Protein AF-D3B4I4-F1 (afdb_monomer_lite)

Structure (mmCIF, N/CA/C/O backbone):
data_AF-D3B4I4-F1
#
_entry.id   AF-D3B4I4-F1
#
loop_
_atom_site.group_PDB
_atom_site.id
_atom_site.type_symbol
_atom_site.label_atom_id
_atom_site.label_alt_id
_atom_site.label_comp_id
_atom_site.label_asym_id
_atom_site.label_entity_id
_atom_site.label_seq_id
_atom_site.pdbx_PDB_ins_code
_atom_site.Cartn_x
_atom_site.Cartn_y
_atom_site.Cartn_z
_atom_site.occupancy
_atom_site.B_iso_or_equiv
_atom_site.auth_seq_id
_atom_site.auth_comp_id
_atom_site.auth_asym_id
_atom_site.auth_atom_id
_atom_site.pdbx_PDB_model_num
ATOM 1 N N . MET A 1 1 ? 65.055 -13.532 -35.672 1.00 35.69 1 MET A N 1
ATOM 2 C CA . MET A 1 1 ? 64.774 -12.113 -35.956 1.00 35.69 1 MET A CA 1
ATOM 3 C C . MET A 1 1 ? 63.269 -11.993 -36.050 1.00 35.69 1 MET A C 1
ATOM 5 O O . MET A 1 1 ? 62.719 -12.365 -37.074 1.00 35.69 1 MET A O 1
ATOM 9 N N . GLU A 1 2 ? 62.606 -11.620 -34.957 1.00 35.75 2 GLU A N 1
ATOM 10 C CA . GLU A 1 2 ? 61.202 -11.200 -35.022 1.00 35.75 2 GLU A CA 1
ATOM 11 C C . GLU A 1 2 ? 61.188 -9.865 -35.770 1.00 35.75 2 GLU A C 1
ATOM 13 O O . GLU A 1 2 ? 61.828 -8.912 -35.326 1.00 35.75 2 GLU A O 1
ATOM 18 N N . GLU A 1 3 ? 60.562 -9.813 -36.946 1.00 45.69 3 GLU A N 1
ATOM 19 C CA . GLU A 1 3 ? 60.309 -8.541 -37.620 1.00 45.69 3 GLU A CA 1
ATOM 20 C C . GLU A 1 3 ? 59.501 -7.654 -36.672 1.00 45.69 3 GLU A C 1
ATOM 22 O O . GLU A 1 3 ? 58.396 -8.002 -36.253 1.00 45.69 3 GLU A O 1
ATOM 27 N N . THR A 1 4 ? 60.068 -6.512 -36.288 1.00 59.25 4 THR A N 1
ATOM 28 C CA . THR A 1 4 ? 59.395 -5.516 -35.460 1.00 59.25 4 THR A CA 1
ATOM 29 C C . THR A 1 4 ? 58.170 -5.014 -36.225 1.00 59.25 4 THR A C 1
ATOM 31 O O . THR A 1 4 ? 58.303 -4.253 -37.181 1.00 59.25 4 THR A O 1
ATOM 34 N N . ILE A 1 5 ? 56.974 -5.472 -35.845 1.00 73.19 5 ILE A N 1
ATOM 35 C CA . ILE A 1 5 ? 55.716 -5.102 -36.507 1.00 73.19 5 ILE A CA 1
ATOM 36 C C . ILE A 1 5 ? 55.508 -3.586 -36.374 1.00 73.19 5 ILE A C 1
ATOM 38 O O . ILE A 1 5 ? 55.192 -3.088 -35.291 1.00 73.19 5 ILE A O 1
ATOM 42 N N . ASP A 1 6 ? 55.660 -2.848 -37.477 1.00 80.81 6 ASP A N 1
ATOM 43 C CA . ASP A 1 6 ? 55.411 -1.406 -37.515 1.00 80.81 6 ASP A CA 1
ATOM 44 C C . ASP A 1 6 ? 53.908 -1.114 -37.667 1.00 80.81 6 ASP A C 1
ATOM 46 O O . ASP A 1 6 ? 53.336 -1.097 -38.763 1.00 80.81 6 ASP A O 1
ATOM 50 N N . TYR A 1 7 ? 53.252 -0.864 -36.533 1.00 82.81 7 TYR A N 1
ATOM 51 C CA . TYR A 1 7 ? 51.833 -0.512 -36.491 1.00 82.81 7 TYR A CA 1
ATOM 52 C C . TYR A 1 7 ? 51.519 0.836 -37.155 1.00 82.81 7 TYR A C 1
ATOM 54 O O . TYR A 1 7 ? 50.374 1.033 -37.553 1.00 82.81 7 TYR A O 1
ATOM 62 N N . LYS A 1 8 ? 52.488 1.745 -37.351 1.00 80.50 8 LYS A N 1
ATOM 63 C CA . LYS A 1 8 ? 52.237 3.000 -38.085 1.00 80.50 8 LYS A CA 1
ATOM 64 C C . LYS A 1 8 ? 51.989 2.732 -39.562 1.00 80.50 8 LYS A C 1
ATOM 66 O O . LYS A 1 8 ? 51.075 3.315 -40.134 1.00 80.50 8 LYS A O 1
ATOM 71 N N . VAL A 1 9 ? 52.740 1.808 -40.161 1.00 81.12 9 VAL A N 1
ATOM 72 C CA . VAL A 1 9 ? 52.529 1.394 -41.557 1.00 81.12 9 VAL A CA 1
ATOM 73 C C . VAL A 1 9 ? 51.202 0.649 -41.695 1.00 81.12 9 VAL A C 1
ATOM 75 O O . VAL A 1 9 ? 50.409 0.959 -42.582 1.00 81.12 9 VAL A O 1
ATOM 78 N N . ARG A 1 10 ? 50.893 -0.275 -40.778 1.00 83.00 10 ARG A N 1
ATOM 79 C CA . ARG A 1 10 ? 49.635 -1.050 -40.809 1.00 83.00 10 ARG A CA 1
ATOM 80 C C . ARG A 1 10 ? 48.379 -0.213 -40.531 1.00 83.00 10 ARG A C 1
ATOM 82 O O . ARG A 1 10 ? 47.283 -0.631 -40.905 1.00 83.00 10 ARG A O 1
ATOM 89 N N . ASN A 1 11 ? 48.547 0.953 -39.904 1.00 82.81 11 ASN A N 1
ATOM 90 C CA . ASN A 1 11 ? 47.493 1.919 -39.588 1.00 82.81 11 ASN A CA 1
ATOM 91 C C . ASN A 1 11 ? 47.498 3.159 -40.511 1.00 82.81 11 ASN A C 1
ATOM 93 O O . ASN A 1 11 ? 46.739 4.095 -40.275 1.00 82.81 11 ASN A O 1
ATOM 97 N N . SER A 1 12 ? 48.347 3.176 -41.547 1.00 80.12 12 SER A N 1
ATOM 98 C CA . SER A 1 12 ? 48.595 4.345 -42.415 1.00 80.12 12 SER A CA 1
ATOM 99 C C . SER A 1 12 ? 47.439 4.720 -43.349 1.00 80.12 12 SER A C 1
ATOM 101 O O . SER A 1 12 ? 47.485 5.754 -44.010 1.00 80.12 12 SER A O 1
ATOM 103 N N . THR A 1 13 ? 46.395 3.897 -43.404 1.00 81.44 13 THR A N 1
ATOM 104 C CA . THR A 1 13 ? 45.212 4.111 -44.240 1.00 81.44 13 THR A CA 1
ATOM 105 C C . THR A 1 13 ? 43.937 3.965 -43.403 1.00 81.44 13 THR A C 1
ATOM 107 O O . THR A 1 13 ? 43.979 3.604 -42.218 1.00 81.44 13 THR A O 1
ATOM 110 N N . LEU A 1 14 ? 42.779 4.241 -44.009 1.00 83.69 14 LEU A N 1
ATOM 111 C CA . LEU A 1 14 ? 41.495 4.124 -43.319 1.00 83.69 14 LEU A CA 1
ATOM 112 C C . LEU A 1 14 ? 41.248 2.702 -42.785 1.00 83.69 14 LEU A C 1
ATOM 114 O O . LEU A 1 14 ? 40.746 2.539 -41.673 1.00 83.69 14 LEU A O 1
ATOM 118 N N . PHE A 1 15 ? 41.628 1.675 -43.547 1.00 90.75 15 PHE A N 1
ATOM 119 C CA . PHE A 1 15 ? 41.395 0.280 -43.186 1.00 90.75 15 PHE A CA 1
ATOM 120 C C . PHE A 1 15 ? 42.687 -0.407 -42.736 1.00 90.75 15 PHE A C 1
ATOM 122 O O . PHE A 1 15 ? 43.754 -0.186 -43.306 1.00 90.75 15 PHE A O 1
ATOM 129 N N . PRO A 1 16 ? 42.625 -1.287 -41.727 1.00 89.56 16 PRO A N 1
ATOM 130 C CA . PRO A 1 16 ? 43.823 -1.947 -41.229 1.00 89.56 16 PRO A CA 1
ATOM 131 C C . PRO A 1 16 ? 44.395 -2.904 -42.287 1.00 89.56 16 PRO A C 1
ATOM 133 O O . PRO A 1 16 ? 43.650 -3.667 -42.908 1.00 89.56 16 PRO A O 1
ATOM 136 N N . HIS A 1 17 ? 45.711 -2.853 -42.496 1.00 88.25 17 HIS A N 1
ATOM 137 C CA . HIS A 1 17 ? 46.417 -3.669 -43.491 1.00 88.25 17 HIS A CA 1
ATOM 138 C C . HIS A 1 17 ? 47.012 -4.944 -42.883 1.00 88.25 17 HIS A C 1
ATOM 140 O O . HIS A 1 17 ? 47.457 -4.946 -41.728 1.00 88.25 17 HIS A O 1
ATOM 146 N N . ASN A 1 18 ? 47.092 -6.007 -43.692 1.00 86.75 18 ASN A N 1
ATOM 147 C CA . ASN A 1 18 ? 47.726 -7.282 -43.329 1.00 86.75 18 ASN A CA 1
ATOM 148 C C . ASN A 1 18 ? 47.166 -7.864 -42.022 1.00 86.75 18 ASN A C 1
ATOM 150 O O . ASN A 1 18 ? 47.920 -8.145 -41.093 1.00 86.75 18 ASN A O 1
ATOM 154 N N . ILE A 1 19 ? 45.841 -7.960 -41.905 1.00 91.69 19 ILE A N 1
ATOM 155 C CA . ILE A 1 19 ? 45.181 -8.460 -40.692 1.00 91.69 19 ILE A CA 1
ATOM 156 C C . ILE A 1 19 ? 45.555 -9.925 -40.449 1.00 91.69 19 ILE A C 1
ATOM 158 O O . ILE A 1 19 ? 45.426 -10.753 -41.348 1.00 91.69 19 ILE A O 1
ATOM 162 N N . THR A 1 20 ? 45.930 -10.257 -39.216 1.00 92.94 20 THR A N 1
ATOM 163 C CA . THR A 1 20 ? 46.145 -11.637 -38.772 1.00 92.94 20 THR A CA 1
ATOM 164 C C . THR A 1 20 ? 45.067 -12.089 -37.786 1.00 92.94 20 THR A C 1
ATOM 166 O O . THR A 1 20 ? 44.350 -11.281 -37.185 1.00 92.94 20 THR A O 1
ATOM 169 N N . VAL A 1 21 ? 44.987 -13.406 -37.577 1.00 94.50 21 VAL A N 1
ATOM 170 C CA . VAL A 1 21 ? 44.146 -14.016 -36.534 1.00 94.50 21 VAL A CA 1
ATOM 171 C C . VAL A 1 21 ? 44.485 -13.443 -35.152 1.00 94.50 21 VAL A C 1
ATOM 173 O O . VAL A 1 21 ? 43.587 -13.197 -34.348 1.00 94.50 21 VAL A O 1
ATOM 176 N N . GLU A 1 22 ? 45.767 -13.192 -34.878 1.00 93.94 22 GLU A N 1
ATOM 177 C CA . GLU A 1 22 ? 46.210 -12.691 -33.576 1.00 93.94 22 GLU A CA 1
ATOM 178 C C . GLU A 1 22 ? 45.814 -11.229 -33.353 1.00 93.94 22 GLU A C 1
ATOM 180 O O . GLU A 1 22 ? 45.391 -10.872 -32.255 1.00 93.94 22 GLU A O 1
ATOM 185 N N . ASP A 1 23 ? 45.835 -10.393 -34.396 1.00 94.19 23 ASP A N 1
ATOM 186 C CA . ASP A 1 23 ? 45.319 -9.025 -34.281 1.00 94.19 23 ASP A CA 1
ATOM 187 C C . ASP A 1 23 ? 43.829 -9.027 -33.916 1.00 94.19 23 ASP A C 1
ATOM 189 O O . ASP A 1 23 ? 43.398 -8.225 -33.090 1.00 94.19 23 ASP A O 1
ATOM 193 N N . CYS A 1 24 ? 43.046 -9.947 -34.492 1.00 95.88 24 CYS A N 1
ATOM 194 C CA . CYS A 1 24 ? 41.622 -10.079 -34.180 1.00 95.88 24 CYS A CA 1
ATOM 195 C C . CYS A 1 24 ? 41.407 -10.518 -32.729 1.00 95.88 24 CYS A C 1
ATOM 197 O O . CYS A 1 24 ? 40.603 -9.906 -32.027 1.00 95.88 24 CYS A O 1
ATOM 199 N N . ARG A 1 25 ? 42.168 -11.511 -32.246 1.00 96.44 25 ARG A N 1
ATOM 200 C CA . ARG A 1 25 ? 42.137 -11.946 -30.838 1.00 96.44 25 ARG A CA 1
ATOM 201 C C . ARG A 1 25 ? 42.460 -10.809 -29.885 1.00 96.44 25 ARG A C 1
ATOM 203 O O . ARG A 1 25 ? 41.734 -10.609 -28.917 1.00 96.44 25 ARG A O 1
ATOM 210 N N . LEU A 1 26 ? 43.512 -10.046 -30.175 1.00 94.19 26 LEU A N 1
ATOM 211 C CA . LEU A 1 26 ? 43.905 -8.888 -29.374 1.00 94.19 26 LEU A CA 1
ATOM 212 C C . LEU A 1 26 ? 42.844 -7.783 -29.404 1.00 94.19 26 LEU A C 1
ATOM 214 O O . LEU A 1 26 ? 42.591 -7.160 -28.376 1.00 94.19 26 LEU A O 1
ATOM 218 N N . ALA A 1 27 ? 42.198 -7.554 -30.547 1.00 93.31 27 ALA A N 1
ATOM 219 C CA . ALA A 1 27 ? 41.186 -6.512 -30.704 1.00 93.31 27 ALA A CA 1
ATOM 220 C C . ALA A 1 27 ? 39.891 -6.786 -29.926 1.00 93.31 27 ALA A C 1
ATOM 222 O O . ALA A 1 27 ? 39.236 -5.832 -29.490 1.00 93.31 27 ALA A O 1
ATOM 223 N N . ILE A 1 28 ? 39.525 -8.062 -29.753 1.00 93.00 28 ILE A N 1
ATOM 224 C CA . ILE A 1 28 ? 38.316 -8.485 -29.025 1.00 93.00 28 ILE A CA 1
ATOM 225 C C . ILE A 1 28 ? 38.585 -8.930 -27.583 1.00 93.00 28 ILE A C 1
ATOM 227 O O . ILE A 1 28 ? 37.649 -9.270 -26.860 1.00 93.00 28 ILE A O 1
ATOM 231 N N . LYS A 1 29 ? 39.853 -8.962 -27.159 1.00 91.38 29 LYS A N 1
ATOM 232 C CA . LYS A 1 29 ? 40.242 -9.421 -25.827 1.00 91.38 29 LYS A CA 1
ATOM 233 C C . LYS A 1 29 ? 39.578 -8.561 -24.751 1.00 91.38 29 LYS A C 1
ATOM 235 O O . LYS A 1 29 ? 39.677 -7.340 -24.793 1.00 91.38 29 LYS A O 1
ATOM 240 N N . ASP A 1 30 ? 38.927 -9.223 -23.797 1.00 84.88 30 ASP A N 1
ATOM 241 C CA . ASP A 1 30 ? 38.218 -8.599 -22.673 1.00 84.88 30 ASP A CA 1
ATOM 242 C C . ASP A 1 30 ? 37.071 -7.651 -23.095 1.00 84.88 30 ASP A C 1
ATOM 244 O O . ASP A 1 30 ? 36.578 -6.868 -22.287 1.00 84.88 30 ASP A O 1
ATOM 248 N N . VAL A 1 31 ? 36.592 -7.754 -24.344 1.00 80.00 31 VAL A N 1
ATOM 249 C CA . VAL A 1 31 ? 35.448 -6.985 -24.856 1.00 80.00 31 VAL A CA 1
ATOM 250 C C . VAL A 1 31 ? 34.191 -7.851 -24.831 1.00 80.00 31 VAL A C 1
ATOM 252 O O . VAL A 1 31 ? 34.108 -8.882 -25.502 1.00 80.00 31 VAL A O 1
ATOM 255 N N . VAL A 1 32 ? 33.187 -7.425 -24.066 1.00 77.38 32 VAL A N 1
ATOM 256 C CA . VAL A 1 32 ? 31.921 -8.157 -23.917 1.00 77.38 32 VAL A CA 1
ATOM 257 C C . VAL A 1 32 ? 31.188 -8.240 -25.263 1.00 77.38 32 VAL A C 1
ATOM 259 O O . VAL A 1 32 ? 31.119 -7.271 -26.013 1.00 77.38 32 VAL A O 1
ATOM 262 N N . GLY A 1 33 ? 30.632 -9.413 -25.575 1.00 78.25 33 GLY A N 1
ATOM 263 C CA . GLY A 1 33 ? 29.787 -9.639 -26.753 1.00 78.25 33 GLY A CA 1
ATOM 264 C C . GLY A 1 33 ? 30.521 -10.125 -28.005 1.00 78.25 33 GLY A C 1
ATOM 265 O O . GLY A 1 33 ? 29.884 -10.747 -28.858 1.00 78.25 33 GLY A O 1
ATOM 266 N N . PHE A 1 34 ? 31.838 -9.927 -28.109 1.00 85.69 34 PHE A N 1
ATOM 267 C CA . PHE A 1 34 ? 32.649 -10.483 -29.195 1.00 85.69 34 PHE A CA 1
ATOM 268 C C . PHE A 1 34 ? 33.113 -11.905 -28.886 1.00 85.69 34 PHE A C 1
ATOM 270 O O . PHE A 1 34 ? 33.356 -12.270 -27.736 1.00 85.69 34 PHE A O 1
ATOM 277 N N . ARG A 1 35 ? 33.275 -12.717 -29.932 1.00 88.44 35 ARG A N 1
ATOM 278 C CA . ARG A 1 35 ? 33.777 -14.086 -29.818 1.00 88.44 35 ARG A CA 1
ATOM 279 C C . ARG A 1 35 ? 34.530 -14.552 -31.057 1.00 88.44 35 ARG A C 1
ATOM 281 O O . ARG A 1 35 ? 34.231 -14.158 -32.185 1.00 88.44 35 ARG A O 1
ATOM 288 N N . GLU A 1 36 ? 35.465 -15.463 -30.813 1.00 92.81 36 GLU A N 1
ATOM 289 C CA . GLU A 1 36 ? 36.069 -16.334 -31.819 1.00 92.81 36 GLU A CA 1
ATOM 290 C C . GLU A 1 36 ? 35.239 -17.621 -31.910 1.00 92.81 36 GLU A C 1
ATOM 292 O O . GLU A 1 36 ? 34.965 -18.274 -30.901 1.00 92.81 36 GLU A O 1
ATOM 297 N N . VAL A 1 37 ? 34.835 -17.998 -33.119 1.00 88.19 37 VAL A N 1
ATOM 298 C CA . VAL A 1 37 ? 34.089 -19.227 -33.397 1.00 88.19 37 VAL A CA 1
ATOM 299 C C . VAL A 1 37 ? 34.897 -20.064 -34.376 1.00 88.19 37 VAL A C 1
ATOM 301 O O . VAL A 1 37 ? 35.283 -19.581 -35.436 1.00 88.19 37 VAL A O 1
ATOM 304 N N . LYS A 1 38 ? 35.134 -21.332 -34.038 1.00 87.62 38 LYS A N 1
ATOM 305 C CA . LYS A 1 38 ? 35.795 -22.291 -34.930 1.00 87.62 38 LYS A CA 1
ATOM 306 C C . LYS A 1 38 ? 34.747 -23.188 -35.575 1.00 87.62 38 LYS A C 1
ATOM 308 O O . LYS A 1 38 ? 33.966 -23.811 -34.856 1.00 87.62 38 LYS A O 1
ATOM 313 N N . ARG A 1 39 ? 34.713 -23.234 -36.906 1.00 77.31 39 ARG A N 1
ATOM 314 C CA . ARG A 1 39 ? 33.774 -24.047 -37.702 1.00 77.31 39 ARG A CA 1
ATOM 315 C C . ARG A 1 39 ? 34.474 -24.550 -38.953 1.00 77.31 39 ARG A C 1
ATOM 317 O O . ARG A 1 39 ? 35.040 -23.738 -39.672 1.00 77.31 39 ARG A O 1
ATOM 324 N N . GLU A 1 40 ? 34.428 -25.858 -39.198 1.00 70.44 40 GLU A N 1
ATOM 325 C CA . GLU A 1 40 ? 34.844 -26.480 -40.469 1.00 70.44 40 GLU A CA 1
ATOM 326 C C . GLU A 1 40 ? 36.168 -25.941 -41.044 1.00 70.44 40 GLU A C 1
ATOM 328 O O . GLU A 1 40 ? 36.233 -25.457 -42.168 1.00 70.44 40 GLU A O 1
ATOM 333 N N . ASN A 1 41 ? 37.241 -25.997 -40.248 1.00 81.25 41 ASN A N 1
ATOM 334 C CA . ASN A 1 41 ? 38.573 -25.486 -40.604 1.00 81.25 41 ASN A CA 1
ATOM 335 C C . ASN A 1 41 ? 38.650 -23.970 -40.852 1.00 81.25 41 ASN A C 1
ATOM 337 O O . ASN A 1 41 ? 39.602 -23.496 -41.469 1.00 81.25 41 ASN A O 1
ATOM 341 N N . THR A 1 42 ? 37.706 -23.192 -40.328 1.00 87.69 42 THR A N 1
ATOM 342 C CA . THR A 1 42 ? 37.750 -21.727 -40.331 1.00 87.69 42 THR A CA 1
ATOM 343 C C . THR A 1 42 ? 37.678 -21.148 -38.921 1.00 87.69 42 THR A C 1
ATOM 345 O O . THR A 1 42 ? 37.113 -21.744 -37.997 1.00 87.69 42 THR A O 1
ATOM 348 N N . ILE A 1 43 ? 38.260 -19.961 -38.757 1.00 91.88 43 ILE A N 1
ATOM 349 C CA . ILE A 1 43 ? 38.192 -19.131 -37.555 1.00 91.88 43 ILE A CA 1
ATOM 350 C C . ILE A 1 43 ? 37.399 -17.875 -37.907 1.00 91.88 43 ILE A C 1
ATOM 352 O O . ILE A 1 43 ? 37.822 -17.082 -38.746 1.00 91.88 43 ILE A O 1
ATOM 356 N N . VAL A 1 44 ? 36.258 -17.682 -37.257 1.00 91.94 44 VAL A N 1
ATOM 357 C CA . VAL A 1 44 ? 35.357 -16.548 -37.478 1.00 91.94 44 VAL A CA 1
ATOM 358 C C . VAL A 1 44 ? 35.385 -15.634 -36.260 1.00 91.94 44 VAL A C 1
ATOM 360 O O . VAL A 1 44 ? 35.107 -16.086 -35.150 1.00 91.94 44 VAL A O 1
ATOM 363 N N . PHE A 1 45 ? 35.650 -14.343 -36.454 1.00 93.81 45 PHE A N 1
ATOM 364 C CA . PHE A 1 45 ? 35.486 -13.335 -35.400 1.00 93.81 45 PHE A CA 1
ATOM 365 C C . PHE A 1 45 ? 34.191 -12.565 -35.622 1.00 93.81 45 PHE A C 1
ATOM 367 O O . PHE A 1 45 ? 33.989 -11.936 -36.665 1.00 93.81 45 PHE A O 1
ATOM 374 N N . THR A 1 46 ? 33.293 -12.642 -34.646 1.00 88.75 46 THR A N 1
ATOM 375 C CA . THR A 1 46 ? 31.941 -12.076 -34.720 1.00 88.75 46 THR A CA 1
ATOM 376 C C . THR A 1 46 ? 31.487 -11.590 -33.346 1.00 88.75 46 THR A C 1
ATOM 378 O O . THR A 1 46 ? 32.215 -11.725 -32.364 1.00 88.75 46 THR A O 1
ATOM 381 N N . TYR A 1 47 ? 30.284 -11.027 -33.265 1.00 81.50 47 TYR A N 1
ATOM 382 C CA . TYR A 1 47 ? 29.683 -10.602 -32.004 1.00 81.50 47 TYR A CA 1
ATOM 383 C C . TYR A 1 47 ? 28.194 -10.963 -31.941 1.00 81.50 47 TYR A C 1
ATOM 385 O O . TYR A 1 47 ? 27.483 -10.933 -32.959 1.00 81.50 47 TYR A O 1
ATOM 393 N N . ASP A 1 48 ? 27.736 -11.296 -30.736 1.00 64.31 48 ASP A N 1
ATOM 394 C CA . ASP A 1 48 ? 26.343 -11.657 -30.451 1.00 64.31 48 ASP A CA 1
ATOM 395 C C . ASP A 1 48 ? 25.539 -10.443 -29.967 1.00 64.31 48 ASP A C 1
ATOM 397 O O . ASP A 1 48 ? 24.423 -10.233 -30.438 1.00 64.31 48 ASP A O 1
ATOM 401 N N . SER A 1 49 ? 26.160 -9.590 -29.145 1.00 58.38 49 SER A N 1
ATOM 402 C CA . SER A 1 49 ? 25.565 -8.369 -28.588 1.00 58.38 49 SER A CA 1
ATOM 403 C C . SER A 1 49 ? 26.563 -7.214 -28.625 1.00 58.38 49 SER A C 1
ATOM 405 O O . SER A 1 49 ? 27.773 -7.438 -28.621 1.00 58.38 49 SER A O 1
ATOM 407 N N . LEU A 1 50 ? 26.055 -5.984 -28.687 1.00 56.03 50 LEU A N 1
ATOM 408 C CA . LEU A 1 50 ? 26.850 -4.759 -28.648 1.00 56.03 50 LEU A CA 1
ATOM 409 C C . LEU A 1 50 ? 26.472 -3.943 -27.412 1.00 56.03 50 LEU A C 1
ATOM 411 O O . LEU A 1 50 ? 25.312 -3.911 -27.023 1.00 56.03 50 LEU A O 1
ATOM 415 N N . TYR A 1 51 ? 27.468 -3.275 -26.853 1.00 66.38 51 TYR A N 1
ATOM 416 C CA . TYR A 1 51 ? 27.403 -2.362 -25.711 1.00 66.38 51 TYR A CA 1
ATOM 417 C C . TYR A 1 51 ? 28.017 -1.017 -26.111 1.00 66.38 51 TYR A C 1
ATOM 419 O O . TYR A 1 51 ? 28.774 -0.972 -27.087 1.00 66.38 51 TYR A O 1
ATOM 427 N N . ASP A 1 52 ? 27.766 0.042 -25.344 1.00 58.09 52 ASP A N 1
ATOM 428 C CA . ASP A 1 52 ? 28.205 1.411 -25.667 1.00 58.09 52 ASP A CA 1
ATOM 429 C C . ASP A 1 52 ? 29.711 1.517 -25.979 1.00 58.09 52 ASP A C 1
ATOM 431 O O . ASP A 1 52 ? 30.120 2.240 -26.885 1.00 58.09 52 ASP A O 1
ATOM 435 N N . GLU A 1 53 ? 30.547 0.705 -25.327 1.00 70.81 53 GLU A N 1
ATOM 436 C CA . GLU A 1 53 ? 32.005 0.699 -25.521 1.00 70.81 53 GLU A CA 1
ATOM 437 C C . GLU A 1 53 ? 32.507 -0.282 -26.604 1.00 70.81 53 GLU A C 1
ATOM 439 O O . GLU A 1 53 ? 33.710 -0.516 -26.754 1.00 70.81 53 GLU A O 1
ATOM 444 N N . SER A 1 54 ? 31.610 -0.890 -27.388 1.00 77.44 54 SER A N 1
ATOM 445 C CA . SER A 1 54 ? 31.974 -1.967 -28.326 1.00 77.44 54 SER A CA 1
ATOM 446 C C . SER A 1 54 ? 32.787 -1.498 -29.528 1.00 77.44 54 SER A C 1
ATOM 448 O O . SER A 1 54 ? 33.613 -2.259 -30.026 1.00 77.44 54 SER A O 1
ATOM 450 N N . PHE A 1 55 ? 32.599 -0.264 -30.002 1.00 86.31 55 PHE A N 1
ATOM 451 C CA . PHE A 1 55 ? 33.366 0.284 -31.129 1.00 86.31 55 PHE A CA 1
ATOM 452 C C . PHE A 1 55 ? 33.836 1.725 -30.877 1.00 86.31 55 PHE A C 1
ATOM 454 O O . PHE A 1 55 ? 33.343 2.644 -31.532 1.00 86.31 55 PHE A O 1
ATOM 461 N N . PRO A 1 56 ? 34.822 1.929 -29.988 1.00 88.69 56 PRO A N 1
ATOM 462 C CA . PRO A 1 56 ? 35.416 3.242 -29.763 1.00 88.69 56 PRO A CA 1
ATOM 463 C C . PRO A 1 56 ? 35.963 3.852 -31.060 1.00 88.69 56 PRO A C 1
ATOM 465 O O . PRO A 1 56 ? 36.292 3.126 -32.009 1.00 88.69 56 PRO A O 1
ATOM 468 N N . ASN A 1 57 ? 36.059 5.180 -31.100 1.00 89.44 57 ASN A N 1
ATOM 469 C CA . ASN A 1 57 ? 36.594 5.902 -32.248 1.00 89.44 57 ASN A CA 1
ATOM 470 C C . ASN A 1 57 ? 38.119 5.668 -32.363 1.00 89.44 57 ASN A C 1
ATOM 472 O O . ASN A 1 57 ? 38.861 6.111 -31.486 1.00 89.44 57 ASN A O 1
ATOM 476 N N . PRO A 1 58 ? 38.617 4.979 -33.412 1.00 89.06 58 PRO A N 1
ATOM 477 C CA . PRO A 1 58 ? 40.045 4.700 -33.560 1.00 89.06 58 PRO A CA 1
ATOM 478 C C . PRO A 1 58 ? 40.888 5.954 -33.816 1.00 89.06 58 PRO A C 1
ATOM 480 O O . PRO A 1 58 ? 42.093 5.912 -33.573 1.00 89.06 58 PRO A O 1
ATOM 483 N N . ASP A 1 59 ? 40.281 7.042 -34.299 1.00 85.81 59 ASP A N 1
ATOM 484 C CA . ASP A 1 59 ? 40.987 8.282 -34.643 1.00 85.81 59 ASP A CA 1
ATOM 485 C C . ASP A 1 59 ? 41.215 9.187 -33.417 1.00 85.81 59 ASP A C 1
ATOM 487 O O . ASP A 1 59 ? 42.057 10.081 -33.451 1.00 85.81 59 ASP A O 1
ATOM 491 N N . GLU A 1 60 ? 40.509 8.930 -32.310 1.00 88.81 60 GLU A N 1
ATOM 492 C CA . GLU A 1 60 ? 40.737 9.584 -31.010 1.00 88.81 60 GLU A CA 1
ATOM 493 C C . GLU A 1 60 ? 41.866 8.917 -30.201 1.00 88.81 60 GLU A C 1
ATOM 495 O O . GLU A 1 60 ? 42.316 9.461 -29.192 1.00 88.81 60 GLU A O 1
ATOM 500 N N . GLU A 1 61 ? 42.357 7.751 -30.637 1.00 91.69 61 GLU A N 1
ATOM 501 C CA . GLU A 1 61 ? 43.420 7.011 -29.956 1.00 91.69 61 GLU A CA 1
ATOM 502 C C . GLU A 1 61 ? 44.806 7.372 -30.512 1.00 91.69 61 GLU A C 1
ATOM 504 O O . GLU A 1 61 ? 45.131 7.125 -31.674 1.00 91.69 61 GLU A O 1
ATOM 509 N N . SER A 1 62 ? 45.647 7.933 -29.642 1.00 88.88 62 SER A N 1
ATOM 510 C CA . SER A 1 62 ? 46.993 8.411 -29.980 1.00 88.88 62 SER A CA 1
ATOM 511 C C . SER A 1 62 ? 48.037 7.295 -30.114 1.00 88.88 62 SER A C 1
ATOM 513 O O . SER A 1 62 ? 49.030 7.469 -30.825 1.00 88.88 62 SER A O 1
ATOM 515 N N . ASP A 1 63 ? 47.836 6.147 -29.455 1.00 91.56 63 ASP A N 1
ATOM 516 C CA . ASP A 1 63 ? 48.720 4.986 -29.569 1.00 91.56 63 ASP A CA 1
ATOM 517 C C . ASP A 1 63 ? 48.460 4.251 -30.904 1.00 91.56 63 ASP A C 1
ATOM 519 O O . ASP A 1 63 ? 47.369 3.705 -31.109 1.00 91.56 63 ASP A O 1
ATOM 523 N N . PRO A 1 64 ? 49.452 4.161 -31.819 1.00 88.19 64 PRO A N 1
ATOM 524 C CA . PRO A 1 64 ? 49.246 3.566 -33.140 1.00 88.19 64 PRO A CA 1
ATOM 525 C C . PRO A 1 64 ? 48.803 2.101 -33.108 1.00 88.19 64 PRO A C 1
ATOM 527 O O . PRO A 1 64 ? 48.080 1.663 -34.002 1.00 88.19 64 PRO A O 1
ATOM 530 N N . LYS A 1 65 ? 49.223 1.335 -32.094 1.00 90.06 65 LYS A N 1
ATOM 531 C CA . LYS A 1 65 ? 48.851 -0.072 -31.930 1.00 90.06 65 LYS A CA 1
ATOM 532 C C . LYS A 1 65 ? 47.428 -0.189 -31.395 1.00 90.06 65 LYS A C 1
ATOM 534 O O . LYS A 1 65 ? 46.666 -1.003 -31.909 1.00 90.06 65 LYS A O 1
ATOM 539 N N . LYS A 1 66 ? 47.039 0.618 -30.404 1.00 90.94 66 LYS A N 1
ATOM 540 C CA . LYS A 1 66 ? 45.656 0.619 -29.897 1.00 90.94 66 LYS A CA 1
ATOM 541 C C . LYS A 1 66 ? 44.669 1.107 -30.955 1.00 90.94 66 LYS A C 1
ATOM 543 O O . LYS A 1 66 ? 43.672 0.430 -31.186 1.00 90.94 66 LYS A O 1
ATOM 548 N N . SER A 1 67 ? 44.981 2.198 -31.657 1.00 92.81 67 SER A N 1
ATOM 549 C CA . SER A 1 67 ? 44.176 2.708 -32.777 1.00 92.81 67 SER A CA 1
ATOM 550 C C . SER A 1 67 ? 43.993 1.637 -33.861 1.00 92.81 67 SER A C 1
ATOM 552 O O . SER A 1 67 ? 42.870 1.358 -34.288 1.00 92.81 67 SER A O 1
ATOM 554 N N . PHE A 1 68 ? 45.073 0.935 -34.224 1.00 93.44 68 PHE A N 1
ATOM 555 C CA . PHE A 1 68 ? 45.009 -0.206 -35.136 1.00 93.44 68 PHE A CA 1
ATOM 556 C C . PHE A 1 68 ? 44.071 -1.313 -34.625 1.00 93.44 68 PHE A C 1
ATOM 558 O O . PHE A 1 68 ? 43.202 -1.763 -35.369 1.00 93.44 68 PHE A O 1
ATOM 565 N N . LEU A 1 69 ? 44.176 -1.723 -33.356 1.00 93.75 69 LEU A N 1
ATOM 566 C CA . LEU A 1 69 ? 43.294 -2.745 -32.772 1.00 93.75 69 LEU A CA 1
ATOM 567 C C . LEU A 1 69 ? 41.820 -2.307 -32.736 1.00 93.75 69 LEU A C 1
ATOM 569 O O . LEU A 1 69 ? 40.938 -3.132 -32.966 1.00 93.75 69 LEU A O 1
ATOM 573 N N . LEU A 1 70 ? 41.529 -1.021 -32.522 1.00 93.44 70 LEU A N 1
ATOM 574 C CA . LEU A 1 70 ? 40.166 -0.482 -32.615 1.00 93.44 70 LEU A CA 1
ATOM 575 C C . LEU A 1 70 ? 39.619 -0.566 -34.050 1.00 93.44 70 LEU A C 1
ATOM 577 O O . LEU A 1 70 ? 38.464 -0.959 -34.248 1.00 93.44 70 LEU A O 1
ATOM 581 N N . LYS A 1 71 ? 40.453 -0.305 -35.068 1.00 93.06 71 LYS A N 1
ATOM 582 C CA . LYS A 1 71 ? 40.086 -0.544 -36.475 1.00 93.06 71 LYS A CA 1
ATOM 583 C C . LYS A 1 71 ? 39.860 -2.030 -36.765 1.00 93.06 71 LYS A C 1
ATOM 585 O O . LYS A 1 71 ? 38.898 -2.367 -37.450 1.00 93.06 71 LYS A O 1
ATOM 590 N N . ILE A 1 72 ? 40.686 -2.925 -36.221 1.00 94.25 72 ILE A N 1
ATOM 591 C CA . ILE A 1 72 ? 40.491 -4.382 -36.343 1.00 94.25 72 ILE A CA 1
ATOM 592 C C . ILE A 1 72 ? 39.190 -4.822 -35.675 1.00 94.25 72 ILE A C 1
ATOM 594 O O . ILE A 1 72 ? 38.466 -5.654 -36.219 1.00 94.25 72 ILE A O 1
ATOM 598 N N . ARG A 1 73 ? 38.826 -4.238 -34.532 1.00 94.25 73 ARG A N 1
ATOM 599 C CA . ARG A 1 73 ? 37.560 -4.554 -33.864 1.00 94.25 73 ARG A CA 1
ATOM 600 C C . ARG A 1 73 ? 36.367 -4.259 -34.768 1.00 94.25 73 ARG A C 1
ATOM 602 O O . ARG A 1 73 ? 35.464 -5.085 -34.866 1.00 94.25 73 ARG A O 1
ATOM 609 N N . ARG A 1 74 ? 36.395 -3.144 -35.509 1.00 92.44 74 ARG A N 1
ATOM 610 C CA . ARG A 1 74 ? 35.387 -2.808 -36.534 1.00 92.44 74 ARG A CA 1
ATOM 611 C C . ARG A 1 74 ? 35.355 -3.803 -37.707 1.00 92.44 74 ARG A C 1
ATOM 613 O O . ARG A 1 74 ? 34.328 -3.903 -38.374 1.00 92.44 74 ARG A O 1
ATOM 620 N N . GLU A 1 75 ? 36.420 -4.571 -37.937 1.00 92.94 75 GLU A N 1
ATOM 621 C CA . GLU A 1 75 ? 36.466 -5.682 -38.904 1.00 92.94 75 GLU A CA 1
ATOM 622 C C . GLU A 1 75 ? 35.931 -7.006 -38.314 1.00 92.94 75 GLU A C 1
ATOM 624 O O . GLU A 1 75 ? 35.477 -7.866 -39.066 1.00 92.94 75 GLU A O 1
ATOM 629 N N . CYS A 1 76 ? 35.893 -7.167 -36.981 1.00 92.56 76 CYS A N 1
ATOM 630 C CA . CYS A 1 76 ? 35.434 -8.373 -36.266 1.00 92.56 76 CYS A CA 1
ATOM 631 C C . CYS A 1 76 ? 33.899 -8.563 -36.284 1.00 92.56 76 CYS A C 1
ATOM 633 O O . CYS A 1 76 ? 33.268 -8.900 -35.281 1.00 92.56 76 CYS A O 1
ATOM 635 N N . ARG A 1 77 ? 33.279 -8.342 -37.448 1.00 87.31 77 ARG A N 1
ATOM 636 C CA . ARG A 1 77 ? 31.852 -8.526 -37.753 1.00 87.31 77 ARG A CA 1
ATOM 637 C C . ARG A 1 77 ? 31.672 -9.632 -38.800 1.00 87.31 77 ARG A C 1
ATOM 639 O O . ARG A 1 77 ? 31.085 -9.425 -39.863 1.00 87.31 77 ARG A O 1
ATOM 646 N N . GLY A 1 78 ? 32.190 -10.818 -38.500 1.00 87.69 78 GLY A N 1
ATOM 647 C CA . GLY A 1 78 ? 32.176 -11.967 -39.406 1.00 87.69 78 GLY A CA 1
ATOM 648 C C . GLY A 1 78 ? 33.354 -11.988 -40.378 1.00 87.69 78 GLY A C 1
ATOM 649 O O . GLY A 1 78 ? 33.177 -12.395 -41.525 1.00 87.69 78 GLY A O 1
ATOM 650 N N . ILE A 1 79 ? 34.527 -11.525 -39.937 1.00 93.00 79 ILE A N 1
ATOM 651 C CA . ILE A 1 79 ? 35.801 -11.769 -40.628 1.00 93.00 79 ILE A CA 1
ATOM 652 C C . ILE A 1 79 ? 36.200 -13.238 -40.431 1.00 93.00 79 ILE A C 1
ATOM 654 O O . ILE A 1 79 ? 36.015 -13.782 -39.339 1.00 93.00 79 ILE A O 1
ATOM 658 N N . ILE A 1 80 ? 36.679 -13.890 -41.493 1.00 93.00 80 ILE A N 1
ATOM 659 C CA . ILE A 1 80 ? 36.874 -15.347 -41.539 1.00 93.00 80 ILE A CA 1
ATOM 660 C C . ILE A 1 80 ? 38.290 -15.670 -41.997 1.00 93.00 80 ILE A C 1
ATOM 662 O O . ILE A 1 80 ? 38.709 -15.216 -43.059 1.00 93.00 80 ILE A O 1
ATOM 666 N N . PHE A 1 81 ? 38.984 -16.508 -41.238 1.00 93.31 81 PHE A N 1
ATOM 667 C CA . PHE A 1 81 ? 40.317 -17.014 -41.544 1.00 93.31 81 PHE A CA 1
ATOM 668 C C . PHE A 1 81 ? 40.300 -18.525 -41.742 1.00 93.31 81 PHE A C 1
ATOM 670 O O . PHE A 1 81 ? 39.475 -19.224 -41.159 1.00 93.31 81 PHE A O 1
ATOM 677 N N . ASP A 1 82 ? 41.247 -19.033 -42.515 1.00 89.62 82 ASP A N 1
ATOM 678 C CA . ASP A 1 82 ? 41.575 -20.450 -42.598 1.00 89.62 82 ASP A CA 1
ATOM 679 C C . ASP A 1 82 ? 42.281 -20.873 -41.302 1.00 89.62 82 ASP A C 1
ATOM 681 O O . ASP A 1 82 ? 43.254 -20.256 -40.863 1.00 89.62 82 ASP A O 1
ATOM 685 N N . GLN A 1 83 ? 41.781 -21.922 -40.660 1.00 88.38 83 GLN A N 1
ATOM 686 C CA . GLN A 1 83 ? 42.307 -22.412 -39.389 1.00 88.38 83 GLN A CA 1
ATOM 687 C C . GLN A 1 83 ? 43.683 -23.079 -39.529 1.00 88.38 83 GLN A C 1
ATOM 689 O O . GLN A 1 83 ? 44.444 -23.096 -38.563 1.00 88.38 83 GLN A O 1
ATOM 694 N N . SER A 1 84 ? 43.999 -23.644 -40.695 1.00 87.44 84 SER A N 1
ATOM 695 C CA . SER A 1 84 ? 45.225 -24.414 -40.934 1.00 87.44 84 SER A CA 1
ATOM 696 C C . SER A 1 84 ? 46.448 -23.531 -41.174 1.00 87.44 84 SER A C 1
ATOM 698 O O . SER A 1 84 ? 47.544 -23.866 -40.730 1.00 87.44 84 SER A O 1
ATOM 700 N N . ASN A 1 85 ? 46.263 -22.398 -41.855 1.00 88.38 85 ASN A N 1
ATOM 701 C CA . ASN A 1 85 ? 47.354 -21.524 -42.295 1.00 88.38 85 ASN A CA 1
ATOM 702 C C . ASN A 1 85 ? 47.175 -20.052 -41.873 1.00 88.38 85 ASN A C 1
ATOM 704 O O . ASN A 1 85 ? 48.078 -19.247 -42.086 1.00 88.38 85 ASN A O 1
ATOM 708 N N . GLY A 1 86 ? 46.039 -19.689 -41.265 1.00 89.19 86 GLY A N 1
ATOM 709 C CA . GLY A 1 86 ? 45.755 -18.330 -40.802 1.00 89.19 86 GLY A CA 1
ATOM 710 C C . GLY A 1 86 ? 45.462 -17.319 -41.915 1.00 89.19 86 GLY A C 1
ATOM 711 O O . GLY A 1 86 ? 45.382 -16.126 -41.621 1.00 89.19 86 GLY A O 1
ATOM 712 N N . LYS A 1 87 ? 45.307 -17.755 -43.175 1.00 91.12 87 LYS A N 1
ATOM 713 C CA . LYS A 1 87 ? 44.991 -16.885 -44.317 1.00 91.12 87 LYS A CA 1
ATOM 714 C C . LYS A 1 87 ? 43.601 -16.278 -44.146 1.00 91.12 87 LYS A C 1
ATOM 716 O O . LYS A 1 87 ? 42.649 -16.972 -43.803 1.00 91.12 87 LYS A O 1
ATOM 721 N N . LEU A 1 88 ? 43.466 -14.984 -44.425 1.00 93.00 88 LEU A N 1
ATOM 722 C CA . LEU A 1 88 ? 42.173 -14.306 -44.456 1.00 93.00 88 LEU A CA 1
ATOM 723 C C . LEU A 1 88 ? 41.356 -14.783 -45.668 1.00 93.00 88 LEU A C 1
ATOM 725 O O . LEU A 1 88 ? 41.757 -14.569 -46.810 1.00 93.00 88 LEU A O 1
ATOM 729 N N . LEU A 1 89 ? 40.223 -15.436 -45.407 1.00 90.94 89 LEU A N 1
ATOM 730 C CA . LEU A 1 89 ? 39.340 -16.012 -46.425 1.00 90.94 89 LEU A CA 1
ATOM 731 C C . LEU A 1 89 ? 38.194 -15.076 -46.807 1.00 90.94 89 LEU A C 1
ATOM 733 O O . LEU A 1 89 ? 37.798 -15.042 -47.966 1.00 90.94 89 LEU A O 1
ATOM 737 N N . SER A 1 90 ? 37.648 -14.331 -45.841 1.00 92.25 90 SER A N 1
ATOM 738 C CA . SER A 1 90 ? 36.581 -13.358 -46.097 1.00 92.25 90 SER A CA 1
ATOM 739 C C . SER A 1 90 ? 36.711 -12.139 -45.193 1.00 92.25 90 SER A C 1
ATOM 741 O O . SER A 1 90 ? 36.668 -12.252 -43.963 1.00 92.25 90 SER A O 1
ATOM 743 N N . ARG A 1 91 ? 36.767 -10.962 -45.817 1.00 92.88 91 ARG A N 1
ATOM 744 C CA . ARG A 1 91 ? 36.800 -9.646 -45.183 1.00 92.88 91 ARG A CA 1
ATOM 745 C C . ARG A 1 91 ? 35.543 -8.853 -45.530 1.00 92.88 91 ARG A C 1
ATOM 747 O O . ARG A 1 91 ? 35.443 -8.221 -46.578 1.00 92.88 91 ARG A O 1
ATOM 754 N N . LYS A 1 92 ? 34.565 -8.890 -44.627 1.00 92.25 92 LYS A N 1
ATOM 755 C CA . LYS A 1 92 ? 33.268 -8.217 -44.802 1.00 92.25 92 LYS A CA 1
ATOM 756 C C . LYS A 1 92 ? 33.393 -6.697 -44.644 1.00 92.25 92 LYS A C 1
ATOM 758 O O . LYS A 1 92 ? 34.485 -6.165 -44.451 1.00 92.25 92 LYS A O 1
ATOM 763 N N . PHE A 1 93 ? 32.274 -5.977 -44.734 1.00 91.75 93 PHE A N 1
ATOM 764 C CA . PHE A 1 93 ? 32.260 -4.531 -44.519 1.00 91.75 93 PHE A CA 1
ATOM 765 C C . PHE A 1 93 ? 32.857 -4.165 -43.162 1.00 91.75 93 PHE A C 1
ATOM 767 O O . PHE A 1 93 ? 32.412 -4.671 -42.127 1.00 91.75 93 PHE A O 1
ATOM 774 N N . HIS A 1 94 ? 33.787 -3.212 -43.184 1.00 91.25 94 HIS A N 1
ATOM 775 C CA . HIS A 1 94 ? 34.224 -2.512 -41.986 1.00 91.25 94 HIS A CA 1
ATOM 776 C C . HIS A 1 94 ? 32.995 -1.922 -41.296 1.00 91.25 94 HIS A C 1
ATOM 778 O O . HIS A 1 94 ? 32.162 -1.324 -41.974 1.00 91.25 94 HIS A O 1
ATOM 784 N N . LYS A 1 95 ? 32.827 -2.104 -39.983 1.00 90.00 95 LYS A N 1
ATOM 785 C CA . LYS A 1 95 ? 31.639 -1.622 -39.267 1.00 90.00 95 LYS A CA 1
ATOM 786 C C . LYS A 1 95 ? 31.439 -0.128 -39.530 1.00 90.00 95 LYS A C 1
ATOM 788 O O . LYS A 1 95 ? 32.269 0.700 -39.174 1.00 90.00 95 LYS A O 1
ATOM 793 N N . PHE A 1 96 ? 30.292 0.180 -40.126 1.00 89.75 96 PHE A N 1
ATOM 794 C CA . PHE A 1 96 ? 29.810 1.535 -40.325 1.00 89.75 96 PHE A CA 1
ATOM 795 C C . PHE A 1 96 ? 28.446 1.745 -39.661 1.00 89.75 96 PHE A C 1
ATOM 797 O O . PHE A 1 96 ? 27.638 0.806 -39.511 1.00 89.75 96 PHE A O 1
ATOM 804 N N . PHE A 1 97 ? 28.224 2.987 -39.247 1.00 89.25 97 PHE A N 1
ATOM 805 C CA . PHE A 1 97 ? 27.163 3.408 -38.338 1.00 89.25 97 PHE A CA 1
ATOM 806 C C . PHE A 1 97 ? 26.102 4.228 -39.071 1.00 89.25 97 PHE A C 1
ATOM 808 O O . PHE A 1 97 ? 26.276 4.613 -40.235 1.00 89.25 97 PHE A O 1
ATOM 815 N N . ASN A 1 98 ? 24.968 4.430 -38.414 1.00 86.12 98 ASN A N 1
ATOM 816 C CA . ASN A 1 98 ? 23.965 5.368 -38.881 1.00 86.12 98 ASN A CA 1
ATOM 817 C C . ASN A 1 98 ? 24.468 6.798 -38.675 1.00 86.12 98 ASN A C 1
ATOM 819 O O . ASN A 1 98 ? 25.212 7.081 -37.737 1.00 86.12 98 ASN A O 1
ATOM 823 N N . ILE A 1 99 ? 24.063 7.703 -39.560 1.00 84.31 99 ILE A N 1
ATOM 824 C CA . ILE A 1 99 ? 24.326 9.127 -39.359 1.00 84.31 99 ILE A CA 1
ATOM 825 C C . ILE A 1 99 ? 23.646 9.565 -38.058 1.00 84.31 99 ILE A C 1
ATOM 827 O O . ILE A 1 99 ? 22.492 9.210 -37.814 1.00 84.31 99 ILE A O 1
ATOM 831 N N . ASN A 1 100 ? 24.371 10.332 -37.244 1.00 82.00 100 ASN A N 1
ATOM 832 C CA . ASN A 1 100 ? 24.004 10.761 -35.890 1.00 82.00 100 ASN A CA 1
ATOM 833 C C . ASN A 1 100 ? 23.977 9.649 -34.816 1.00 82.00 100 ASN A C 1
ATOM 835 O O . ASN A 1 100 ? 23.469 9.902 -33.728 1.00 82.00 100 ASN A O 1
ATOM 839 N N . GLU A 1 101 ? 24.524 8.450 -35.075 1.00 76.38 101 GLU A N 1
ATOM 840 C CA . GLU A 1 101 ? 24.631 7.369 -34.067 1.00 76.38 101 GLU A CA 1
ATOM 841 C C . GLU A 1 101 ? 25.760 7.631 -33.060 1.00 76.38 101 GLU A C 1
ATOM 843 O O . GLU A 1 101 ? 25.567 7.518 -31.855 1.00 76.38 101 GLU A O 1
ATOM 848 N N . LEU A 1 102 ? 26.937 8.005 -33.560 1.00 80.31 102 LEU A N 1
ATOM 849 C CA . LEU A 1 102 ? 28.136 8.292 -32.771 1.00 80.31 102 LEU A CA 1
ATOM 850 C C . LEU A 1 102 ? 28.648 9.711 -33.029 1.00 80.31 102 LEU A C 1
ATOM 852 O O . LEU A 1 102 ? 28.308 10.330 -34.046 1.00 80.31 102 LEU A O 1
ATOM 856 N N . ARG A 1 103 ? 29.517 10.212 -32.139 1.00 82.62 103 ARG A N 1
ATOM 857 C CA . ARG A 1 103 ? 30.109 11.557 -32.245 1.00 82.62 103 ARG A CA 1
ATOM 858 C C . ARG A 1 103 ? 30.809 11.776 -33.589 1.00 82.62 103 ARG A C 1
ATOM 860 O O . ARG A 1 103 ? 30.625 12.837 -34.174 1.00 82.62 103 ARG A O 1
ATOM 867 N N . GLU A 1 104 ? 31.521 10.778 -34.108 1.00 84.19 104 GLU A N 1
ATOM 868 C CA . GLU A 1 104 ? 32.231 10.833 -35.396 1.00 84.19 104 GLU A CA 1
ATOM 869 C C . GLU A 1 104 ? 31.322 10.701 -36.630 1.00 84.19 104 GLU A C 1
ATOM 871 O O . GLU A 1 104 ? 31.777 10.829 -37.763 1.00 84.19 104 GLU A O 1
ATOM 876 N N . THR A 1 105 ? 30.033 10.421 -36.431 1.00 87.56 105 THR A N 1
ATOM 877 C CA . THR A 1 105 ? 29.059 10.206 -37.518 1.00 87.56 105 THR A CA 1
ATOM 878 C C . THR A 1 105 ? 27.964 11.262 -37.563 1.00 87.56 105 THR A C 1
ATOM 880 O O . THR A 1 105 ? 26.951 11.080 -38.239 1.00 87.56 105 THR A O 1
ATOM 883 N N . LYS A 1 106 ? 28.142 12.364 -36.832 1.00 88.94 106 LYS A N 1
ATOM 884 C CA . LYS A 1 106 ? 27.224 13.498 -36.871 1.00 88.94 106 LYS A CA 1
ATOM 885 C C . LYS A 1 106 ? 27.148 14.089 -38.277 1.00 88.94 106 LYS A C 1
ATOM 887 O O . LYS A 1 106 ? 28.174 14.256 -38.935 1.00 88.94 106 LYS A O 1
ATOM 892 N N . ALA A 1 107 ? 25.937 14.398 -38.732 1.00 88.62 107 ALA A N 1
ATOM 893 C CA . ALA A 1 107 ? 25.679 14.852 -40.097 1.00 88.62 107 ALA A CA 1
ATOM 894 C C . ALA A 1 107 ? 26.524 16.077 -40.481 1.00 88.62 107 ALA A C 1
ATOM 896 O O . ALA A 1 107 ? 27.036 16.142 -41.595 1.00 88.62 107 ALA A O 1
ATOM 897 N N . GLU A 1 108 ? 26.732 17.010 -39.553 1.00 89.50 108 GLU A N 1
ATOM 898 C CA . GLU A 1 108 ? 27.541 18.212 -39.764 1.00 89.50 108 GLU A CA 1
ATOM 899 C C . GLU A 1 108 ? 29.037 17.940 -40.002 1.00 89.50 108 GLU A C 1
ATOM 901 O O . GLU A 1 108 ? 29.731 18.813 -40.517 1.00 89.50 108 GLU A O 1
ATOM 906 N N . LEU A 1 109 ? 29.536 16.749 -39.651 1.00 88.19 109 LEU A N 1
ATOM 907 C CA . LEU A 1 109 ? 30.933 16.347 -39.849 1.00 88.19 109 LEU A CA 1
ATOM 908 C C . LEU A 1 109 ? 31.162 15.615 -41.181 1.00 88.19 109 LEU A C 1
ATOM 910 O O . LEU A 1 109 ? 32.306 15.344 -41.542 1.00 88.19 109 LEU A O 1
ATOM 914 N N . ILE A 1 110 ? 30.095 15.276 -41.909 1.00 91.50 110 ILE A N 1
ATOM 915 C CA . ILE A 1 110 ? 30.162 14.506 -43.155 1.00 91.50 110 ILE A CA 1
ATOM 916 C C . ILE A 1 110 ? 30.001 15.468 -44.335 1.00 91.50 110 ILE A C 1
ATOM 918 O O . ILE A 1 110 ? 28.917 16.008 -44.569 1.00 91.50 110 ILE A O 1
ATOM 922 N N . ASP A 1 111 ? 31.079 15.663 -45.092 1.00 88.50 111 ASP A N 1
ATOM 923 C CA . ASP A 1 111 ? 31.115 16.582 -46.231 1.00 88.50 111 ASP A CA 1
ATOM 924 C C . ASP A 1 111 ? 30.633 15.912 -47.531 1.00 88.50 111 ASP A C 1
ATOM 926 O O . ASP A 1 111 ? 31.264 14.968 -48.010 1.00 88.50 111 ASP A O 1
ATOM 930 N N . LEU A 1 112 ? 29.540 16.422 -48.115 1.00 89.25 112 LEU A N 1
ATOM 931 C CA . LEU A 1 112 ? 29.008 15.986 -49.417 1.00 89.25 112 LEU A CA 1
ATOM 932 C C . LEU A 1 112 ? 29.590 16.754 -50.615 1.00 89.25 112 LEU A C 1
ATOM 934 O O . LEU A 1 112 ? 29.211 16.468 -51.749 1.00 89.25 112 LEU A O 1
ATOM 938 N N . ASN A 1 113 ? 30.501 17.712 -50.408 1.00 85.94 113 ASN A N 1
ATOM 939 C CA . ASN A 1 113 ? 31.169 18.405 -51.519 1.00 85.94 113 ASN A CA 1
ATOM 940 C C . ASN A 1 113 ? 32.213 17.525 -52.225 1.00 85.94 113 ASN A C 1
ATOM 942 O O . ASN A 1 113 ? 32.663 17.854 -53.323 1.00 85.94 113 ASN A O 1
ATOM 946 N N . GLN A 1 114 ? 32.607 16.410 -51.609 1.00 88.25 114 GLN A N 1
ATOM 947 C CA . GLN A 1 114 ? 33.441 15.392 -52.242 1.00 88.25 114 GLN A CA 1
ATOM 948 C C . GLN A 1 114 ? 32.594 14.402 -53.064 1.00 88.25 114 GLN A C 1
ATOM 950 O O . GLN A 1 114 ? 31.410 14.232 -52.771 1.00 88.25 114 GLN A O 1
ATOM 955 N N . PRO A 1 115 ? 33.179 13.692 -54.047 1.00 89.25 115 PRO A N 1
ATOM 956 C CA . PRO A 1 115 ? 32.479 12.648 -54.787 1.00 89.25 115 PRO A CA 1
ATOM 957 C C . PRO A 1 115 ? 31.898 11.572 -53.860 1.00 89.25 115 PRO A C 1
ATOM 959 O O . PRO A 1 115 ? 32.587 11.021 -52.993 1.00 89.25 115 PRO A O 1
ATOM 962 N N . PHE A 1 116 ? 30.610 11.285 -54.037 1.00 92.25 116 PHE A N 1
ATOM 963 C CA . PHE A 1 116 ? 29.891 10.286 -53.262 1.00 92.25 116 PHE A CA 1
ATOM 964 C C . PHE A 1 116 ? 28.883 9.536 -54.125 1.00 92.25 116 PHE A C 1
ATOM 966 O O . PHE A 1 116 ? 28.379 10.032 -55.137 1.00 92.25 116 PHE A O 1
ATOM 973 N N . ILE A 1 117 ? 28.537 8.339 -53.668 1.00 92.88 117 ILE A N 1
ATOM 974 C CA . ILE A 1 117 ? 27.448 7.547 -54.222 1.00 92.88 117 ILE A CA 1
ATOM 975 C C . ILE A 1 117 ? 26.419 7.256 -53.141 1.00 92.88 117 ILE A C 1
ATOM 977 O O . ILE A 1 117 ? 26.743 7.015 -51.976 1.00 92.88 117 ILE A O 1
ATOM 981 N N . LEU A 1 118 ? 25.158 7.255 -53.553 1.00 93.81 118 LEU A N 1
ATOM 982 C CA . LEU A 1 118 ? 24.041 6.850 -52.722 1.00 93.81 118 LEU A CA 1
ATOM 983 C C . LEU A 1 118 ? 23.457 5.572 -53.315 1.00 93.81 118 LEU A C 1
ATOM 985 O O . LEU A 1 118 ? 23.107 5.521 -54.494 1.00 93.81 118 LEU A O 1
ATOM 989 N N . THR A 1 119 ? 23.391 4.525 -52.505 1.00 93.56 119 THR A N 1
ATOM 990 C CA . THR A 1 119 ? 22.810 3.232 -52.893 1.00 93.56 119 THR A CA 1
ATOM 991 C C . THR A 1 119 ? 21.614 2.920 -52.014 1.00 93.56 119 THR A C 1
ATOM 993 O O . THR A 1 119 ? 21.551 3.388 -50.874 1.00 93.56 119 THR A O 1
ATOM 996 N N . GLU A 1 120 ? 20.665 2.145 -52.533 1.00 89.25 120 GLU A N 1
ATOM 997 C CA . GLU A 1 120 ? 19.565 1.625 -51.718 1.00 89.25 120 GLU A CA 1
ATOM 998 C C . GLU A 1 120 ? 20.128 0.814 -50.548 1.00 89.25 120 GLU A C 1
ATOM 1000 O O . GLU A 1 120 ? 21.059 0.018 -50.708 1.00 89.25 120 GLU A O 1
ATOM 1005 N N . LYS A 1 121 ? 19.562 1.008 -49.357 1.00 87.12 121 LYS A N 1
ATOM 1006 C CA . LYS A 1 121 ? 19.772 0.071 -48.264 1.00 87.12 121 LYS A CA 1
ATOM 1007 C C . LYS A 1 121 ? 18.734 -1.040 -48.404 1.00 87.12 121 LYS A C 1
ATOM 1009 O O . LYS A 1 121 ? 17.541 -0.789 -48.273 1.00 87.12 121 LYS A O 1
ATOM 1014 N N . VAL A 1 122 ? 19.203 -2.245 -48.715 1.00 82.31 122 VAL A N 1
ATOM 1015 C CA . VAL A 1 122 ? 18.351 -3.436 -48.780 1.00 82.31 122 VAL A CA 1
ATOM 1016 C C . VAL A 1 122 ? 18.232 -4.041 -47.393 1.00 82.31 122 VAL A C 1
ATOM 1018 O O . VAL A 1 122 ? 19.222 -4.173 -46.663 1.00 82.31 122 VAL A O 1
ATOM 1021 N N . ASP A 1 123 ? 17.004 -4.412 -47.067 1.00 70.94 123 ASP A N 1
ATOM 1022 C CA . ASP A 1 123 ? 16.640 -5.013 -45.805 1.00 70.94 123 ASP A CA 1
ATOM 1023 C C . ASP A 1 123 ? 16.779 -6.541 -45.887 1.00 70.94 123 ASP A C 1
ATOM 1025 O O . ASP A 1 123 ? 15.827 -7.275 -46.152 1.00 70.94 123 ASP A O 1
ATOM 1029 N N . GLY A 1 124 ? 18.022 -7.013 -45.770 1.00 78.69 124 GLY A N 1
ATOM 1030 C CA . GLY A 1 124 ? 18.380 -8.412 -45.972 1.00 78.69 124 GLY A CA 1
ATOM 1031 C C . GLY A 1 124 ? 19.468 -8.911 -45.027 1.00 78.69 124 GLY A C 1
ATOM 1032 O O . GLY A 1 124 ? 19.738 -8.345 -43.964 1.00 78.69 124 GLY A O 1
ATOM 1033 N N . SER A 1 125 ? 20.064 -10.046 -45.389 1.00 86.00 125 SER A N 1
ATOM 1034 C CA . SER A 1 125 ? 21.210 -10.614 -44.681 1.00 86.00 125 SER A CA 1
ATOM 1035 C C . SER A 1 125 ? 22.494 -10.501 -45.495 1.00 86.00 125 SER A C 1
ATOM 1037 O O . SER A 1 125 ? 22.555 -10.943 -46.639 1.00 86.00 125 SER A O 1
ATOM 1039 N N . LEU A 1 126 ? 23.551 -9.996 -44.854 1.00 89.81 126 LEU A N 1
ATOM 1040 C CA . LEU A 1 126 ? 24.892 -9.918 -45.427 1.00 89.81 126 LEU A CA 1
ATOM 1041 C C . LEU A 1 126 ? 25.511 -11.314 -45.585 1.00 89.81 126 LEU A C 1
ATOM 1043 O O . LEU A 1 126 ? 25.868 -11.965 -44.592 1.00 89.81 126 LEU A O 1
ATOM 1047 N N . ILE A 1 127 ? 25.724 -11.717 -46.831 1.00 92.75 127 ILE A N 1
ATOM 1048 C CA . ILE A 1 127 ? 26.357 -12.973 -47.230 1.00 92.75 127 ILE A CA 1
ATOM 1049 C C . ILE A 1 127 ? 27.694 -12.675 -47.913 1.00 92.75 127 ILE A C 1
ATOM 1051 O O . ILE A 1 127 ? 27.828 -11.706 -48.659 1.00 92.75 127 ILE A O 1
ATOM 1055 N N . ALA A 1 128 ? 28.697 -13.506 -47.653 1.00 93.44 128 ALA A N 1
ATOM 1056 C CA . ALA A 1 128 ? 29.940 -13.507 -48.416 1.00 93.44 128 ALA A CA 1
ATOM 1057 C C . ALA A 1 128 ? 30.369 -14.953 -48.706 1.00 93.44 128 ALA A C 1
ATOM 1059 O O . ALA A 1 128 ? 30.168 -15.815 -47.842 1.00 93.44 128 ALA A O 1
ATOM 1060 N N . PRO A 1 129 ? 30.946 -15.223 -49.883 1.00 93.62 129 PRO A N 1
ATOM 1061 C CA . PRO A 1 129 ? 31.529 -16.510 -50.200 1.00 93.62 129 PRO A CA 1
ATOM 1062 C C . PRO A 1 129 ? 32.931 -16.641 -49.586 1.00 93.62 129 PRO A C 1
ATOM 1064 O O . PRO A 1 129 ? 33.626 -15.649 -49.358 1.00 93.62 129 PRO A O 1
ATOM 1067 N N . ILE A 1 130 ? 33.357 -17.874 -49.350 1.00 91.25 130 ILE A N 1
ATOM 1068 C CA . ILE A 1 130 ? 34.716 -18.254 -48.966 1.00 91.25 130 ILE A CA 1
ATOM 1069 C C . ILE A 1 130 ? 35.184 -19.413 -49.841 1.00 91.25 130 ILE A C 1
ATOM 1071 O O . ILE A 1 130 ? 34.380 -20.221 -50.299 1.00 91.25 130 ILE A O 1
ATOM 1075 N N . LEU A 1 131 ? 36.493 -19.504 -50.064 1.00 87.88 131 LEU A N 1
ATOM 1076 C CA . LEU A 1 131 ? 37.102 -20.611 -50.794 1.00 87.88 131 LEU A CA 1
ATOM 1077 C C . LEU A 1 131 ? 37.693 -21.608 -49.794 1.00 87.88 131 LEU A C 1
ATOM 1079 O O . LEU A 1 131 ? 38.659 -21.283 -49.105 1.00 87.88 131 LEU A O 1
ATOM 1083 N N . VAL A 1 132 ? 37.133 -22.816 -49.721 1.00 79.06 132 VAL A N 1
ATOM 1084 C CA . VAL A 1 132 ? 37.620 -23.894 -48.844 1.00 79.06 132 VAL A CA 1
ATOM 1085 C C . VAL A 1 132 ? 37.777 -25.166 -49.672 1.00 79.06 132 VAL A C 1
ATOM 1087 O O . VAL A 1 132 ? 36.852 -25.594 -50.355 1.00 79.06 132 VAL A O 1
ATOM 1090 N N . GLY A 1 133 ? 38.972 -25.766 -49.666 1.00 73.88 133 GLY A N 1
ATOM 1091 C CA . GLY A 1 133 ? 39.228 -27.019 -50.393 1.00 73.88 133 GLY A CA 1
ATOM 1092 C C . GLY A 1 133 ? 38.984 -26.949 -51.911 1.00 73.88 133 GLY A C 1
ATOM 1093 O O . GLY A 1 133 ? 38.655 -27.962 -52.518 1.00 73.88 133 GLY A O 1
ATOM 1094 N N . GLY A 1 134 ? 39.106 -25.762 -52.521 1.00 75.19 134 GLY A N 1
ATOM 1095 C CA . GLY A 1 134 ? 38.860 -25.538 -53.954 1.00 75.19 134 GLY A CA 1
ATOM 1096 C C . GLY A 1 134 ? 37.389 -25.348 -54.341 1.00 75.19 134 GLY A C 1
ATOM 1097 O O . GLY A 1 134 ? 37.105 -25.135 -55.517 1.00 75.19 134 GLY A O 1
ATOM 1098 N N . SER A 1 135 ? 36.468 -25.383 -53.374 1.00 80.19 135 SER A N 1
ATOM 1099 C CA . SER A 1 135 ? 35.038 -25.138 -53.584 1.00 80.19 135 SER A CA 1
ATOM 1100 C C . SER A 1 135 ? 34.610 -23.821 -52.936 1.00 80.19 135 SER A C 1
ATOM 1102 O O . SER A 1 135 ? 35.128 -23.435 -51.885 1.00 80.19 135 SER A O 1
ATOM 1104 N N . VAL A 1 136 ? 33.679 -23.118 -53.583 1.00 88.62 136 VAL A N 1
ATOM 1105 C CA . VAL A 1 136 ? 33.067 -21.903 -53.034 1.00 88.62 136 VAL A CA 1
ATOM 1106 C C . VAL A 1 136 ? 31.987 -22.322 -52.044 1.00 88.62 136 VAL A C 1
ATOM 1108 O O . VAL A 1 136 ? 31.113 -23.100 -52.406 1.00 88.62 136 VAL A O 1
ATOM 1111 N N . LEU A 1 137 ? 32.061 -21.805 -50.820 1.00 88.06 137 LEU A N 1
ATOM 1112 C CA . LEU A 1 137 ? 31.040 -21.964 -49.786 1.00 88.06 137 LEU A CA 1
ATOM 1113 C C . LEU A 1 137 ? 30.474 -20.598 -49.418 1.00 88.06 137 LEU A C 1
ATOM 1115 O O . LEU A 1 137 ? 31.227 -19.631 -49.288 1.00 88.06 137 LEU A O 1
ATOM 1119 N N . TRP A 1 138 ? 29.171 -20.504 -49.193 1.00 89.75 138 TRP A N 1
ATOM 1120 C CA . TRP A 1 138 ? 28.506 -19.238 -48.883 1.00 89.75 138 TRP A CA 1
ATOM 1121 C C . TRP A 1 138 ? 28.189 -19.101 -47.391 1.00 89.75 138 TRP A C 1
ATOM 1123 O O . TRP A 1 138 ? 27.792 -20.054 -46.732 1.00 89.75 138 TRP A O 1
ATOM 1133 N N . GLY A 1 139 ? 28.381 -17.908 -46.810 1.00 82.69 139 GLY A N 1
ATOM 1134 C CA . GLY A 1 139 ? 28.267 -17.740 -45.358 1.00 82.69 139 GLY A CA 1
ATOM 1135 C C . GLY A 1 139 ? 27.850 -16.354 -44.866 1.00 82.69 139 GLY A C 1
ATOM 1136 O O . GLY A 1 139 ? 28.220 -15.305 -45.407 1.00 82.69 139 GLY A O 1
ATOM 1137 N N . SER A 1 140 ? 27.109 -16.336 -43.756 1.00 84.25 140 SER A N 1
ATOM 1138 C CA . SER A 1 140 ? 26.658 -15.114 -43.072 1.00 84.25 140 SER A CA 1
ATOM 1139 C C . SER A 1 140 ? 27.710 -14.596 -42.079 1.00 84.25 140 SER A C 1
ATOM 1141 O O . SER A 1 140 ? 28.857 -15.048 -42.068 1.00 84.25 140 SER A O 1
ATOM 1143 N N . LYS A 1 141 ? 27.378 -13.620 -41.220 1.00 72.69 141 LYS A N 1
ATOM 1144 C CA . LYS A 1 141 ? 28.289 -13.154 -40.148 1.00 72.69 141 LYS A CA 1
ATOM 1145 C C . LYS A 1 141 ? 28.705 -14.252 -39.148 1.00 72.69 141 LYS A C 1
ATOM 1147 O O . LYS A 1 141 ? 29.593 -14.009 -38.335 1.00 72.69 141 LYS A O 1
ATOM 1152 N N . GLN A 1 142 ? 28.042 -15.411 -39.172 1.00 72.81 142 GLN A N 1
ATOM 1153 C CA . GLN A 1 142 ? 28.344 -16.572 -38.328 1.00 72.81 142 GLN A CA 1
ATOM 1154 C C . GLN A 1 142 ? 29.275 -17.600 -39.000 1.00 72.81 142 GLN A C 1
ATOM 1156 O O . GLN A 1 142 ? 29.640 -18.582 -38.359 1.00 72.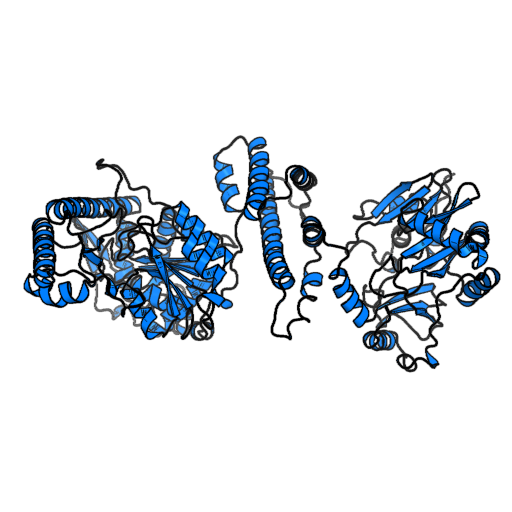81 142 GLN A O 1
ATOM 1161 N N . GLY A 1 143 ? 29.678 -17.365 -40.254 1.00 75.62 143 GLY A N 1
ATOM 1162 C CA . GLY A 1 143 ? 30.475 -18.297 -41.054 1.00 75.62 143 GLY A CA 1
ATOM 1163 C C . GLY A 1 143 ? 29.645 -19.072 -42.081 1.00 75.62 143 GLY A C 1
ATOM 1164 O O . GLY A 1 143 ? 28.474 -18.752 -42.311 1.00 75.62 143 GLY A O 1
ATOM 1165 N N . ALA A 1 144 ? 30.286 -20.059 -42.711 1.00 73.75 144 ALA A N 1
ATOM 1166 C CA . ALA A 1 144 ? 29.644 -21.056 -43.568 1.00 73.75 144 ALA A CA 1
ATOM 1167 C C . ALA A 1 144 ? 28.960 -22.156 -42.726 1.00 73.75 144 ALA A C 1
ATOM 1169 O O . ALA A 1 144 ? 29.142 -22.203 -41.502 1.00 73.75 144 ALA A O 1
ATOM 1170 N N . SER A 1 145 ? 28.155 -23.001 -43.377 1.00 71.56 145 SER A N 1
ATOM 1171 C CA . SER A 1 145 ? 27.528 -24.194 -42.771 1.00 71.56 145 SER A CA 1
ATOM 1172 C C . SER A 1 145 ? 26.595 -23.837 -41.609 1.00 71.56 145 SER A C 1
ATOM 1174 O O . SER A 1 145 ? 26.773 -24.178 -40.437 1.00 71.56 145 SER A O 1
ATOM 1176 N N . THR A 1 146 ? 25.612 -23.014 -41.961 1.00 76.50 146 THR A N 1
ATOM 1177 C CA . THR A 1 146 ? 24.482 -22.573 -41.136 1.00 76.50 146 THR A CA 1
ATOM 1178 C C . THR A 1 146 ? 23.217 -22.765 -41.964 1.00 76.50 146 THR A C 1
ATOM 1180 O O . THR A 1 146 ? 23.302 -22.692 -43.183 1.00 76.50 146 THR A O 1
ATOM 1183 N N . ASP A 1 147 ? 22.041 -22.856 -41.346 1.00 80.44 147 ASP A N 1
ATOM 1184 C CA . ASP A 1 147 ? 20.771 -22.977 -42.086 1.00 80.44 147 ASP A CA 1
ATOM 1185 C C . ASP A 1 147 ? 20.575 -21.873 -43.142 1.00 80.44 147 ASP A C 1
ATOM 1187 O O . ASP A 1 147 ? 19.902 -22.058 -44.152 1.00 80.44 147 ASP A O 1
ATOM 1191 N N . LEU A 1 148 ? 21.143 -20.686 -42.898 1.00 81.88 148 LEU A N 1
ATOM 1192 C CA . LEU A 1 148 ? 21.157 -19.608 -43.879 1.00 81.88 148 LEU A CA 1
ATOM 1193 C C . LEU A 1 148 ? 22.132 -19.890 -45.027 1.00 81.88 148 LEU A C 1
ATOM 1195 O O . LEU A 1 148 ? 21.781 -19.636 -46.168 1.00 81.88 148 LEU A O 1
ATOM 1199 N N . ALA A 1 149 ? 23.327 -20.408 -44.746 1.00 83.44 149 ALA A N 1
ATOM 1200 C CA . ALA A 1 149 ? 24.265 -20.828 -45.787 1.00 83.44 149 ALA A CA 1
ATOM 1201 C C . ALA A 1 149 ? 23.621 -21.858 -46.723 1.00 83.44 149 ALA A C 1
ATOM 1203 O O . ALA A 1 149 ? 23.607 -21.633 -47.927 1.00 83.44 149 ALA A O 1
ATOM 1204 N N . ASP A 1 150 ? 22.983 -22.893 -46.172 1.00 85.19 150 ASP A N 1
ATOM 1205 C CA . ASP A 1 150 ? 22.335 -23.951 -46.958 1.00 85.19 150 ASP A CA 1
ATOM 1206 C C . ASP A 1 150 ? 21.233 -23.383 -47.865 1.00 85.19 150 ASP A C 1
ATOM 1208 O O . ASP A 1 150 ? 21.164 -23.693 -49.051 1.00 85.19 150 ASP A O 1
ATOM 1212 N N . LYS A 1 151 ? 20.430 -22.439 -47.352 1.00 86.62 151 LYS A N 1
ATOM 1213 C CA . LYS A 1 151 ? 19.421 -21.727 -48.156 1.00 86.62 151 LYS A CA 1
ATOM 1214 C C . LYS A 1 151 ? 20.023 -20.920 -49.303 1.00 86.62 151 LYS A C 1
ATOM 1216 O O . LYS A 1 151 ? 19.396 -20.815 -50.358 1.00 86.62 151 LYS A O 1
ATOM 1221 N N . ILE A 1 152 ? 21.190 -20.309 -49.096 1.00 89.62 152 ILE A N 1
ATOM 1222 C CA . ILE A 1 152 ? 21.890 -19.578 -50.157 1.00 89.62 152 ILE A CA 1
ATOM 1223 C C . ILE A 1 152 ? 22.427 -20.549 -51.202 1.00 89.62 152 ILE A C 1
ATOM 1225 O O . ILE A 1 152 ? 22.245 -20.291 -52.388 1.00 89.62 152 ILE A O 1
ATOM 1229 N N . GLU A 1 153 ? 23.033 -21.660 -50.788 1.00 89.50 153 GLU A N 1
ATOM 1230 C CA . GLU A 1 153 ? 23.515 -22.692 -51.712 1.00 89.50 153 GLU A CA 1
ATOM 1231 C C . GLU A 1 153 ? 22.359 -23.250 -52.556 1.00 89.50 153 GLU A C 1
ATOM 1233 O O . GLU A 1 153 ? 22.455 -23.300 -53.782 1.00 89.50 153 GLU A O 1
ATOM 1238 N N . ASP A 1 154 ? 21.213 -23.540 -51.936 1.00 89.25 154 ASP A N 1
ATOM 1239 C CA . ASP A 1 154 ? 19.996 -23.967 -52.634 1.00 89.25 154 ASP A CA 1
ATOM 1240 C C . ASP A 1 154 ? 19.458 -22.891 -53.587 1.00 89.25 154 ASP A C 1
ATOM 1242 O O . ASP A 1 154 ? 18.983 -23.195 -54.685 1.00 89.25 154 ASP A O 1
ATOM 1246 N N . PHE A 1 155 ? 19.485 -21.615 -53.187 1.00 91.31 155 PHE A N 1
ATOM 1247 C CA . PHE A 1 155 ? 19.103 -20.504 -54.061 1.00 91.31 155 PHE A CA 1
ATOM 1248 C C . PHE A 1 155 ? 20.035 -20.410 -55.274 1.00 91.31 155 PHE A C 1
ATOM 1250 O O . PHE A 1 155 ? 19.555 -20.274 -56.400 1.00 91.31 155 PHE A O 1
ATOM 1257 N N . ILE A 1 156 ? 21.346 -20.522 -55.070 1.00 91.19 156 ILE A N 1
ATOM 1258 C CA . ILE A 1 156 ? 22.337 -20.477 -56.147 1.00 91.19 156 ILE A CA 1
ATOM 1259 C C . ILE A 1 156 ? 22.156 -21.672 -57.084 1.00 91.19 156 ILE A C 1
ATOM 1261 O O . ILE A 1 156 ? 22.086 -21.477 -58.295 1.00 91.19 156 ILE A O 1
ATOM 1265 N N . ALA A 1 157 ? 21.994 -22.883 -56.549 1.00 90.56 157 ALA A N 1
ATOM 1266 C CA . ALA A 1 157 ? 21.787 -24.094 -57.339 1.00 90.56 157 ALA A CA 1
ATOM 1267 C C . ALA A 1 157 ? 20.510 -24.022 -58.192 1.00 90.56 157 ALA A C 1
ATOM 1269 O O . ALA A 1 157 ? 20.538 -24.352 -59.377 1.00 90.56 157 ALA A O 1
ATOM 1270 N N . ARG A 1 158 ? 19.398 -23.525 -57.630 1.00 90.88 158 ARG A N 1
ATOM 1271 C CA . ARG A 1 158 ? 18.128 -23.347 -58.364 1.00 90.88 158 ARG A CA 1
ATOM 1272 C C . ARG A 1 158 ? 18.202 -22.288 -59.463 1.00 90.88 158 ARG A C 1
ATOM 1274 O O . ARG A 1 158 ? 17.437 -22.368 -60.417 1.00 90.88 158 ARG A O 1
ATOM 1281 N N . ASN A 1 159 ? 19.089 -21.303 -59.328 1.00 88.19 159 ASN A N 1
ATOM 1282 C CA . ASN A 1 159 ? 19.203 -20.181 -60.262 1.00 88.19 159 ASN A CA 1
ATOM 1283 C C . ASN A 1 159 ? 20.479 -20.221 -61.117 1.00 88.19 159 ASN A C 1
ATOM 1285 O O . ASN A 1 159 ? 20.788 -19.239 -61.789 1.00 88.19 159 ASN A O 1
ATOM 1289 N N . GLN A 1 160 ? 21.201 -21.344 -61.135 1.00 86.31 160 GLN A N 1
ATOM 1290 C CA . GLN A 1 160 ? 22.462 -21.489 -61.872 1.00 86.31 160 GLN A CA 1
ATOM 1291 C C . GLN A 1 160 ? 22.319 -21.298 -63.393 1.00 86.31 160 GLN A C 1
ATOM 1293 O O . GLN A 1 160 ? 23.291 -20.966 -64.063 1.00 86.31 160 GLN A O 1
ATOM 1298 N N . GLU A 1 161 ? 21.113 -21.485 -63.941 1.00 85.00 161 GLU A N 1
ATOM 1299 C CA . GLU A 1 161 ? 20.808 -21.226 -65.357 1.00 85.00 161 GLU A CA 1
ATOM 1300 C C . GLU A 1 161 ? 20.696 -19.726 -65.678 1.00 85.00 161 GLU A C 1
ATOM 1302 O O . GLU A 1 161 ? 20.855 -19.325 -66.830 1.00 85.00 161 GLU A O 1
ATOM 1307 N N . PHE A 1 162 ? 20.442 -18.892 -64.664 1.00 87.50 162 PHE A N 1
ATOM 1308 C CA . PHE A 1 162 ? 20.259 -17.447 -64.809 1.00 87.50 162 PHE A CA 1
ATOM 1309 C C . PHE A 1 162 ? 21.457 -16.651 -64.299 1.00 87.50 162 PHE A C 1
ATOM 1311 O O . PHE A 1 162 ? 21.769 -15.604 -64.863 1.00 87.50 162 PHE A O 1
ATOM 1318 N N . TYR A 1 163 ? 22.121 -17.123 -63.243 1.00 91.88 163 TYR A N 1
ATOM 1319 C CA . TYR A 1 163 ? 23.162 -16.384 -62.535 1.00 91.88 163 TYR A CA 1
ATOM 1320 C C . TYR A 1 163 ? 24.383 -17.257 -62.258 1.00 91.88 163 TYR A C 1
ATOM 1322 O O . TYR A 1 163 ? 24.284 -18.322 -61.649 1.00 91.88 163 TYR A O 1
ATOM 1330 N N . SER A 1 164 ? 25.566 -16.748 -62.594 1.00 92.25 164 SER A N 1
ATOM 1331 C CA . SER A 1 164 ? 26.834 -17.451 -62.378 1.00 92.25 164 SER A CA 1
ATOM 1332 C C . SER A 1 164 ? 27.515 -17.034 -61.069 1.00 92.25 164 SER A C 1
ATOM 1334 O O . SER A 1 164 ? 28.690 -16.662 -61.066 1.00 92.25 164 SER A O 1
ATOM 1336 N N . TYR A 1 165 ? 26.800 -17.102 -59.937 1.00 95.56 165 TYR A N 1
ATOM 1337 C CA . TYR A 1 165 ? 27.310 -16.647 -58.632 1.00 95.56 165 TYR A CA 1
ATOM 1338 C C . TYR A 1 165 ? 28.624 -17.326 -58.222 1.00 95.56 165 TYR A C 1
ATOM 1340 O O . TYR A 1 165 ? 29.548 -16.646 -57.786 1.00 95.56 165 TYR A O 1
ATOM 1348 N N . ASN A 1 166 ? 28.744 -18.648 -58.387 1.00 93.38 166 ASN A N 1
ATOM 1349 C CA . ASN A 1 166 ? 29.951 -19.382 -57.990 1.00 93.38 166 ASN A CA 1
ATOM 1350 C C . ASN A 1 166 ? 31.165 -19.033 -58.858 1.00 93.38 166 ASN A C 1
ATOM 1352 O O . ASN A 1 166 ? 32.259 -18.856 -58.329 1.00 93.38 166 ASN A O 1
ATOM 1356 N N . GLN A 1 167 ? 30.976 -18.882 -60.171 1.00 92.38 167 GLN A N 1
ATOM 1357 C CA . GLN A 1 167 ? 32.057 -18.499 -61.084 1.00 92.38 167 GLN A CA 1
ATOM 1358 C C . GLN A 1 167 ? 32.516 -17.062 -60.816 1.00 92.38 167 GLN A C 1
ATOM 1360 O O . GLN A 1 167 ? 33.712 -16.824 -60.671 1.00 92.38 167 GLN A O 1
ATOM 1365 N N . PHE A 1 168 ? 31.568 -16.135 -60.656 1.00 95.38 168 PHE A N 1
ATOM 1366 C CA . PHE A 1 168 ? 31.852 -14.749 -60.293 1.00 95.38 168 PHE A CA 1
ATOM 1367 C C . PHE A 1 168 ? 32.625 -14.651 -58.972 1.00 95.38 168 PHE A C 1
ATOM 1369 O O . PHE A 1 168 ? 33.657 -13.985 -58.887 1.00 95.38 168 PHE A O 1
ATOM 1376 N N . SER A 1 169 ? 32.148 -15.342 -57.934 1.00 95.19 169 SER A N 1
ATOM 1377 C CA . SER A 1 169 ? 32.798 -15.352 -56.623 1.00 95.19 169 SER A CA 1
ATOM 1378 C C . SER A 1 169 ? 34.197 -15.946 -56.691 1.00 95.19 169 SER A C 1
ATOM 1380 O O . SER A 1 169 ? 35.116 -15.397 -56.089 1.00 95.19 169 SER A O 1
ATOM 1382 N N . LEU A 1 170 ? 34.390 -17.017 -57.463 1.00 93.56 170 LEU A N 1
ATOM 1383 C CA . LEU A 1 170 ? 35.695 -17.640 -57.653 1.00 93.56 170 LEU A CA 1
ATOM 1384 C C . LEU A 1 170 ? 36.698 -16.691 -58.333 1.00 93.56 170 LEU A C 1
ATOM 1386 O O . LEU A 1 170 ? 37.857 -16.659 -57.921 1.00 93.56 170 LEU A O 1
ATOM 1390 N N . GLU A 1 171 ? 36.280 -15.880 -59.315 1.00 93.38 171 GLU A N 1
ATOM 1391 C CA . GLU A 1 171 ? 37.174 -14.901 -59.959 1.00 93.38 171 GLU A CA 1
ATOM 1392 C C . GLU A 1 171 ? 37.733 -13.866 -58.981 1.00 93.38 171 GLU A C 1
ATOM 1394 O O . GLU A 1 171 ? 38.902 -13.489 -59.083 1.00 93.38 171 GLU A O 1
ATOM 1399 N N . TRP A 1 172 ? 36.908 -13.400 -58.043 1.00 95.44 172 TRP A N 1
ATOM 1400 C CA . TRP A 1 172 ? 37.312 -12.405 -57.051 1.00 95.44 172 TRP A CA 1
ATOM 1401 C C . TRP A 1 172 ? 38.061 -13.027 -55.873 1.00 95.44 172 TRP A C 1
ATOM 1403 O O . TRP A 1 172 ? 39.091 -12.489 -55.465 1.00 95.44 172 TRP A O 1
ATOM 1413 N N . LEU A 1 173 ? 37.629 -14.193 -55.386 1.00 93.81 173 LEU A N 1
ATOM 1414 C CA . LEU A 1 173 ? 38.326 -14.920 -54.320 1.00 93.81 173 LEU A CA 1
ATOM 1415 C C . LEU A 1 173 ? 39.749 -15.319 -54.744 1.00 93.81 173 LEU A C 1
ATOM 1417 O O . LEU A 1 173 ? 40.674 -15.201 -53.945 1.00 93.81 173 LEU A O 1
ATOM 1421 N N . ASN A 1 174 ? 39.956 -15.701 -56.011 1.00 92.00 174 ASN A N 1
ATOM 1422 C CA . ASN A 1 174 ? 41.290 -15.998 -56.557 1.00 92.00 174 ASN A CA 1
ATOM 1423 C C . ASN A 1 174 ? 42.202 -14.765 -56.667 1.00 92.00 174 ASN A C 1
ATOM 1425 O O . ASN A 1 174 ? 43.417 -14.918 -56.772 1.00 92.00 174 ASN A O 1
ATOM 1429 N N . LYS A 1 175 ? 41.632 -13.555 -56.648 1.00 93.19 175 LYS A N 1
ATOM 1430 C CA . LYS A 1 175 ? 42.367 -12.281 -56.609 1.00 93.19 175 LYS A CA 1
ATOM 1431 C C . LYS A 1 175 ? 42.553 -11.759 -55.177 1.00 93.19 175 LYS A C 1
ATOM 1433 O O . LYS A 1 175 ? 42.998 -10.631 -55.014 1.00 93.19 175 LYS A O 1
ATOM 1438 N N . ASP A 1 176 ? 42.190 -12.547 -54.161 1.00 93.00 176 ASP A N 1
ATOM 1439 C CA . ASP A 1 176 ? 42.154 -12.157 -52.745 1.00 93.00 176 ASP A CA 1
ATOM 1440 C C . ASP A 1 176 ? 41.187 -10.989 -52.446 1.00 93.00 176 ASP A C 1
ATOM 1442 O O . ASP A 1 176 ? 41.432 -10.151 -51.576 1.00 93.00 176 ASP A O 1
ATOM 1446 N N . TYR A 1 177 ? 40.041 -10.964 -53.131 1.00 96.00 177 TYR A N 1
ATOM 1447 C CA . TYR A 1 177 ? 38.933 -10.054 -52.839 1.00 96.00 177 TYR A CA 1
ATOM 1448 C C . TYR A 1 177 ? 37.731 -10.804 -52.267 1.00 96.00 177 TYR A C 1
ATOM 1450 O O . TYR A 1 177 ? 37.396 -11.907 -52.694 1.00 96.00 177 TYR A O 1
ATOM 1458 N N . THR A 1 178 ? 37.027 -10.162 -51.340 1.00 95.88 178 THR A N 1
ATOM 1459 C CA . THR A 1 178 ? 35.751 -10.631 -50.799 1.00 95.88 178 THR A CA 1
ATOM 1460 C C . THR A 1 178 ? 34.597 -9.881 -51.459 1.00 95.88 178 THR A C 1
ATOM 1462 O O . THR A 1 178 ? 34.347 -8.720 -51.107 1.00 95.88 178 THR A O 1
ATOM 1465 N N . PRO A 1 179 ? 33.858 -10.507 -52.390 1.00 96.75 179 PRO A N 1
ATOM 1466 C CA . PRO A 1 179 ? 32.577 -9.978 -52.826 1.00 96.75 179 PRO A CA 1
ATOM 1467 C C . PRO A 1 179 ? 31.533 -10.158 -51.716 1.00 96.75 179 PRO A C 1
ATOM 1469 O O . PRO A 1 179 ? 31.501 -11.163 -51.010 1.00 96.75 179 PRO A O 1
ATOM 1472 N N . MET A 1 180 ? 30.678 -9.159 -51.531 1.00 95.44 180 MET A N 1
ATOM 1473 C CA . MET A 1 180 ? 29.669 -9.120 -50.477 1.00 95.44 180 MET A CA 1
ATOM 1474 C C . MET A 1 180 ? 28.301 -8.914 -51.095 1.00 95.44 180 MET A C 1
ATOM 1476 O O . MET A 1 180 ? 28.106 -8.028 -51.930 1.00 95.44 180 MET A O 1
ATOM 1480 N N . PHE A 1 181 ? 27.350 -9.703 -50.625 1.00 95.31 181 PHE A N 1
ATOM 1481 C CA . PHE A 1 181 ? 26.001 -9.749 -51.149 1.00 95.31 181 PHE A CA 1
ATOM 1482 C C . PHE A 1 181 ? 24.993 -9.479 -50.041 1.00 95.31 181 PHE A C 1
ATOM 1484 O O . PHE A 1 181 ? 25.207 -9.857 -48.889 1.00 95.31 181 PHE A O 1
ATOM 1491 N N . GLU A 1 182 ? 23.877 -8.859 -50.399 1.00 91.81 182 GLU A N 1
ATOM 1492 C CA . GLU A 1 182 ? 22.690 -8.810 -49.554 1.00 91.81 182 GLU A CA 1
ATOM 1493 C C . GLU A 1 182 ? 21.688 -9.829 -50.088 1.00 91.81 182 GLU A C 1
ATOM 1495 O O . GLU A 1 182 ? 21.281 -9.756 -51.252 1.00 91.81 182 GLU A O 1
ATOM 1500 N N . TYR A 1 183 ? 21.309 -10.788 -49.247 1.00 90.69 183 TYR A N 1
ATOM 1501 C CA . TYR A 1 183 ? 20.235 -11.719 -49.557 1.00 90.69 183 TYR A CA 1
ATOM 1502 C C . TYR A 1 183 ? 18.916 -11.209 -48.988 1.00 90.69 183 TYR A C 1
ATOM 1504 O O . TYR A 1 183 ? 18.784 -11.026 -47.777 1.00 90.69 183 TYR A O 1
ATOM 1512 N N . SER A 1 184 ? 17.942 -11.014 -49.868 1.00 85.00 184 SER A N 1
ATOM 1513 C CA . SER A 1 184 ? 16.565 -10.646 -49.536 1.00 85.00 184 SER A CA 1
ATOM 1514 C C . SER A 1 184 ? 15.634 -11.764 -49.999 1.00 85.00 184 SER A C 1
ATOM 1516 O O . SER A 1 184 ? 15.779 -12.270 -51.111 1.00 85.00 184 SER A O 1
ATOM 1518 N N . SER A 1 185 ? 14.701 -12.198 -49.154 1.00 77.19 185 SER A N 1
ATOM 1519 C CA . SER A 1 185 ? 13.746 -13.258 -49.501 1.00 77.19 185 SER A CA 1
ATOM 1520 C C . SER A 1 185 ? 12.427 -13.086 -48.758 1.00 77.19 185 SER A C 1
ATOM 1522 O O . SER A 1 185 ? 12.378 -12.471 -47.695 1.00 77.19 185 SER A O 1
ATOM 1524 N N . LYS A 1 186 ? 11.354 -13.708 -49.268 1.00 63.62 186 LYS A N 1
ATOM 1525 C CA . LYS A 1 186 ? 10.057 -13.760 -48.566 1.00 63.62 186 LYS A CA 1
ATOM 1526 C C . LYS A 1 186 ? 10.148 -14.422 -47.186 1.00 63.62 186 LYS A C 1
ATOM 1528 O O . LYS A 1 186 ? 9.302 -14.153 -46.337 1.00 63.62 186 LYS A O 1
ATOM 1533 N N . SER A 1 187 ? 11.132 -15.305 -46.986 1.00 50.25 187 SER A N 1
ATOM 1534 C CA . SER A 1 187 ? 11.321 -16.090 -45.759 1.00 50.25 187 SER A CA 1
ATOM 1535 C C . SER A 1 187 ? 12.317 -15.464 -44.767 1.00 50.25 187 SER A C 1
ATOM 1537 O O . SER A 1 187 ? 12.302 -15.816 -43.587 1.00 50.25 187 SER A O 1
ATOM 1539 N N . GLN A 1 188 ? 13.140 -14.500 -45.198 1.00 52.91 188 GLN A N 1
ATOM 1540 C CA . GLN A 1 188 ? 13.957 -13.638 -44.337 1.00 52.91 188 GLN A CA 1
ATOM 1541 C C . GLN A 1 188 ? 13.394 -12.225 -44.324 1.00 52.91 188 GLN A C 1
ATOM 1543 O O . GLN A 1 188 ? 13.906 -11.311 -44.960 1.00 52.91 188 GLN A O 1
ATOM 1548 N N . GLN A 1 189 ? 12.322 -12.085 -43.558 1.00 55.12 189 GLN A N 1
ATOM 1549 C CA . GLN A 1 189 ? 11.697 -10.810 -43.249 1.00 55.12 189 GLN A CA 1
ATOM 1550 C C . GLN A 1 189 ? 12.492 -10.147 -42.124 1.00 55.12 189 GLN A C 1
ATOM 1552 O O . GLN A 1 189 ? 12.734 -10.781 -41.086 1.00 55.12 189 GLN A O 1
ATOM 1557 N N . ILE A 1 190 ? 12.929 -8.909 -42.349 1.00 52.22 190 ILE A N 1
ATOM 1558 C CA . ILE A 1 190 ? 13.332 -8.028 -41.258 1.00 52.22 190 ILE A CA 1
ATOM 1559 C C . ILE A 1 190 ? 12.268 -6.948 -41.092 1.00 52.22 190 ILE A C 1
ATOM 1561 O O . ILE A 1 190 ? 11.851 -6.852 -39.954 1.00 52.22 190 ILE A O 1
ATOM 1565 N N . ILE A 1 191 ? 11.807 -6.243 -42.152 1.00 51.38 191 ILE A N 1
ATOM 1566 C CA . ILE A 1 191 ? 10.662 -5.288 -42.205 1.00 51.38 191 ILE A CA 1
ATOM 1567 C C . ILE A 1 191 ? 10.000 -5.165 -43.577 1.00 51.38 191 ILE A C 1
ATOM 1569 O O . ILE A 1 191 ? 8.771 -5.133 -43.673 1.00 51.38 191 ILE A O 1
ATOM 1573 N N . LEU A 1 192 ? 10.790 -5.027 -44.643 1.00 52.31 192 LEU A N 1
ATOM 1574 C CA . LEU A 1 192 ? 10.272 -4.728 -45.978 1.00 52.31 192 LEU A CA 1
ATOM 1575 C C . LEU A 1 192 ? 9.926 -5.997 -46.756 1.00 52.31 192 LEU A C 1
ATOM 1577 O O . LEU A 1 192 ? 10.675 -6.972 -46.766 1.00 52.31 192 LEU A O 1
ATOM 1581 N N . PHE A 1 193 ? 8.787 -5.976 -47.453 1.00 54.38 193 PHE A N 1
ATOM 1582 C CA . PHE A 1 193 ? 8.364 -7.097 -48.286 1.00 54.38 193 PHE A CA 1
ATOM 1583 C C . PHE A 1 193 ? 9.060 -7.067 -49.650 1.00 54.38 193 PHE A C 1
ATOM 1585 O O . PHE A 1 193 ? 8.799 -6.193 -50.478 1.00 54.38 193 PHE A O 1
ATOM 1592 N N . TYR A 1 194 ? 9.886 -8.080 -49.913 1.00 65.25 194 TYR A N 1
ATOM 1593 C CA . TYR A 1 194 ? 10.443 -8.348 -51.236 1.00 65.25 194 TYR A CA 1
ATOM 1594 C C . TYR A 1 194 ? 9.666 -9.489 -51.903 1.00 65.25 194 TYR A C 1
ATOM 1596 O O . TYR A 1 194 ? 9.617 -10.615 -51.407 1.00 65.25 194 TYR A O 1
ATOM 1604 N N . GLY A 1 195 ? 9.035 -9.197 -53.044 1.00 55.19 195 GLY A N 1
ATOM 1605 C CA . GLY A 1 195 ? 8.185 -10.146 -53.775 1.00 55.19 195 GLY A CA 1
ATOM 1606 C C . GLY A 1 195 ? 8.923 -11.325 -54.427 1.00 55.19 195 GLY A C 1
ATOM 1607 O O . GLY A 1 195 ? 8.266 -12.277 -54.846 1.00 55.19 195 GLY A O 1
ATOM 1608 N N . GLU A 1 196 ? 10.257 -11.293 -54.475 1.00 75.75 196 GLU A N 1
ATOM 1609 C CA . GLU A 1 196 ? 11.134 -12.295 -55.094 1.00 75.75 196 GLU A CA 1
ATOM 1610 C C . GLU A 1 196 ? 12.423 -12.448 -54.274 1.00 75.75 196 GLU A C 1
ATOM 1612 O O . GLU A 1 196 ? 12.904 -11.466 -53.706 1.00 75.75 196 GLU A O 1
ATOM 1617 N N . GLU A 1 197 ? 12.983 -13.662 -54.215 1.00 85.19 197 GLU A N 1
ATOM 1618 C CA . GLU A 1 197 ? 14.301 -13.893 -53.609 1.00 85.19 197 GLU A CA 1
ATOM 1619 C C . GLU A 1 197 ? 15.392 -13.282 -54.497 1.00 85.19 197 GLU A C 1
ATOM 1621 O O . GLU A 1 197 ? 15.425 -13.534 -55.702 1.00 85.19 197 GLU A O 1
ATOM 1626 N N . LYS A 1 198 ? 16.279 -12.472 -53.915 1.00 88.75 198 LYS A N 1
ATOM 1627 C CA . LYS A 1 198 ? 17.376 -11.814 -54.633 1.00 88.75 198 LYS A CA 1
ATOM 1628 C C . LYS A 1 198 ? 18.648 -11.829 -53.805 1.00 88.75 198 LYS A C 1
ATOM 1630 O O . LYS A 1 198 ? 18.632 -11.461 -52.630 1.00 88.75 198 LYS A O 1
ATOM 1635 N N . LEU A 1 199 ? 19.749 -12.191 -54.456 1.00 93.12 199 LEU A N 1
ATOM 1636 C CA . LEU A 1 199 ? 21.105 -12.080 -53.932 1.00 93.12 199 LEU A CA 1
ATOM 1637 C C . LEU A 1 199 ? 21.844 -11.005 -54.739 1.00 93.12 199 LEU A C 1
ATOM 1639 O O . LEU A 1 199 ? 22.261 -11.246 -55.874 1.00 93.12 199 LEU A O 1
ATOM 1643 N N . SER A 1 200 ? 21.954 -9.807 -54.165 1.00 94.06 200 SER A N 1
ATOM 1644 C CA . SER A 1 200 ? 22.468 -8.619 -54.855 1.00 94.06 200 SER A CA 1
ATOM 1645 C C . SER A 1 200 ? 23.863 -8.261 -54.367 1.00 94.06 200 SER A C 1
ATOM 1647 O O . SER A 1 200 ? 24.087 -8.123 -53.166 1.00 94.06 200 SER A O 1
ATOM 1649 N N . LEU A 1 201 ? 24.795 -8.059 -55.293 1.00 96.25 201 LEU A N 1
ATOM 1650 C CA . LEU A 1 201 ? 26.149 -7.607 -55.002 1.00 96.25 201 LEU A CA 1
ATOM 1651 C C . LEU A 1 201 ? 26.128 -6.156 -54.494 1.00 96.25 201 LEU A C 1
ATOM 1653 O O . LEU A 1 201 ? 25.645 -5.253 -55.180 1.00 96.25 201 LEU A O 1
ATOM 1657 N N . ILE A 1 202 ? 26.657 -5.931 -53.290 1.00 94.88 202 ILE A N 1
ATOM 1658 C CA . ILE A 1 202 ? 26.619 -4.632 -52.586 1.00 94.88 202 ILE A CA 1
ATOM 1659 C C . ILE A 1 202 ? 28.001 -4.001 -52.372 1.00 94.88 202 ILE A C 1
ATOM 1661 O O . ILE A 1 202 ? 28.100 -2.806 -52.058 1.00 94.88 202 ILE A O 1
ATOM 1665 N N . GLY A 1 203 ? 29.068 -4.782 -52.531 1.00 94.38 203 GLY A N 1
ATOM 1666 C CA . GLY A 1 203 ? 30.450 -4.320 -52.442 1.00 94.38 203 GLY A CA 1
ATOM 1667 C C . GLY A 1 203 ? 31.441 -5.443 -52.718 1.00 94.38 203 GLY A C 1
ATOM 1668 O O . GLY A 1 203 ? 31.106 -6.615 -52.576 1.00 94.38 203 GLY A O 1
ATOM 1669 N N . ILE A 1 204 ? 32.677 -5.081 -53.047 1.00 95.50 204 ILE A N 1
ATOM 1670 C CA . ILE A 1 204 ? 33.818 -6.000 -53.081 1.00 95.50 204 ILE A CA 1
ATOM 1671 C C . ILE A 1 204 ? 34.965 -5.324 -52.337 1.00 95.50 204 ILE A C 1
ATOM 1673 O O . ILE A 1 204 ? 35.198 -4.126 -52.525 1.00 95.50 204 ILE A O 1
ATOM 1677 N N . ARG A 1 205 ? 35.638 -6.070 -51.458 1.00 93.44 205 ARG A N 1
ATOM 1678 C CA . ARG A 1 205 ? 36.779 -5.579 -50.678 1.00 93.44 205 ARG A CA 1
ATOM 1679 C C . ARG A 1 205 ? 38.033 -6.374 -50.938 1.00 93.44 205 ARG A C 1
ATOM 1681 O O . ARG A 1 205 ? 37.985 -7.594 -50.999 1.00 93.44 205 ARG A O 1
ATOM 1688 N N . ASP A 1 206 ? 39.145 -5.668 -50.992 1.00 93.88 206 ASP A N 1
ATOM 1689 C CA . ASP A 1 206 ? 40.482 -6.244 -50.963 1.00 93.88 206 ASP A CA 1
ATOM 1690 C C . ASP A 1 206 ? 40.762 -6.854 -49.577 1.00 93.88 206 ASP A C 1
ATOM 1692 O O . ASP A 1 206 ? 40.591 -6.182 -48.552 1.00 93.88 206 ASP A O 1
ATOM 1696 N N . ASN A 1 207 ? 41.181 -8.119 -49.507 1.00 92.44 207 ASN A N 1
ATOM 1697 C CA . ASN A 1 207 ? 41.450 -8.768 -48.222 1.00 92.44 207 ASN A CA 1
ATOM 1698 C C . ASN A 1 207 ? 42.688 -8.181 -47.527 1.00 92.44 207 ASN A C 1
ATOM 1700 O O . ASN A 1 207 ? 42.709 -8.067 -46.298 1.00 92.44 207 ASN A O 1
ATOM 1704 N N . VAL A 1 208 ? 43.686 -7.735 -48.286 1.00 89.19 208 VAL A N 1
ATOM 1705 C CA . VAL A 1 208 ? 44.957 -7.213 -47.773 1.00 89.19 208 VAL A CA 1
ATOM 1706 C C . VAL A 1 208 ? 44.798 -5.774 -47.291 1.00 89.19 208 VAL A C 1
ATOM 1708 O O . VAL A 1 208 ? 45.086 -5.475 -46.127 1.00 89.19 208 VAL A O 1
ATOM 1711 N N . THR A 1 209 ? 44.310 -4.888 -48.159 1.00 89.75 209 THR A N 1
ATOM 1712 C CA . THR A 1 209 ? 44.223 -3.443 -47.882 1.00 89.75 209 THR A CA 1
ATOM 1713 C C . THR A 1 209 ? 42.914 -3.052 -47.204 1.00 89.75 209 THR A C 1
ATOM 1715 O O . THR A 1 209 ? 42.870 -2.092 -46.439 1.00 89.75 209 THR A O 1
ATOM 1718 N N . GLY A 1 210 ? 41.833 -3.802 -47.440 1.00 89.75 210 GLY A N 1
ATOM 1719 C CA . GLY A 1 210 ? 40.486 -3.455 -46.985 1.00 89.75 210 GLY A CA 1
ATOM 1720 C C . GLY A 1 210 ? 39.809 -2.379 -47.827 1.00 89.75 210 GLY A C 1
ATOM 1721 O O . GLY A 1 210 ? 38.699 -1.965 -47.484 1.00 89.75 210 GLY A O 1
ATOM 1722 N N . ALA A 1 211 ? 40.445 -1.908 -48.900 1.00 90.81 211 ALA A N 1
ATOM 1723 C CA . ALA A 1 211 ? 39.848 -0.941 -49.807 1.00 90.81 211 ALA A CA 1
ATOM 1724 C C . ALA A 1 211 ? 38.623 -1.539 -50.515 1.00 90.81 211 ALA A C 1
ATOM 1726 O O . ALA A 1 211 ? 38.562 -2.740 -50.790 1.00 90.81 211 ALA A O 1
ATOM 1727 N N . TYR A 1 212 ? 37.640 -0.686 -50.793 1.00 92.69 212 TYR A N 1
ATOM 1728 C CA . TYR A 1 212 ? 36.501 -1.024 -51.639 1.00 92.69 212 TYR A CA 1
ATOM 1729 C C . TYR A 1 212 ? 36.852 -0.715 -53.094 1.00 92.69 212 TYR A C 1
ATOM 1731 O O . TYR A 1 212 ? 37.453 0.324 -53.362 1.00 92.69 212 TYR A O 1
ATOM 1739 N N . ILE A 1 213 ? 36.445 -1.572 -54.028 1.00 92.69 213 ILE A N 1
ATOM 1740 C CA . ILE A 1 213 ? 36.461 -1.196 -55.449 1.00 92.69 213 ILE A CA 1
ATOM 1741 C C . ILE A 1 213 ? 35.335 -0.191 -55.741 1.00 92.69 213 ILE A C 1
ATOM 1743 O O . ILE A 1 213 ? 34.358 -0.108 -54.986 1.00 92.69 213 ILE A O 1
ATOM 1747 N N . SER A 1 214 ? 35.442 0.550 -56.847 1.00 91.06 214 SER A N 1
ATOM 1748 C CA . SER A 1 214 ? 34.399 1.503 -57.238 1.00 91.06 214 SER A CA 1
ATOM 1749 C C . SER A 1 214 ? 33.093 0.797 -57.611 1.00 91.06 214 SER A C 1
ATOM 1751 O O . SER A 1 214 ? 33.065 -0.379 -57.991 1.00 91.06 214 SER A O 1
ATOM 1753 N N . TYR A 1 215 ? 31.978 1.523 -57.519 1.00 91.25 215 TYR A N 1
ATOM 1754 C CA . TYR A 1 215 ? 30.674 0.981 -57.899 1.00 91.25 215 TYR A CA 1
ATOM 1755 C C . TYR A 1 215 ? 30.626 0.607 -59.386 1.00 91.25 215 TYR A C 1
ATOM 1757 O O . TYR A 1 215 ? 30.046 -0.416 -59.748 1.00 91.25 215 TYR A O 1
ATOM 1765 N N . GLU A 1 216 ? 31.264 1.401 -60.243 1.00 91.12 216 GLU A N 1
ATOM 1766 C CA . GLU A 1 216 ? 31.362 1.178 -61.683 1.00 91.12 216 GLU A CA 1
ATOM 1767 C C . GLU A 1 216 ? 32.152 -0.095 -62.001 1.00 91.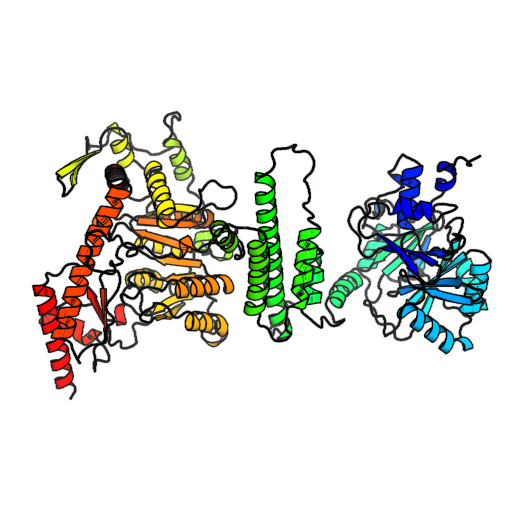12 216 GLU A C 1
ATOM 1769 O O . GLU A 1 216 ? 31.712 -0.898 -62.825 1.00 91.12 216 GLU A O 1
ATOM 1774 N N . GLU A 1 217 ? 33.287 -0.313 -61.330 1.00 91.94 217 GLU A N 1
ATOM 1775 C CA . GLU A 1 217 ? 34.102 -1.519 -61.498 1.00 91.94 217 GLU A CA 1
ATOM 1776 C C . GLU A 1 217 ? 33.350 -2.764 -61.019 1.00 91.94 217 GLU A C 1
ATOM 1778 O O . GLU A 1 217 ? 33.255 -3.758 -61.746 1.00 91.94 217 GLU A O 1
ATOM 1783 N N . MET A 1 218 ? 32.731 -2.678 -59.839 1.00 94.00 218 MET A N 1
ATOM 1784 C CA . MET A 1 218 ? 31.879 -3.731 -59.291 1.00 94.00 218 MET A CA 1
ATOM 1785 C C . MET A 1 218 ? 30.746 -4.092 -60.257 1.00 94.00 218 MET A C 1
ATOM 1787 O O . MET A 1 218 ? 30.584 -5.261 -60.609 1.00 94.00 218 MET A O 1
ATOM 1791 N N . SER A 1 219 ? 29.996 -3.095 -60.728 1.00 93.38 219 SER A N 1
ATOM 1792 C CA . SER A 1 219 ? 28.843 -3.288 -61.611 1.00 93.38 219 SER A CA 1
ATOM 1793 C C . SER A 1 219 ? 29.240 -3.888 -62.962 1.00 93.38 219 SER A C 1
ATOM 1795 O O . SER A 1 219 ? 28.640 -4.859 -63.439 1.00 93.38 219 SER A O 1
ATOM 1797 N N . LYS A 1 220 ? 30.333 -3.385 -63.546 1.00 93.62 220 LYS A N 1
ATOM 1798 C CA . LYS A 1 220 ? 30.893 -3.915 -64.792 1.00 93.62 220 LYS A CA 1
ATOM 1799 C C . LYS A 1 220 ? 31.332 -5.371 -64.640 1.00 93.62 220 LYS A C 1
ATOM 1801 O O . LYS A 1 220 ? 31.055 -6.174 -65.527 1.00 93.62 220 LYS A O 1
ATOM 1806 N N . SER A 1 221 ? 31.977 -5.719 -63.525 1.00 93.69 221 SER A N 1
ATOM 1807 C CA . SER A 1 221 ? 32.434 -7.091 -63.271 1.00 93.69 221 SER A CA 1
ATOM 1808 C C . SER A 1 221 ? 31.282 -8.085 -63.103 1.00 93.69 221 SER A C 1
ATOM 1810 O O . SER A 1 221 ? 31.392 -9.226 -63.532 1.00 93.69 221 SER A O 1
ATOM 1812 N N . ALA A 1 222 ? 30.155 -7.649 -62.537 1.00 93.81 222 ALA A N 1
ATOM 1813 C CA . ALA A 1 222 ? 28.983 -8.491 -62.316 1.00 93.81 222 ALA A CA 1
ATOM 1814 C C . ALA A 1 222 ? 28.196 -8.776 -63.610 1.00 93.81 222 ALA A C 1
ATOM 1816 O O . ALA A 1 222 ? 27.608 -9.849 -63.758 1.00 93.81 222 ALA A O 1
ATOM 1817 N N . THR A 1 223 ? 28.235 -7.843 -64.571 1.00 90.75 223 THR A N 1
ATOM 1818 C CA . THR A 1 223 ? 27.468 -7.910 -65.829 1.00 90.75 223 THR A CA 1
ATOM 1819 C C . THR A 1 223 ? 27.773 -9.179 -66.635 1.00 90.75 223 THR A C 1
ATOM 1821 O O . THR A 1 223 ? 26.855 -9.820 -67.138 1.00 90.75 223 THR A O 1
ATOM 1824 N N . GLY A 1 224 ? 29.046 -9.588 -66.720 1.00 85.88 224 GLY A N 1
ATOM 1825 C CA . GLY A 1 224 ? 29.463 -10.780 -67.476 1.00 85.88 224 GLY A CA 1
ATOM 1826 C C . GLY A 1 224 ? 28.972 -12.112 -66.895 1.00 85.88 224 GLY A C 1
ATOM 1827 O O . GLY A 1 224 ? 28.918 -13.106 -67.610 1.00 85.88 224 GLY A O 1
ATOM 1828 N N . PHE A 1 225 ? 28.572 -12.118 -65.623 1.00 92.06 225 PHE A N 1
ATOM 1829 C CA . PHE A 1 225 ? 28.072 -13.290 -64.895 1.00 92.06 225 PHE A CA 1
ATOM 1830 C C . PHE A 1 225 ? 26.566 -13.208 -64.620 1.00 92.06 225 PHE A C 1
ATOM 1832 O O . PHE A 1 225 ? 26.021 -14.028 -63.877 1.00 92.06 225 PHE A O 1
ATOM 1839 N N . ASN A 1 226 ? 25.915 -12.187 -65.189 1.00 92.50 226 ASN A N 1
ATOM 1840 C CA . ASN A 1 226 ? 24.529 -11.806 -64.946 1.00 92.50 226 ASN A CA 1
ATOM 1841 C C . ASN A 1 226 ? 24.195 -11.571 -63.458 1.00 92.50 226 ASN A C 1
ATOM 1843 O O . ASN A 1 226 ? 23.037 -11.623 -63.062 1.00 92.50 226 ASN A O 1
ATOM 1847 N N . VAL A 1 227 ? 25.195 -11.313 -62.610 1.00 94.69 227 VAL A N 1
ATOM 1848 C CA . VAL A 1 227 ? 25.000 -11.162 -61.163 1.00 94.69 227 VAL A CA 1
ATOM 1849 C C . VAL A 1 227 ? 24.274 -9.838 -60.874 1.00 94.69 227 VAL A C 1
ATOM 1851 O O . VAL A 1 227 ? 24.765 -8.782 -61.280 1.00 94.69 227 VAL A O 1
ATOM 1854 N N . PRO A 1 228 ? 23.134 -9.843 -60.155 1.00 93.81 228 PRO A N 1
ATOM 1855 C CA . PRO A 1 228 ? 22.430 -8.619 -59.783 1.00 93.81 228 PRO A CA 1
ATOM 1856 C C . PRO A 1 228 ? 23.278 -7.711 -58.885 1.00 93.81 228 PRO A C 1
ATOM 1858 O O . PRO A 1 228 ? 23.952 -8.179 -57.967 1.00 93.81 228 PRO A O 1
ATOM 1861 N N . VAL A 1 229 ? 23.200 -6.399 -59.108 1.00 93.94 229 VAL A N 1
ATOM 1862 C CA . VAL A 1 229 ? 23.964 -5.375 -58.377 1.00 93.94 229 VAL A CA 1
ATOM 1863 C C . VAL A 1 229 ? 23.007 -4.427 -57.667 1.00 93.94 229 VAL A C 1
ATOM 1865 O O . VAL A 1 229 ? 21.944 -4.097 -58.194 1.00 93.94 229 VAL A O 1
ATOM 1868 N N . ILE A 1 230 ? 23.382 -3.968 -56.471 1.00 93.50 230 ILE A N 1
ATOM 1869 C CA . ILE A 1 230 ? 22.601 -2.979 -55.727 1.00 93.50 230 ILE A CA 1
ATOM 1870 C C . ILE A 1 230 ? 22.379 -1.709 -56.543 1.00 93.50 230 ILE A C 1
ATOM 1872 O O . ILE A 1 230 ? 23.290 -1.206 -57.202 1.00 93.50 230 ILE A O 1
ATOM 1876 N N . LYS A 1 231 ? 21.168 -1.161 -56.488 1.00 89.75 231 LYS A N 1
ATOM 1877 C CA . LYS A 1 231 ? 20.802 0.003 -57.287 1.00 89.75 231 LYS A CA 1
ATOM 1878 C C . LYS A 1 231 ? 21.417 1.289 -56.724 1.00 89.75 231 LYS A C 1
ATOM 1880 O O . LYS A 1 231 ? 21.321 1.577 -55.527 1.00 89.75 231 LYS A O 1
ATOM 1885 N N . ARG A 1 232 ? 22.032 2.077 -57.610 1.00 92.62 232 ARG A N 1
ATOM 1886 C CA . ARG A 1 232 ? 22.455 3.460 -57.344 1.00 92.62 232 ARG A CA 1
ATOM 1887 C C . ARG A 1 232 ? 21.258 4.402 -57.471 1.00 92.62 232 ARG A C 1
ATOM 1889 O O . ARG A 1 232 ? 20.465 4.278 -58.403 1.00 92.62 232 ARG A O 1
ATOM 1896 N N . ILE A 1 233 ? 21.146 5.347 -56.545 1.00 92.12 233 ILE A N 1
ATOM 1897 C CA . ILE A 1 233 ? 20.114 6.383 -56.559 1.00 92.12 233 ILE A CA 1
ATOM 1898 C C . ILE A 1 233 ? 20.561 7.533 -57.457 1.00 92.12 233 ILE A C 1
ATOM 1900 O O . ILE A 1 233 ? 21.635 8.103 -57.261 1.00 92.12 233 ILE A O 1
ATOM 1904 N N . ASP A 1 234 ? 19.717 7.887 -58.423 1.00 89.44 234 ASP A N 1
ATOM 1905 C CA . ASP A 1 234 ? 19.891 9.087 -59.239 1.00 89.44 234 ASP A CA 1
ATOM 1906 C C . ASP A 1 234 ? 19.369 10.306 -58.473 1.00 89.44 234 ASP A C 1
ATOM 1908 O O . ASP A 1 234 ? 18.188 10.640 -58.531 1.00 89.44 234 ASP A O 1
ATOM 1912 N N . ILE A 1 235 ? 20.259 10.939 -57.711 1.00 88.00 235 ILE A N 1
ATOM 1913 C CA . ILE A 1 235 ? 19.931 12.063 -56.826 1.00 88.00 235 ILE A CA 1
ATOM 1914 C C . ILE A 1 235 ? 19.343 13.234 -57.617 1.00 88.00 235 ILE A C 1
ATOM 1916 O O . ILE A 1 235 ? 18.360 13.820 -57.173 1.00 88.00 235 ILE A O 1
ATOM 1920 N N . ALA A 1 236 ? 19.897 13.542 -58.794 1.00 84.88 236 ALA A N 1
ATOM 1921 C CA . ALA A 1 236 ? 19.512 14.708 -59.589 1.00 84.88 236 ALA A CA 1
ATOM 1922 C C . ALA A 1 236 ? 18.043 14.653 -60.034 1.00 84.88 236 ALA A C 1
ATOM 1924 O O . ALA A 1 236 ? 17.364 15.677 -60.058 1.00 84.88 236 ALA A O 1
ATOM 1925 N N . ASN A 1 237 ? 17.548 13.450 -60.331 1.00 85.69 237 ASN A N 1
ATOM 1926 C CA . ASN A 1 237 ? 16.178 13.221 -60.789 1.00 85.69 237 ASN A CA 1
ATOM 1927 C C . ASN A 1 237 ? 15.249 12.674 -59.692 1.00 85.69 237 ASN A C 1
ATOM 1929 O O . ASN A 1 237 ? 14.078 12.397 -59.956 1.00 85.69 237 ASN A O 1
ATOM 1933 N N . HIS A 1 238 ? 15.737 12.506 -58.460 1.00 86.50 238 HIS A N 1
ATOM 1934 C CA . HIS A 1 238 ? 14.934 11.960 -57.372 1.00 86.50 238 HIS A CA 1
ATOM 1935 C C . HIS A 1 238 ? 14.019 13.043 -56.760 1.00 86.50 238 HIS A C 1
ATOM 1937 O O . HIS A 1 238 ? 14.528 14.082 -56.327 1.00 86.50 238 HIS A O 1
ATOM 1943 N N . PRO A 1 239 ? 12.696 12.802 -56.624 1.00 81.81 239 PRO A N 1
ATOM 1944 C CA . PRO A 1 239 ? 11.721 13.816 -56.195 1.00 81.81 239 PRO A CA 1
ATOM 1945 C C . PRO A 1 239 ? 12.054 14.511 -54.869 1.00 81.81 239 PRO A C 1
ATOM 1947 O O . PRO A 1 239 ? 11.834 15.706 -54.718 1.00 81.81 239 PRO A O 1
ATOM 1950 N N . GLU A 1 240 ? 12.613 13.757 -53.924 1.00 82.00 240 GLU A N 1
ATOM 1951 C CA . GLU A 1 240 ? 12.919 14.224 -52.565 1.00 82.00 240 GLU A CA 1
ATOM 1952 C C . GLU A 1 240 ? 14.412 14.523 -52.332 1.00 82.00 240 GLU A C 1
ATOM 1954 O O . GLU A 1 240 ? 14.757 15.097 -51.303 1.00 82.00 240 GLU A O 1
ATOM 1959 N N . LEU A 1 241 ? 15.309 14.122 -53.249 1.00 88.25 241 LEU A N 1
ATOM 1960 C CA . LEU A 1 241 ? 16.767 14.254 -53.053 1.00 88.25 241 LEU A CA 1
ATOM 1961 C C . LEU A 1 241 ? 17.436 15.249 -54.009 1.00 88.25 241 LEU A C 1
ATOM 1963 O O . LEU A 1 241 ? 18.583 15.612 -53.780 1.00 88.25 241 LEU A O 1
ATOM 1967 N N . SER A 1 242 ? 16.739 15.741 -55.033 1.00 86.50 242 SER A N 1
ATOM 1968 C CA . SER A 1 242 ? 17.305 16.638 -56.055 1.00 86.50 242 SER A CA 1
ATOM 1969 C C . SER A 1 242 ? 17.838 17.973 -55.520 1.00 86.50 242 SER A C 1
ATOM 1971 O O . SER A 1 242 ? 18.641 18.625 -56.185 1.00 86.50 242 SER A O 1
ATOM 1973 N N . LEU A 1 243 ? 17.418 18.378 -54.316 1.00 84.25 243 LEU A N 1
ATOM 1974 C CA . LEU A 1 243 ? 17.787 19.651 -53.691 1.00 84.25 243 LEU A CA 1
ATOM 1975 C C . LEU A 1 243 ? 18.779 19.515 -52.526 1.00 84.25 243 LEU A C 1
ATOM 1977 O O . LEU A 1 243 ? 19.071 20.521 -51.875 1.00 84.25 243 LEU A O 1
ATOM 1981 N N . ILE A 1 244 ? 19.289 18.313 -52.237 1.00 89.19 244 ILE A N 1
ATOM 1982 C CA . ILE A 1 244 ? 20.218 18.124 -51.113 1.00 89.19 244 ILE A CA 1
ATOM 1983 C C . ILE A 1 244 ? 21.553 18.820 -51.396 1.00 89.19 244 ILE A C 1
ATOM 1985 O O . ILE A 1 244 ? 22.125 18.681 -52.477 1.00 89.19 244 ILE A O 1
ATOM 1989 N N . LYS A 1 245 ? 22.061 19.565 -50.412 1.00 86.12 245 LYS A N 1
ATOM 1990 C CA . LYS A 1 245 ? 23.394 20.191 -50.466 1.00 86.12 245 LYS A CA 1
ATOM 1991 C C . LYS A 1 245 ? 24.291 19.732 -49.326 1.00 86.12 245 LYS A C 1
ATOM 1993 O O . LYS A 1 245 ? 25.508 19.752 -49.454 1.00 86.12 245 LYS A O 1
ATOM 1998 N N . THR A 1 246 ? 23.694 19.316 -48.216 1.00 92.19 246 THR A N 1
ATOM 1999 C CA . THR A 1 246 ? 24.390 18.868 -47.011 1.00 92.19 246 THR A CA 1
ATOM 2000 C C . THR A 1 246 ? 23.920 17.482 -46.583 1.00 92.19 246 THR A C 1
ATOM 2002 O O . THR A 1 246 ? 22.830 17.028 -46.941 1.00 92.19 246 THR A O 1
ATOM 2005 N N . THR A 1 247 ? 24.723 16.807 -45.761 1.00 90.94 247 THR A N 1
ATOM 2006 C CA . THR A 1 247 ? 24.323 15.539 -45.135 1.00 90.94 247 THR A CA 1
ATOM 2007 C C . THR A 1 247 ? 23.077 15.707 -44.262 1.00 90.94 247 THR A C 1
ATOM 2009 O O . THR A 1 247 ? 22.237 14.810 -44.201 1.00 90.94 247 THR A O 1
ATOM 2012 N N . THR A 1 248 ? 22.895 16.870 -43.635 1.00 89.69 248 THR A N 1
ATOM 2013 C CA . THR A 1 248 ? 21.677 17.196 -42.880 1.00 89.69 248 THR A CA 1
ATOM 2014 C C . THR A 1 248 ? 20.446 17.241 -43.785 1.00 89.69 248 THR A C 1
ATOM 2016 O O . THR A 1 248 ? 19.405 16.697 -43.416 1.00 89.69 248 THR A O 1
ATOM 2019 N N . ASP A 1 249 ? 20.564 17.799 -44.996 1.00 90.69 249 ASP A N 1
ATOM 2020 C CA . ASP A 1 249 ? 19.477 17.780 -45.985 1.00 90.69 249 ASP A CA 1
ATOM 2021 C C . ASP A 1 249 ? 19.133 16.349 -46.402 1.00 90.69 249 ASP A C 1
ATOM 2023 O O . ASP A 1 249 ? 17.957 16.004 -46.494 1.00 90.69 249 ASP A O 1
ATOM 2027 N N . LEU A 1 250 ? 20.148 15.497 -46.595 1.00 90.00 250 LEU A N 1
ATOM 2028 C CA . LEU A 1 250 ? 19.966 14.077 -46.909 1.00 90.00 250 LEU A CA 1
ATOM 2029 C C . LEU A 1 250 ? 19.215 13.339 -45.790 1.00 90.00 250 LEU A C 1
ATOM 2031 O O . LEU A 1 250 ? 18.289 12.579 -46.073 1.00 90.00 250 LEU A O 1
ATOM 2035 N N . VAL A 1 251 ? 19.567 13.581 -44.522 1.00 86.69 251 VAL A N 1
ATOM 2036 C CA . VAL A 1 251 ? 18.866 12.995 -43.366 1.00 86.69 251 VAL A CA 1
ATOM 2037 C C . VAL A 1 251 ? 17.422 13.496 -43.294 1.00 86.69 251 VAL A C 1
ATOM 2039 O O . VAL A 1 251 ? 16.505 12.692 -43.132 1.00 86.69 251 VAL A O 1
ATOM 2042 N N . HIS A 1 252 ? 17.186 14.801 -43.448 1.00 85.06 252 HIS A N 1
ATOM 2043 C CA . HIS A 1 252 ? 15.835 15.369 -43.425 1.00 85.06 252 HIS A CA 1
ATOM 2044 C C . HIS A 1 252 ? 14.963 14.879 -44.582 1.00 85.06 252 HIS A C 1
ATOM 2046 O O . HIS A 1 252 ? 13.788 14.582 -44.373 1.00 85.06 252 HIS A O 1
ATOM 2052 N N . ALA A 1 253 ? 15.525 14.754 -45.784 1.00 86.25 253 ALA A N 1
ATOM 2053 C CA . ALA A 1 253 ? 14.825 14.181 -46.923 1.00 86.25 253 ALA A CA 1
ATOM 2054 C C . ALA A 1 253 ? 14.462 12.713 -46.663 1.00 86.25 253 ALA A C 1
ATOM 2056 O O . ALA A 1 253 ? 13.316 12.321 -46.870 1.00 86.25 253 ALA A O 1
ATOM 2057 N N . ALA A 1 254 ? 15.396 11.913 -46.135 1.00 84.12 254 ALA A N 1
ATOM 2058 C CA . ALA A 1 254 ? 15.155 10.507 -45.815 1.00 84.12 254 ALA A CA 1
ATOM 2059 C C . ALA A 1 254 ? 14.060 10.305 -44.751 1.00 84.12 254 ALA A C 1
ATOM 2061 O O . ALA A 1 254 ? 13.294 9.350 -44.858 1.00 84.12 254 ALA A O 1
ATOM 2062 N N . LYS A 1 255 ? 13.920 11.208 -43.767 1.00 77.19 255 LYS A N 1
ATOM 2063 C CA . LYS A 1 255 ? 12.837 11.143 -42.763 1.00 77.19 255 LYS A CA 1
ATOM 2064 C C . LYS A 1 255 ? 11.437 11.168 -43.380 1.00 77.19 255 LYS A C 1
ATOM 2066 O O . LYS A 1 255 ? 10.541 10.488 -42.896 1.00 77.19 255 LYS A O 1
ATOM 2071 N N . ARG A 1 256 ? 11.251 11.905 -44.479 1.00 77.25 256 ARG A N 1
ATOM 2072 C CA . ARG A 1 256 ? 9.945 12.045 -45.149 1.00 77.25 256 ARG A CA 1
ATOM 2073 C C . ARG A 1 256 ? 9.597 10.875 -46.071 1.00 77.25 256 ARG A C 1
ATOM 2075 O O . ARG A 1 256 ? 8.456 10.769 -46.516 1.00 77.25 256 ARG A O 1
ATOM 2082 N N . MET A 1 257 ? 10.560 10.009 -46.377 1.00 79.38 257 MET A N 1
ATOM 2083 C CA . MET A 1 257 ? 10.360 8.899 -47.304 1.00 79.38 257 MET A CA 1
ATOM 2084 C C . MET A 1 257 ? 9.707 7.696 -46.621 1.00 79.38 257 MET A C 1
ATOM 2086 O O . MET A 1 257 ? 9.966 7.399 -45.457 1.00 79.38 257 MET A O 1
ATOM 2090 N N . ARG A 1 258 ? 8.876 6.976 -47.378 1.00 74.94 258 ARG A N 1
ATOM 2091 C CA . ARG A 1 258 ? 8.173 5.757 -46.950 1.00 74.94 258 ARG A CA 1
ATOM 2092 C C . ARG A 1 258 ? 8.450 4.619 -47.936 1.00 74.94 258 ARG A C 1
ATOM 2094 O O . ARG A 1 258 ? 8.831 4.885 -49.073 1.00 74.94 258 ARG A O 1
ATOM 2101 N N . ASN A 1 259 ? 8.224 3.368 -47.531 1.00 70.94 259 ASN A N 1
ATOM 2102 C CA . ASN A 1 259 ? 8.431 2.157 -48.349 1.00 70.94 259 ASN A CA 1
ATOM 2103 C C . ASN A 1 259 ? 9.883 1.869 -48.764 1.00 70.94 259 ASN A C 1
ATOM 2105 O O . ASN A 1 259 ? 10.122 1.070 -49.665 1.00 70.94 259 ASN A O 1
ATOM 2109 N N . VAL A 1 260 ? 10.854 2.477 -48.087 1.00 75.06 260 VAL A N 1
ATOM 2110 C CA . VAL A 1 260 ? 12.287 2.231 -48.281 1.00 75.06 260 VAL A CA 1
ATOM 2111 C C . VAL A 1 260 ? 12.974 2.196 -46.922 1.00 75.06 260 VAL A C 1
ATOM 2113 O O . VAL A 1 260 ? 12.652 3.003 -46.049 1.00 75.06 260 VAL A O 1
ATOM 2116 N N . GLU A 1 261 ? 13.922 1.274 -46.729 1.00 79.31 261 GLU A N 1
ATOM 2117 C CA . GLU A 1 261 ? 14.660 1.187 -45.465 1.00 79.31 261 GLU A CA 1
ATOM 2118 C C . GLU A 1 261 ? 15.502 2.443 -45.253 1.00 79.31 261 GLU A C 1
ATOM 2120 O O . GLU A 1 261 ? 15.614 2.986 -44.151 1.00 79.31 261 GLU A O 1
ATOM 2125 N N . GLY A 1 262 ? 16.083 2.910 -46.349 1.00 88.75 262 GLY A N 1
ATOM 2126 C CA . GLY A 1 262 ? 16.950 4.059 -46.384 1.00 88.75 262 GLY A CA 1
ATOM 2127 C C . GLY A 1 262 ? 18.051 3.857 -47.406 1.00 88.75 262 GLY A C 1
ATOM 2128 O O . GLY A 1 262 ? 17.893 3.138 -48.393 1.00 88.75 262 GLY A O 1
ATOM 2129 N N . PHE A 1 263 ? 19.187 4.484 -47.149 1.00 93.12 263 PHE A N 1
ATOM 2130 C CA . PHE A 1 263 ? 20.297 4.558 -48.075 1.00 93.12 263 PHE A CA 1
ATOM 2131 C C . PHE A 1 263 ? 21.616 4.225 -47.393 1.00 93.12 263 PHE A C 1
ATOM 2133 O O . PHE A 1 263 ? 21.794 4.410 -46.185 1.00 93.12 263 PHE A O 1
ATOM 2140 N N . VAL A 1 264 ? 22.569 3.770 -48.198 1.00 93.75 264 VAL A N 1
ATOM 2141 C CA . VAL A 1 264 ? 23.980 3.745 -47.824 1.00 93.75 264 VAL A CA 1
ATOM 2142 C C . VAL A 1 264 ? 24.685 4.832 -48.621 1.00 93.75 264 VAL A C 1
ATOM 2144 O O . VAL A 1 264 ? 24.793 4.737 -49.847 1.00 93.75 264 VAL A O 1
ATOM 2147 N N . LEU A 1 265 ? 25.137 5.860 -47.906 1.00 94.88 265 LEU A N 1
ATOM 2148 C CA . LEU A 1 265 ? 26.013 6.907 -48.416 1.00 94.88 265 LEU A CA 1
ATOM 2149 C C . LEU A 1 265 ? 27.444 6.372 -48.405 1.00 94.88 265 LEU A C 1
ATOM 2151 O O . LEU A 1 265 ? 27.910 5.906 -47.364 1.00 94.88 265 LEU A O 1
ATOM 2155 N N . LYS A 1 266 ? 28.134 6.435 -49.542 1.00 93.25 266 LYS A N 1
ATOM 2156 C CA . LYS A 1 266 ? 29.532 6.018 -49.669 1.00 93.25 266 LYS A CA 1
ATOM 2157 C C . LYS A 1 266 ? 30.344 7.176 -50.236 1.00 93.25 266 LYS A C 1
ATOM 2159 O O . LYS A 1 266 ? 30.038 7.665 -51.321 1.00 93.25 266 LYS A O 1
ATOM 2164 N N . LEU A 1 267 ? 31.354 7.617 -49.497 1.00 91.31 267 LEU A N 1
ATOM 2165 C CA . LEU A 1 267 ? 32.264 8.677 -49.922 1.00 91.31 267 LEU A CA 1
ATOM 2166 C C . LEU A 1 267 ? 33.403 8.048 -50.730 1.00 91.31 267 LEU A C 1
ATOM 2168 O O . LEU A 1 267 ? 34.136 7.216 -50.197 1.00 91.31 267 LEU A O 1
ATOM 2172 N N . GLU A 1 268 ? 33.559 8.419 -52.000 1.00 82.88 268 GLU A N 1
ATOM 2173 C CA . GLU A 1 268 ? 34.499 7.737 -52.906 1.00 82.88 268 GLU A CA 1
ATOM 2174 C C . GLU A 1 268 ? 35.958 8.019 -52.541 1.00 82.88 268 GLU A C 1
ATOM 2176 O O . GLU A 1 268 ? 36.790 7.117 -52.572 1.00 82.88 268 GLU A O 1
ATOM 2181 N N . ASN A 1 269 ? 36.262 9.250 -52.123 1.00 80.94 269 ASN A N 1
ATOM 2182 C CA . ASN A 1 269 ? 37.630 9.654 -51.793 1.00 80.94 269 ASN A CA 1
ATOM 2183 C C . ASN A 1 269 ? 38.156 9.012 -50.505 1.00 80.94 269 ASN A C 1
ATOM 2185 O O . ASN A 1 269 ? 39.352 8.759 -50.385 1.00 80.94 269 ASN A O 1
ATOM 2189 N N . THR A 1 270 ? 37.280 8.796 -49.522 1.00 80.12 270 THR A N 1
ATOM 2190 C CA . THR A 1 270 ? 37.687 8.307 -48.199 1.00 80.12 270 THR A CA 1
ATOM 2191 C C . THR A 1 270 ? 37.383 6.830 -47.999 1.00 80.12 270 THR A C 1
ATOM 2193 O O . THR A 1 270 ? 38.053 6.184 -47.205 1.00 80.12 270 THR A O 1
ATOM 2196 N N . GLY A 1 271 ? 36.397 6.268 -48.703 1.00 82.50 271 GLY A N 1
ATOM 2197 C CA . GLY A 1 271 ? 35.911 4.905 -48.484 1.00 82.50 271 GLY A CA 1
ATOM 2198 C C . GLY A 1 271 ? 34.991 4.764 -47.266 1.00 82.50 271 GLY A C 1
ATOM 2199 O O . GLY A 1 271 ? 34.601 3.645 -46.922 1.00 82.50 271 GLY A O 1
ATOM 2200 N N . HIS A 1 272 ? 34.624 5.867 -46.601 1.00 88.88 272 HIS A N 1
ATOM 2201 C CA . HIS A 1 272 ? 33.658 5.835 -45.506 1.00 88.88 272 HIS A CA 1
ATOM 2202 C C . HIS A 1 272 ? 32.249 5.547 -46.018 1.00 88.88 272 HIS A C 1
ATOM 2204 O O . HIS A 1 272 ? 31.780 6.122 -47.003 1.00 88.88 272 HIS A O 1
ATOM 2210 N N . HIS A 1 273 ? 31.556 4.676 -45.292 1.00 93.12 273 HIS A N 1
ATOM 2211 C CA . HIS A 1 273 ? 30.154 4.363 -45.512 1.00 93.12 273 HIS A CA 1
ATOM 2212 C C . HIS A 1 273 ? 29.326 4.863 -44.332 1.00 93.12 273 HIS A C 1
ATOM 2214 O O . HIS A 1 273 ? 29.769 4.782 -43.189 1.00 93.12 273 HIS A O 1
ATOM 2220 N N . TYR A 1 274 ? 28.103 5.310 -44.595 1.00 93.88 274 TYR A N 1
ATOM 2221 C CA . TYR A 1 274 ? 27.148 5.721 -43.571 1.00 93.88 274 TYR A CA 1
ATOM 2222 C C . TYR A 1 274 ? 25.756 5.216 -43.920 1.00 93.88 274 TYR A C 1
ATOM 2224 O O . TYR A 1 274 ? 25.371 5.171 -45.090 1.00 93.88 274 TYR A O 1
ATOM 2232 N N . LYS A 1 275 ? 24.990 4.831 -42.901 1.00 90.75 275 LYS A N 1
ATOM 2233 C CA . LYS A 1 275 ? 23.588 4.433 -43.073 1.00 90.75 275 LYS A CA 1
ATOM 2234 C C . LYS A 1 275 ? 22.690 5.628 -42.809 1.00 90.75 275 LYS A C 1
ATOM 2236 O O . LYS A 1 275 ? 22.793 6.269 -41.767 1.00 90.75 275 LYS A O 1
ATOM 2241 N N . VAL A 1 276 ? 21.773 5.882 -43.726 1.00 89.81 276 VAL A N 1
ATOM 2242 C CA . VAL A 1 276 ? 20.698 6.856 -43.550 1.00 89.81 276 VAL A CA 1
ATOM 2243 C C . VAL A 1 276 ? 19.405 6.071 -43.564 1.00 89.81 276 VAL A C 1
ATOM 2245 O O . VAL A 1 276 ? 19.012 5.598 -44.621 1.00 89.81 276 VAL A O 1
ATOM 2248 N N . LYS A 1 277 ? 18.774 5.867 -42.409 1.00 78.62 277 LYS A N 1
ATOM 2249 C CA . LYS A 1 277 ? 17.488 5.163 -42.330 1.00 78.62 277 LYS A CA 1
ATOM 2250 C C . LYS A 1 277 ? 16.331 6.148 -42.417 1.00 78.62 277 LYS A C 1
ATOM 2252 O O . LYS A 1 277 ? 16.452 7.275 -41.939 1.00 78.62 277 LYS A O 1
ATOM 2257 N N . THR A 1 278 ? 15.225 5.721 -43.014 1.00 79.38 278 THR A N 1
ATOM 2258 C CA . THR A 1 278 ? 13.992 6.514 -42.999 1.00 79.38 278 THR A CA 1
ATOM 2259 C C . THR A 1 278 ? 13.311 6.413 -41.641 1.00 79.38 278 THR A C 1
ATOM 2261 O O . THR A 1 278 ? 13.418 5.393 -40.959 1.00 79.38 278 THR A O 1
ATOM 2264 N N . GLU A 1 279 ? 12.608 7.471 -41.241 1.00 72.06 279 GLU A N 1
ATOM 2265 C CA . GLU A 1 279 ? 11.830 7.485 -39.996 1.00 72.06 279 GLU A CA 1
ATOM 2266 C C . GLU A 1 279 ? 10.721 6.433 -40.063 1.00 72.06 279 GLU A C 1
ATOM 2268 O O . GLU A 1 279 ? 10.641 5.570 -39.201 1.00 72.06 279 GLU A O 1
ATOM 2273 N N . TRP A 1 280 ? 10.019 6.368 -41.197 1.00 68.12 280 TRP A N 1
ATOM 2274 C CA . TRP A 1 280 ? 9.026 5.336 -41.494 1.00 68.12 280 TRP A CA 1
ATOM 2275 C C . TRP A 1 280 ? 9.550 3.901 -41.333 1.00 68.12 280 TRP A C 1
ATOM 2277 O O . TRP A 1 280 ? 8.853 3.053 -40.781 1.00 68.12 280 TRP A O 1
ATOM 2287 N N . TYR A 1 281 ? 10.769 3.603 -41.796 1.00 60.84 281 TYR A N 1
ATOM 2288 C CA . TYR A 1 281 ? 11.351 2.277 -41.607 1.00 60.84 281 TYR A CA 1
ATOM 2289 C C . TYR A 1 281 ? 11.810 2.055 -40.174 1.00 60.84 281 TYR A C 1
ATOM 2291 O O . TYR A 1 281 ? 11.730 0.933 -39.705 1.00 60.84 281 TYR A O 1
ATOM 2299 N N . ILE A 1 282 ? 12.306 3.074 -39.469 1.00 60.66 282 ILE A N 1
ATOM 2300 C CA . ILE A 1 282 ? 12.642 2.953 -38.044 1.00 60.66 282 ILE A CA 1
ATOM 2301 C C . ILE A 1 282 ? 11.376 2.662 -37.235 1.00 60.66 282 ILE A C 1
ATOM 2303 O O . ILE A 1 282 ? 11.406 1.778 -36.385 1.00 60.66 282 ILE A O 1
ATOM 2307 N N . ASP A 1 283 ? 10.272 3.334 -37.546 1.00 51.34 283 ASP A N 1
ATOM 2308 C CA . ASP A 1 283 ? 8.969 3.140 -36.914 1.00 51.34 283 ASP A CA 1
ATOM 2309 C C . ASP A 1 283 ? 8.359 1.788 -37.283 1.00 51.34 283 ASP A C 1
ATOM 2311 O O . ASP A 1 283 ? 7.802 1.112 -36.425 1.00 51.34 283 ASP A O 1
ATOM 2315 N N . LEU A 1 284 ? 8.552 1.304 -38.513 1.00 45.69 284 LEU A N 1
ATOM 2316 C CA . LEU A 1 284 ? 8.187 -0.066 -38.866 1.00 45.69 284 LEU A CA 1
ATOM 2317 C C . LEU A 1 284 ? 9.142 -1.121 -38.303 1.00 45.69 284 LEU A C 1
ATOM 2319 O O . LEU A 1 284 ? 8.672 -2.194 -37.963 1.00 45.69 284 LEU A O 1
ATOM 2323 N N . ALA A 1 285 ? 10.442 -0.837 -38.173 1.00 48.59 285 ALA A N 1
ATOM 2324 C CA . ALA A 1 285 ? 11.468 -1.662 -37.517 1.00 48.59 285 ALA A CA 1
ATOM 2325 C C . ALA A 1 285 ? 11.116 -1.941 -36.081 1.00 48.59 285 ALA A C 1
ATOM 2327 O O . ALA A 1 285 ? 11.057 -3.090 -35.651 1.00 48.59 285 ALA A O 1
ATOM 2328 N N . ARG A 1 286 ? 10.780 -0.858 -35.403 1.00 45.72 286 ARG A N 1
ATOM 2329 C CA . ARG A 1 286 ? 10.008 -0.848 -34.186 1.00 45.72 286 ARG A CA 1
ATOM 2330 C C . ARG A 1 286 ? 8.786 -1.788 -34.358 1.00 45.72 286 ARG A C 1
ATOM 2332 O O . ARG A 1 286 ? 8.746 -2.829 -33.705 1.00 45.72 286 ARG A O 1
ATOM 2339 N N . LEU A 1 287 ? 7.818 -1.501 -35.244 1.00 34.94 287 LEU A N 1
ATOM 2340 C CA . LEU A 1 287 ? 6.511 -2.214 -35.330 1.00 34.94 287 LEU A CA 1
ATOM 2341 C C . LEU A 1 287 ? 6.587 -3.700 -35.710 1.00 34.94 287 LEU A C 1
ATOM 2343 O O . LEU A 1 287 ? 5.723 -4.475 -35.317 1.00 34.94 287 LEU A O 1
ATOM 2347 N N . HIS A 1 288 ? 7.609 -4.136 -36.434 1.00 36.97 288 HIS A N 1
ATOM 2348 C CA . HIS A 1 288 ? 7.812 -5.522 -36.858 1.00 36.97 288 HIS A CA 1
ATOM 2349 C C . HIS A 1 288 ? 8.707 -6.295 -35.885 1.00 36.97 288 HIS A C 1
ATOM 2351 O O . HIS A 1 288 ? 8.557 -7.501 -35.766 1.00 36.97 288 HIS A O 1
ATOM 2357 N N . LEU A 1 289 ? 9.574 -5.634 -35.105 1.00 39.34 289 LEU A N 1
ATOM 2358 C CA . LEU A 1 289 ? 10.067 -6.231 -33.855 1.00 39.34 289 LEU A CA 1
ATOM 2359 C C . LEU A 1 289 ? 8.909 -6.446 -32.855 1.00 39.34 289 LEU A C 1
ATOM 2361 O O . LEU A 1 289 ? 9.058 -7.198 -31.896 1.00 39.34 289 LEU A O 1
ATOM 2365 N N . GLN A 1 290 ? 7.742 -5.848 -33.132 1.00 35.03 290 GLN A N 1
ATOM 2366 C CA . GLN A 1 290 ? 6.460 -6.049 -32.456 1.00 35.03 290 GLN A CA 1
ATOM 2367 C C . GLN A 1 290 ? 5.403 -6.832 -33.272 1.00 35.03 290 GLN A C 1
ATOM 2369 O O . GLN A 1 290 ? 4.261 -6.936 -32.827 1.00 35.03 290 GLN A O 1
ATOM 2374 N N . SER A 1 291 ? 5.747 -7.436 -34.423 1.00 29.84 291 SER A N 1
ATOM 2375 C CA . SER A 1 291 ? 4.815 -8.235 -35.248 1.00 29.84 291 SER A CA 1
ATOM 2376 C C . SER A 1 291 ? 5.495 -9.515 -35.774 1.00 29.84 291 SER A C 1
ATOM 2378 O O . SER A 1 291 ? 6.684 -9.529 -36.065 1.00 29.84 291 SER A O 1
ATOM 2380 N N . PRO A 1 292 ? 4.811 -10.666 -35.799 1.00 35.59 292 PRO A N 1
ATOM 2381 C CA . PRO A 1 292 ? 5.320 -11.906 -35.227 1.00 35.59 292 PRO A CA 1
ATOM 2382 C C . PRO A 1 292 ? 6.344 -12.638 -36.113 1.00 35.59 292 PRO A C 1
ATOM 2384 O O . PRO A 1 292 ? 5.980 -13.472 -36.939 1.00 35.59 292 PRO A O 1
ATOM 2387 N N . LYS A 1 293 ? 7.634 -12.548 -35.764 1.00 31.22 293 LYS A N 1
ATOM 2388 C CA . LYS A 1 293 ? 8.351 -13.799 -35.458 1.00 31.22 293 LYS A CA 1
ATOM 2389 C C . LYS A 1 293 ? 7.905 -14.219 -34.075 1.00 31.22 293 LYS A C 1
ATOM 2391 O O . LYS A 1 293 ? 8.563 -13.917 -33.092 1.00 31.22 293 LYS A O 1
ATOM 2396 N N . GLU A 1 294 ? 6.707 -14.795 -34.062 1.00 34.47 294 GLU A N 1
ATOM 2397 C CA . GLU A 1 294 ? 6.174 -15.681 -33.041 1.00 34.47 294 GLU A CA 1
ATOM 2398 C C . GLU A 1 294 ? 6.944 -15.594 -31.711 1.00 34.47 294 GLU A C 1
ATOM 2400 O O . GLU A 1 294 ? 7.887 -16.344 -31.469 1.00 34.47 294 GLU A O 1
ATOM 2405 N N . VAL A 1 295 ? 6.525 -14.663 -30.846 1.00 38.28 295 VAL A N 1
ATOM 2406 C CA . VAL A 1 295 ? 6.684 -14.833 -29.399 1.00 38.28 295 VAL A CA 1
ATOM 2407 C C . VAL A 1 295 ? 5.876 -16.084 -29.073 1.00 38.28 295 VAL A C 1
ATOM 2409 O O . VAL A 1 295 ? 4.668 -16.015 -28.844 1.00 38.28 295 VAL A O 1
ATOM 2412 N N . LYS A 1 296 ? 6.505 -17.255 -29.201 1.00 32.03 296 LYS A N 1
ATOM 2413 C CA . LYS A 1 296 ? 5.814 -18.538 -29.019 1.00 32.03 296 LYS A CA 1
ATOM 2414 C C . LYS A 1 296 ? 5.595 -18.817 -27.540 1.00 32.03 296 LYS A C 1
ATOM 2416 O O . LYS A 1 296 ? 4.700 -19.580 -27.193 1.00 32.03 296 LYS A O 1
ATOM 2421 N N . ASN A 1 297 ? 6.412 -18.215 -26.673 1.00 33.47 297 ASN A N 1
ATOM 2422 C CA . ASN A 1 297 ? 6.426 -18.486 -25.245 1.00 33.47 297 ASN A CA 1
ATOM 2423 C C . ASN A 1 297 ? 6.961 -17.287 -24.442 1.00 33.47 297 ASN A C 1
ATOM 2425 O O . ASN A 1 297 ? 7.685 -16.424 -24.933 1.00 33.47 297 ASN A O 1
ATOM 2429 N N . GLU A 1 298 ? 6.634 -17.284 -23.153 1.00 34.16 298 GLU A N 1
ATOM 2430 C CA . GLU A 1 298 ? 6.935 -16.232 -22.172 1.00 34.16 298 GLU A CA 1
ATOM 2431 C C . GLU A 1 298 ? 8.441 -15.898 -22.039 1.00 34.16 298 GLU A C 1
ATOM 2433 O O . GLU A 1 298 ? 8.823 -14.772 -21.728 1.00 34.16 298 GLU A O 1
ATOM 2438 N N . LYS A 1 299 ? 9.310 -16.863 -22.359 1.00 36.09 299 LYS A N 1
ATOM 2439 C CA . LYS A 1 299 ? 10.780 -16.771 -22.350 1.00 36.09 299 LYS A CA 1
ATOM 2440 C C . LYS A 1 299 ? 11.352 -15.673 -23.259 1.00 36.09 299 LYS A C 1
ATOM 2442 O O . LYS A 1 299 ? 12.347 -15.044 -22.896 1.00 36.09 299 LYS A O 1
ATOM 2447 N N . ASP A 1 300 ? 10.754 -15.446 -24.424 1.00 38.66 300 ASP A N 1
ATOM 2448 C CA . ASP A 1 300 ? 11.315 -14.531 -25.428 1.00 38.66 300 ASP A CA 1
ATOM 2449 C C . ASP A 1 300 ? 11.094 -13.064 -25.032 1.00 38.66 300 ASP A C 1
ATOM 2451 O O . ASP A 1 300 ? 11.930 -12.200 -25.288 1.00 38.66 300 ASP A O 1
ATOM 2455 N N . VAL A 1 301 ? 10.011 -12.812 -24.293 1.00 38.78 301 VAL A N 1
ATOM 2456 C CA . VAL A 1 301 ? 9.697 -11.520 -23.673 1.00 38.78 301 VAL A CA 1
ATOM 2457 C C . VAL A 1 301 ? 10.673 -11.230 -22.528 1.00 38.78 301 VAL A C 1
ATOM 2459 O O . VAL A 1 301 ? 11.229 -10.135 -22.451 1.00 38.78 301 VAL A O 1
ATOM 2462 N N . TRP A 1 302 ? 10.974 -12.228 -21.691 1.00 40.88 302 TRP A N 1
ATOM 2463 C CA . TRP A 1 302 ? 11.938 -12.105 -20.591 1.00 40.88 302 TRP A CA 1
ATOM 2464 C C . TRP A 1 302 ? 13.374 -11.819 -21.043 1.00 40.88 302 TRP A C 1
ATOM 2466 O O . TRP A 1 302 ? 14.088 -11.063 -20.381 1.00 40.88 302 TRP A O 1
ATOM 2476 N N . SER A 1 303 ? 13.794 -12.368 -22.185 1.00 38.06 303 SER A N 1
ATOM 2477 C CA . SER A 1 303 ? 15.132 -12.128 -22.737 1.00 38.06 303 SER A CA 1
ATOM 2478 C C . SER A 1 303 ? 15.357 -10.673 -23.153 1.00 38.06 303 SER A C 1
ATOM 2480 O O . SER A 1 303 ? 16.482 -10.196 -23.046 1.00 38.06 303 SER A O 1
ATOM 2482 N N . LEU A 1 304 ? 14.315 -9.982 -23.624 1.00 38.72 304 LEU A N 1
ATOM 2483 C CA . LEU A 1 304 ? 14.380 -8.588 -24.087 1.00 38.72 304 LEU A CA 1
ATOM 2484 C C . LEU A 1 304 ? 14.416 -7.603 -22.908 1.00 38.72 304 LEU A C 1
ATOM 2486 O O . LEU A 1 304 ? 15.145 -6.608 -22.922 1.00 38.72 304 LEU A O 1
ATOM 2490 N N . ILE A 1 305 ? 13.682 -7.946 -21.852 1.00 39.78 305 ILE A N 1
ATOM 2491 C CA . ILE A 1 305 ? 13.563 -7.205 -20.595 1.00 39.78 305 ILE A CA 1
ATOM 2492 C C . ILE A 1 305 ? 14.884 -7.232 -19.804 1.00 39.78 305 ILE A C 1
ATOM 2494 O O . ILE A 1 305 ? 15.368 -6.191 -19.367 1.00 39.78 305 ILE A O 1
ATOM 2498 N N . LEU A 1 306 ? 15.519 -8.402 -19.674 1.00 38.44 306 LEU A N 1
ATOM 2499 C CA . LEU A 1 306 ? 16.771 -8.574 -18.918 1.00 38.44 306 LEU A CA 1
ATOM 2500 C C . LEU A 1 306 ? 18.028 -8.096 -19.671 1.00 38.44 306 LEU A C 1
ATOM 2502 O O . LEU A 1 306 ? 19.107 -8.037 -19.083 1.00 38.44 306 LEU A O 1
ATOM 2506 N N . SER A 1 307 ? 17.898 -7.742 -20.955 1.00 36.59 307 SER A N 1
ATOM 2507 C CA . SER A 1 307 ? 18.977 -7.170 -21.776 1.00 36.59 307 SER A CA 1
ATOM 2508 C C . SER A 1 307 ? 19.040 -5.635 -21.786 1.00 36.59 307 SER A C 1
ATOM 2510 O O . SER A 1 307 ? 19.948 -5.088 -22.403 1.00 36.59 307 SER A O 1
ATOM 2512 N N . GLY A 1 308 ? 18.125 -4.938 -21.096 1.00 33.88 308 GLY A N 1
ATOM 2513 C CA . GLY A 1 308 ? 18.197 -3.480 -20.901 1.00 33.88 308 GLY A CA 1
ATOM 2514 C C . GLY A 1 308 ? 17.592 -2.609 -22.014 1.00 33.88 308 GLY A C 1
ATOM 2515 O O . GLY A 1 308 ? 17.922 -1.434 -22.099 1.00 33.88 308 GLY A O 1
ATOM 2516 N N . HIS A 1 309 ? 16.696 -3.144 -22.852 1.00 37.47 309 HIS A N 1
ATOM 2517 C CA . HIS A 1 309 ? 16.100 -2.434 -24.003 1.00 37.47 309 HIS A CA 1
ATOM 2518 C C . HIS A 1 309 ? 14.636 -1.981 -23.770 1.00 37.47 309 HIS A C 1
ATOM 2520 O O . HIS A 1 309 ? 13.790 -2.065 -24.664 1.00 37.47 309 HIS A O 1
ATOM 2526 N N . ILE A 1 310 ? 14.297 -1.545 -22.549 1.00 40.41 310 ILE A N 1
ATOM 2527 C CA . ILE A 1 310 ? 12.899 -1.320 -22.128 1.00 40.41 310 ILE A CA 1
ATOM 2528 C C . ILE A 1 310 ? 12.260 -0.060 -22.741 1.00 40.41 310 ILE A C 1
ATOM 2530 O O . ILE A 1 310 ? 11.080 -0.085 -23.094 1.00 40.41 310 ILE A O 1
ATOM 2534 N N . ASP A 1 311 ? 13.035 1.005 -22.952 1.00 34.53 311 ASP A N 1
ATOM 2535 C CA . ASP A 1 311 ? 12.527 2.299 -23.433 1.00 34.53 311 ASP A CA 1
ATOM 2536 C C . ASP A 1 311 ? 12.105 2.256 -24.912 1.00 34.53 311 ASP A C 1
ATOM 2538 O O . ASP A 1 311 ? 11.078 2.824 -25.297 1.00 34.53 311 ASP A O 1
ATOM 2542 N N . ASP A 1 312 ? 12.815 1.467 -25.722 1.00 36.22 312 ASP A N 1
ATOM 2543 C CA . ASP A 1 312 ? 12.498 1.231 -27.136 1.00 36.22 312 ASP A CA 1
ATOM 2544 C C . ASP A 1 312 ? 11.207 0.411 -27.324 1.00 36.22 312 ASP A C 1
ATOM 2546 O O . ASP A 1 312 ? 10.555 0.498 -28.364 1.00 36.22 312 ASP A O 1
ATOM 2550 N N . THR A 1 313 ? 10.792 -0.345 -26.299 1.00 37.84 313 THR A N 1
ATOM 2551 C CA . THR A 1 313 ? 9.537 -1.120 -26.287 1.00 37.84 313 THR A CA 1
ATOM 2552 C C . THR A 1 313 ? 8.328 -0.240 -25.922 1.00 37.84 313 THR A C 1
ATOM 2554 O O . THR A 1 313 ? 7.199 -0.530 -26.322 1.00 37.84 313 THR A O 1
ATOM 2557 N N . ILE A 1 314 ? 8.548 0.860 -25.189 1.00 35.00 314 ILE A N 1
ATOM 2558 C CA . ILE A 1 314 ? 7.509 1.771 -24.679 1.00 35.00 314 ILE A CA 1
ATOM 2559 C C . ILE A 1 314 ? 7.072 2.800 -25.730 1.00 35.00 314 ILE A C 1
ATOM 2561 O O . ILE A 1 314 ? 5.870 3.018 -25.880 1.00 35.00 314 ILE A O 1
ATOM 2565 N N . ALA A 1 315 ? 8.011 3.378 -26.490 1.00 34.53 315 ALA A N 1
ATOM 2566 C CA . ALA A 1 315 ? 7.745 4.405 -27.520 1.00 34.53 315 ALA A CA 1
ATOM 2567 C C . ALA A 1 315 ? 6.867 3.919 -28.691 1.00 34.53 315 ALA A C 1
ATOM 2569 O O . ALA A 1 315 ? 6.398 4.677 -29.530 1.00 34.53 315 ALA A O 1
ATOM 2570 N N . MET A 1 316 ? 6.672 2.617 -28.736 1.00 33.97 316 MET A N 1
ATOM 2571 C CA . MET A 1 316 ? 6.032 1.867 -29.788 1.00 33.97 316 MET A CA 1
ATOM 2572 C C . MET A 1 316 ? 4.562 1.523 -29.532 1.00 33.97 316 MET A C 1
ATOM 2574 O O . MET A 1 316 ? 3.819 1.200 -30.453 1.00 33.97 316 MET A O 1
ATOM 2578 N N . LEU A 1 317 ? 4.147 1.582 -28.267 1.00 35.78 317 LEU A N 1
ATOM 2579 C CA . LEU A 1 317 ? 2.804 1.218 -27.813 1.00 35.78 317 LEU A CA 1
ATOM 2580 C C . LEU A 1 317 ? 1.866 2.437 -27.724 1.00 35.78 317 LEU A C 1
ATOM 2582 O O . LEU A 1 317 ? 0.717 2.291 -27.316 1.00 35.78 317 LEU A O 1
ATOM 2586 N N . SER A 1 318 ? 2.351 3.634 -28.066 1.00 33.75 318 SER A N 1
ATOM 2587 C CA . SER A 1 318 ? 1.630 4.908 -27.940 1.00 33.75 318 SER A CA 1
ATOM 2588 C C . SER A 1 318 ? 0.855 5.338 -29.192 1.00 33.75 318 SER A C 1
ATOM 2590 O O . SER A 1 318 ? -0.126 6.058 -29.051 1.00 33.75 318 SER A O 1
ATOM 2592 N N . ASP A 1 319 ? 1.209 4.856 -30.388 1.00 34.00 319 ASP A N 1
ATOM 2593 C CA . ASP A 1 319 ? 0.597 5.318 -31.653 1.00 34.00 319 ASP A CA 1
ATOM 2594 C C . ASP A 1 319 ? -0.668 4.547 -32.082 1.00 34.00 319 ASP A C 1
ATOM 2596 O O . ASP A 1 319 ? -1.213 4.783 -33.156 1.00 34.00 319 ASP A O 1
ATOM 2600 N N . THR A 1 320 ? -1.179 3.630 -31.253 1.00 36.88 320 THR A N 1
ATOM 2601 C CA . THR A 1 320 ? -2.413 2.860 -31.536 1.00 36.88 320 THR A CA 1
ATOM 2602 C C . THR A 1 320 ? -3.591 3.213 -30.619 1.00 36.88 320 THR A C 1
ATOM 2604 O O . THR A 1 320 ? -4.564 2.468 -30.540 1.00 36.88 320 THR A O 1
ATOM 2607 N N . LEU A 1 321 ? -3.543 4.371 -29.952 1.00 37.28 321 LEU A N 1
ATOM 2608 C CA . LEU A 1 321 ? -4.558 4.828 -28.990 1.00 37.28 321 LEU A CA 1
ATOM 2609 C C . LEU A 1 321 ? -5.617 5.772 -29.581 1.00 37.28 321 LEU A C 1
ATOM 2611 O O . LEU A 1 321 ? -6.110 6.659 -28.892 1.00 37.28 321 LEU A O 1
ATOM 2615 N N . GLU A 1 322 ? -6.019 5.558 -30.831 1.00 37.56 322 GLU A N 1
ATOM 2616 C CA . GLU A 1 322 ? -7.215 6.202 -31.382 1.00 37.56 322 GLU A CA 1
ATOM 2617 C C . GLU A 1 322 ? -8.073 5.164 -32.110 1.00 37.56 322 GLU A C 1
ATOM 2619 O O . GLU A 1 322 ? -7.979 5.010 -33.324 1.00 37.56 322 GLU A O 1
ATOM 2624 N N . THR A 1 323 ? -8.852 4.375 -31.359 1.00 36.00 323 THR A N 1
ATOM 2625 C CA . THR A 1 323 ? -10.225 3.921 -31.690 1.00 36.00 323 THR A CA 1
ATOM 2626 C C . THR A 1 323 ? -10.767 2.948 -30.626 1.00 36.00 323 THR A C 1
ATOM 2628 O O . THR A 1 323 ? -10.039 2.137 -30.059 1.00 36.00 323 THR A O 1
ATOM 2631 N N . ASP A 1 324 ? -12.067 3.067 -30.356 1.00 38.09 324 ASP A N 1
ATOM 2632 C CA . ASP A 1 324 ? -12.801 2.672 -29.140 1.00 38.09 324 ASP A CA 1
ATOM 2633 C C . ASP A 1 324 ? -13.029 1.165 -28.849 1.00 38.09 324 ASP A C 1
ATOM 2635 O O . ASP A 1 324 ? -13.893 0.838 -28.041 1.00 38.09 324 ASP A O 1
ATOM 2639 N N . GLU A 1 325 ? -12.264 0.211 -29.393 1.00 40.44 325 GLU A N 1
ATOM 2640 C CA . GLU A 1 325 ? -12.395 -1.210 -28.987 1.00 40.44 325 GLU A CA 1
ATOM 2641 C C . GLU A 1 325 ? -11.037 -1.940 -28.919 1.00 40.44 325 GLU A C 1
ATOM 2643 O O . GLU A 1 325 ? -10.411 -2.268 -29.927 1.00 40.44 325 GLU A O 1
ATOM 2648 N N . LEU A 1 326 ? -10.558 -2.225 -27.699 1.00 39.94 326 LEU A N 1
ATOM 2649 C CA . LEU A 1 326 ? -9.287 -2.924 -27.450 1.00 39.94 326 LEU A CA 1
ATOM 2650 C C . LEU A 1 326 ? -9.433 -4.451 -27.616 1.00 39.94 326 LEU A C 1
ATOM 2652 O O . LEU A 1 326 ? -10.207 -5.091 -26.907 1.00 39.94 326 LEU A O 1
ATOM 2656 N N . SER A 1 327 ? -8.623 -5.062 -28.490 1.00 41.34 327 SER A N 1
ATOM 2657 C CA . SER A 1 327 ? -8.604 -6.523 -28.699 1.00 41.34 327 SER A CA 1
ATOM 2658 C C . SER A 1 327 ? -8.051 -7.314 -27.483 1.00 41.34 327 SER A C 1
ATOM 2660 O O . SER A 1 327 ? -7.266 -6.770 -26.699 1.00 41.34 327 SER A O 1
ATOM 2662 N N . PRO A 1 328 ? -8.352 -8.624 -27.328 1.00 38.16 328 PRO A N 1
ATOM 2663 C CA . PRO A 1 328 ? -7.828 -9.479 -26.245 1.00 38.16 328 PRO A CA 1
ATOM 2664 C C . PRO A 1 328 ? -6.291 -9.540 -26.149 1.00 38.16 328 PRO A C 1
ATOM 2666 O O . PRO A 1 328 ? -5.731 -9.769 -25.076 1.00 38.16 328 PRO A O 1
ATOM 2669 N N . ILE A 1 329 ? -5.595 -9.302 -27.265 1.00 34.81 329 ILE A N 1
ATOM 2670 C CA . ILE A 1 329 ? -4.131 -9.195 -27.329 1.00 34.81 329 ILE A CA 1
ATOM 2671 C C . ILE A 1 329 ? -3.643 -7.920 -26.627 1.00 34.81 329 ILE A C 1
ATOM 2673 O O . ILE A 1 329 ? -2.662 -7.973 -25.883 1.00 34.81 329 ILE A O 1
ATOM 2677 N N . ASN A 1 330 ? -4.373 -6.809 -26.758 1.00 39.91 330 ASN A N 1
ATOM 2678 C CA . ASN A 1 330 ? -4.040 -5.536 -26.114 1.00 39.91 330 ASN A CA 1
ATOM 2679 C C . ASN A 1 330 ? -4.176 -5.637 -24.584 1.00 39.91 330 ASN A C 1
ATOM 2681 O O . ASN A 1 330 ? -3.316 -5.154 -23.850 1.00 39.91 330 ASN A O 1
ATOM 2685 N N . GLN A 1 331 ? -5.187 -6.357 -24.085 1.00 40.16 331 GLN A N 1
ATOM 2686 C CA . GLN A 1 331 ? -5.352 -6.626 -22.648 1.00 40.16 331 GLN A CA 1
ATOM 2687 C C . GLN A 1 331 ? -4.233 -7.524 -22.081 1.00 40.16 331 GLN A C 1
ATOM 2689 O O . GLN A 1 331 ? -3.786 -7.333 -20.945 1.00 40.16 331 GLN A O 1
ATOM 2694 N N . LYS A 1 332 ? -3.730 -8.477 -22.878 1.00 37.72 332 LYS A N 1
ATOM 2695 C CA . LYS A 1 332 ? -2.632 -9.383 -22.496 1.00 37.72 332 LYS A CA 1
ATOM 2696 C C . LYS A 1 332 ? -1.268 -8.672 -22.497 1.00 37.72 332 LYS A C 1
ATOM 2698 O O . LYS A 1 332 ? -0.475 -8.885 -21.584 1.00 37.72 332 LYS A O 1
ATOM 2703 N N . LEU A 1 333 ? -1.032 -7.760 -23.444 1.00 35.91 333 LEU A N 1
ATOM 2704 C CA . LEU A 1 333 ? 0.164 -6.904 -23.515 1.00 35.91 333 LEU A CA 1
ATOM 2705 C C . LEU A 1 333 ? 0.222 -5.867 -22.384 1.00 35.91 333 LEU A C 1
ATOM 2707 O O . LEU A 1 333 ? 1.288 -5.646 -21.812 1.00 35.91 333 LEU A O 1
ATOM 2711 N N . ILE A 1 334 ? -0.919 -5.296 -21.983 1.00 40.75 334 ILE A N 1
ATOM 2712 C CA . ILE A 1 334 ? -1.011 -4.414 -20.806 1.00 40.75 334 ILE A CA 1
ATOM 2713 C C . ILE A 1 334 ? -0.676 -5.178 -19.512 1.00 40.75 334 ILE A C 1
ATOM 2715 O O . ILE A 1 334 ? -0.001 -4.631 -18.638 1.00 40.75 334 ILE A O 1
ATOM 2719 N N . ARG A 1 335 ? -1.078 -6.453 -19.388 1.00 40.91 335 ARG A N 1
ATOM 2720 C CA . ARG A 1 335 ? -0.675 -7.322 -18.263 1.00 40.91 335 ARG A CA 1
ATOM 2721 C C . ARG A 1 335 ? 0.825 -7.630 -18.269 1.00 40.91 335 ARG A C 1
ATOM 2723 O O . ARG A 1 335 ? 1.447 -7.554 -17.217 1.00 40.91 335 ARG A O 1
ATOM 2730 N N . ILE A 1 336 ? 1.416 -7.904 -19.432 1.00 37.91 336 ILE A N 1
ATOM 2731 C CA . ILE A 1 336 ? 2.858 -8.178 -19.575 1.00 37.91 336 ILE A CA 1
ATOM 2732 C C . ILE A 1 336 ? 3.708 -6.924 -19.295 1.00 37.91 336 ILE A C 1
ATOM 2734 O O . ILE A 1 336 ? 4.718 -7.031 -18.608 1.00 37.91 336 ILE A O 1
ATOM 2738 N N . LYS A 1 337 ? 3.267 -5.729 -19.721 1.00 37.97 337 LYS A N 1
ATOM 2739 C CA . LYS A 1 337 ? 3.879 -4.426 -19.377 1.00 37.97 337 LYS A CA 1
ATOM 2740 C C . LYS A 1 337 ? 3.878 -4.157 -17.867 1.00 37.97 337 LYS A C 1
ATOM 2742 O O . LYS A 1 337 ? 4.837 -3.608 -17.336 1.00 37.97 337 LYS A O 1
ATOM 2747 N N . LYS A 1 338 ? 2.804 -4.549 -17.172 1.00 40.59 338 LYS A N 1
ATOM 2748 C CA . LYS A 1 338 ? 2.719 -4.473 -15.705 1.00 40.59 338 LYS A CA 1
ATOM 2749 C C . LYS A 1 338 ? 3.593 -5.536 -15.020 1.00 40.59 338 LYS A C 1
ATOM 2751 O O . LYS A 1 338 ? 4.136 -5.270 -13.963 1.00 40.59 338 LYS A O 1
ATOM 2756 N N . PHE A 1 339 ? 3.771 -6.710 -15.624 1.00 38.25 339 PHE A N 1
ATOM 2757 C CA . PHE A 1 339 ? 4.570 -7.826 -15.098 1.00 38.25 339 PHE A CA 1
ATOM 2758 C C . PHE A 1 339 ? 6.091 -7.623 -15.231 1.00 38.25 339 PHE A C 1
ATOM 2760 O O . PHE A 1 339 ? 6.841 -7.937 -14.307 1.00 38.25 339 PHE A O 1
ATOM 2767 N N . SER A 1 340 ? 6.552 -7.062 -16.350 1.00 36.44 340 SER A N 1
ATOM 2768 C CA . SER A 1 340 ? 7.972 -6.845 -16.651 1.00 36.44 340 SER A CA 1
ATOM 2769 C C . SER A 1 340 ? 8.621 -5.762 -15.790 1.00 36.44 340 SER A C 1
ATOM 2771 O O . SER A 1 340 ? 9.734 -5.957 -15.302 1.00 36.44 340 SER A O 1
ATOM 2773 N N . ALA A 1 341 ? 7.902 -4.664 -15.546 1.00 40.00 341 ALA A N 1
ATOM 2774 C CA . ALA A 1 341 ? 8.325 -3.612 -14.625 1.00 40.00 341 ALA A CA 1
ATOM 2775 C C . ALA A 1 341 ? 8.487 -4.153 -13.192 1.00 40.00 341 ALA A C 1
ATOM 2777 O O . ALA A 1 341 ? 9.493 -3.891 -12.541 1.00 40.00 341 ALA A O 1
ATOM 2778 N N . VAL A 1 342 ? 7.551 -5.001 -12.750 1.00 39.72 342 VAL A N 1
ATOM 2779 C CA . VAL A 1 342 ? 7.517 -5.558 -11.389 1.00 39.72 342 VAL A CA 1
ATOM 2780 C C . VAL A 1 342 ? 8.580 -6.638 -11.161 1.00 39.72 342 VAL A C 1
ATOM 2782 O O . VAL A 1 342 ? 9.133 -6.722 -10.065 1.00 39.72 342 VAL A O 1
ATOM 2785 N N . LEU A 1 343 ? 8.902 -7.477 -12.155 1.00 39.34 343 LEU A N 1
ATOM 2786 C CA . LEU A 1 343 ? 9.937 -8.506 -11.975 1.00 39.34 343 LEU A CA 1
ATOM 2787 C C . LEU A 1 343 ? 11.362 -7.944 -12.065 1.00 39.34 343 LEU A C 1
ATOM 2789 O O . LEU A 1 343 ? 12.211 -8.409 -11.307 1.00 39.34 343 LEU A O 1
ATOM 2793 N N . ILE A 1 344 ? 11.644 -6.966 -12.941 1.00 40.03 344 ILE A N 1
ATOM 2794 C CA . ILE A 1 344 ? 12.969 -6.312 -12.970 1.00 40.03 344 ILE A CA 1
ATOM 2795 C C . ILE A 1 344 ? 13.237 -5.646 -11.626 1.00 40.03 344 ILE A C 1
ATOM 2797 O O . ILE A 1 344 ? 14.272 -5.909 -11.018 1.00 40.03 344 ILE A O 1
ATOM 2801 N N . GLU A 1 345 ? 12.278 -4.855 -11.145 1.00 41.06 345 GLU A N 1
ATOM 2802 C CA . GLU A 1 345 ? 12.362 -4.170 -9.857 1.00 41.06 345 GLU A CA 1
ATOM 2803 C C . GLU A 1 345 ? 12.649 -5.173 -8.726 1.00 41.06 345 GLU A C 1
ATOM 2805 O O . GLU A 1 345 ? 13.551 -4.971 -7.916 1.00 41.06 345 GLU A O 1
ATOM 2810 N N . ARG A 1 346 ? 11.988 -6.337 -8.727 1.00 42.78 346 ARG A N 1
ATOM 2811 C CA . ARG A 1 346 ? 12.176 -7.370 -7.694 1.00 42.78 346 ARG A CA 1
ATOM 2812 C C . ARG A 1 346 ? 13.469 -8.169 -7.815 1.00 42.78 346 ARG A C 1
ATOM 2814 O O . ARG A 1 346 ? 14.070 -8.490 -6.792 1.00 42.78 346 ARG A O 1
ATOM 2821 N N . ILE A 1 347 ? 13.934 -8.478 -9.024 1.00 40.94 347 ILE A N 1
ATOM 2822 C CA . ILE A 1 347 ? 15.246 -9.115 -9.236 1.00 40.94 347 ILE A CA 1
ATOM 2823 C C . ILE A 1 347 ? 16.366 -8.160 -8.811 1.00 40.94 347 ILE A C 1
ATOM 2825 O O . ILE A 1 347 ? 17.344 -8.591 -8.198 1.00 40.94 347 ILE A O 1
ATOM 2829 N N . GLU A 1 348 ? 16.212 -6.865 -9.083 1.00 40.12 348 GLU A N 1
ATOM 2830 C CA . GLU A 1 348 ? 17.176 -5.835 -8.712 1.00 40.12 348 GLU A CA 1
ATOM 2831 C C . GLU A 1 348 ? 17.212 -5.600 -7.195 1.00 40.12 348 GLU A C 1
ATOM 2833 O O . GLU A 1 348 ? 18.295 -5.515 -6.613 1.00 40.12 348 GLU A O 1
ATOM 2838 N N . ILE A 1 349 ? 16.053 -5.596 -6.530 1.00 41.25 349 ILE A N 1
ATOM 2839 C CA . ILE A 1 349 ? 15.938 -5.530 -5.064 1.00 41.25 349 ILE A CA 1
ATOM 2840 C C . ILE A 1 349 ? 16.608 -6.747 -4.406 1.00 41.25 349 ILE A C 1
ATOM 2842 O O . ILE A 1 349 ? 17.451 -6.577 -3.524 1.00 41.25 349 ILE A O 1
ATOM 2846 N N . VAL A 1 350 ? 16.342 -7.965 -4.893 1.00 39.72 350 VAL A N 1
ATOM 2847 C CA . VAL A 1 350 ? 16.970 -9.202 -4.385 1.00 39.72 350 VAL A CA 1
ATOM 2848 C C . VAL A 1 350 ? 18.484 -9.211 -4.617 1.00 39.72 350 VAL A C 1
ATOM 2850 O O . VAL A 1 350 ? 19.251 -9.602 -3.733 1.00 39.72 350 VAL A O 1
ATOM 2853 N N . ALA A 1 351 ? 18.948 -8.757 -5.784 1.00 39.47 351 ALA A N 1
ATOM 2854 C CA . ALA A 1 351 ? 20.373 -8.654 -6.085 1.00 39.47 351 ALA A CA 1
ATOM 2855 C C . ALA A 1 351 ? 21.070 -7.621 -5.183 1.00 39.47 351 ALA A C 1
ATOM 2857 O O . ALA A 1 351 ? 22.134 -7.912 -4.636 1.00 39.47 351 ALA A O 1
ATOM 2858 N N . ARG A 1 352 ? 20.459 -6.449 -4.959 1.00 40.22 352 ARG A N 1
ATOM 2859 C CA . ARG A 1 352 ? 20.970 -5.400 -4.058 1.00 40.22 352 ARG A CA 1
ATOM 2860 C C . ARG A 1 352 ? 21.017 -5.870 -2.600 1.00 40.22 352 ARG A C 1
ATOM 2862 O O . ARG A 1 352 ? 22.019 -5.612 -1.929 1.00 40.22 352 ARG A O 1
ATOM 2869 N N . GLY A 1 353 ? 20.010 -6.614 -2.137 1.00 37.66 353 GLY A N 1
ATOM 2870 C CA . GLY A 1 353 ? 19.992 -7.249 -0.813 1.00 37.66 353 GLY A CA 1
ATOM 2871 C C . GLY A 1 353 ? 21.141 -8.246 -0.627 1.00 37.66 353 GLY A C 1
ATOM 2872 O O . GLY A 1 353 ? 21.896 -8.160 0.344 1.00 37.66 353 GLY A O 1
ATOM 2873 N N . LEU A 1 354 ? 21.371 -9.120 -1.614 1.00 37.34 354 LEU A N 1
ATOM 2874 C CA . LEU A 1 354 ? 22.480 -10.088 -1.618 1.00 37.34 354 LEU A CA 1
ATOM 2875 C C . LEU A 1 354 ? 23.865 -9.419 -1.649 1.00 37.34 354 LEU A C 1
ATOM 2877 O O . LEU A 1 354 ? 24.784 -9.868 -0.963 1.00 37.34 354 LEU A O 1
ATOM 2881 N N . ILE A 1 355 ? 24.015 -8.334 -2.413 1.00 38.72 355 ILE A N 1
ATOM 2882 C CA . ILE A 1 355 ? 25.257 -7.552 -2.509 1.00 38.72 355 ILE A CA 1
ATOM 2883 C C . ILE A 1 355 ? 25.568 -6.867 -1.177 1.00 38.72 355 ILE A C 1
ATOM 2885 O O . ILE A 1 355 ? 26.691 -6.955 -0.685 1.00 38.72 355 ILE A O 1
ATOM 2889 N N . LYS A 1 356 ? 24.573 -6.239 -0.545 1.00 37.25 356 LYS A N 1
ATOM 2890 C CA . LYS A 1 356 ? 24.733 -5.552 0.745 1.00 37.25 356 LYS A CA 1
ATOM 2891 C C . LYS A 1 356 ? 25.117 -6.527 1.864 1.00 37.25 356 LYS A C 1
ATOM 2893 O O . LYS A 1 356 ? 26.005 -6.231 2.663 1.00 37.25 356 LYS A O 1
ATOM 2898 N N . LEU A 1 357 ? 24.532 -7.726 1.867 1.00 37.72 357 LEU A N 1
ATOM 2899 C CA . LEU A 1 357 ? 24.856 -8.796 2.8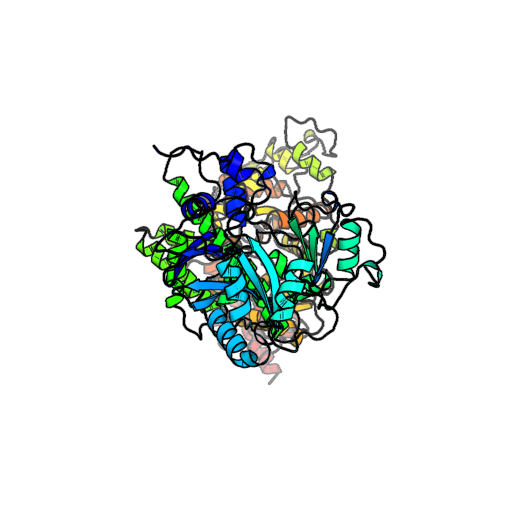16 1.00 37.72 357 LEU A CA 1
ATOM 2900 C C . LEU A 1 357 ? 26.304 -9.295 2.651 1.00 37.72 357 LEU A C 1
ATOM 2902 O O . LEU A 1 357 ? 27.006 -9.484 3.641 1.00 37.72 357 LEU A O 1
ATOM 2906 N N . TYR A 1 358 ? 26.780 -9.419 1.407 1.00 34.75 358 TYR A N 1
ATOM 2907 C CA . TYR A 1 358 ? 28.155 -9.828 1.086 1.00 34.75 358 TYR A CA 1
ATOM 2908 C C . TYR A 1 358 ? 29.204 -8.756 1.445 1.00 34.75 358 TYR A C 1
ATOM 2910 O O . TYR A 1 358 ? 30.325 -9.082 1.834 1.00 34.75 358 TYR A O 1
ATOM 2918 N N . LEU A 1 359 ? 28.836 -7.473 1.353 1.00 34.25 359 LEU A N 1
ATOM 2919 C CA . LEU A 1 359 ? 29.695 -6.327 1.687 1.00 34.25 359 LEU A CA 1
ATOM 2920 C C . LEU A 1 359 ? 29.864 -6.104 3.195 1.00 34.25 359 LEU A C 1
ATOM 2922 O O . LEU A 1 359 ? 30.875 -5.552 3.622 1.00 34.25 359 LEU A O 1
ATOM 2926 N N . THR A 1 360 ? 28.911 -6.554 4.013 1.00 38.88 360 THR A N 1
ATOM 2927 C CA . THR A 1 360 ? 28.958 -6.347 5.472 1.00 38.88 360 THR A CA 1
ATOM 2928 C C . THR A 1 360 ? 29.935 -7.315 6.171 1.00 38.88 360 THR A C 1
ATOM 2930 O O . THR A 1 360 ? 30.344 -7.064 7.302 1.00 38.88 360 THR A O 1
ATOM 2933 N N . GLU A 1 361 ? 30.374 -8.391 5.501 1.00 40.75 361 GLU A N 1
ATOM 2934 C CA . GLU A 1 361 ? 31.252 -9.429 6.077 1.00 40.75 361 GLU A CA 1
ATOM 2935 C C . GLU A 1 361 ? 32.761 -9.302 5.748 1.00 40.75 361 GLU A C 1
ATOM 2937 O O . GLU A 1 361 ? 33.560 -10.018 6.353 1.00 40.75 361 GLU A O 1
ATOM 2942 N N . LYS A 1 362 ? 33.219 -8.408 4.850 1.00 34.88 362 LYS A N 1
ATOM 2943 C CA . LYS A 1 362 ? 34.661 -8.279 4.517 1.00 34.88 362 LYS A CA 1
ATOM 2944 C C . LYS A 1 362 ? 35.180 -6.840 4.600 1.00 34.88 362 LYS A C 1
ATOM 2946 O O . LYS A 1 362 ? 35.065 -6.067 3.656 1.00 34.88 362 LYS A O 1
ATOM 2951 N N . GLN A 1 363 ? 35.831 -6.498 5.715 1.00 45.28 363 GLN A N 1
ATOM 2952 C CA . GLN A 1 363 ? 36.642 -5.278 5.835 1.00 45.28 363 GLN A CA 1
ATOM 2953 C C . GLN A 1 363 ? 37.873 -5.343 4.909 1.00 45.28 363 GLN A C 1
ATOM 2955 O O . GLN A 1 363 ? 38.920 -5.837 5.320 1.00 45.28 363 GLN A O 1
ATOM 2960 N N . SER A 1 364 ? 37.785 -4.830 3.677 1.00 30.52 364 SER A N 1
ATOM 2961 C CA . SER A 1 364 ? 38.966 -4.435 2.888 1.00 30.52 364 SER A CA 1
ATOM 2962 C C . SER A 1 364 ? 38.611 -3.581 1.661 1.00 30.52 364 SER A C 1
ATOM 2964 O O . SER A 1 364 ? 37.823 -4.020 0.834 1.00 30.52 364 SER A O 1
ATOM 2966 N N . ALA A 1 365 ? 39.272 -2.418 1.566 1.00 32.62 365 ALA A N 1
ATOM 2967 C CA . ALA A 1 365 ? 39.587 -1.579 0.396 1.00 32.62 365 ALA A CA 1
ATOM 2968 C C . ALA A 1 365 ? 38.490 -1.280 -0.655 1.00 32.62 365 ALA A C 1
ATOM 2970 O O . ALA A 1 365 ? 38.041 -2.124 -1.417 1.00 32.62 365 ALA A O 1
ATOM 2971 N N . TYR A 1 366 ? 38.166 0.010 -0.740 1.00 38.12 366 TYR A N 1
ATOM 2972 C CA . TYR A 1 366 ? 37.023 0.630 -1.410 1.00 38.12 366 TYR A CA 1
ATOM 2973 C C . TYR A 1 366 ? 37.220 0.971 -2.908 1.00 38.12 366 TYR A C 1
ATOM 2975 O O . TYR A 1 366 ? 36.601 1.915 -3.388 1.00 38.12 366 TYR A O 1
ATOM 2983 N N . SER A 1 367 ? 38.088 0.287 -3.663 1.00 32.91 367 SER A N 1
ATOM 2984 C CA . SER A 1 367 ? 38.491 0.772 -5.006 1.00 32.91 367 SER A CA 1
ATOM 2985 C C . SER A 1 367 ? 37.996 -0.024 -6.219 1.00 32.91 367 SER A C 1
ATOM 2987 O O . SER A 1 367 ? 38.282 0.376 -7.340 1.00 32.91 367 SER A O 1
ATOM 2989 N N . GLU A 1 368 ? 37.227 -1.096 -6.045 1.00 37.84 368 GLU A N 1
ATOM 2990 C CA . GLU A 1 368 ? 36.635 -1.850 -7.160 1.00 37.84 368 GLU A CA 1
ATOM 2991 C C . GLU A 1 368 ? 35.251 -2.351 -6.743 1.00 37.84 368 GLU A C 1
ATOM 2993 O O . GLU A 1 368 ? 35.184 -3.355 -6.046 1.00 37.84 368 GLU A O 1
ATOM 2998 N N . LEU A 1 369 ? 34.169 -1.640 -7.096 1.00 32.56 369 LEU A N 1
ATOM 2999 C CA . LEU A 1 369 ? 32.780 -2.146 -7.111 1.00 32.56 369 LEU A CA 1
ATOM 3000 C C . LEU A 1 369 ? 31.808 -1.074 -7.645 1.00 32.56 369 LEU A C 1
ATOM 3002 O O . LEU A 1 369 ? 30.925 -0.590 -6.940 1.00 32.56 369 LEU A O 1
ATOM 3006 N N . ASP A 1 370 ? 31.966 -0.740 -8.924 1.00 29.64 370 ASP A N 1
ATOM 3007 C CA . ASP A 1 370 ? 30.879 -0.225 -9.759 1.00 29.64 370 ASP A CA 1
ATOM 3008 C C . ASP A 1 370 ? 30.455 -1.394 -10.671 1.00 29.64 370 ASP A C 1
ATOM 3010 O O . ASP A 1 370 ? 31.300 -1.999 -11.331 1.00 29.64 370 ASP A O 1
ATOM 3014 N N . GLY A 1 371 ? 29.184 -1.807 -10.620 1.00 41.06 371 GLY A N 1
ATOM 3015 C CA . GLY A 1 371 ? 28.667 -2.976 -11.352 1.00 41.06 371 GLY A CA 1
ATOM 3016 C C . GLY A 1 371 ? 28.946 -4.341 -10.698 1.00 41.06 371 GLY A C 1
ATOM 3017 O O . GLY A 1 371 ? 29.914 -5.032 -11.009 1.00 41.06 371 GLY A O 1
ATOM 3018 N N . CYS A 1 372 ? 28.049 -4.820 -9.833 1.00 30.34 372 CYS A N 1
ATOM 3019 C CA . CYS A 1 372 ? 28.106 -6.217 -9.400 1.00 30.34 372 CYS A CA 1
ATOM 3020 C C . CYS A 1 372 ? 27.577 -7.156 -10.506 1.00 30.34 372 CYS A C 1
ATOM 3022 O O . CYS A 1 372 ? 26.374 -7.237 -10.736 1.00 30.34 372 CYS A O 1
ATOM 3024 N N . GLN A 1 373 ? 28.470 -7.912 -11.155 1.00 41.78 373 GLN A N 1
ATOM 3025 C CA . GLN A 1 373 ? 28.150 -9.075 -11.997 1.00 41.78 373 GLN A CA 1
ATOM 3026 C C . GLN A 1 373 ? 28.612 -10.372 -11.313 1.00 41.78 373 GLN A C 1
ATOM 3028 O O . GLN A 1 373 ? 29.715 -10.872 -11.552 1.00 41.78 373 GLN A O 1
ATOM 3033 N N . SER A 1 374 ? 27.775 -10.977 -10.466 1.00 37.09 374 SER A N 1
ATOM 3034 C CA . SER A 1 374 ? 28.073 -12.319 -9.946 1.00 37.09 374 SER A CA 1
ATOM 3035 C C . SER A 1 374 ? 27.720 -13.394 -10.981 1.00 37.09 374 SER A C 1
ATOM 3037 O O . SER A 1 374 ? 26.573 -13.834 -11.092 1.00 37.09 374 SER A O 1
ATOM 3039 N N . LYS A 1 375 ? 28.736 -13.882 -11.709 1.00 36.94 375 LYS A N 1
ATOM 3040 C CA . LYS A 1 375 ? 28.627 -14.992 -12.683 1.00 36.94 375 LYS A CA 1
ATOM 3041 C C . LYS A 1 375 ? 27.990 -16.268 -12.096 1.00 36.94 375 LYS A C 1
ATOM 3043 O O . LYS A 1 375 ? 27.353 -17.018 -12.827 1.00 36.94 375 LYS A O 1
ATOM 3048 N N . LYS A 1 376 ? 28.123 -16.513 -10.782 1.00 34.25 376 LYS A N 1
ATOM 3049 C CA . LYS A 1 376 ? 27.518 -17.669 -10.082 1.00 34.25 376 LYS A CA 1
ATOM 3050 C C . LYS A 1 376 ? 26.028 -17.491 -9.783 1.00 34.25 376 LYS A C 1
ATOM 3052 O O . LYS A 1 376 ? 25.295 -18.475 -9.817 1.00 34.25 376 LYS A O 1
ATOM 3057 N N . LEU A 1 377 ? 25.585 -16.265 -9.499 1.00 36.00 377 LEU A N 1
ATOM 3058 C CA . LEU A 1 377 ? 24.176 -15.964 -9.233 1.00 36.00 377 LEU A CA 1
ATOM 3059 C C . LEU A 1 377 ? 23.350 -16.087 -10.522 1.00 36.00 377 LEU A C 1
ATOM 3061 O O . LEU A 1 377 ? 22.313 -16.744 -10.540 1.00 36.00 377 LEU A O 1
ATOM 3065 N N . ILE A 1 378 ? 23.895 -15.555 -11.619 1.00 38.66 378 ILE A N 1
ATOM 3066 C CA . ILE A 1 378 ? 23.315 -15.621 -12.966 1.00 38.66 378 ILE A CA 1
ATOM 3067 C C . ILE A 1 378 ? 23.253 -17.077 -13.461 1.00 38.66 378 ILE A C 1
ATOM 3069 O O . ILE A 1 378 ? 22.197 -17.544 -13.876 1.00 38.66 378 ILE A O 1
ATOM 3073 N N . ALA A 1 379 ? 24.338 -17.849 -13.317 1.00 38.16 379 ALA A N 1
ATOM 3074 C CA . ALA A 1 379 ? 24.334 -19.285 -13.622 1.00 38.16 379 ALA A CA 1
ATOM 3075 C C . ALA A 1 379 ? 23.339 -20.087 -12.753 1.00 38.16 379 ALA A C 1
ATOM 3077 O O . ALA A 1 379 ? 22.778 -21.086 -13.200 1.00 38.16 379 ALA A O 1
ATOM 3078 N N . GLY A 1 380 ? 23.099 -19.644 -11.514 1.00 34.88 380 GLY A N 1
ATOM 3079 C CA . GLY A 1 380 ? 22.139 -20.251 -10.598 1.00 34.88 380 GLY A CA 1
ATOM 3080 C C . GLY A 1 380 ? 20.673 -20.000 -10.958 1.00 34.88 380 GLY A C 1
ATOM 3081 O O . GLY A 1 380 ? 19.855 -20.866 -10.652 1.00 34.88 380 GLY A O 1
ATOM 3082 N N . ALA A 1 381 ? 20.370 -18.875 -11.614 1.00 37.66 381 ALA A N 1
ATOM 3083 C CA . ALA A 1 381 ? 19.048 -18.533 -12.139 1.00 37.66 381 ALA A CA 1
ATOM 3084 C C . ALA A 1 381 ? 18.701 -19.337 -13.407 1.00 37.66 381 ALA A C 1
ATOM 3086 O O . ALA A 1 381 ? 17.566 -19.776 -13.561 1.00 37.66 381 ALA A O 1
ATOM 3087 N N . PHE A 1 382 ? 19.689 -19.629 -14.262 1.00 37.12 382 PHE A N 1
ATOM 3088 C CA . PHE A 1 382 ? 19.497 -20.467 -15.454 1.00 37.12 382 PHE A CA 1
ATOM 3089 C C . PHE A 1 382 ? 19.129 -21.926 -15.132 1.00 37.12 382 PHE A C 1
ATOM 3091 O O . PHE A 1 382 ? 18.330 -22.521 -15.844 1.00 37.12 382 PHE A O 1
ATOM 3098 N N . GLN A 1 383 ? 19.643 -22.491 -14.031 1.00 37.94 383 GLN A N 1
ATOM 3099 C CA . GLN A 1 383 ? 19.300 -23.853 -13.584 1.00 37.94 383 GLN A CA 1
ATOM 3100 C C . GLN A 1 383 ? 17.853 -24.012 -13.081 1.00 37.94 383 GLN A C 1
ATOM 3102 O O . GLN A 1 383 ? 17.408 -25.141 -12.893 1.00 37.94 383 GLN A O 1
ATOM 3107 N N . PHE A 1 384 ? 17.121 -22.919 -12.834 1.00 41.81 384 PHE A N 1
ATOM 3108 C CA . PHE A 1 384 ? 15.724 -22.989 -12.385 1.00 41.81 384 PHE A CA 1
ATOM 3109 C C . PHE A 1 384 ? 14.717 -23.204 -13.511 1.00 41.81 384 PHE A C 1
ATOM 3111 O O . PHE A 1 384 ? 13.591 -23.616 -13.245 1.00 41.81 384 PHE A O 1
ATOM 3118 N N . TYR A 1 385 ? 15.131 -22.979 -14.756 1.00 37.56 385 TYR A N 1
ATOM 3119 C CA . TYR A 1 385 ? 14.267 -23.077 -15.926 1.00 37.56 385 TYR A CA 1
ATOM 3120 C C . TYR A 1 385 ? 13.827 -24.519 -16.235 1.00 37.56 385 TYR A C 1
ATOM 3122 O O . TYR A 1 385 ? 12.696 -24.735 -16.657 1.00 37.56 385 TYR A O 1
ATOM 3130 N N . ASP A 1 386 ? 14.657 -25.518 -15.924 1.00 37.97 386 ASP A N 1
ATOM 3131 C CA . ASP A 1 386 ? 14.363 -26.932 -16.215 1.00 37.97 386 ASP A CA 1
ATOM 3132 C C . ASP A 1 386 ? 13.297 -27.559 -15.287 1.00 37.97 386 ASP A C 1
ATOM 3134 O O . ASP A 1 386 ? 12.912 -28.714 -15.466 1.00 37.97 386 ASP A O 1
ATOM 3138 N N . LEU A 1 387 ? 12.822 -26.824 -14.273 1.00 36.75 387 LEU A N 1
ATOM 3139 C CA . LEU A 1 387 ? 11.854 -27.303 -13.272 1.00 36.75 387 LEU A CA 1
ATOM 3140 C C . LEU A 1 387 ? 10.425 -26.773 -13.493 1.00 36.75 387 LEU A C 1
ATOM 3142 O O . LEU A 1 387 ? 9.525 -27.115 -12.724 1.00 36.75 387 LEU A O 1
ATOM 3146 N N . ILE A 1 388 ? 10.217 -25.952 -14.524 1.00 38.16 388 ILE A N 1
ATOM 3147 C CA . ILE A 1 388 ? 8.959 -25.258 -14.820 1.00 38.16 388 ILE A CA 1
ATOM 3148 C C . ILE A 1 388 ? 8.108 -26.098 -15.794 1.00 38.16 388 ILE A C 1
ATOM 3150 O O . ILE A 1 388 ? 8.615 -26.552 -16.817 1.00 38.16 388 ILE A O 1
ATOM 3154 N N . LYS A 1 389 ? 6.819 -26.326 -15.489 1.00 40.88 389 LYS A N 1
ATOM 3155 C CA . LYS A 1 389 ? 5.877 -27.082 -16.347 1.00 40.88 389 LYS A CA 1
ATOM 3156 C C . LYS A 1 389 ? 4.946 -26.149 -17.134 1.00 40.88 389 LYS A C 1
ATOM 3158 O O . LYS A 1 389 ? 4.567 -25.102 -16.618 1.00 40.88 389 LYS A O 1
ATOM 3163 N N . GLU A 1 390 ? 4.545 -26.579 -18.336 1.00 37.25 390 GLU A N 1
ATOM 3164 C CA . GLU A 1 390 ? 3.789 -25.800 -19.344 1.00 37.25 390 GLU A CA 1
ATOM 3165 C C . GLU A 1 390 ? 2.456 -25.193 -18.866 1.00 37.25 390 GLU A C 1
ATOM 3167 O O . GLU A 1 390 ? 2.062 -24.149 -19.379 1.00 37.25 390 GLU A O 1
ATOM 3172 N N . ASP A 1 391 ? 1.800 -25.782 -17.862 1.00 36.62 391 ASP A N 1
ATOM 3173 C CA . ASP A 1 391 ? 0.419 -25.430 -17.493 1.00 36.62 391 ASP A CA 1
ATOM 3174 C C . ASP A 1 391 ? 0.303 -24.586 -16.209 1.00 36.62 391 ASP A C 1
ATOM 3176 O O . ASP A 1 391 ? -0.794 -24.399 -15.682 1.00 36.62 391 ASP A O 1
ATOM 3180 N N . SER A 1 392 ? 1.425 -24.104 -15.666 1.00 38.12 392 SER A N 1
ATOM 3181 C CA . SER A 1 392 ? 1.438 -23.439 -14.356 1.00 38.12 392 SER A CA 1
ATOM 3182 C C . SER A 1 392 ? 0.956 -21.981 -14.448 1.00 38.12 392 SER A C 1
ATOM 3184 O O . SER A 1 392 ? 1.316 -21.232 -15.357 1.00 38.12 392 SER A O 1
ATOM 3186 N N . THR A 1 393 ? 0.142 -21.557 -13.486 1.00 38.97 393 THR A N 1
ATOM 3187 C CA . THR A 1 393 ? -0.400 -20.196 -13.366 1.00 38.97 393 THR A CA 1
ATOM 3188 C C . THR A 1 393 ? 0.668 -19.175 -12.940 1.00 38.97 393 THR A C 1
ATOM 3190 O O . THR A 1 393 ? 1.736 -19.518 -12.432 1.00 38.97 393 THR A O 1
ATOM 3193 N N . LEU A 1 394 ? 0.384 -17.881 -13.126 1.00 35.72 394 LEU A N 1
ATOM 3194 C CA . LEU A 1 394 ? 1.281 -16.768 -12.776 1.00 35.72 394 LEU A CA 1
ATOM 3195 C C . LEU A 1 394 ? 1.718 -16.791 -11.296 1.00 35.72 394 LEU A C 1
ATOM 3197 O O . LEU A 1 394 ? 2.889 -16.574 -10.984 1.00 35.72 394 LEU A O 1
ATOM 3201 N N . GLU A 1 395 ? 0.784 -17.086 -10.391 1.00 39.69 395 GLU A N 1
ATOM 3202 C CA . GLU A 1 395 ? 1.050 -17.225 -8.956 1.00 39.69 395 GLU A CA 1
ATOM 3203 C C . GLU A 1 395 ? 1.875 -18.485 -8.647 1.00 39.69 395 GLU A C 1
ATOM 3205 O O . GLU A 1 395 ? 2.746 -18.448 -7.776 1.00 39.69 395 GLU A O 1
ATOM 3210 N N . GLU A 1 396 ? 1.693 -19.571 -9.406 1.00 42.03 396 GLU A N 1
ATOM 3211 C CA . GLU A 1 396 ? 2.504 -20.787 -9.288 1.00 42.03 396 GLU A CA 1
ATOM 3212 C C . GLU A 1 396 ? 3.945 -20.561 -9.763 1.00 42.03 396 GLU A C 1
ATOM 3214 O O . GLU A 1 396 ? 4.870 -20.996 -9.083 1.00 42.03 396 GLU A O 1
ATOM 3219 N N . HIS A 1 397 ? 4.179 -19.826 -10.856 1.00 43.72 397 HIS A N 1
ATOM 3220 C CA . HIS A 1 397 ? 5.534 -19.511 -11.336 1.00 43.72 397 HIS A CA 1
ATOM 3221 C C . HIS A 1 397 ? 6.307 -18.585 -10.394 1.00 43.72 397 HIS A C 1
ATOM 3223 O O . HIS A 1 397 ? 7.480 -18.843 -10.106 1.00 43.72 397 HIS A O 1
ATOM 3229 N N . ILE A 1 398 ? 5.649 -17.545 -9.872 1.00 42.34 398 ILE A N 1
ATOM 3230 C CA . ILE A 1 398 ? 6.225 -16.668 -8.845 1.00 42.34 398 ILE A CA 1
ATOM 3231 C C . ILE A 1 398 ? 6.547 -17.498 -7.599 1.00 42.34 398 ILE A C 1
ATOM 3233 O O . ILE A 1 398 ? 7.675 -17.464 -7.112 1.00 42.34 398 ILE A O 1
ATOM 3237 N N . SER A 1 399 ? 5.610 -18.335 -7.150 1.00 42.78 399 SER A N 1
ATOM 3238 C CA . SER A 1 399 ? 5.811 -19.246 -6.022 1.00 42.78 399 SER A CA 1
ATOM 3239 C C . SER A 1 399 ? 6.961 -20.234 -6.253 1.00 42.78 399 SER A C 1
ATOM 3241 O O . SER A 1 399 ? 7.774 -20.430 -5.351 1.00 42.78 399 SER A O 1
ATOM 3243 N N . PHE A 1 400 ? 7.118 -20.805 -7.453 1.00 46.06 400 PHE A N 1
ATOM 3244 C CA . PHE A 1 400 ? 8.211 -21.726 -7.789 1.00 46.06 400 PHE A CA 1
ATOM 3245 C C . PHE A 1 400 ? 9.574 -21.034 -7.773 1.00 46.06 400 PHE A C 1
ATOM 3247 O O . PHE A 1 400 ? 10.478 -21.509 -7.089 1.00 46.06 400 PHE A O 1
ATOM 3254 N N . VAL A 1 401 ? 9.732 -19.900 -8.459 1.00 43.69 401 VAL A N 1
ATOM 3255 C CA . VAL A 1 401 ? 10.999 -19.146 -8.489 1.00 43.69 401 VAL A CA 1
ATOM 3256 C C . VAL A 1 401 ? 11.370 -18.657 -7.086 1.00 43.69 401 VAL A C 1
ATOM 3258 O O . VAL A 1 401 ? 12.509 -18.835 -6.647 1.00 43.69 401 VAL A O 1
ATOM 3261 N N . THR A 1 402 ? 10.398 -18.139 -6.332 1.00 43.22 402 THR A N 1
ATOM 3262 C CA . THR A 1 402 ? 10.569 -17.736 -4.932 1.00 43.22 402 THR A CA 1
ATOM 3263 C C . THR A 1 402 ? 10.951 -18.924 -4.039 1.00 43.22 402 THR A C 1
ATOM 3265 O O . THR A 1 402 ? 11.943 -18.836 -3.318 1.00 43.22 402 THR A O 1
ATOM 3268 N N . THR A 1 403 ? 10.257 -20.063 -4.129 1.00 45.34 403 THR A N 1
ATOM 3269 C CA . THR A 1 403 ? 10.531 -21.291 -3.346 1.00 45.34 403 THR A CA 1
ATOM 3270 C C . THR A 1 403 ? 11.913 -21.862 -3.638 1.00 45.34 403 THR A C 1
ATOM 3272 O O . THR A 1 403 ? 12.581 -22.420 -2.764 1.00 45.34 403 THR A O 1
ATOM 3275 N N . ALA A 1 404 ? 12.376 -21.732 -4.872 1.00 44.97 404 ALA A N 1
ATOM 3276 C CA . ALA A 1 404 ? 13.596 -22.367 -5.314 1.00 44.97 404 ALA A CA 1
ATOM 3277 C C . ALA A 1 404 ? 14.839 -21.492 -5.028 1.00 44.97 404 ALA A C 1
ATOM 3279 O O . ALA A 1 404 ? 15.855 -22.013 -4.551 1.00 44.97 404 ALA A O 1
ATOM 3280 N N . ILE A 1 405 ? 14.720 -20.161 -5.136 1.00 44.38 405 ILE A N 1
ATOM 3281 C CA . ILE A 1 405 ? 15.671 -19.198 -4.546 1.00 44.38 405 ILE A CA 1
ATOM 3282 C C . ILE A 1 405 ? 15.746 -19.398 -3.022 1.00 44.38 405 ILE A C 1
ATOM 3284 O O . ILE A 1 405 ? 16.841 -19.531 -2.474 1.00 44.38 405 ILE A O 1
ATOM 3288 N N . GLN A 1 406 ? 14.599 -19.537 -2.345 1.00 43.84 406 GLN A N 1
ATOM 3289 C CA . GLN A 1 406 ? 14.525 -19.852 -0.912 1.00 43.84 406 GLN A CA 1
ATOM 3290 C C . GLN A 1 406 ? 15.235 -21.171 -0.563 1.00 43.84 406 GLN A C 1
ATOM 3292 O O . GLN A 1 406 ? 15.972 -21.218 0.420 1.00 43.84 406 GLN A O 1
ATOM 3297 N N . LYS A 1 407 ? 15.069 -22.233 -1.365 1.00 45.12 407 LYS A N 1
ATOM 3298 C CA . LYS A 1 407 ? 15.720 -23.541 -1.161 1.00 45.12 407 LYS A CA 1
ATOM 3299 C C . LYS A 1 407 ? 17.243 -23.457 -1.303 1.00 45.12 407 LYS A C 1
ATOM 3301 O O . LYS A 1 407 ? 17.947 -23.941 -0.425 1.00 45.12 407 LYS A O 1
ATOM 3306 N N . LYS A 1 408 ? 17.760 -22.767 -2.327 1.00 43.16 408 LYS A N 1
ATOM 3307 C CA . LYS A 1 408 ? 19.211 -22.541 -2.488 1.00 43.16 408 LYS A CA 1
ATOM 3308 C C . LYS A 1 408 ? 19.800 -21.700 -1.352 1.00 43.16 408 LYS A C 1
ATOM 3310 O O . LYS A 1 408 ? 20.902 -22.007 -0.907 1.00 43.16 408 LYS A O 1
ATOM 3315 N N . CYS A 1 409 ? 19.075 -20.698 -0.845 1.00 40.16 409 CYS A N 1
ATOM 3316 C CA . CYS A 1 409 ? 19.471 -19.932 0.345 1.00 40.16 409 CYS A CA 1
ATOM 3317 C C . CYS A 1 409 ? 19.473 -20.794 1.621 1.00 40.16 409 CYS A C 1
ATOM 3319 O O . CYS A 1 409 ? 20.355 -20.646 2.464 1.00 40.16 409 CYS A O 1
ATOM 3321 N N . LYS A 1 410 ? 18.531 -21.737 1.743 1.00 39.44 410 LYS A N 1
ATOM 3322 C CA . LYS A 1 410 ? 18.446 -22.714 2.843 1.00 39.44 410 LYS A CA 1
ATOM 3323 C C . LYS A 1 410 ? 19.593 -23.731 2.813 1.00 39.44 410 LYS A C 1
ATOM 3325 O O . LYS A 1 410 ? 20.164 -24.031 3.852 1.00 39.44 410 LYS A O 1
ATOM 3330 N N . ASP A 1 411 ? 19.979 -24.188 1.624 1.00 41.06 411 ASP A N 1
ATOM 3331 C CA . ASP A 1 411 ? 21.097 -25.121 1.419 1.00 41.06 411 ASP A CA 1
ATOM 3332 C C . ASP A 1 411 ? 22.474 -24.455 1.623 1.00 41.06 411 ASP A C 1
ATOM 3334 O O . ASP A 1 411 ? 23.482 -25.141 1.786 1.00 41.06 411 ASP A O 1
ATOM 3338 N N . SER A 1 412 ? 22.532 -23.118 1.624 1.00 37.81 412 SER A N 1
ATOM 3339 C CA . SER A 1 412 ? 23.763 -22.337 1.808 1.00 37.81 412 SER A CA 1
ATOM 3340 C C . SER A 1 412 ? 23.828 -21.547 3.124 1.00 37.81 412 SER A C 1
ATOM 3342 O O . SER A 1 412 ? 24.848 -20.908 3.386 1.00 37.81 412 SER A O 1
ATOM 3344 N N . THR A 1 413 ? 22.809 -21.624 3.997 1.00 38.97 413 THR A N 1
ATOM 3345 C CA . THR A 1 413 ? 22.807 -20.955 5.313 1.00 38.97 413 THR A CA 1
ATOM 3346 C C . THR A 1 413 ? 22.198 -21.825 6.427 1.00 38.97 413 THR A C 1
ATOM 3348 O O . THR A 1 413 ? 21.076 -22.306 6.331 1.00 38.97 413 THR A O 1
ATOM 3351 N N . ASN A 1 414 ? 22.918 -21.985 7.544 1.00 41.62 414 ASN A N 1
ATOM 3352 C CA . ASN A 1 414 ? 22.499 -22.802 8.698 1.00 41.62 414 ASN A CA 1
ATOM 3353 C C . ASN A 1 414 ? 21.622 -22.047 9.730 1.00 41.62 414 ASN A C 1
ATOM 3355 O O . ASN A 1 414 ? 21.607 -22.423 10.901 1.00 41.62 414 ASN A O 1
ATOM 3359 N N . ASN A 1 415 ? 20.935 -20.953 9.369 1.00 42.94 415 ASN A N 1
ATOM 3360 C CA . ASN A 1 415 ? 20.288 -20.082 10.366 1.00 42.94 415 ASN A CA 1
ATOM 3361 C C . ASN A 1 415 ? 18.872 -19.624 9.963 1.00 42.94 415 ASN A C 1
ATOM 3363 O O . ASN A 1 415 ? 18.695 -18.848 9.026 1.00 42.94 415 ASN A O 1
ATOM 3367 N N . SER A 1 416 ? 17.867 -20.082 10.716 1.00 39.12 416 SER A N 1
ATOM 3368 C CA . SER A 1 416 ? 16.433 -19.897 10.454 1.00 39.12 416 SER A CA 1
ATOM 3369 C C . SER A 1 416 ? 15.929 -18.456 10.587 1.00 39.12 416 SER A C 1
ATOM 3371 O O . SER A 1 416 ? 14.917 -18.129 9.978 1.00 39.12 416 SER A O 1
ATOM 3373 N N . ALA A 1 417 ? 16.627 -17.579 11.317 1.00 42.06 417 ALA A N 1
ATOM 3374 C CA . ALA A 1 417 ? 16.218 -16.178 11.482 1.00 42.06 417 ALA A CA 1
ATOM 3375 C C . ALA A 1 417 ? 16.388 -15.343 10.195 1.00 42.06 417 ALA A C 1
ATOM 3377 O O . ALA A 1 417 ? 15.634 -14.403 9.964 1.00 42.06 417 ALA A O 1
ATOM 3378 N N . LYS A 1 418 ? 17.334 -15.721 9.324 1.00 41.22 418 LYS A N 1
ATOM 3379 C CA . LYS A 1 418 ? 17.640 -15.004 8.072 1.00 41.22 418 LYS A CA 1
ATOM 3380 C C . LYS A 1 418 ? 16.666 -15.327 6.924 1.00 41.22 418 LYS A C 1
ATOM 3382 O O . LYS A 1 418 ? 16.537 -14.546 5.988 1.00 41.22 418 LYS A O 1
ATOM 3387 N N . LEU A 1 419 ? 15.939 -16.447 7.010 1.00 38.84 419 LEU A N 1
ATOM 3388 C CA . LEU A 1 419 ? 14.895 -16.826 6.042 1.00 38.84 419 LEU A CA 1
ATOM 3389 C C . LEU A 1 419 ? 13.653 -15.928 6.124 1.00 38.84 419 LEU A C 1
ATOM 3391 O O . LEU A 1 419 ? 13.025 -15.664 5.100 1.00 38.84 419 LEU A O 1
ATOM 3395 N N . GLU A 1 420 ? 13.327 -15.438 7.321 1.00 38.22 420 GLU A N 1
ATOM 3396 C CA . GLU A 1 420 ? 12.174 -14.561 7.559 1.00 38.22 420 GLU A CA 1
ATOM 3397 C C . GLU A 1 420 ? 12.425 -13.128 7.054 1.00 38.22 420 GLU A C 1
ATOM 3399 O O . GLU A 1 420 ? 11.493 -12.405 6.711 1.00 38.22 420 GLU A O 1
ATOM 3404 N N . GLU A 1 421 ? 13.696 -12.732 6.950 1.00 40.34 421 GLU A N 1
ATOM 3405 C CA . GLU A 1 421 ? 14.133 -11.419 6.470 1.00 40.34 421 GLU A CA 1
ATOM 3406 C C . GLU A 1 421 ? 14.159 -11.361 4.931 1.00 40.34 421 GLU A C 1
ATOM 3408 O O . GLU A 1 421 ? 13.594 -10.441 4.345 1.00 40.34 421 GLU A O 1
ATOM 3413 N N . CYS A 1 422 ? 14.644 -12.414 4.253 1.00 34.94 422 CYS A N 1
ATOM 3414 C CA . CYS A 1 422 ? 14.542 -12.549 2.787 1.00 34.94 422 CYS A CA 1
ATOM 3415 C C . CYS A 1 422 ? 13.093 -12.642 2.273 1.00 34.94 422 CYS A C 1
ATOM 3417 O O . CYS A 1 422 ? 12.824 -12.328 1.115 1.00 34.94 422 CYS A O 1
ATOM 3419 N N . ARG A 1 423 ? 12.149 -13.076 3.118 1.00 39.44 423 ARG A N 1
ATOM 3420 C CA . ARG A 1 423 ? 10.715 -13.124 2.792 1.00 39.44 423 ARG A CA 1
ATOM 3421 C C . ARG A 1 423 ? 10.098 -11.732 2.616 1.00 39.44 423 ARG A C 1
ATOM 3423 O O . ARG A 1 423 ? 9.124 -11.610 1.882 1.00 39.44 423 ARG A O 1
ATOM 3430 N N . LYS A 1 424 ? 10.663 -10.703 3.259 1.00 40.81 424 LYS A N 1
ATOM 3431 C CA . LYS A 1 424 ? 10.133 -9.329 3.262 1.00 40.81 424 LYS A CA 1
ATOM 3432 C C . LYS A 1 424 ? 10.505 -8.509 2.019 1.00 40.81 424 LYS A C 1
ATOM 3434 O O . LYS A 1 424 ? 9.820 -7.536 1.739 1.00 40.81 424 LYS A O 1
ATOM 3439 N N . GLU A 1 425 ? 11.537 -8.899 1.264 1.00 35.94 425 GLU A N 1
ATOM 3440 C CA . GLU A 1 425 ? 12.077 -8.101 0.142 1.00 35.94 425 GLU A CA 1
ATOM 3441 C C . GLU A 1 425 ? 11.603 -8.543 -1.265 1.00 35.94 425 GLU A C 1
ATOM 3443 O O . GLU A 1 425 ? 11.875 -7.860 -2.246 1.00 35.94 425 GLU A O 1
ATOM 3448 N N . ILE A 1 426 ? 10.890 -9.671 -1.405 1.00 34.78 426 ILE A N 1
ATOM 3449 C CA . ILE A 1 426 ? 10.531 -10.268 -2.720 1.00 34.78 426 ILE A CA 1
ATOM 3450 C C . ILE A 1 426 ? 9.150 -9.815 -3.239 1.00 34.78 426 ILE A C 1
ATOM 3452 O O . ILE A 1 426 ? 8.747 -10.147 -4.358 1.00 34.78 426 ILE A O 1
ATOM 3456 N N . ILE A 1 427 ? 8.422 -8.997 -2.478 1.00 34.78 427 ILE A N 1
ATOM 3457 C CA . ILE A 1 427 ? 7.211 -8.324 -2.952 1.00 34.78 427 ILE A CA 1
ATOM 3458 C C . ILE A 1 427 ? 7.436 -6.820 -2.784 1.00 34.78 427 ILE A C 1
ATOM 3460 O O . ILE A 1 427 ? 7.963 -6.469 -1.738 1.00 34.78 427 ILE A O 1
ATOM 3464 N N . MET A 1 428 ? 7.248 -5.944 -3.797 1.00 43.00 428 MET A N 1
ATOM 3465 C CA . MET A 1 428 ? 6.246 -4.841 -3.769 1.00 43.00 428 MET A CA 1
ATOM 3466 C C . MET A 1 428 ? 6.551 -3.751 -4.824 1.00 43.00 428 MET A C 1
ATOM 3468 O O . MET A 1 428 ? 7.721 -3.503 -5.089 1.00 43.00 428 MET A O 1
ATOM 3472 N N . VAL A 1 429 ? 5.521 -3.155 -5.447 1.00 46.97 429 VAL A N 1
ATOM 3473 C CA . VAL A 1 429 ? 5.626 -1.918 -6.255 1.00 46.97 429 VAL A CA 1
ATOM 3474 C C . VAL A 1 429 ? 5.601 -0.781 -5.255 1.00 46.97 429 VAL A C 1
ATOM 3476 O O . VAL A 1 429 ? 4.550 -0.461 -4.696 1.00 46.97 429 VAL A O 1
ATOM 3479 N N . VAL A 1 430 ? 6.755 -0.189 -4.984 1.00 61.78 430 VAL A N 1
ATOM 3480 C CA . VAL A 1 430 ? 6.825 0.888 -4.002 1.00 61.78 430 VAL A CA 1
ATOM 3481 C C . VAL A 1 430 ? 6.188 2.144 -4.599 1.00 61.78 430 VAL A C 1
ATOM 3483 O O . VAL A 1 430 ? 6.673 2.696 -5.585 1.00 61.78 430 VAL A O 1
ATOM 3486 N N . ILE A 1 431 ? 5.101 2.633 -3.999 1.00 67.75 431 ILE A N 1
ATOM 3487 C CA . ILE A 1 431 ? 4.457 3.876 -4.432 1.00 67.75 431 ILE A CA 1
ATOM 3488 C C . ILE A 1 431 ? 5.348 5.055 -4.028 1.00 67.75 431 ILE A C 1
ATOM 3490 O O . ILE A 1 431 ? 5.423 5.448 -2.856 1.00 67.75 431 ILE A O 1
ATOM 3494 N N . GLU A 1 432 ? 6.021 5.643 -5.017 1.00 72.81 432 GLU A N 1
ATOM 3495 C CA . GLU A 1 432 ? 6.817 6.860 -4.834 1.00 72.81 432 GLU A CA 1
ATOM 3496 C C . GLU A 1 432 ? 6.059 8.143 -5.182 1.00 72.81 432 GLU A C 1
ATOM 3498 O O . GLU A 1 432 ? 6.366 9.197 -4.613 1.00 72.81 432 GLU A O 1
ATOM 3503 N N . ASP A 1 433 ? 5.071 8.066 -6.076 1.00 81.31 433 ASP A N 1
ATOM 3504 C CA . ASP A 1 433 ? 4.219 9.186 -6.473 1.00 81.31 433 ASP A CA 1
ATOM 3505 C C . ASP A 1 433 ? 2.756 8.924 -6.099 1.00 81.31 433 ASP A C 1
ATOM 3507 O O . ASP A 1 433 ? 2.114 8.003 -6.605 1.00 81.31 433 ASP A O 1
ATOM 3511 N N . TYR A 1 434 ? 2.226 9.774 -5.218 1.00 89.56 434 TYR A N 1
ATOM 3512 C CA . TYR A 1 434 ? 0.835 9.710 -4.772 1.00 89.56 434 TYR A CA 1
ATOM 3513 C C . TYR A 1 434 ? -0.091 10.618 -5.581 1.00 89.56 434 TYR A C 1
ATOM 3515 O O . TYR A 1 434 ? -1.296 10.593 -5.348 1.00 89.56 434 TYR A O 1
ATOM 3523 N N . THR A 1 435 ? 0.428 11.408 -6.528 1.00 88.38 435 THR A N 1
ATOM 3524 C CA . THR A 1 435 ? -0.359 12.354 -7.338 1.00 88.38 435 THR A CA 1
ATOM 3525 C C . THR A 1 435 ? -1.605 11.722 -7.972 1.00 88.38 435 THR A C 1
ATOM 3527 O O . THR A 1 435 ? -2.664 12.340 -7.868 1.00 88.38 435 THR A O 1
ATOM 3530 N N . PRO A 1 436 ? -1.560 10.490 -8.530 1.00 88.38 436 PRO A N 1
ATOM 3531 C CA . PRO A 1 436 ? -2.746 9.841 -9.102 1.00 88.38 436 PRO A CA 1
ATOM 3532 C C . PRO A 1 436 ? -3.862 9.521 -8.094 1.00 88.38 436 PRO A C 1
ATOM 3534 O O . PRO A 1 436 ? -4.994 9.254 -8.493 1.00 88.38 436 PRO A O 1
ATOM 3537 N N . PHE A 1 437 ? -3.553 9.514 -6.796 1.00 93.75 437 PHE A N 1
ATOM 3538 C CA . PHE A 1 437 ? -4.510 9.229 -5.727 1.00 93.75 437 PHE A CA 1
ATOM 3539 C C . PHE A 1 437 ? -5.116 10.486 -5.112 1.00 93.75 437 PHE A C 1
ATOM 3541 O O . PHE A 1 437 ? -6.080 10.377 -4.362 1.00 93.75 437 PHE A O 1
ATOM 3548 N N . LEU A 1 438 ? -4.544 11.663 -5.373 1.00 96.44 438 LEU A N 1
ATOM 3549 C CA . LEU A 1 438 ? -4.983 12.896 -4.735 1.00 96.44 438 LEU A CA 1
ATOM 3550 C C . LEU A 1 438 ? -6.259 13.420 -5.380 1.00 96.44 438 LEU A C 1
ATOM 3552 O O . LEU A 1 438 ? -6.359 13.503 -6.602 1.00 96.44 438 LEU A O 1
ATOM 3556 N N . SER A 1 439 ? -7.182 13.893 -4.546 1.00 96.69 439 SER A N 1
ATOM 3557 C CA . SER A 1 439 ? -8.295 14.698 -5.032 1.00 96.69 439 SER A CA 1
ATOM 3558 C C . SER A 1 439 ? -7.778 15.988 -5.670 1.00 96.69 439 SER A C 1
ATOM 3560 O O . SER A 1 439 ? -6.755 16.561 -5.270 1.00 96.69 439 SER A O 1
ATOM 3562 N N . SER A 1 440 ? -8.535 16.527 -6.617 1.00 94.56 440 SER A N 1
ATOM 3563 C CA . SER A 1 440 ? -8.248 17.800 -7.277 1.00 94.56 440 SER A CA 1
ATOM 3564 C C . SER A 1 440 ? -8.069 18.939 -6.270 1.00 94.56 440 SER A C 1
ATOM 3566 O O . SER A 1 440 ? -7.240 19.837 -6.451 1.00 94.56 440 SER A O 1
ATOM 3568 N N . ARG A 1 441 ? -8.842 18.917 -5.176 1.00 93.69 441 ARG A N 1
ATOM 3569 C CA . ARG A 1 441 ? -8.726 19.894 -4.088 1.00 93.69 441 ARG A CA 1
ATOM 3570 C C . ARG A 1 441 ? -7.426 19.711 -3.325 1.00 93.69 441 ARG A C 1
ATOM 3572 O O . ARG A 1 441 ? -6.733 20.704 -3.099 1.00 93.69 441 ARG A O 1
ATOM 3579 N N . ALA A 1 442 ? -7.094 18.473 -2.963 1.00 95.06 442 ALA A N 1
ATOM 3580 C CA . ALA A 1 442 ? -5.844 18.162 -2.301 1.00 95.06 442 ALA A CA 1
ATOM 3581 C C . ALA A 1 442 ? -4.681 18.624 -3.162 1.00 95.06 442 ALA A C 1
ATOM 3583 O O . ALA A 1 442 ? -3.925 19.456 -2.686 1.00 95.06 442 ALA A O 1
ATOM 3584 N N . ALA A 1 443 ? -4.584 18.210 -4.430 1.00 93.38 443 ALA A N 1
ATOM 3585 C CA . ALA A 1 443 ? -3.524 18.576 -5.379 1.00 93.38 443 ALA A CA 1
ATOM 3586 C C . ALA A 1 443 ? -3.228 20.091 -5.444 1.00 93.38 443 ALA A C 1
ATOM 3588 O O . ALA A 1 443 ? -2.069 20.492 -5.546 1.00 93.38 443 ALA A O 1
ATOM 3589 N N . ARG A 1 444 ? -4.249 20.949 -5.300 1.00 94.50 444 ARG A N 1
ATOM 3590 C CA . ARG A 1 444 ? -4.091 22.416 -5.285 1.00 94.50 444 ARG A CA 1
ATOM 3591 C C . ARG A 1 444 ? -3.591 22.999 -3.960 1.00 94.50 444 ARG A C 1
ATOM 3593 O O . ARG A 1 444 ? -3.116 24.135 -3.955 1.00 94.50 444 ARG A O 1
ATOM 3600 N N . ARG A 1 445 ? -3.683 22.271 -2.841 1.00 93.38 445 ARG A N 1
ATOM 3601 C CA . ARG A 1 445 ? -3.193 22.746 -1.537 1.00 93.38 445 ARG A CA 1
ATOM 3602 C C . ARG A 1 445 ? -1.672 22.894 -1.537 1.00 93.38 445 ARG A C 1
ATOM 3604 O O . ARG A 1 445 ? -0.938 21.996 -1.967 1.00 93.38 445 ARG A O 1
ATOM 3611 N N . ARG A 1 446 ? -1.222 24.029 -1.001 1.00 91.94 446 ARG A N 1
ATOM 3612 C CA . ARG A 1 446 ? 0.180 24.405 -0.779 1.00 91.94 446 ARG A CA 1
ATOM 3613 C C . ARG A 1 446 ? 0.435 24.555 0.726 1.00 91.94 446 ARG A C 1
ATOM 3615 O O . ARG A 1 446 ? -0.515 24.881 1.440 1.00 91.94 446 ARG A O 1
ATOM 3622 N N . PRO A 1 447 ? 1.675 24.345 1.199 1.00 88.88 447 PRO A N 1
ATOM 3623 C CA . PRO A 1 447 ? 2.008 24.551 2.604 1.00 88.88 447 PRO A CA 1
ATOM 3624 C C . PRO A 1 447 ? 1.774 26.013 3.002 1.00 88.88 447 PRO A C 1
ATOM 3626 O O . PRO A 1 447 ? 2.045 26.932 2.223 1.00 88.88 447 PRO A O 1
ATOM 3629 N N . SER A 1 448 ? 1.263 26.239 4.213 1.00 87.62 448 SER A N 1
ATOM 3630 C CA . SER A 1 448 ? 1.049 27.586 4.743 1.00 87.62 448 SER A CA 1
ATOM 3631 C C . SER A 1 448 ? 2.391 28.239 5.095 1.00 87.62 448 SER A C 1
ATOM 3633 O O . SER A 1 448 ? 3.069 27.751 6.003 1.00 87.62 448 SER A O 1
ATOM 3635 N N . PRO A 1 449 ? 2.766 29.380 4.479 1.00 86.31 449 PRO A N 1
ATOM 3636 C CA . PRO A 1 449 ? 4.059 30.018 4.737 1.00 86.31 449 PRO A CA 1
ATOM 3637 C C . PRO A 1 449 ? 4.294 30.345 6.216 1.00 86.31 449 PRO A C 1
ATOM 3639 O O . PRO A 1 449 ? 5.402 30.197 6.720 1.00 86.31 449 PRO A O 1
ATOM 3642 N N . LEU A 1 450 ? 3.243 30.746 6.942 1.00 84.69 450 LEU A N 1
ATOM 3643 C CA . LEU A 1 450 ? 3.343 31.048 8.372 1.00 84.69 450 LEU A CA 1
ATOM 3644 C C . LEU A 1 450 ? 3.567 29.786 9.210 1.00 84.69 450 LEU A C 1
ATOM 3646 O O . LEU A 1 450 ? 4.349 29.811 10.158 1.00 84.69 450 LEU A O 1
ATOM 3650 N N . ARG A 1 451 ? 2.906 28.674 8.872 1.00 84.69 451 ARG A N 1
ATOM 3651 C CA . ARG A 1 451 ? 3.044 27.406 9.610 1.00 84.69 451 ARG A CA 1
ATOM 3652 C C . ARG A 1 451 ? 4.400 26.758 9.355 1.00 84.69 451 ARG A C 1
ATOM 3654 O O . ARG A 1 451 ? 4.997 26.233 10.292 1.00 84.69 451 ARG A O 1
ATOM 3661 N N . GLU A 1 452 ? 4.930 26.913 8.145 1.00 81.19 452 GLU A N 1
ATOM 3662 C CA . GLU A 1 452 ? 6.306 26.535 7.822 1.00 81.19 452 GLU A CA 1
ATOM 3663 C C . GLU A 1 452 ? 7.336 27.313 8.648 1.00 81.19 452 GLU A C 1
ATOM 3665 O O . GLU A 1 452 ? 8.404 26.784 8.925 1.00 81.19 452 GLU A O 1
ATOM 3670 N N . LEU A 1 453 ? 7.033 28.536 9.099 1.00 81.06 453 LEU A N 1
ATOM 3671 C CA . LEU A 1 453 ? 7.918 29.290 9.993 1.00 81.06 453 LEU A CA 1
ATOM 3672 C C . LEU A 1 453 ? 7.790 28.866 11.465 1.00 81.06 453 LEU A C 1
ATOM 3674 O O . LEU A 1 453 ? 8.780 28.889 12.199 1.00 81.06 453 LEU A O 1
ATOM 3678 N N . VAL A 1 454 ? 6.601 28.434 11.906 1.00 79.50 454 VAL A N 1
ATOM 3679 C CA . VAL A 1 454 ? 6.351 28.000 13.298 1.00 79.50 454 VAL A CA 1
ATOM 3680 C C . VAL A 1 454 ? 7.259 26.836 13.707 1.00 79.50 454 VAL A C 1
ATOM 3682 O O . VAL A 1 454 ? 7.700 26.796 14.852 1.00 79.50 454 VAL A O 1
ATOM 3685 N N . LYS A 1 455 ? 7.622 25.939 12.780 1.00 75.25 455 LYS A N 1
ATOM 3686 C CA . LYS A 1 455 ? 8.546 24.820 13.061 1.00 75.25 455 LYS A CA 1
ATOM 3687 C C . LYS A 1 455 ? 9.963 25.266 13.456 1.00 75.25 455 LYS A C 1
ATOM 3689 O O . LYS A 1 455 ? 10.680 24.505 14.092 1.00 75.25 455 LYS A O 1
ATOM 3694 N N . TYR A 1 456 ? 10.363 26.487 13.092 1.00 76.31 456 TYR A N 1
ATOM 3695 C CA . TYR A 1 456 ? 11.642 27.079 13.496 1.00 76.31 456 TYR A CA 1
ATOM 3696 C C . TYR A 1 456 ? 11.515 27.900 14.780 1.00 76.31 456 TYR A C 1
ATOM 3698 O O . TYR A 1 456 ? 12.472 27.993 15.541 1.00 76.31 456 TYR A O 1
ATOM 3706 N N . ALA A 1 457 ? 10.333 28.460 15.053 1.00 71.62 457 ALA A N 1
ATOM 3707 C CA . ALA A 1 457 ? 10.079 29.259 16.253 1.00 71.62 457 ALA A CA 1
ATOM 3708 C C . ALA A 1 457 ? 10.190 28.451 17.562 1.00 71.62 457 ALA A C 1
ATOM 3710 O O . ALA A 1 457 ? 10.284 29.040 18.633 1.00 71.62 457 ALA A O 1
ATOM 3711 N N . THR A 1 458 ? 10.203 27.116 17.486 1.00 67.00 458 THR A N 1
ATOM 3712 C CA . THR A 1 458 ? 10.469 26.226 18.625 1.00 67.00 458 THR A CA 1
ATOM 3713 C C . THR A 1 458 ? 11.961 26.071 18.948 1.00 67.00 458 THR A C 1
ATOM 3715 O O . THR A 1 458 ? 12.291 25.429 19.942 1.00 67.00 458 THR A O 1
ATOM 3718 N N . ASN A 1 459 ? 12.873 26.621 18.135 1.00 73.94 459 ASN A N 1
ATOM 3719 C CA . ASN A 1 459 ? 14.306 26.648 18.434 1.00 73.94 459 ASN A CA 1
ATOM 3720 C C . ASN A 1 459 ? 14.639 27.878 19.309 1.00 73.94 459 ASN A C 1
ATOM 3722 O O . ASN A 1 459 ? 14.460 29.004 18.841 1.00 73.94 459 ASN A O 1
ATOM 3726 N N . PRO A 1 460 ? 15.163 27.697 20.539 1.00 72.44 460 PRO A N 1
ATOM 3727 C CA . PRO A 1 460 ? 15.471 28.806 21.444 1.00 72.44 460 PRO A CA 1
ATOM 3728 C C . PRO A 1 460 ? 16.593 29.735 20.948 1.00 72.44 460 PRO A C 1
ATOM 3730 O O . PRO A 1 460 ? 16.704 30.856 21.438 1.00 72.44 460 PRO A O 1
ATOM 3733 N N . GLU A 1 461 ? 17.415 29.306 19.986 1.00 83.50 461 GLU A N 1
ATOM 3734 C CA . GLU A 1 461 ? 18.474 30.134 19.387 1.00 83.50 461 GLU A CA 1
ATOM 3735 C C . GLU A 1 461 ? 17.932 31.150 18.367 1.00 83.50 461 GLU A C 1
ATOM 3737 O O . GLU A 1 461 ? 18.636 32.082 17.975 1.00 83.50 461 GLU A O 1
ATOM 3742 N N . ILE A 1 462 ? 16.678 30.989 17.929 1.00 81.56 462 ILE A N 1
ATOM 3743 C CA . ILE A 1 462 ? 16.058 31.833 16.908 1.00 81.56 462 ILE A CA 1
ATOM 3744 C C . ILE A 1 462 ? 15.207 32.916 17.573 1.00 81.56 462 ILE A C 1
ATOM 3746 O O . ILE A 1 462 ? 14.194 32.645 18.215 1.00 81.56 462 ILE A O 1
ATOM 3750 N N . ILE A 1 463 ? 15.566 34.180 17.337 1.00 84.44 463 ILE A N 1
ATOM 3751 C CA . ILE A 1 463 ? 14.707 35.319 17.678 1.00 84.44 463 ILE A CA 1
ATOM 3752 C C . ILE A 1 463 ? 13.599 35.414 16.622 1.00 84.44 463 ILE A C 1
ATOM 3754 O O . ILE A 1 463 ? 13.823 35.875 15.503 1.00 84.44 463 ILE A O 1
ATOM 3758 N N . SER A 1 464 ? 12.392 34.972 16.972 1.00 80.94 464 SER A N 1
ATOM 3759 C CA . SER A 1 464 ? 11.236 35.013 16.072 1.00 80.94 464 SER A CA 1
ATOM 3760 C C . SER A 1 464 ? 10.482 36.341 16.180 1.00 80.94 464 SER A C 1
ATOM 3762 O O . SER A 1 464 ? 9.913 36.658 17.221 1.00 80.94 464 SER A O 1
ATOM 3764 N N . LEU A 1 465 ? 10.444 37.100 15.079 1.00 84.69 465 LEU A N 1
ATOM 3765 C CA . LEU A 1 465 ? 9.597 38.293 14.905 1.00 84.69 465 LEU A CA 1
ATOM 3766 C C . LEU A 1 465 ? 8.515 38.101 13.824 1.00 84.69 465 LEU A C 1
ATOM 3768 O O . LEU A 1 465 ? 7.786 39.036 13.507 1.00 84.69 465 LEU A O 1
ATOM 3772 N N . GLY A 1 466 ? 8.436 36.911 13.218 1.00 77.94 466 GLY A N 1
ATOM 3773 C CA . GLY A 1 466 ? 7.566 36.648 12.065 1.00 77.94 466 GLY A CA 1
ATOM 3774 C C . GLY A 1 466 ? 6.199 36.045 12.405 1.00 77.94 466 GLY A C 1
ATOM 3775 O O . GLY A 1 466 ? 5.283 36.124 11.592 1.00 77.94 466 GLY A O 1
ATOM 3776 N N . GLY A 1 467 ? 6.051 35.422 13.579 1.00 77.31 467 GLY A N 1
ATOM 3777 C CA . GLY A 1 467 ? 4.828 34.719 13.977 1.00 77.31 467 GLY A CA 1
ATOM 3778 C C . GLY A 1 467 ? 3.917 35.544 14.889 1.00 77.31 467 GLY A C 1
ATOM 3779 O O . GLY A 1 467 ? 4.391 36.227 15.791 1.00 77.31 467 GLY A O 1
ATOM 3780 N N . GLY A 1 468 ? 2.598 35.414 14.718 1.00 82.56 468 GLY A N 1
ATOM 3781 C CA . GLY A 1 468 ? 1.579 35.994 15.609 1.00 82.56 468 GLY A CA 1
ATOM 3782 C C . GLY A 1 468 ? 1.359 35.198 16.904 1.00 82.56 468 GLY A C 1
ATOM 3783 O O . GLY A 1 468 ? 0.216 34.957 17.283 1.00 82.56 468 GLY A O 1
ATOM 3784 N N . LEU A 1 469 ? 2.436 34.728 17.541 1.00 86.94 469 LEU A N 1
ATOM 3785 C CA . LEU A 1 469 ? 2.382 33.893 18.745 1.00 86.94 469 LEU A CA 1
ATOM 3786 C C . LEU A 1 469 ? 2.175 34.770 19.996 1.00 86.94 469 LEU A C 1
ATOM 3788 O O . LEU A 1 469 ? 2.994 35.661 20.242 1.00 86.94 469 LEU A O 1
ATOM 3792 N N . PRO A 1 470 ? 1.132 34.544 20.818 1.00 89.81 470 PRO A N 1
ATOM 3793 C CA . PRO A 1 470 ? 0.966 35.271 22.075 1.00 89.81 470 PRO A CA 1
ATOM 3794 C C . PRO A 1 470 ? 2.128 35.009 23.040 1.00 89.81 470 PRO A C 1
ATOM 3796 O O . PRO A 1 470 ? 2.647 33.897 23.106 1.00 89.81 470 PRO A O 1
ATOM 3799 N N . ASN A 1 471 ? 2.528 36.015 23.822 1.00 91.25 471 ASN A N 1
ATOM 3800 C CA . ASN A 1 471 ? 3.622 35.865 24.783 1.00 91.25 471 ASN A CA 1
ATOM 3801 C C . ASN A 1 471 ? 3.210 34.915 25.932 1.00 91.25 471 ASN A C 1
ATOM 3803 O O . ASN A 1 471 ? 2.210 35.214 26.593 1.00 91.25 471 ASN A O 1
ATOM 3807 N N . PRO A 1 472 ? 3.973 33.844 26.242 1.00 91.06 472 PRO A N 1
ATOM 3808 C CA . PRO A 1 472 ? 3.601 32.881 27.283 1.00 91.06 472 PRO A CA 1
ATOM 3809 C C . PRO A 1 472 ? 3.359 33.484 28.672 1.00 91.06 472 PRO A C 1
ATOM 3811 O O . PRO A 1 472 ? 2.531 32.979 29.424 1.00 91.06 472 PRO A O 1
ATOM 3814 N N . LYS A 1 473 ? 3.977 34.632 28.991 1.00 93.38 473 LYS A N 1
ATOM 3815 C CA . LYS A 1 473 ? 3.732 35.368 30.248 1.00 93.38 473 LYS A CA 1
ATOM 3816 C C . LYS A 1 473 ? 2.292 35.866 30.408 1.00 93.38 473 LYS A C 1
ATOM 3818 O O . LYS A 1 473 ? 1.908 36.264 31.502 1.00 93.38 473 LYS A O 1
ATOM 3823 N N . THR A 1 474 ? 1.521 35.908 29.323 1.00 95.69 474 THR A N 1
ATOM 3824 C CA . THR A 1 474 ? 0.113 36.331 29.329 1.00 95.69 474 THR A CA 1
ATOM 3825 C C . THR A 1 474 ? -0.853 35.172 29.564 1.00 95.69 474 THR A C 1
ATOM 3827 O O . THR A 1 474 ? -2.040 35.407 29.787 1.00 95.69 474 THR A O 1
ATOM 3830 N N . PHE A 1 475 ? -0.373 33.925 29.535 1.00 96.25 475 PHE A N 1
ATOM 3831 C CA . PHE A 1 475 ? -1.213 32.760 29.779 1.00 96.25 475 PHE A CA 1
ATOM 3832 C C . PHE A 1 475 ? -1.628 32.706 31.260 1.00 96.25 475 PHE A C 1
ATOM 3834 O O . PHE A 1 475 ? -0.770 32.779 32.139 1.00 96.25 475 PHE A O 1
ATOM 3841 N N . PRO A 1 476 ? -2.929 32.561 31.582 1.00 96.25 476 PRO A N 1
ATOM 3842 C CA . PRO A 1 476 ? -3.429 32.692 32.953 1.00 96.25 476 PRO A CA 1
ATOM 3843 C C . PRO A 1 476 ? -3.259 31.418 33.803 1.00 96.25 476 PRO A C 1
ATOM 3845 O O . PRO A 1 476 ? -3.886 31.291 34.854 1.00 96.25 476 PRO A O 1
ATOM 3848 N N . PHE A 1 477 ? -2.445 30.455 33.362 1.00 96.62 477 PHE A N 1
ATOM 3849 C CA . PHE A 1 477 ? -2.284 29.152 34.006 1.00 96.62 477 PHE A CA 1
ATOM 3850 C C . PHE A 1 477 ? -0.859 28.987 34.527 1.00 96.62 477 PHE A C 1
ATOM 3852 O O . PHE A 1 477 ? 0.101 29.139 33.778 1.00 96.62 477 PHE A O 1
ATOM 3859 N N . LYS A 1 478 ? -0.726 28.651 35.815 1.00 95.44 478 LYS A N 1
ATOM 3860 C CA . LYS A 1 478 ? 0.577 28.423 36.458 1.00 95.44 478 LYS A CA 1
ATOM 3861 C C . LYS A 1 478 ? 1.059 26.976 36.323 1.00 95.44 478 LYS A C 1
ATOM 3863 O O . LYS A 1 478 ? 2.242 26.747 36.099 1.00 95.44 478 LYS A O 1
ATOM 3868 N N . SER A 1 479 ? 0.153 26.020 36.501 1.00 96.19 479 SER A N 1
ATOM 3869 C CA . SER A 1 479 ? 0.417 24.586 36.385 1.00 96.19 479 SER A CA 1
ATOM 3870 C C . SER A 1 479 ? -0.883 23.823 36.143 1.00 96.19 479 SER A C 1
ATOM 3872 O O . SER A 1 479 ? -1.967 24.301 36.491 1.00 96.19 479 SER A O 1
ATOM 3874 N N . PHE A 1 480 ? -0.771 22.630 35.560 1.00 96.31 480 PHE A N 1
ATOM 3875 C CA . PHE A 1 480 ? -1.835 21.628 35.533 1.00 96.31 480 PHE A CA 1
ATOM 3876 C C . PHE A 1 480 ? -1.405 20.406 36.330 1.00 96.31 480 PHE A C 1
ATOM 3878 O O . PHE A 1 480 ? -0.292 19.922 36.159 1.00 96.31 480 PHE A O 1
ATOM 3885 N N . LYS A 1 481 ? -2.304 19.904 37.174 1.00 95.44 481 LYS A N 1
ATOM 3886 C CA . LYS A 1 481 ? -2.080 18.733 38.018 1.00 95.44 481 LYS A CA 1
ATOM 3887 C C . LYS A 1 481 ? -3.204 17.733 37.817 1.00 95.44 481 LYS A C 1
ATOM 3889 O O . LYS A 1 481 ? -4.373 18.119 37.855 1.00 95.44 481 LYS A O 1
ATOM 3894 N N . PHE A 1 482 ? -2.862 16.467 37.620 1.00 93.56 482 PHE A N 1
ATOM 3895 C CA . PHE A 1 482 ? -3.833 15.379 37.555 1.00 93.56 482 PHE A CA 1
ATOM 3896 C C . PHE A 1 482 ? -3.326 14.145 38.299 1.00 93.56 482 PHE A C 1
ATOM 3898 O O . PHE A 1 482 ? -2.126 13.893 38.373 1.00 93.56 482 PHE A O 1
ATOM 3905 N N . GLU A 1 483 ? -4.266 13.393 38.866 1.00 95.12 483 GLU A N 1
ATOM 3906 C CA . GLU A 1 483 ? -4.006 12.197 39.663 1.00 95.12 483 GLU A CA 1
ATOM 3907 C C . GLU A 1 483 ? -4.565 10.970 38.939 1.00 95.12 483 GLU A C 1
ATOM 3909 O O . GLU A 1 483 ? -5.702 10.971 38.453 1.00 95.12 483 GLU A O 1
ATOM 3914 N N . LEU A 1 484 ? -3.739 9.936 38.823 1.00 93.62 484 LEU A N 1
ATOM 3915 C CA . LEU A 1 484 ? -4.114 8.654 38.248 1.00 93.62 484 LEU A CA 1
ATOM 3916 C C . LEU A 1 484 ? -4.827 7.794 39.293 1.00 93.62 484 LEU A C 1
ATOM 3918 O O . LEU A 1 484 ? -4.717 8.005 40.496 1.00 93.62 484 LEU A O 1
ATOM 3922 N N . LYS A 1 485 ? -5.552 6.771 38.834 1.00 91.25 485 LYS A N 1
ATOM 3923 C CA . LYS A 1 485 ? -6.310 5.873 39.725 1.00 91.25 485 LYS A CA 1
ATOM 3924 C C . LYS A 1 485 ? -5.436 5.064 40.690 1.00 91.25 485 LYS A C 1
ATOM 3926 O O . LYS A 1 485 ? -5.964 4.532 41.659 1.00 91.25 485 LYS A O 1
ATOM 3931 N N . ASP A 1 486 ? -4.141 4.951 40.416 1.00 90.56 486 ASP A N 1
ATOM 3932 C CA . ASP A 1 486 ? -3.161 4.311 41.298 1.00 90.56 486 ASP A CA 1
ATOM 3933 C C . ASP A 1 486 ? -2.565 5.279 42.343 1.00 90.56 486 ASP A C 1
ATOM 3935 O O . ASP A 1 486 ? -1.703 4.879 43.122 1.00 90.56 486 ASP A O 1
ATOM 3939 N N . GLY A 1 487 ? -3.028 6.537 42.380 1.00 92.88 487 GLY A N 1
ATOM 3940 C CA . GLY A 1 487 ? -2.539 7.592 43.271 1.00 92.88 487 GLY A CA 1
ATOM 3941 C C . GLY A 1 487 ? -1.323 8.353 42.733 1.00 92.88 487 GLY A C 1
ATOM 3942 O O . GLY A 1 487 ? -0.841 9.281 43.383 1.00 92.88 487 GLY A O 1
ATOM 3943 N N . THR A 1 488 ? -0.810 8.002 41.548 1.00 93.94 488 THR A N 1
ATOM 3944 C CA . THR A 1 488 ? 0.293 8.739 40.921 1.00 93.94 488 THR A CA 1
ATOM 3945 C C . THR A 1 488 ? -0.171 10.136 40.537 1.00 93.94 488 THR A C 1
ATOM 3947 O O . THR A 1 488 ? -1.117 10.307 39.769 1.00 93.94 488 THR A O 1
ATOM 3950 N N . SER A 1 489 ? 0.528 11.151 41.033 1.00 95.31 489 SER A N 1
ATOM 3951 C CA . SER A 1 489 ? 0.268 12.547 40.702 1.00 95.31 489 SER A CA 1
ATOM 3952 C C . SER A 1 489 ? 1.248 13.043 39.643 1.00 95.31 489 SER A C 1
ATOM 3954 O O . SER A 1 489 ? 2.456 12.870 39.792 1.00 95.31 489 SER A O 1
ATOM 3956 N N . ILE A 1 490 ? 0.736 13.716 38.614 1.00 94.25 490 ILE A N 1
ATOM 3957 C CA . ILE A 1 490 ? 1.524 14.283 37.517 1.00 94.25 490 ILE A CA 1
ATOM 3958 C C . ILE A 1 490 ? 1.278 15.791 37.443 1.00 94.25 490 ILE A C 1
ATOM 3960 O O . ILE A 1 490 ? 0.132 16.237 37.361 1.00 94.25 490 ILE A O 1
ATOM 3964 N N . ASP A 1 491 ? 2.370 16.556 37.433 1.00 94.94 491 ASP A N 1
ATOM 3965 C CA . ASP A 1 491 ? 2.377 18.015 37.334 1.00 94.94 491 ASP A CA 1
ATOM 3966 C C . ASP A 1 491 ? 2.967 18.463 35.981 1.00 94.94 491 ASP A C 1
ATOM 3968 O O . ASP A 1 491 ? 3.992 17.956 35.524 1.00 94.94 491 ASP A O 1
ATOM 3972 N N . ILE A 1 492 ? 2.315 19.429 35.330 1.00 94.56 492 ILE A N 1
ATOM 3973 C CA . ILE A 1 492 ? 2.770 20.102 34.107 1.00 94.56 492 ILE A CA 1
ATOM 3974 C C . ILE A 1 492 ? 2.949 21.587 34.432 1.00 94.56 492 ILE A C 1
ATOM 3976 O O . ILE A 1 492 ? 1.976 22.292 34.707 1.00 94.56 492 ILE A O 1
ATOM 3980 N N . GLU A 1 493 ? 4.186 22.072 34.370 1.00 94.75 493 GLU A N 1
ATOM 3981 C CA . GLU A 1 493 ? 4.559 23.455 34.685 1.00 94.75 493 GLU A CA 1
ATOM 3982 C C . GLU A 1 493 ? 5.723 23.950 33.809 1.00 94.75 493 GLU A C 1
ATOM 3984 O O . GLU A 1 493 ? 6.270 23.203 32.990 1.00 94.75 493 GLU A O 1
ATOM 3989 N N . GLY A 1 494 ? 6.087 25.229 33.955 1.00 93.25 494 GLY A N 1
ATOM 3990 C CA . GLY A 1 494 ? 7.229 25.832 33.262 1.00 93.25 494 GLY A CA 1
ATOM 3991 C C . GLY A 1 494 ? 7.137 25.728 31.736 1.00 93.25 494 GLY A C 1
ATOM 3992 O O . GLY A 1 494 ? 6.064 25.881 31.155 1.00 93.25 494 GLY A O 1
ATOM 3993 N N . SER A 1 495 ? 8.261 25.428 31.081 1.00 89.75 495 SER A N 1
ATOM 3994 C CA . SER A 1 495 ? 8.359 25.356 29.614 1.00 89.75 495 SER A CA 1
ATOM 3995 C C . SER A 1 495 ? 7.439 24.304 28.978 1.00 89.75 495 SER A C 1
ATOM 3997 O O . SER A 1 495 ? 6.962 24.500 27.858 1.00 89.75 495 SER A O 1
ATOM 3999 N N . ASN A 1 496 ? 7.138 23.211 29.688 1.00 90.06 496 ASN A N 1
ATOM 4000 C CA . ASN A 1 496 ? 6.199 22.190 29.216 1.00 90.06 496 ASN A CA 1
ATOM 4001 C C . ASN A 1 496 ? 4.768 22.736 29.164 1.00 90.06 496 ASN A C 1
ATOM 4003 O O . ASN A 1 496 ? 4.043 22.476 28.204 1.00 90.06 496 ASN A O 1
ATOM 4007 N N . LEU A 1 497 ? 4.372 23.521 30.171 1.00 94.69 497 LEU A N 1
ATOM 4008 C CA . LEU A 1 497 ? 3.074 24.191 30.189 1.00 94.69 497 LEU A CA 1
ATOM 4009 C C . LEU A 1 497 ? 2.999 25.287 29.122 1.00 94.69 497 LEU A C 1
ATOM 4011 O O . LEU A 1 497 ? 2.009 25.363 28.400 1.00 94.69 497 LEU A O 1
ATOM 4015 N N . GLU A 1 498 ? 4.051 26.097 28.980 1.00 93.81 498 GLU A N 1
ATOM 4016 C CA . GLU A 1 498 ? 4.122 27.130 27.939 1.00 93.81 498 GLU A CA 1
ATOM 4017 C C . GLU A 1 498 ? 3.977 26.521 26.538 1.00 93.81 498 GLU A C 1
ATOM 4019 O O . GLU A 1 498 ? 3.197 27.024 25.732 1.00 93.81 498 GLU A O 1
ATOM 4024 N N . THR A 1 499 ? 4.648 25.394 26.272 1.00 92.06 499 THR A N 1
ATOM 4025 C CA . THR A 1 499 ? 4.526 24.654 25.004 1.00 92.06 499 THR A CA 1
ATOM 4026 C C . THR A 1 499 ? 3.117 24.093 24.807 1.00 92.06 499 THR A C 1
ATOM 4028 O O . THR A 1 499 ? 2.565 24.189 23.715 1.00 92.06 499 THR A O 1
ATOM 4031 N N . ALA A 1 500 ? 2.508 23.536 25.859 1.00 94.31 500 ALA A N 1
ATOM 4032 C CA . ALA A 1 500 ? 1.163 22.961 25.801 1.00 94.31 500 ALA A CA 1
ATOM 4033 C C . ALA A 1 500 ? 0.071 23.999 25.480 1.00 94.31 500 ALA A C 1
ATOM 4035 O O . ALA A 1 500 ? -0.946 23.661 24.873 1.00 94.31 500 ALA A O 1
ATOM 4036 N N . LEU A 1 501 ? 0.267 25.245 25.916 1.00 95.88 501 LEU A N 1
ATOM 4037 C CA . LEU A 1 501 ? -0.684 26.349 25.754 1.00 95.88 501 LEU A CA 1
ATOM 4038 C C . LEU A 1 501 ? -0.443 27.186 24.488 1.00 95.88 501 LEU A C 1
ATOM 4040 O O . LEU A 1 501 ? -1.284 28.013 24.139 1.00 95.88 501 LEU A O 1
ATOM 4044 N N . GLN A 1 502 ? 0.689 26.991 23.812 1.00 92.94 502 GLN A N 1
ATOM 4045 C CA . GLN A 1 502 ? 1.073 27.737 22.617 1.00 92.94 502 GLN A CA 1
ATOM 4046 C C . GLN A 1 502 ? 0.656 27.013 21.328 1.00 92.94 502 GLN A C 1
ATOM 4048 O O . GLN A 1 502 ? 0.387 25.811 21.315 1.00 92.94 502 GLN A O 1
ATOM 4053 N N . TYR A 1 503 ? 0.645 27.740 20.207 1.00 90.19 503 TYR A N 1
ATOM 4054 C CA . TYR A 1 503 ? 0.640 27.113 18.889 1.00 90.19 503 TYR A CA 1
ATOM 4055 C C . TYR A 1 503 ? 1.847 26.183 18.716 1.00 90.19 503 TYR A C 1
ATOM 4057 O O . TYR A 1 503 ? 2.993 26.575 18.930 1.00 90.19 503 TYR A O 1
ATOM 4065 N N . THR A 1 504 ? 1.584 24.965 18.254 1.00 89.50 504 THR A N 1
ATOM 4066 C CA . THR A 1 504 ? 2.605 23.932 17.989 1.00 89.50 504 THR A CA 1
ATOM 4067 C C . THR A 1 504 ? 2.717 23.680 16.483 1.00 89.50 504 THR A C 1
ATOM 4069 O O . THR A 1 504 ? 1.865 24.185 15.742 1.00 89.50 504 THR A O 1
ATOM 4072 N N . PRO A 1 505 ? 3.737 22.957 15.976 1.00 91.62 505 PRO A N 1
ATOM 4073 C CA . PRO A 1 505 ? 3.734 22.473 14.593 1.00 91.62 505 PRO A CA 1
ATOM 4074 C C . PRO A 1 505 ? 2.454 21.689 14.277 1.00 91.62 505 PRO A C 1
ATOM 4076 O O . PRO A 1 505 ? 1.891 21.054 15.162 1.00 91.62 505 PRO A O 1
ATOM 4079 N N . THR A 1 506 ? 1.980 21.734 13.025 1.00 94.38 506 THR A N 1
ATOM 4080 C CA . THR A 1 506 ? 0.699 21.092 12.662 1.00 94.38 506 THR A CA 1
ATOM 4081 C C . THR A 1 506 ? 0.708 19.594 12.920 1.00 94.38 506 THR A C 1
ATOM 4083 O O . THR A 1 506 ? -0.230 19.104 13.541 1.00 94.38 506 THR A O 1
ATOM 4086 N N . TYR A 1 507 ? 1.831 18.939 12.609 1.00 93.75 507 TYR A N 1
ATOM 4087 C CA . TYR A 1 507 ? 1.991 17.511 12.858 1.00 93.75 507 TYR A CA 1
ATOM 4088 C C . TYR A 1 507 ? 1.868 17.132 14.333 1.00 93.75 507 TYR A C 1
ATOM 4090 O O . TYR A 1 507 ? 1.489 16.007 14.621 1.00 93.75 507 TYR A O 1
ATOM 4098 N N . GLY A 1 508 ? 2.146 18.050 15.267 1.00 95.12 508 GLY A N 1
ATOM 4099 C CA . GLY A 1 508 ? 2.095 17.823 16.709 1.00 95.12 508 GLY A CA 1
ATOM 4100 C C . GLY A 1 508 ? 3.351 18.292 17.446 1.00 95.12 508 GLY A C 1
ATOM 4101 O O . GLY A 1 508 ? 4.312 18.791 16.859 1.00 95.12 508 GLY A O 1
ATOM 4102 N N . ILE A 1 509 ? 3.355 18.127 18.770 1.00 94.75 509 ILE A N 1
ATOM 4103 C CA . ILE A 1 509 ? 4.511 18.443 19.619 1.00 94.75 509 ILE A CA 1
ATOM 4104 C C . ILE A 1 509 ? 5.653 17.454 19.303 1.00 94.75 509 ILE A C 1
ATOM 4106 O O . ILE A 1 509 ? 5.449 16.247 19.448 1.00 94.75 509 ILE A O 1
ATOM 4110 N N . PRO A 1 510 ? 6.872 17.911 18.945 1.00 92.44 510 PRO A N 1
ATOM 4111 C CA . PRO A 1 510 ? 7.956 17.026 18.496 1.00 92.44 510 PRO A CA 1
ATOM 4112 C C . PRO A 1 510 ? 8.310 15.883 19.460 1.00 92.44 510 PRO A C 1
ATOM 4114 O O . PRO A 1 510 ? 8.543 14.751 19.037 1.00 92.44 510 PRO A O 1
ATOM 4117 N N . SER A 1 511 ? 8.316 16.144 20.770 1.00 92.81 511 SER A N 1
ATOM 4118 C CA . SER A 1 511 ? 8.571 15.112 21.783 1.00 92.81 511 SER A CA 1
ATOM 4119 C C . SER A 1 511 ? 7.463 14.059 21.847 1.00 92.81 511 SER A C 1
ATOM 4121 O O . SER A 1 511 ? 7.742 12.890 22.111 1.00 92.81 511 SER A O 1
ATOM 4123 N N . PHE A 1 512 ? 6.218 14.444 21.557 1.00 96.00 512 PHE A N 1
ATOM 4124 C CA . PHE A 1 512 ? 5.098 13.514 21.503 1.00 96.00 512 PHE A CA 1
ATOM 4125 C C . PHE A 1 512 ? 5.121 12.679 20.221 1.00 96.00 512 PHE A C 1
ATOM 4127 O O . PHE A 1 512 ? 4.922 11.469 20.285 1.00 96.00 512 PHE A O 1
ATOM 4134 N N . ILE A 1 513 ? 5.477 13.283 19.083 1.00 95.88 513 ILE A N 1
ATOM 4135 C CA . ILE A 1 513 ? 5.727 12.551 17.830 1.00 95.88 513 ILE A CA 1
ATOM 4136 C C . ILE A 1 513 ? 6.780 11.476 18.034 1.00 95.88 513 ILE A C 1
ATOM 4138 O O . ILE A 1 513 ? 6.568 10.334 17.640 1.00 95.88 513 ILE A O 1
ATOM 4142 N N . LYS A 1 514 ? 7.891 11.807 18.700 1.00 94.06 514 LYS A N 1
ATOM 4143 C CA . LYS A 1 514 ? 8.928 10.824 19.026 1.00 94.06 514 LYS A CA 1
ATOM 4144 C C . LYS A 1 514 ? 8.371 9.670 19.866 1.00 94.06 514 LYS A C 1
ATOM 4146 O O . LYS A 1 514 ? 8.600 8.516 19.522 1.00 94.06 514 LYS A O 1
ATOM 4151 N N . CYS A 1 515 ? 7.604 9.980 20.914 1.00 95.81 515 CYS A N 1
ATOM 4152 C CA . CYS A 1 515 ? 6.947 8.978 21.760 1.00 95.81 515 CYS A CA 1
ATOM 4153 C C . CYS A 1 515 ? 6.046 8.034 20.939 1.00 95.81 515 CYS A C 1
ATOM 4155 O O . CYS A 1 515 ? 6.142 6.815 21.076 1.00 95.81 515 CYS A O 1
ATOM 4157 N N . LEU A 1 516 ? 5.226 8.575 20.031 1.00 96.44 516 LEU A N 1
ATOM 4158 C CA . LEU A 1 516 ? 4.362 7.763 19.172 1.00 96.44 516 LEU A CA 1
ATOM 4159 C C . LEU A 1 516 ? 5.134 6.996 18.099 1.00 96.44 516 LEU A C 1
ATOM 4161 O O . LEU A 1 516 ? 4.788 5.849 17.838 1.00 96.44 516 LEU A O 1
ATOM 4165 N N . LYS A 1 517 ? 6.193 7.563 17.507 1.00 95.25 517 LYS A N 1
ATOM 4166 C CA . LYS A 1 517 ? 7.055 6.826 16.572 1.00 95.25 517 LYS A CA 1
ATOM 4167 C C . LYS A 1 517 ? 7.696 5.628 17.273 1.00 95.25 517 LYS A C 1
ATOM 4169 O O . LYS A 1 517 ? 7.689 4.531 16.727 1.00 95.25 517 LYS A O 1
ATOM 4174 N N . ASP A 1 518 ? 8.188 5.801 18.499 1.00 94.31 518 ASP A N 1
ATOM 4175 C CA . ASP A 1 518 ? 8.743 4.699 19.293 1.00 94.31 518 ASP A CA 1
ATOM 4176 C C . ASP A 1 518 ? 7.682 3.639 19.634 1.00 94.31 518 ASP A C 1
ATOM 4178 O O . ASP A 1 518 ? 7.971 2.442 19.568 1.00 94.31 518 ASP A O 1
ATOM 4182 N N . LEU A 1 519 ? 6.445 4.054 19.928 1.00 94.88 519 LEU A N 1
ATOM 4183 C CA . LEU A 1 519 ? 5.318 3.137 20.115 1.00 94.88 519 LEU A CA 1
ATOM 4184 C C . LEU A 1 519 ? 5.006 2.354 18.830 1.00 94.88 519 LEU A C 1
ATOM 4186 O O . LEU A 1 519 ? 4.931 1.127 18.870 1.00 94.88 519 LEU A O 1
ATOM 4190 N N . GLN A 1 520 ? 4.874 3.037 17.690 1.00 94.69 520 GLN A N 1
ATOM 4191 C CA . GLN A 1 520 ? 4.560 2.423 16.396 1.00 94.69 520 GLN A CA 1
ATOM 4192 C C . GLN A 1 520 ? 5.649 1.433 15.958 1.00 94.69 520 GLN A C 1
ATOM 4194 O O . GLN A 1 520 ? 5.336 0.322 15.532 1.00 94.69 520 GLN A O 1
ATOM 4199 N N . LYS A 1 521 ? 6.931 1.771 16.164 1.00 92.50 521 LYS A N 1
ATOM 4200 C CA . LYS A 1 521 ? 8.060 0.855 15.928 1.00 92.50 521 LYS A CA 1
ATOM 4201 C C . LYS A 1 521 ? 7.957 -0.416 16.770 1.00 92.50 521 LYS A C 1
ATOM 4203 O O . LYS A 1 521 ? 8.134 -1.504 16.239 1.00 92.50 521 LYS A O 1
ATOM 4208 N N . ARG A 1 522 ? 7.649 -0.301 18.066 1.00 92.44 522 ARG A N 1
ATOM 4209 C CA . ARG A 1 522 ? 7.559 -1.465 18.969 1.00 92.44 522 ARG A CA 1
ATOM 4210 C C . ARG A 1 522 ? 6.338 -2.343 18.706 1.00 92.44 522 ARG A C 1
ATOM 4212 O O . ARG A 1 522 ? 6.437 -3.555 18.835 1.00 92.44 522 ARG A O 1
ATOM 4219 N N . ILE A 1 523 ? 5.195 -1.740 18.386 1.00 92.44 523 ILE A N 1
ATOM 4220 C CA . ILE A 1 523 ? 3.930 -2.466 18.220 1.00 92.44 523 ILE A CA 1
ATOM 4221 C C . ILE A 1 523 ? 3.793 -3.059 16.812 1.00 92.44 523 ILE A C 1
ATOM 4223 O O . ILE A 1 523 ? 3.315 -4.183 16.674 1.00 92.44 523 ILE A O 1
ATOM 4227 N N . HIS A 1 524 ? 4.213 -2.328 15.777 1.00 90.75 524 HIS A N 1
ATOM 4228 C CA . HIS A 1 524 ? 3.999 -2.702 14.374 1.00 90.75 524 HIS A CA 1
ATOM 4229 C C . HIS A 1 524 ? 5.295 -3.070 13.635 1.00 90.75 524 HIS A C 1
ATOM 4231 O O . HIS A 1 524 ? 5.238 -3.404 12.456 1.00 90.75 524 HIS A O 1
ATOM 4237 N N . ASN A 1 525 ? 6.451 -3.055 14.310 1.00 85.44 525 ASN A N 1
ATOM 4238 C CA . ASN A 1 525 ? 7.766 -3.374 13.736 1.00 85.44 525 ASN A CA 1
ATOM 4239 C C . ASN A 1 525 ? 8.156 -2.489 12.536 1.00 85.44 525 ASN A C 1
ATOM 4241 O O . ASN A 1 525 ? 8.763 -2.972 11.579 1.00 85.44 525 ASN A O 1
ATOM 4245 N N . LEU A 1 526 ? 7.807 -1.198 12.579 1.00 84.81 526 LEU A N 1
ATOM 4246 C CA . LEU A 1 526 ? 8.162 -0.241 11.524 1.00 84.81 526 LEU A CA 1
ATOM 4247 C C . LEU A 1 526 ? 9.672 0.089 11.524 1.00 84.81 526 LEU A C 1
ATOM 4249 O O . LEU A 1 526 ? 10.289 0.116 12.593 1.00 84.81 526 LEU A O 1
ATOM 4253 N N . PRO A 1 527 ? 10.275 0.365 10.349 1.00 74.25 527 PRO A N 1
ATOM 4254 C CA . PRO A 1 527 ? 11.697 0.694 10.227 1.00 74.25 527 PRO A CA 1
ATOM 4255 C C . PRO A 1 527 ? 12.035 2.076 10.812 1.00 74.25 527 PRO A C 1
ATOM 4257 O O . PRO A 1 527 ? 11.157 2.907 11.050 1.00 74.25 527 PRO A O 1
ATOM 4260 N N . GLU A 1 528 ? 13.325 2.358 11.021 1.00 72.19 528 GLU A N 1
ATOM 4261 C CA . GLU A 1 528 ? 13.771 3.696 11.429 1.00 72.19 528 GLU A CA 1
ATOM 4262 C C . GLU A 1 528 ? 13.533 4.720 10.306 1.00 72.19 528 GLU A C 1
ATOM 4264 O O . GLU A 1 528 ? 14.039 4.578 9.190 1.00 72.19 528 GLU A O 1
ATOM 4269 N N . SER A 1 529 ? 12.811 5.791 10.650 1.00 56.69 529 SER A N 1
ATOM 4270 C CA . SER A 1 529 ? 12.288 6.846 9.761 1.00 56.69 529 SER A CA 1
ATOM 4271 C C . SER A 1 529 ? 13.345 7.610 8.943 1.00 56.69 529 SER A C 1
ATOM 4273 O O . SER A 1 529 ? 12.970 8.366 8.057 1.00 56.69 529 SER A O 1
ATOM 4275 N N . ASN A 1 530 ? 14.643 7.429 9.220 1.00 50.00 530 ASN A N 1
ATOM 4276 C CA . ASN A 1 530 ? 15.751 8.163 8.587 1.00 50.00 530 ASN A CA 1
ATOM 4277 C C . ASN A 1 530 ? 16.653 7.263 7.724 1.00 50.00 530 ASN A C 1
ATOM 4279 O O . ASN A 1 530 ? 17.770 7.645 7.370 1.00 50.00 530 ASN A O 1
ATOM 4283 N N . THR A 1 531 ? 16.214 6.042 7.418 1.00 41.25 531 THR A N 1
ATOM 4284 C CA . THR A 1 531 ? 16.903 5.188 6.449 1.00 41.25 531 THR A CA 1
ATOM 4285 C C . THR A 1 531 ? 16.466 5.611 5.050 1.00 41.25 531 THR A C 1
ATOM 4287 O O . THR A 1 531 ? 15.303 5.469 4.684 1.00 41.25 531 THR A O 1
ATOM 4290 N N . SER A 1 532 ? 17.396 6.204 4.295 1.00 38.56 532 SER A N 1
ATOM 4291 C CA . SER A 1 532 ? 17.188 6.794 2.966 1.00 38.56 532 SER A CA 1
ATOM 4292 C C . SER A 1 532 ? 16.457 5.816 2.042 1.00 38.56 532 SER A C 1
ATOM 4294 O O . SER A 1 532 ? 17.068 4.889 1.503 1.00 38.56 532 SER A O 1
ATOM 4296 N N . GLY A 1 533 ? 15.142 5.979 1.929 1.00 48.06 533 GLY A N 1
ATOM 4297 C CA . GLY A 1 533 ? 14.283 5.078 1.178 1.00 48.06 533 GLY A CA 1
ATOM 4298 C C . GLY A 1 533 ? 12.920 4.854 1.822 1.00 48.06 533 GLY A C 1
ATOM 4299 O O . GLY A 1 533 ? 11.953 4.896 1.086 1.00 48.06 533 GLY A O 1
ATOM 4300 N N . GLN A 1 534 ? 12.798 4.656 3.141 1.00 53.91 534 GLN A N 1
ATOM 4301 C CA . GLN A 1 534 ? 11.549 4.226 3.810 1.00 53.91 534 GLN A CA 1
ATOM 4302 C C . GLN A 1 534 ? 11.001 5.277 4.793 1.00 53.91 534 GLN A C 1
ATOM 4304 O O . GLN A 1 534 ? 10.953 5.060 6.004 1.00 53.91 534 GLN A O 1
ATOM 4309 N N . GLU A 1 535 ? 10.579 6.431 4.280 1.00 76.62 535 GLU A N 1
ATOM 4310 C CA . GLU A 1 535 ? 10.055 7.509 5.126 1.00 76.62 535 GLU A CA 1
ATOM 4311 C C . GLU A 1 535 ? 8.555 7.317 5.409 1.00 76.62 535 GLU A C 1
ATOM 4313 O O . GLU A 1 535 ? 7.708 7.423 4.515 1.00 76.62 535 GLU A O 1
ATOM 4318 N N . TRP A 1 536 ? 8.227 7.043 6.672 1.00 91.38 536 TRP A N 1
ATOM 4319 C CA . TRP A 1 536 ? 6.870 7.088 7.211 1.00 91.38 536 TRP A CA 1
ATOM 4320 C C . TRP A 1 536 ? 6.785 8.158 8.299 1.00 91.38 536 TRP A C 1
ATOM 4322 O O . TRP A 1 536 ? 7.737 8.394 9.045 1.00 91.38 536 TRP A O 1
ATOM 4332 N N . GLU A 1 537 ? 5.632 8.808 8.391 1.00 94.25 537 GLU A N 1
ATOM 4333 C CA . GLU A 1 537 ? 5.406 9.918 9.310 1.00 94.25 537 GLU A CA 1
ATOM 4334 C C . GLU A 1 537 ? 4.142 9.734 10.143 1.00 94.25 537 GLU A C 1
ATOM 4336 O O . GLU A 1 537 ? 3.297 8.875 9.867 1.00 94.25 537 GLU A O 1
ATOM 4341 N N . ILE A 1 538 ? 4.052 10.547 11.197 1.00 96.88 538 ILE A N 1
ATOM 4342 C CA . ILE A 1 538 ? 2.887 10.632 12.073 1.00 96.88 538 ILE A CA 1
ATOM 4343 C C . ILE A 1 538 ? 2.297 12.038 12.004 1.00 96.88 538 ILE A C 1
ATOM 4345 O O . ILE A 1 538 ? 3.021 13.017 12.161 1.00 96.88 538 ILE A O 1
ATOM 4349 N N . GLU A 1 539 ? 0.974 12.115 11.868 1.00 97.69 539 GLU A N 1
ATOM 4350 C CA . GLU A 1 539 ? 0.201 13.356 12.007 1.00 97.69 539 GLU A CA 1
ATOM 4351 C C . GLU A 1 539 ? -0.769 13.220 13.187 1.00 97.69 539 GLU A C 1
ATOM 4353 O O . GLU A 1 539 ? -1.618 12.323 13.193 1.00 97.69 539 GLU A O 1
ATOM 4358 N N . ILE A 1 540 ? -0.656 14.087 14.199 1.00 98.31 540 ILE A N 1
ATOM 4359 C CA . ILE A 1 540 ? -1.579 14.110 15.342 1.00 98.31 540 ILE A CA 1
ATOM 4360 C C . ILE A 1 540 ? -2.902 14.765 14.945 1.00 98.31 540 ILE A C 1
ATOM 4362 O O . ILE A 1 540 ? -2.951 15.885 14.445 1.00 98.31 540 ILE A O 1
ATOM 4366 N N . THR A 1 541 ? -4.003 14.119 15.306 1.00 98.19 541 THR A N 1
ATOM 4367 C CA . THR A 1 541 ? -5.367 14.575 15.020 1.00 98.19 541 THR A CA 1
ATOM 4368 C C . THR A 1 541 ? -6.217 14.612 16.286 1.00 98.19 541 THR A C 1
ATOM 4370 O O . THR A 1 541 ? -5.850 14.098 17.348 1.00 98.19 541 THR A O 1
ATOM 4373 N N . THR A 1 542 ? -7.415 15.177 16.183 1.00 97.19 542 THR A N 1
ATOM 4374 C CA . THR A 1 542 ? -8.424 15.227 17.247 1.00 97.19 542 THR A CA 1
ATOM 4375 C C . THR A 1 542 ? -9.205 13.908 17.413 1.00 97.19 542 THR A C 1
ATOM 4377 O O . THR A 1 542 ? -10.335 13.872 17.919 1.00 97.19 542 THR A O 1
ATOM 4380 N N . GLY A 1 543 ? -8.589 12.791 17.009 1.00 96.38 543 GLY A N 1
ATOM 4381 C CA . GLY A 1 543 ? -9.136 11.432 16.990 1.00 96.38 543 GLY A CA 1
ATOM 4382 C C . GLY A 1 543 ? -9.330 10.893 15.567 1.00 96.38 543 GLY A C 1
ATOM 4383 O O . GLY A 1 543 ? -9.386 11.669 14.614 1.00 96.38 543 GLY A O 1
ATOM 4384 N N . SER A 1 544 ? -9.521 9.572 15.429 1.00 95.50 544 SER A N 1
ATOM 4385 C CA . SER A 1 544 ? -9.642 8.904 14.116 1.00 95.50 544 SER A CA 1
ATOM 4386 C C . SER A 1 544 ? -10.725 9.499 13.210 1.00 95.50 544 SER A C 1
ATOM 4388 O O . SER A 1 544 ? -10.556 9.518 12.003 1.00 95.50 544 SER A O 1
ATOM 4390 N N . GLN A 1 545 ? -11.814 10.045 13.767 1.00 96.75 545 GLN A N 1
ATOM 4391 C CA . GLN A 1 545 ? -12.883 10.661 12.971 1.00 96.75 545 GLN A CA 1
ATOM 4392 C C . GLN A 1 545 ? -12.391 11.862 12.145 1.00 96.75 545 GLN A C 1
ATOM 4394 O O . GLN A 1 545 ? -12.745 11.984 10.976 1.00 96.75 545 GLN A O 1
ATOM 4399 N N . GLU A 1 546 ? -11.597 12.755 12.743 1.00 97.56 546 GLU A N 1
ATOM 4400 C CA . GLU A 1 546 ? -11.009 13.871 11.994 1.00 97.56 546 GLU A CA 1
ATOM 4401 C C . GLU A 1 546 ? -9.956 13.346 11.024 1.00 97.56 546 GLU A C 1
ATOM 4403 O O . GLU A 1 546 ? -9.939 13.744 9.866 1.00 97.56 546 GLU A O 1
ATOM 4408 N N . ALA A 1 547 ? -9.118 12.418 11.482 1.00 97.94 547 ALA A N 1
ATOM 4409 C CA . ALA A 1 547 ? -8.073 11.822 10.668 1.00 97.94 547 ALA A CA 1
ATOM 4410 C C . ALA A 1 547 ? -8.627 11.216 9.364 1.00 97.94 547 ALA A C 1
ATOM 4412 O O . ALA A 1 547 ? -8.118 11.497 8.279 1.00 97.94 547 ALA A O 1
ATOM 4413 N N . LEU A 1 548 ? -9.728 10.465 9.466 1.00 98.12 548 LEU A N 1
ATOM 4414 C CA . LEU A 1 548 ? -10.462 9.926 8.326 1.00 98.12 548 LEU A CA 1
ATOM 4415 C C . LEU A 1 548 ? -11.049 11.028 7.452 1.00 98.12 548 LEU A C 1
ATOM 4417 O O . LEU A 1 548 ? -10.925 10.945 6.238 1.00 98.12 548 LEU A O 1
ATOM 4421 N N . ALA A 1 549 ? -11.656 12.068 8.030 1.00 97.88 549 ALA A N 1
ATOM 4422 C CA . ALA A 1 549 ? -12.200 13.178 7.247 1.00 97.88 549 ALA A CA 1
ATOM 4423 C C . ALA A 1 549 ? -11.108 13.892 6.431 1.00 97.88 549 ALA A C 1
ATOM 4425 O O . ALA A 1 549 ? -11.297 14.154 5.242 1.00 97.88 549 ALA A O 1
ATOM 4426 N N . LEU A 1 550 ? -9.946 14.141 7.044 1.00 98.12 550 LEU A N 1
ATOM 4427 C CA . LEU A 1 550 ? -8.799 14.755 6.380 1.00 98.12 550 LEU A CA 1
ATOM 4428 C C . LEU A 1 550 ? -8.247 13.856 5.265 1.00 98.12 550 LEU A C 1
ATOM 4430 O O . LEU A 1 550 ? -7.957 14.361 4.177 1.00 98.12 550 LEU A O 1
ATOM 4434 N N . ALA A 1 551 ? -8.121 12.547 5.508 1.00 98.25 551 ALA A N 1
ATOM 4435 C CA . ALA A 1 551 ? -7.628 11.578 4.528 1.00 98.25 551 ALA A CA 1
ATOM 4436 C C . ALA A 1 551 ? -8.611 11.356 3.367 1.00 98.25 551 ALA A C 1
ATOM 4438 O O . ALA A 1 551 ? -8.198 11.384 2.210 1.00 98.25 551 ALA A O 1
ATOM 4439 N N . ILE A 1 552 ? -9.907 11.214 3.656 1.00 97.81 552 ILE A N 1
ATOM 4440 C CA . ILE A 1 552 ? -10.971 11.074 2.652 1.00 97.81 552 ILE A CA 1
ATOM 4441 C C . ILE A 1 552 ? -10.988 12.295 1.737 1.00 97.81 552 ILE A C 1
ATOM 4443 O O . ILE A 1 552 ? -10.927 12.135 0.528 1.00 97.81 552 ILE A O 1
ATOM 4447 N N . GLU A 1 553 ? -10.973 13.516 2.276 1.00 96.62 553 GLU A N 1
ATOM 4448 C CA . GLU A 1 553 ? -10.910 14.720 1.438 1.00 96.62 553 GLU A CA 1
ATOM 4449 C C . GLU A 1 553 ? -9.597 14.817 0.639 1.00 96.62 553 GLU A C 1
ATOM 4451 O O . GLU A 1 553 ? -9.552 15.403 -0.446 1.00 96.62 553 GLU A O 1
ATOM 4456 N N . THR A 1 554 ? -8.511 14.255 1.173 1.00 97.75 554 THR A N 1
ATOM 4457 C CA . THR A 1 554 ? -7.217 14.223 0.484 1.00 97.75 554 THR A CA 1
ATOM 4458 C C . THR A 1 554 ? -7.241 13.295 -0.735 1.00 97.75 554 THR A C 1
ATOM 4460 O O . THR A 1 554 ? -6.583 13.597 -1.729 1.00 97.75 554 THR A O 1
ATOM 4463 N N . LEU A 1 555 ? -8.007 12.203 -0.680 1.00 98.12 555 LEU A N 1
ATOM 4464 C CA . LEU A 1 555 ? -7.958 11.103 -1.653 1.00 98.12 555 LEU A CA 1
ATOM 4465 C C . LEU A 1 555 ? -9.176 11.011 -2.585 1.00 98.12 555 LEU A C 1
ATOM 4467 O O . LEU A 1 555 ? -9.077 10.460 -3.681 1.00 98.12 555 LEU A O 1
ATOM 4471 N N . LEU A 1 556 ? -10.326 11.512 -2.140 1.00 97.38 556 LEU A N 1
ATOM 4472 C CA . LEU A 1 556 ? -11.617 11.334 -2.798 1.00 97.38 556 LEU A CA 1
ATOM 4473 C C . LEU A 1 556 ? -12.272 12.686 -3.084 1.00 97.38 556 LEU A C 1
ATOM 4475 O O . LEU A 1 556 ? -12.175 13.636 -2.299 1.00 97.38 556 LEU A O 1
ATOM 4479 N N . GLU A 1 557 ? -12.971 12.761 -4.208 1.00 95.12 557 GLU A N 1
ATOM 4480 C CA . GLU A 1 557 ? -13.839 13.877 -4.581 1.00 95.12 557 GLU A CA 1
ATOM 4481 C C . GLU A 1 557 ? -15.191 13.395 -5.111 1.00 95.12 557 GLU A C 1
ATOM 4483 O O . GLU A 1 557 ? -15.425 12.200 -5.263 1.00 95.12 557 GLU A O 1
ATOM 4488 N N . GLU A 1 558 ? -16.114 14.330 -5.335 1.00 95.19 558 GLU A N 1
ATOM 4489 C CA . GLU A 1 558 ? -17.474 14.009 -5.768 1.00 95.19 558 GLU A CA 1
ATOM 4490 C C . GLU A 1 558 ? -17.490 13.107 -7.012 1.00 95.19 558 GLU A C 1
ATOM 4492 O O . GLU A 1 558 ? -16.793 13.360 -7.993 1.00 95.19 558 GLU A O 1
ATOM 4497 N N . GLY A 1 559 ? -18.307 12.051 -6.963 1.00 92.62 559 GLY A N 1
ATOM 4498 C CA . GLY A 1 559 ? -18.430 11.067 -8.036 1.00 92.62 559 GLY A CA 1
ATOM 4499 C C . GLY A 1 559 ? -17.392 9.938 -8.024 1.00 92.62 559 GLY A C 1
ATOM 4500 O O . GLY A 1 559 ? -17.610 8.952 -8.731 1.00 92.62 559 GLY A O 1
ATOM 4501 N N . ASP A 1 560 ? -16.320 10.021 -7.224 1.00 97.12 560 ASP A N 1
ATOM 4502 C CA . ASP A 1 560 ? -15.376 8.907 -7.049 1.00 97.12 560 ASP A CA 1
ATOM 4503 C C . ASP A 1 560 ? -16.059 7.676 -6.421 1.00 97.12 560 ASP A C 1
ATOM 4505 O O . ASP A 1 560 ? -17.078 7.768 -5.726 1.00 97.12 560 ASP A O 1
ATOM 4509 N N . SER A 1 561 ? -15.447 6.507 -6.626 1.00 98.06 561 SER A N 1
ATOM 4510 C CA . SER A 1 561 ? -15.847 5.254 -5.979 1.00 98.06 561 SER A CA 1
ATOM 4511 C C . SER A 1 561 ? -14.920 4.896 -4.820 1.00 98.06 561 SER A C 1
ATOM 4513 O O . SER A 1 561 ? -13.702 5.077 -4.899 1.00 98.06 561 SER A O 1
ATOM 4515 N N . VAL A 1 562 ? -15.484 4.311 -3.764 1.00 98.25 562 VAL A N 1
ATOM 4516 C CA . VAL A 1 562 ? -14.732 3.809 -2.604 1.00 98.25 562 VAL A CA 1
ATOM 4517 C C . VAL A 1 562 ? -15.226 2.421 -2.216 1.00 98.25 562 VAL A C 1
ATOM 4519 O O . VAL A 1 562 ? -16.433 2.182 -2.130 1.00 98.25 562 VAL A O 1
ATOM 4522 N N . ILE A 1 563 ? -14.279 1.511 -1.986 1.00 98.69 563 ILE A N 1
ATOM 4523 C CA . ILE A 1 563 ? -14.562 0.181 -1.453 1.00 98.69 563 ILE A CA 1
ATOM 4524 C C . ILE A 1 563 ? -14.634 0.257 0.068 1.00 98.69 563 ILE A C 1
ATOM 4526 O O . ILE A 1 563 ? -13.774 0.868 0.706 1.00 98.69 563 ILE A O 1
ATOM 4530 N N . LEU A 1 564 ? -15.629 -0.392 0.661 1.00 98.44 564 LEU A N 1
ATOM 4531 C CA . LEU A 1 564 ? -15.760 -0.502 2.109 1.00 98.44 564 LEU A CA 1
ATOM 4532 C C . LEU A 1 564 ? -16.521 -1.764 2.515 1.00 98.44 564 LEU A C 1
ATOM 4534 O O . LEU A 1 564 ? -17.183 -2.399 1.705 1.00 98.44 564 LEU A O 1
ATOM 4538 N N . GLU A 1 565 ? -16.419 -2.144 3.781 1.00 98.12 565 GLU A N 1
ATOM 4539 C CA . GLU A 1 565 ? -17.167 -3.278 4.338 1.00 98.12 565 GLU A CA 1
ATOM 4540 C C . GLU A 1 565 ? -18.678 -3.000 4.365 1.00 98.12 565 GLU A C 1
ATOM 4542 O O . GLU A 1 565 ? -19.114 -1.877 4.593 1.00 98.12 565 GLU A O 1
ATOM 4547 N N . SER A 1 566 ? -19.514 -4.015 4.189 1.00 95.06 566 SER A N 1
ATOM 4548 C CA . SER A 1 566 ? -20.954 -3.912 4.425 1.00 95.06 566 SER A CA 1
ATOM 4549 C C . SER A 1 566 ? -21.370 -4.994 5.421 1.00 95.06 566 SER A C 1
ATOM 4551 O O . SER A 1 566 ? -21.332 -6.177 5.082 1.00 95.06 566 SER A O 1
ATOM 4553 N N . PRO A 1 567 ? -21.765 -4.635 6.659 1.00 96.69 567 PRO A N 1
ATOM 4554 C CA . PRO A 1 567 ? -21.898 -3.283 7.230 1.00 96.69 567 PRO A CA 1
ATOM 4555 C C . PRO A 1 567 ? -20.560 -2.594 7.582 1.00 96.69 567 PRO A C 1
ATOM 4557 O O . PRO A 1 567 ? -19.529 -3.250 7.694 1.00 96.69 567 PRO A O 1
ATOM 4560 N N . THR A 1 568 ? -20.593 -1.284 7.859 1.00 97.62 568 THR A N 1
ATOM 4561 C CA . THR A 1 568 ? -19.445 -0.461 8.293 1.00 97.62 568 THR A CA 1
ATOM 4562 C C . THR A 1 568 ? -19.815 0.616 9.324 1.00 97.62 568 THR A C 1
ATOM 4564 O O . THR A 1 568 ? -20.978 0.793 9.688 1.00 97.62 568 THR A O 1
ATOM 4567 N N . TYR A 1 569 ? -18.832 1.388 9.795 1.00 97.31 569 TYR A N 1
ATOM 4568 C CA . TYR A 1 569 ? -19.035 2.425 10.797 1.00 97.31 569 TYR A CA 1
ATOM 4569 C C . TYR A 1 569 ? -19.872 3.596 10.267 1.00 97.31 569 TYR A C 1
ATOM 4571 O O . TYR A 1 569 ? -19.485 4.329 9.355 1.00 97.31 569 TYR A O 1
ATOM 4579 N N . SER A 1 570 ? -20.996 3.847 10.940 1.00 95.62 570 SER A N 1
ATOM 4580 C CA . SER A 1 570 ? -21.915 4.940 10.621 1.00 95.62 570 SER A CA 1
ATOM 4581 C C . SER A 1 570 ? -21.257 6.325 10.646 1.00 95.62 570 SER A C 1
ATOM 4583 O O . SER A 1 570 ? -21.671 7.206 9.900 1.00 95.62 570 SER A O 1
ATOM 4585 N N . GLY A 1 571 ? -20.225 6.538 11.472 1.00 95.81 571 GLY A N 1
ATOM 4586 C CA . GLY A 1 571 ? -19.493 7.805 11.503 1.00 95.81 571 GLY A CA 1
ATOM 4587 C C . GLY A 1 571 ? -18.668 8.051 10.241 1.00 95.81 571 GLY A C 1
ATOM 4588 O O . GLY A 1 571 ? -18.577 9.198 9.811 1.00 95.81 571 GLY A O 1
ATOM 4589 N N . THR A 1 572 ? -18.130 7.003 9.614 1.00 96.88 572 THR A N 1
ATOM 4590 C CA . THR A 1 572 ? -17.459 7.110 8.309 1.00 96.88 572 THR A CA 1
ATOM 4591 C C . THR A 1 572 ? -18.477 7.354 7.201 1.00 96.88 572 THR A C 1
ATOM 4593 O O . THR A 1 572 ? -18.276 8.239 6.373 1.00 96.88 572 THR A O 1
ATOM 4596 N N . LEU A 1 573 ? -19.634 6.681 7.237 1.00 96.44 573 LEU A N 1
ATOM 4597 C CA . LEU A 1 573 ? -20.737 6.965 6.307 1.00 96.44 573 LEU A CA 1
ATOM 4598 C C . LEU A 1 573 ? -21.217 8.424 6.400 1.00 96.44 573 LEU A C 1
ATOM 4600 O O . LEU A 1 573 ? -21.540 9.023 5.379 1.00 96.44 573 LEU A O 1
ATOM 4604 N N . SER A 1 574 ? -21.207 9.034 7.588 1.00 95.81 574 SER A N 1
ATOM 4605 C CA . SER A 1 574 ? -21.522 10.462 7.751 1.00 95.81 574 SER A CA 1
ATOM 4606 C C . SER A 1 574 ? -20.513 11.402 7.078 1.00 95.81 574 SER A C 1
ATOM 4608 O O . SER A 1 574 ? -20.878 12.533 6.766 1.00 95.81 574 SER A O 1
ATOM 4610 N N . ILE A 1 575 ? -19.268 10.962 6.851 1.00 95.56 575 ILE A N 1
ATOM 4611 C CA . ILE A 1 575 ? -18.272 11.699 6.053 1.00 95.56 575 ILE A CA 1
ATOM 4612 C C . ILE A 1 575 ? -18.518 11.459 4.559 1.00 95.56 575 ILE A C 1
ATOM 4614 O O . ILE A 1 575 ? -18.479 12.399 3.770 1.00 95.56 575 ILE A O 1
ATOM 4618 N N . LEU A 1 576 ? -18.767 10.205 4.173 1.00 95.69 576 LEU A N 1
ATOM 4619 C CA . LEU A 1 576 ? -18.823 9.783 2.772 1.00 95.69 576 LEU A CA 1
ATOM 4620 C C . LEU A 1 576 ? -20.133 10.168 2.064 1.00 95.69 576 LEU A C 1
ATOM 4622 O O . LEU A 1 576 ? -20.097 10.612 0.921 1.00 95.69 576 LEU A O 1
ATOM 4626 N N . ASN A 1 577 ? -21.287 10.035 2.726 1.00 92.69 577 ASN A N 1
ATOM 4627 C CA . ASN A 1 577 ? -22.599 10.267 2.104 1.00 92.69 577 ASN A CA 1
ATOM 4628 C C . ASN A 1 577 ? -22.763 11.690 1.529 1.00 92.69 577 ASN A C 1
ATOM 4630 O O . ASN A 1 577 ? -23.233 11.810 0.397 1.00 92.69 577 ASN A O 1
ATOM 4634 N N . PRO A 1 578 ? -22.364 12.774 2.229 1.00 93.25 578 PRO A N 1
ATOM 4635 C CA . PRO A 1 578 ? -22.472 14.129 1.682 1.00 93.25 578 PRO A CA 1
ATOM 4636 C C . PRO A 1 578 ? -21.555 14.411 0.485 1.00 93.25 578 PRO A C 1
ATOM 4638 O O . PRO A 1 578 ? -21.768 15.404 -0.203 1.00 93.25 578 PRO A O 1
ATOM 4641 N N . LEU A 1 579 ? -20.539 13.574 0.240 1.00 92.25 579 LEU A N 1
ATOM 4642 C CA . LEU A 1 579 ? -19.613 13.719 -0.888 1.00 92.25 579 LEU A CA 1
ATOM 4643 C C . LEU A 1 579 ? -20.163 13.122 -2.193 1.00 92.25 579 LEU A C 1
ATOM 4645 O O . LEU A 1 579 ? -19.485 13.207 -3.210 1.00 92.25 579 LEU A O 1
ATOM 4649 N N . ASN A 1 580 ? -21.366 12.529 -2.178 1.00 92.75 580 ASN A N 1
ATOM 4650 C CA . ASN A 1 580 ? -22.005 11.941 -3.362 1.00 92.75 580 ASN A CA 1
ATOM 4651 C C . ASN A 1 580 ? -21.087 10.923 -4.082 1.00 92.75 580 ASN A C 1
ATOM 4653 O O . ASN A 1 580 ? -20.955 10.905 -5.306 1.00 92.75 580 ASN A O 1
ATOM 4657 N N . LEU A 1 581 ? -20.405 10.099 -3.280 1.00 95.69 581 LEU A N 1
ATOM 4658 C CA . LEU A 1 581 ? -19.518 9.031 -3.740 1.00 95.69 581 LEU A CA 1
ATOM 4659 C C . LEU A 1 581 ? -20.312 7.781 -4.122 1.00 95.69 581 LEU A C 1
ATOM 4661 O O . LEU A 1 581 ? -21.376 7.500 -3.565 1.00 95.69 581 LEU A O 1
ATOM 4665 N N . HIS A 1 582 ? -19.745 6.969 -5.009 1.00 96.88 582 HIS A N 1
ATOM 4666 C CA . HIS A 1 582 ? -20.241 5.622 -5.273 1.00 96.88 582 HIS A CA 1
ATOM 4667 C C . HIS A 1 582 ? -19.679 4.643 -4.232 1.00 96.88 582 HIS A C 1
ATOM 4669 O O . HIS A 1 582 ? -18.548 4.164 -4.336 1.00 96.88 582 HIS A O 1
ATOM 4675 N N . LEU A 1 583 ? -20.466 4.383 -3.185 1.00 97.31 583 LEU A N 1
ATOM 4676 C CA . LEU A 1 583 ? -20.090 3.497 -2.082 1.00 97.31 583 LEU A CA 1
ATOM 4677 C C . LEU A 1 583 ? -20.294 2.030 -2.468 1.00 97.31 583 LEU A C 1
ATOM 4679 O O . LEU A 1 583 ? -21.431 1.582 -2.629 1.00 97.31 583 LEU A O 1
ATOM 4683 N N . VAL A 1 584 ? -19.204 1.272 -2.571 1.00 97.56 584 VAL A N 1
ATOM 4684 C CA . VAL A 1 584 ? -19.244 -0.154 -2.915 1.00 97.56 584 VAL A CA 1
ATOM 4685 C C . VAL A 1 584 ? -18.964 -0.989 -1.676 1.00 97.56 584 VAL A C 1
ATOM 4687 O O . VAL A 1 584 ? -17.839 -1.047 -1.182 1.00 97.56 584 VAL A O 1
ATOM 4690 N N . GLY A 1 585 ? -20.026 -1.608 -1.164 1.00 97.00 585 GLY A N 1
ATOM 4691 C CA . GLY A 1 585 ? -19.975 -2.505 -0.018 1.00 97.00 585 GLY A CA 1
ATOM 4692 C C . GLY A 1 585 ? -19.504 -3.904 -0.410 1.00 97.00 585 GLY A C 1
ATOM 4693 O O . GLY A 1 585 ? -20.076 -4.489 -1.323 1.00 97.00 585 GLY A O 1
ATOM 4694 N N . ILE A 1 586 ? -18.514 -4.432 0.307 1.00 97.94 586 ILE A N 1
ATOM 4695 C CA . ILE A 1 586 ? -18.081 -5.833 0.250 1.00 97.94 586 ILE A CA 1
ATOM 4696 C C . ILE A 1 586 ? -18.598 -6.547 1.491 1.00 97.94 586 ILE A C 1
ATOM 4698 O O . ILE A 1 586 ? -18.390 -6.063 2.612 1.00 97.94 586 ILE A O 1
ATOM 4702 N N . ASP A 1 587 ? -19.248 -7.693 1.315 1.00 94.75 587 ASP A N 1
ATOM 4703 C CA . ASP A 1 587 ? -19.775 -8.447 2.443 1.00 94.75 587 ASP A CA 1
ATOM 4704 C C . ASP A 1 587 ? -18.656 -8.951 3.364 1.00 94.75 587 ASP A C 1
ATOM 4706 O O . ASP A 1 587 ? -17.521 -9.261 2.975 1.00 94.75 587 ASP A O 1
ATOM 4710 N N . ILE A 1 588 ? -19.028 -9.084 4.632 1.00 94.94 588 ILE A N 1
ATOM 4711 C CA . ILE A 1 588 ? -18.179 -9.615 5.692 1.00 94.94 588 ILE A CA 1
ATOM 4712 C C . ILE A 1 588 ? -18.736 -10.941 6.222 1.00 94.94 588 ILE A C 1
ATOM 4714 O O . ILE A 1 588 ? -19.918 -11.256 6.065 1.00 94.94 588 ILE A O 1
ATOM 4718 N N . ASP A 1 589 ? -17.888 -11.719 6.883 1.00 92.56 589 ASP A N 1
ATOM 4719 C CA . ASP A 1 589 ? -18.292 -12.846 7.729 1.00 92.56 589 ASP A CA 1
ATOM 4720 C C . ASP A 1 589 ? -17.543 -12.806 9.077 1.00 92.56 589 ASP A C 1
ATOM 4722 O O . ASP A 1 589 ? -16.939 -11.789 9.425 1.00 92.56 589 ASP A O 1
ATOM 4726 N N . GLY A 1 590 ? -17.567 -13.896 9.854 1.00 88.88 590 GLY A N 1
ATOM 4727 C CA . GLY A 1 590 ? -16.897 -13.971 11.160 1.00 88.88 590 GLY A CA 1
ATOM 4728 C C . GLY A 1 590 ? -15.392 -13.657 11.134 1.00 88.88 590 GLY A C 1
ATOM 4729 O O . GLY A 1 590 ? -14.827 -13.299 12.167 1.00 88.88 590 GLY A O 1
ATOM 4730 N N . ASN A 1 591 ? -14.752 -13.718 9.961 1.00 90.62 591 ASN A N 1
ATOM 4731 C CA . ASN A 1 591 ? -13.351 -13.364 9.745 1.00 90.62 591 ASN A CA 1
ATOM 4732 C C . ASN A 1 591 ? -13.174 -12.025 9.004 1.00 90.62 591 ASN A C 1
ATOM 4734 O O . ASN A 1 591 ? -12.113 -11.815 8.420 1.00 90.62 591 ASN A O 1
ATOM 4738 N N . GLY A 1 592 ? -14.175 -11.139 8.976 1.00 94.25 592 GLY A N 1
ATOM 4739 C CA . GLY A 1 592 ? -14.112 -9.825 8.319 1.00 94.25 592 GLY A CA 1
ATOM 4740 C C . GLY A 1 592 ? -14.459 -9.844 6.832 1.00 94.25 592 GLY A C 1
ATOM 4741 O O . GLY A 1 592 ? -15.145 -10.751 6.362 1.00 94.25 592 GLY A O 1
ATOM 4742 N N . MET A 1 593 ? -14.000 -8.829 6.095 1.00 97.06 593 MET A N 1
ATOM 4743 C CA . MET A 1 593 ? -14.190 -8.698 4.643 1.00 97.06 593 MET A CA 1
ATOM 4744 C C . MET A 1 593 ? -13.789 -9.971 3.889 1.00 97.06 593 MET A C 1
ATOM 4746 O O . MET A 1 593 ? -12.768 -10.592 4.203 1.00 97.06 593 MET A O 1
ATOM 4750 N N . LYS A 1 594 ? -14.587 -10.354 2.886 1.00 98.06 594 LYS A N 1
ATOM 4751 C CA . LYS A 1 594 ? -14.322 -11.506 2.015 1.00 98.06 594 LYS A CA 1
ATOM 4752 C C . LYS A 1 594 ? -13.381 -11.118 0.862 1.00 98.06 594 LYS A C 1
ATOM 4754 O O . LYS A 1 594 ? -13.791 -10.355 -0.013 1.00 98.06 594 LYS A O 1
ATOM 4759 N N . PRO A 1 595 ? -12.146 -11.658 0.806 1.00 94.00 595 PRO A N 1
ATOM 4760 C CA . PRO A 1 595 ? -11.190 -11.295 -0.242 1.00 94.00 595 PRO A CA 1
ATOM 4761 C C . PRO A 1 595 ? -11.663 -11.676 -1.651 1.00 94.00 595 PRO A C 1
ATOM 4763 O O . PRO A 1 595 ? -11.511 -10.886 -2.573 1.00 94.00 595 PRO A O 1
ATOM 4766 N N . ASP A 1 596 ? -12.293 -12.842 -1.812 1.00 96.06 596 ASP A N 1
ATOM 4767 C CA . ASP A 1 596 ? -12.745 -13.323 -3.126 1.00 96.06 596 ASP A CA 1
ATOM 4768 C C . ASP A 1 596 ? -13.832 -12.411 -3.724 1.00 96.06 596 ASP A C 1
ATOM 4770 O O . ASP A 1 596 ? -13.879 -12.176 -4.929 1.00 96.06 596 ASP A O 1
ATOM 4774 N N . GLU A 1 597 ? -14.693 -11.848 -2.873 1.00 97.88 597 GLU A N 1
ATOM 4775 C CA . GLU A 1 597 ? -15.731 -10.901 -3.283 1.00 97.88 597 GLU A CA 1
ATOM 4776 C C . GLU A 1 597 ? -15.146 -9.529 -3.624 1.00 97.88 597 GLU A C 1
ATOM 4778 O O . GLU A 1 597 ? -15.528 -8.932 -4.634 1.00 97.88 597 GLU A O 1
ATOM 4783 N N . LEU A 1 598 ? -14.177 -9.060 -2.829 1.00 98.44 598 LEU A N 1
ATOM 4784 C CA . LEU A 1 598 ? -13.393 -7.866 -3.137 1.00 98.44 598 LEU A CA 1
ATOM 4785 C C . LEU A 1 598 ? -12.727 -7.998 -4.513 1.00 98.44 598 LEU A C 1
ATOM 4787 O O . LEU A 1 598 ? -12.872 -7.120 -5.363 1.00 98.44 598 LEU A O 1
ATOM 4791 N N . GLU A 1 599 ? -12.025 -9.105 -4.753 1.00 96.44 599 GLU A N 1
ATOM 4792 C CA . GLU A 1 599 ? -11.343 -9.347 -6.019 1.00 96.44 599 GLU A CA 1
ATOM 4793 C C . GLU A 1 599 ? -12.325 -9.469 -7.183 1.00 96.44 599 GLU A C 1
ATOM 4795 O O . GLU A 1 599 ? -12.109 -8.841 -8.217 1.00 96.44 599 GLU A O 1
ATOM 4800 N N . ASN A 1 600 ? -13.420 -10.214 -7.024 1.00 97.44 600 ASN A N 1
ATOM 4801 C CA . ASN A 1 600 ? -14.439 -10.342 -8.062 1.00 97.44 600 ASN A CA 1
ATOM 4802 C C . ASN A 1 600 ? -15.068 -8.987 -8.424 1.00 97.44 600 ASN A C 1
ATOM 4804 O O . ASN A 1 600 ? -15.303 -8.714 -9.602 1.00 97.44 600 ASN A O 1
ATOM 4808 N N . THR A 1 601 ? -15.307 -8.133 -7.426 1.00 98.25 601 THR A N 1
ATOM 4809 C CA . THR A 1 601 ? -15.851 -6.781 -7.617 1.00 98.25 601 THR A CA 1
ATOM 4810 C C . THR A 1 601 ? -14.896 -5.904 -8.423 1.00 98.25 601 THR A C 1
ATOM 4812 O O . THR A 1 601 ? -15.315 -5.245 -9.373 1.00 98.25 601 THR A O 1
ATOM 4815 N N . LEU A 1 602 ? -13.602 -5.929 -8.093 1.00 96.38 602 LEU A N 1
ATOM 4816 C CA . LEU A 1 602 ? -12.576 -5.153 -8.796 1.00 96.38 602 LEU A CA 1
ATOM 4817 C C . LEU A 1 602 ? -12.279 -5.713 -10.197 1.00 96.38 602 LEU A C 1
ATOM 4819 O O . LEU A 1 602 ? -12.132 -4.948 -11.147 1.00 96.38 602 LEU A O 1
ATOM 4823 N N . ALA A 1 603 ? -12.226 -7.037 -10.352 1.00 92.56 603 ALA A N 1
ATOM 4824 C CA . ALA A 1 603 ? -11.948 -7.703 -11.626 1.00 92.56 603 ALA A CA 1
ATOM 4825 C C . ALA A 1 603 ? -13.045 -7.468 -12.673 1.00 92.56 603 ALA A C 1
ATOM 4827 O O . ALA A 1 603 ? -12.751 -7.398 -13.865 1.00 92.56 603 ALA A O 1
ATOM 4828 N N . ASN A 1 604 ? -14.296 -7.347 -12.226 1.00 95.06 604 ASN A N 1
ATOM 4829 C CA . ASN A 1 604 ? -15.471 -7.204 -13.085 1.00 95.06 604 ASN A CA 1
ATOM 4830 C C . ASN A 1 604 ? -16.091 -5.802 -12.995 1.00 95.06 604 ASN A C 1
ATOM 4832 O O . ASN A 1 604 ? -17.283 -5.635 -13.273 1.00 95.06 604 ASN A O 1
ATOM 4836 N N . TRP A 1 605 ? -15.291 -4.799 -12.617 1.00 96.06 605 TRP A N 1
ATOM 4837 C CA . TRP A 1 605 ? -15.751 -3.442 -12.316 1.00 96.06 605 TRP A CA 1
ATOM 4838 C C . TRP A 1 605 ? -16.644 -2.845 -13.410 1.00 96.06 605 TRP A C 1
ATOM 4840 O O . TRP A 1 605 ? -17.761 -2.421 -13.123 1.00 96.06 605 TRP A O 1
ATOM 4850 N N . ASP A 1 606 ? -16.205 -2.893 -14.670 1.00 92.06 606 ASP A N 1
ATOM 4851 C CA . ASP A 1 606 ? -16.933 -2.295 -15.798 1.00 92.06 606 ASP A CA 1
ATOM 4852 C C . ASP A 1 606 ? -18.319 -2.922 -16.015 1.00 92.06 606 ASP A C 1
ATOM 4854 O O . ASP A 1 606 ? -19.237 -2.263 -16.500 1.00 92.06 606 ASP A O 1
ATOM 4858 N N . THR A 1 607 ? -18.499 -4.184 -15.612 1.00 95.31 607 THR A N 1
ATOM 4859 C CA . THR A 1 607 ? -19.785 -4.888 -15.722 1.00 95.31 607 THR A CA 1
ATOM 4860 C C . THR A 1 607 ? -20.691 -4.656 -14.513 1.00 95.31 607 THR A C 1
ATOM 4862 O O . THR A 1 607 ? -21.887 -4.426 -14.681 1.00 95.31 607 THR A O 1
ATOM 4865 N N . LEU A 1 608 ? -20.140 -4.684 -13.294 1.00 94.25 608 LEU A N 1
ATOM 4866 C CA . LEU A 1 608 ? -20.906 -4.563 -12.046 1.00 94.25 608 LEU A CA 1
ATOM 4867 C C . LEU A 1 608 ? -21.240 -3.106 -11.700 1.00 94.25 608 LEU A C 1
ATOM 4869 O O . LEU A 1 608 ? -22.257 -2.824 -11.063 1.00 94.25 608 LEU A O 1
ATOM 4873 N N . HIS A 1 609 ? -20.395 -2.175 -12.137 1.00 94.88 609 HIS A N 1
ATOM 4874 C CA . HIS A 1 609 ? -20.470 -0.749 -11.834 1.00 94.88 609 HIS A CA 1
ATOM 4875 C C . HIS A 1 609 ? -20.278 0.101 -13.101 1.00 94.88 609 HIS A C 1
ATOM 4877 O O . HIS A 1 609 ? -19.575 1.109 -13.090 1.00 94.88 609 HIS A O 1
ATOM 4883 N N . SER A 1 610 ? -20.935 -0.297 -14.198 1.00 94.38 610 SER A N 1
ATOM 4884 C CA . SER A 1 610 ? -20.880 0.388 -15.498 1.00 94.38 610 SER A CA 1
ATOM 4885 C C . SER A 1 610 ? -21.051 1.907 -15.378 1.00 94.38 610 SER A C 1
ATOM 4887 O O . SER A 1 610 ? -22.023 2.403 -14.803 1.00 94.38 610 SER A O 1
ATOM 4889 N N . GLY A 1 611 ? -20.109 2.651 -15.962 1.00 92.38 611 GLY A N 1
ATOM 4890 C CA . GLY A 1 611 ? -20.100 4.117 -15.963 1.00 92.38 611 GLY A CA 1
ATOM 4891 C C . GLY A 1 611 ? -19.659 4.764 -14.644 1.00 92.38 611 GLY A C 1
ATOM 4892 O O . GLY A 1 611 ? -19.749 5.986 -14.523 1.00 92.38 611 GLY A O 1
ATOM 4893 N N . LYS A 1 612 ? -19.197 3.989 -13.653 1.00 96.56 612 LYS A N 1
ATOM 4894 C CA . LYS A 1 612 ? -18.624 4.509 -12.402 1.00 96.56 612 LYS A CA 1
ATOM 4895 C C . LYS A 1 612 ? -17.091 4.505 -12.447 1.00 96.56 612 LYS A C 1
ATOM 4897 O O . LYS A 1 612 ? -16.512 3.536 -12.943 1.00 96.56 612 LYS A O 1
ATOM 4902 N N . PRO A 1 613 ? -16.414 5.532 -11.897 1.00 94.56 613 PRO A N 1
ATOM 4903 C CA . PRO A 1 613 ? -14.953 5.552 -11.811 1.00 94.56 613 PRO A CA 1
ATOM 4904 C C . PRO A 1 613 ? -14.409 4.353 -11.032 1.00 94.56 613 PRO A C 1
ATOM 4906 O O . PRO A 1 613 ? -14.978 3.990 -10.005 1.00 94.56 613 PRO A O 1
ATOM 4909 N N . PHE A 1 614 ? -13.301 3.765 -11.487 1.00 96.69 614 PHE A N 1
ATOM 4910 C CA . PHE A 1 614 ? -12.635 2.674 -10.771 1.00 96.69 614 PHE A CA 1
ATOM 4911 C C . PHE A 1 614 ? -12.164 3.144 -9.379 1.00 96.69 614 PHE A C 1
ATOM 4913 O O . PHE A 1 614 ? -11.616 4.247 -9.268 1.00 96.69 614 PHE A O 1
ATOM 4920 N N . PRO A 1 615 ? -12.363 2.354 -8.308 1.00 97.31 615 PRO A N 1
ATOM 4921 C CA . PRO A 1 615 ? -12.049 2.787 -6.955 1.00 97.31 615 PRO A CA 1
ATOM 4922 C C . PRO A 1 615 ? -10.537 2.821 -6.727 1.00 97.31 615 PRO A C 1
ATOM 4924 O O . PRO A 1 615 ? -9.808 1.915 -7.124 1.00 97.31 615 PRO A O 1
ATOM 4927 N N . ARG A 1 616 ? -10.067 3.859 -6.029 1.00 95.81 616 ARG A N 1
ATOM 4928 C CA . ARG A 1 616 ? -8.646 4.031 -5.658 1.00 95.81 616 ARG A CA 1
ATOM 4929 C C . ARG A 1 616 ? -8.388 3.847 -4.161 1.00 95.81 616 ARG A C 1
ATOM 4931 O O . ARG A 1 616 ? -7.243 3.903 -3.720 1.00 95.81 616 ARG A O 1
ATOM 4938 N N . VAL A 1 617 ? -9.448 3.660 -3.376 1.00 98.56 617 VAL A N 1
ATOM 4939 C CA . VAL A 1 617 ? -9.408 3.637 -1.911 1.00 98.56 617 VAL A CA 1
ATOM 4940 C C . VAL A 1 617 ? -10.255 2.484 -1.383 1.00 98.56 617 VAL A C 1
ATOM 4942 O O . VAL A 1 617 ? -11.391 2.290 -1.823 1.00 98.56 617 VAL A O 1
ATOM 4945 N N . LEU A 1 618 ? -9.702 1.756 -0.415 1.00 98.81 618 LEU A N 1
ATOM 4946 C CA . LEU A 1 618 ? -10.399 0.780 0.415 1.00 98.81 618 LEU A CA 1
ATOM 4947 C C . LEU A 1 618 ? -10.413 1.266 1.866 1.00 98.81 618 LEU A C 1
ATOM 4949 O O . LEU A 1 618 ? -9.362 1.555 2.428 1.00 98.81 618 LEU A O 1
ATOM 4953 N N . TYR A 1 619 ? -11.592 1.327 2.481 1.00 98.81 619 TYR A N 1
ATOM 4954 C CA . TYR A 1 619 ? -11.770 1.571 3.913 1.00 98.81 619 TYR A CA 1
ATOM 4955 C C . TYR A 1 619 ? -12.135 0.272 4.636 1.00 98.81 619 TYR A C 1
ATOM 4957 O O . TYR A 1 619 ? -13.058 -0.436 4.231 1.00 98.81 619 TYR A O 1
ATOM 4965 N N . THR A 1 620 ? -11.430 -0.040 5.723 1.00 98.69 620 THR A N 1
ATOM 4966 C CA . THR A 1 620 ? -11.665 -1.247 6.532 1.00 98.69 620 THR A CA 1
ATOM 4967 C C . THR A 1 620 ? -11.429 -0.965 8.010 1.00 98.69 620 THR A C 1
ATOM 4969 O O . THR A 1 620 ? -10.622 -0.102 8.368 1.00 98.69 620 THR A O 1
ATOM 4972 N N . ILE A 1 621 ? -12.134 -1.711 8.865 1.00 98.50 621 ILE A N 1
ATOM 4973 C CA . ILE A 1 621 ? -11.971 -1.696 10.321 1.00 98.50 621 ILE A CA 1
ATOM 4974 C C . ILE A 1 621 ? -11.503 -3.099 10.738 1.00 98.50 621 ILE A C 1
ATOM 4976 O O . ILE A 1 621 ? -12.334 -3.953 11.061 1.00 98.50 621 ILE A O 1
ATOM 4980 N N . PRO A 1 622 ? -10.186 -3.390 10.717 1.00 97.62 622 PRO A N 1
ATOM 4981 C CA . PRO A 1 622 ? -9.711 -4.774 10.736 1.00 97.62 622 PRO A CA 1
ATOM 4982 C C . PRO A 1 622 ? -9.938 -5.514 12.050 1.00 97.62 622 PRO A C 1
ATOM 4984 O O . PRO A 1 622 ? -9.973 -6.744 12.053 1.00 97.62 622 PRO A O 1
ATOM 4987 N N . THR A 1 623 ? -10.045 -4.792 13.165 1.00 97.44 623 THR A N 1
ATOM 4988 C CA . THR A 1 623 ? -10.118 -5.370 14.509 1.00 97.44 623 THR A CA 1
ATOM 4989 C C . THR A 1 623 ? -11.391 -4.920 15.207 1.00 97.44 623 THR A C 1
ATOM 4991 O O . THR A 1 623 ? -11.634 -3.720 15.327 1.00 97.44 623 THR A O 1
ATOM 4994 N N . GLY A 1 624 ? -12.190 -5.868 15.715 1.00 96.81 624 GLY A N 1
ATOM 4995 C CA . GLY A 1 624 ? -13.432 -5.545 16.428 1.00 96.81 624 GLY A CA 1
ATOM 4996 C C . GLY A 1 624 ? -14.355 -4.654 15.592 1.00 96.81 624 GLY A C 1
ATOM 4997 O O . GLY A 1 624 ? -14.850 -3.639 16.091 1.00 96.81 624 GLY A O 1
ATOM 4998 N N . GLN A 1 625 ? -14.509 -5.020 14.318 1.00 98.12 625 GLN A N 1
ATOM 4999 C CA . GLN A 1 625 ? -15.156 -4.273 13.242 1.00 98.12 625 GLN A CA 1
ATOM 5000 C C . GLN A 1 625 ? -16.468 -3.641 13.713 1.00 98.12 625 GLN A C 1
ATOM 5002 O O . GLN A 1 625 ? -17.281 -4.275 14.380 1.00 98.12 625 GLN A O 1
ATOM 5007 N N . ASN A 1 626 ? -16.693 -2.367 13.402 1.00 97.69 626 ASN A N 1
ATOM 5008 C CA . ASN A 1 626 ? -17.927 -1.687 13.785 1.00 97.69 626 ASN A CA 1
ATOM 5009 C C . ASN A 1 626 ? -18.889 -1.688 12.589 1.00 97.69 626 ASN A C 1
ATOM 5011 O O . ASN A 1 626 ? -18.584 -1.019 11.604 1.00 97.69 626 ASN A O 1
ATOM 5015 N N . PRO A 1 627 ? -20.048 -2.367 12.664 1.00 97.12 627 PRO A N 1
ATOM 5016 C CA . PRO A 1 627 ? -20.718 -2.839 13.881 1.00 97.12 627 PRO A CA 1
ATOM 5017 C C . PRO A 1 627 ? -20.548 -4.325 14.231 1.00 97.12 627 PRO A C 1
ATOM 5019 O O . PRO A 1 627 ? -21.013 -4.721 15.301 1.00 97.12 627 PRO A O 1
ATOM 5022 N N . SER A 1 628 ? -19.985 -5.147 13.346 1.00 96.25 628 SER A N 1
ATOM 5023 C CA . SER A 1 628 ? -20.133 -6.609 13.407 1.00 96.25 628 SER A CA 1
ATOM 5024 C C . SER A 1 628 ? -19.424 -7.295 14.581 1.00 96.25 628 SER A C 1
ATOM 5026 O O . SER A 1 628 ? -19.830 -8.370 15.011 1.00 96.25 628 SER A O 1
ATOM 5028 N N . GLY A 1 629 ? -18.366 -6.680 15.105 1.00 96.12 629 GLY A N 1
ATOM 5029 C CA . GLY A 1 629 ? -17.475 -7.243 16.115 1.00 96.12 629 GLY A CA 1
ATOM 5030 C C . GLY A 1 629 ? -16.493 -8.289 15.575 1.00 96.12 629 GLY A C 1
ATOM 5031 O O . GLY A 1 629 ? -15.703 -8.819 16.359 1.00 96.12 629 GLY A O 1
ATOM 5032 N N . CYS A 1 630 ? -16.510 -8.590 14.271 1.00 95.50 630 CYS A N 1
ATOM 5033 C CA . CYS A 1 630 ? -15.565 -9.529 13.671 1.00 95.50 630 CYS A CA 1
ATOM 5034 C C . CYS A 1 630 ? -14.150 -8.937 13.604 1.00 95.50 630 CYS A C 1
ATOM 5036 O O . CYS A 1 630 ? -13.957 -7.721 13.656 1.00 95.50 630 CYS A O 1
ATOM 5038 N N . THR A 1 631 ? -13.151 -9.797 13.435 1.00 95.62 631 THR A N 1
ATOM 5039 C CA . THR A 1 631 ? -11.754 -9.387 13.257 1.00 95.62 631 THR A CA 1
ATOM 5040 C C . THR A 1 631 ? -11.188 -10.099 12.036 1.00 95.62 631 THR A C 1
ATOM 5042 O O . THR A 1 631 ? -11.348 -11.312 11.895 1.00 95.62 631 THR A O 1
ATOM 5045 N N . LEU A 1 632 ? -10.512 -9.355 11.159 1.00 95.38 632 LEU A N 1
ATOM 5046 C CA . LEU A 1 632 ? -9.805 -9.915 10.013 1.00 95.38 632 LEU A CA 1
ATOM 5047 C C . LEU A 1 632 ? -8.714 -10.879 10.487 1.00 95.38 632 LEU A C 1
ATOM 5049 O O . LEU A 1 632 ? -7.784 -10.488 11.199 1.00 95.38 632 LEU A O 1
ATOM 5053 N N . SER A 1 633 ? -8.800 -12.132 10.039 1.00 89.81 633 SER A N 1
ATOM 5054 C CA . SER A 1 633 ? -7.700 -13.093 10.184 1.00 89.81 633 SER A CA 1
ATOM 5055 C C . SER A 1 633 ? -6.440 -12.596 9.463 1.00 89.81 633 SER A C 1
ATOM 5057 O O . SER A 1 633 ? -6.532 -11.879 8.464 1.00 89.81 633 SER A O 1
ATOM 5059 N N . VAL A 1 634 ? -5.263 -13.008 9.939 1.00 84.06 634 VAL A N 1
ATOM 5060 C CA . VAL A 1 634 ? -3.973 -12.616 9.343 1.00 84.06 634 VAL A CA 1
ATOM 5061 C C . VAL A 1 634 ? -3.904 -13.001 7.860 1.00 84.06 634 VAL A C 1
ATOM 5063 O O . VAL A 1 634 ? -3.553 -12.161 7.036 1.00 84.06 634 VAL A O 1
ATOM 5066 N N . ASP A 1 635 ? -4.341 -14.211 7.504 1.00 81.44 635 ASP A N 1
ATOM 5067 C CA . ASP A 1 635 ? -4.363 -14.684 6.113 1.00 81.44 635 ASP A CA 1
ATOM 5068 C C . ASP A 1 635 ? -5.246 -13.810 5.213 1.00 81.44 635 ASP A C 1
ATOM 5070 O O . ASP A 1 635 ? -4.888 -13.516 4.073 1.00 81.44 635 ASP A O 1
ATOM 5074 N N . ARG A 1 636 ? -6.392 -13.336 5.723 1.00 91.44 636 ARG A N 1
ATOM 5075 C CA . ARG A 1 636 ? -7.246 -12.408 4.970 1.00 91.44 636 ARG A CA 1
ATOM 5076 C C . ARG A 1 636 ? -6.624 -11.034 4.816 1.00 91.44 636 ARG A C 1
ATOM 5078 O O . ARG A 1 636 ? -6.775 -10.458 3.745 1.00 91.44 636 ARG A O 1
ATOM 5085 N N . LYS A 1 637 ? -5.920 -10.519 5.830 1.00 88.94 637 LYS A N 1
ATOM 5086 C CA . LYS A 1 637 ? -5.181 -9.255 5.690 1.00 88.94 637 LYS A CA 1
ATOM 5087 C C . LYS A 1 637 ? -4.153 -9.364 4.563 1.00 88.94 637 LYS A C 1
ATOM 5089 O O . LYS A 1 637 ? -4.148 -8.498 3.700 1.00 88.94 637 LYS A O 1
ATOM 5094 N N . TYR A 1 638 ? -3.381 -10.454 4.496 1.00 82.69 638 TYR A N 1
ATOM 5095 C CA . TYR A 1 638 ? -2.442 -10.681 3.389 1.00 82.69 638 TYR A CA 1
ATOM 5096 C C . TYR A 1 638 ? -3.139 -10.723 2.026 1.00 82.69 638 TYR A C 1
ATOM 5098 O O . TYR A 1 638 ? -2.754 -9.971 1.137 1.00 82.69 638 TYR A O 1
ATOM 5106 N N . LYS A 1 639 ? -4.216 -11.504 1.878 1.00 83.50 639 LYS A N 1
ATOM 5107 C CA . LYS A 1 639 ? -4.976 -11.563 0.616 1.00 83.50 639 LYS A CA 1
ATOM 5108 C C . LYS A 1 639 ? -5.548 -10.205 0.205 1.00 83.50 639 LYS A C 1
ATOM 5110 O O . LYS A 1 639 ? -5.423 -9.804 -0.943 1.00 83.50 639 LYS A O 1
ATOM 5115 N N . ILE A 1 640 ? -6.165 -9.474 1.135 1.00 95.12 640 ILE A N 1
ATOM 5116 C CA . ILE A 1 640 ? -6.712 -8.135 0.865 1.00 95.12 640 ILE A CA 1
ATOM 5117 C C . ILE A 1 640 ? -5.590 -7.175 0.473 1.00 95.12 640 ILE A C 1
ATOM 5119 O O . ILE A 1 640 ? -5.750 -6.399 -0.463 1.00 95.12 640 ILE A O 1
ATOM 5123 N N . TYR A 1 641 ? -4.446 -7.241 1.153 1.00 91.38 641 TYR A N 1
ATOM 5124 C CA . TYR A 1 641 ? -3.287 -6.419 0.837 1.00 91.38 641 TYR A CA 1
ATOM 5125 C C . TYR A 1 641 ? -2.736 -6.720 -0.567 1.00 91.38 641 TYR A C 1
ATOM 5127 O O . TYR A 1 641 ? -2.494 -5.792 -1.337 1.00 91.38 641 TYR A O 1
ATOM 5135 N N . GLU A 1 642 ? -2.630 -7.997 -0.943 1.00 80.94 642 GLU A N 1
ATOM 5136 C CA . GLU A 1 642 ? -2.254 -8.443 -2.293 1.00 80.94 642 GLU A CA 1
ATOM 5137 C C . GLU A 1 642 ? -3.245 -7.962 -3.360 1.00 80.94 642 GLU A C 1
ATOM 5139 O O . GLU A 1 642 ? -2.830 -7.457 -4.404 1.00 80.94 642 GLU A O 1
ATOM 5144 N N . ILE A 1 643 ? -4.551 -8.042 -3.091 1.00 87.38 643 ILE A N 1
ATOM 5145 C CA . ILE A 1 643 ? -5.596 -7.527 -3.986 1.00 87.38 643 ILE A CA 1
ATOM 5146 C C . ILE A 1 643 ? -5.459 -6.005 -4.137 1.00 87.38 643 ILE A C 1
ATOM 5148 O O . ILE A 1 643 ? -5.416 -5.493 -5.256 1.00 87.38 643 ILE A O 1
ATOM 5152 N N . CYS A 1 644 ? -5.315 -5.265 -3.036 1.00 92.00 644 CYS A N 1
ATOM 5153 C CA . CYS A 1 644 ? -5.076 -3.821 -3.076 1.00 92.00 644 CYS A CA 1
ATOM 5154 C C . CYS A 1 644 ? -3.789 -3.474 -3.833 1.00 92.00 644 CYS A C 1
ATOM 5156 O O . CYS A 1 644 ? -3.767 -2.475 -4.548 1.00 92.00 644 CYS A O 1
ATOM 5158 N N . SER A 1 645 ? -2.746 -4.303 -3.736 1.00 81.94 645 SER A N 1
ATOM 5159 C CA . SER A 1 645 ? -1.521 -4.170 -4.528 1.00 81.94 645 SER A CA 1
ATOM 5160 C C . SER A 1 645 ? -1.785 -4.347 -6.023 1.00 81.94 645 SER A C 1
ATOM 5162 O O . SER A 1 645 ? -1.495 -3.456 -6.824 1.00 81.94 645 SER A O 1
ATOM 5164 N N . LYS A 1 646 ? -2.448 -5.447 -6.395 1.00 82.00 646 LYS A N 1
ATOM 5165 C CA . LYS A 1 646 ? -2.808 -5.817 -7.773 1.00 82.00 646 LYS A CA 1
ATOM 5166 C C . LYS A 1 646 ? -3.662 -4.765 -8.481 1.00 82.00 646 LYS A C 1
ATOM 5168 O O . LYS A 1 646 ? -3.421 -4.470 -9.653 1.00 82.00 646 LYS A O 1
ATOM 5173 N N . TYR A 1 647 ? -4.654 -4.211 -7.787 1.00 85.31 647 TYR A N 1
ATOM 5174 C CA . TYR A 1 647 ? -5.585 -3.218 -8.340 1.00 85.31 647 TYR A CA 1
ATOM 5175 C C . TYR A 1 647 ? -5.198 -1.771 -8.016 1.00 85.31 647 TYR A C 1
ATOM 5177 O O . TYR A 1 647 ? -5.864 -0.847 -8.475 1.00 85.31 647 TYR A O 1
ATOM 5185 N N . ASN A 1 648 ? -4.089 -1.573 -7.302 1.00 87.12 648 ASN A N 1
ATOM 5186 C CA . ASN A 1 648 ? -3.524 -0.281 -6.938 1.00 87.12 648 ASN A CA 1
ATOM 5187 C C . ASN A 1 648 ? -4.459 0.612 -6.095 1.00 87.12 648 ASN A C 1
ATOM 5189 O O . ASN A 1 648 ? -4.751 1.743 -6.474 1.00 87.12 648 ASN A O 1
ATOM 5193 N N . LEU A 1 649 ? -4.915 0.112 -4.943 1.00 96.75 649 LEU A N 1
ATOM 5194 C CA . LEU A 1 649 ? -5.738 0.854 -3.975 1.00 96.75 649 LEU A CA 1
ATOM 5195 C C . LEU A 1 649 ? -4.910 1.309 -2.762 1.00 96.75 649 LEU A C 1
ATOM 5197 O O . LEU A 1 649 ? -4.052 0.567 -2.279 1.00 96.75 649 LEU A O 1
ATOM 5201 N N . ILE A 1 650 ? -5.215 2.495 -2.230 1.00 98.38 650 ILE A N 1
ATOM 5202 C CA . ILE A 1 650 ? -4.787 2.931 -0.890 1.00 98.38 650 ILE A CA 1
ATOM 5203 C C . ILE A 1 650 ? -5.706 2.298 0.155 1.00 98.38 650 ILE A C 1
ATOM 5205 O O . ILE A 1 650 ? -6.927 2.300 -0.001 1.00 98.38 650 ILE A O 1
ATOM 5209 N N . ILE A 1 651 ? -5.124 1.779 1.232 1.00 98.75 651 ILE A N 1
ATOM 5210 C CA . ILE A 1 651 ? -5.849 1.174 2.348 1.00 98.75 651 ILE A CA 1
ATOM 5211 C C . ILE A 1 651 ? -5.954 2.195 3.476 1.00 98.75 651 ILE A C 1
ATOM 5213 O O . ILE A 1 651 ? -4.945 2.661 4.006 1.00 98.75 651 ILE A O 1
ATOM 5217 N N . LEU A 1 652 ? -7.186 2.511 3.860 1.00 98.88 652 LEU A N 1
ATOM 5218 C CA . LEU A 1 652 ? -7.515 3.266 5.058 1.00 98.88 652 LEU A CA 1
ATOM 5219 C C . LEU A 1 652 ? -7.832 2.274 6.184 1.00 98.88 652 LEU A C 1
ATOM 5221 O O . LEU A 1 652 ? -8.945 1.750 6.264 1.00 98.88 652 LEU A O 1
ATOM 5225 N N . GLU A 1 653 ? -6.834 1.996 7.024 1.00 98.62 653 GLU A N 1
ATOM 5226 C CA . GLU A 1 653 ? -6.917 1.084 8.171 1.00 98.62 653 GLU A CA 1
ATOM 5227 C C . GLU A 1 653 ? -7.390 1.852 9.416 1.00 98.62 653 GLU A C 1
ATOM 5229 O O . GLU A 1 653 ? -6.587 2.465 10.120 1.00 98.62 653 GLU A O 1
ATOM 5234 N N . ASP A 1 654 ? -8.695 1.847 9.693 1.00 98.56 654 ASP A N 1
ATOM 5235 C CA . ASP A 1 654 ? -9.272 2.486 10.885 1.00 98.56 654 ASP A CA 1
ATOM 5236 C C . ASP A 1 654 ? -9.346 1.500 12.046 1.00 98.56 654 ASP A C 1
ATOM 5238 O O . ASP A 1 654 ? -10.191 0.608 12.067 1.00 98.56 654 ASP A O 1
ATOM 5242 N N . ASP A 1 655 ? -8.444 1.634 13.019 1.00 96.88 655 ASP A N 1
ATOM 5243 C CA . ASP A 1 655 ? -8.223 0.582 14.013 1.00 96.88 655 ASP A CA 1
ATOM 5244 C C . ASP A 1 655 ? -8.243 1.089 15.471 1.00 96.88 655 ASP A C 1
ATOM 5246 O O . ASP A 1 655 ? -7.347 0.795 16.270 1.00 96.88 655 ASP A O 1
ATOM 5250 N N . PRO A 1 656 ? -9.300 1.817 15.895 1.00 96.88 656 PRO A N 1
ATOM 5251 C CA . PRO A 1 656 ? -9.414 2.337 17.259 1.00 96.88 656 PRO A CA 1
ATOM 5252 C C . PRO A 1 656 ? -9.597 1.228 18.308 1.00 96.88 656 PRO A C 1
ATOM 5254 O O . PRO A 1 656 ? -9.573 1.510 19.509 1.00 96.88 656 PRO A O 1
ATOM 5257 N N . TYR A 1 657 ? -9.820 -0.015 17.871 1.00 97.31 657 TYR A N 1
ATOM 5258 C CA . TYR A 1 657 ? -10.035 -1.188 18.714 1.00 97.31 657 TYR A CA 1
ATOM 5259 C C . TYR A 1 657 ? -8.866 -2.178 18.680 1.00 97.31 657 TYR A C 1
ATOM 5261 O O . TYR A 1 657 ? -8.978 -3.225 19.316 1.00 97.31 657 TYR A O 1
ATOM 5269 N N . TYR A 1 658 ? -7.748 -1.861 18.015 1.00 97.44 658 TYR A N 1
ATOM 5270 C CA . TYR A 1 658 ? -6.589 -2.754 17.903 1.00 97.44 658 TYR A CA 1
ATOM 5271 C C . TYR A 1 658 ? -6.146 -3.333 19.250 1.00 97.44 658 TYR A C 1
ATOM 5273 O O . TYR A 1 658 ? -5.957 -4.536 19.409 1.00 97.44 658 TYR A O 1
ATOM 5281 N N . PHE A 1 659 ? -6.042 -2.477 20.265 1.00 95.75 659 PHE A N 1
ATOM 5282 C CA . PHE A 1 659 ? -5.631 -2.886 21.605 1.00 95.75 659 PHE A CA 1
ATOM 5283 C C . PHE A 1 659 ? -6.765 -3.487 22.445 1.00 95.75 659 PHE A C 1
ATOM 5285 O O . PHE A 1 659 ? -6.518 -3.874 23.580 1.00 95.75 659 PHE A O 1
ATOM 5292 N N . LEU A 1 660 ? -7.993 -3.595 21.929 1.00 96.12 660 LEU A N 1
ATOM 5293 C CA . LEU A 1 660 ? -9.130 -4.237 22.602 1.00 96.12 660 LEU A CA 1
ATOM 5294 C C . LEU A 1 660 ? -9.341 -5.686 22.145 1.00 96.12 660 LEU A C 1
ATOM 5296 O O . LEU A 1 660 ? -10.472 -6.161 22.113 1.00 96.12 660 LEU A O 1
ATOM 5300 N N . GLN A 1 661 ? -8.274 -6.387 21.773 1.00 95.25 661 GLN A N 1
ATOM 5301 C CA . GLN A 1 661 ? -8.302 -7.825 21.502 1.00 95.25 661 GLN A CA 1
ATOM 5302 C C . GLN A 1 661 ? -8.260 -8.607 22.815 1.00 95.25 661 GLN A C 1
ATOM 5304 O O . GLN A 1 661 ? -7.537 -8.229 23.737 1.00 95.25 661 GLN A O 1
ATOM 5309 N N . PHE A 1 662 ? -9.056 -9.668 22.932 1.00 93.31 662 PHE A N 1
ATOM 5310 C CA . PHE A 1 662 ? -9.194 -10.396 24.194 1.00 93.31 662 PHE A CA 1
ATOM 5311 C C . PHE A 1 662 ? -8.153 -11.513 24.341 1.00 93.31 662 PHE A C 1
ATOM 5313 O O . PHE A 1 662 ? -7.856 -12.201 23.364 1.00 93.31 662 PHE A O 1
ATOM 5320 N N . PRO A 1 663 ? -7.624 -11.749 25.557 1.00 85.94 663 PRO A N 1
ATOM 5321 C CA . PRO A 1 663 ? -6.707 -12.857 25.806 1.00 85.94 663 PRO A CA 1
ATOM 5322 C C . PRO A 1 663 ? -7.382 -14.217 25.618 1.00 85.94 663 PRO A C 1
ATOM 5324 O O . PRO A 1 663 ? -8.544 -14.421 25.985 1.00 85.94 663 PRO A O 1
ATOM 5327 N N . THR A 1 664 ? -6.622 -15.158 25.059 1.00 77.50 664 THR A N 1
ATOM 5328 C CA . THR A 1 664 ? -7.019 -16.558 24.896 1.00 77.50 664 THR A CA 1
ATOM 5329 C C . THR A 1 664 ? -6.671 -17.337 26.163 1.00 77.50 664 THR A C 1
ATOM 5331 O O . THR A 1 664 ? -5.533 -17.769 26.319 1.00 77.50 664 THR A O 1
ATOM 5334 N N . GLY A 1 665 ? -7.644 -17.511 27.058 1.00 68.56 665 GLY A N 1
ATOM 5335 C CA . GLY A 1 665 ? -7.475 -18.207 28.339 1.00 68.56 665 GLY A CA 1
ATOM 5336 C C . GLY A 1 665 ? -7.777 -17.318 29.547 1.00 68.56 665 GLY A C 1
ATOM 5337 O O . GLY A 1 665 ? -8.094 -16.136 29.398 1.00 68.56 665 GLY A O 1
ATOM 5338 N N . ASP A 1 666 ? -7.687 -17.911 30.738 1.00 69.69 666 ASP A N 1
ATOM 5339 C CA . ASP A 1 666 ? -8.029 -17.259 32.013 1.00 69.69 666 ASP A CA 1
ATOM 5340 C C . ASP A 1 666 ? -6.794 -16.884 32.855 1.00 69.69 666 ASP A C 1
ATOM 5342 O O . ASP A 1 666 ? -6.928 -16.421 33.988 1.00 69.69 666 ASP A O 1
ATOM 5346 N N . ASP A 1 667 ? -5.578 -17.062 32.322 1.00 73.06 667 ASP A N 1
ATOM 5347 C CA . ASP A 1 667 ? -4.351 -16.699 33.035 1.00 73.06 667 ASP A CA 1
ATOM 5348 C C . ASP A 1 667 ? -4.218 -15.171 33.167 1.00 73.06 667 ASP A C 1
ATOM 5350 O O . ASP A 1 667 ? -4.062 -14.425 32.194 1.00 73.06 667 ASP A O 1
ATOM 5354 N N . ALA A 1 668 ? -4.224 -14.706 34.418 1.00 64.31 668 ALA A N 1
ATOM 5355 C CA . ALA A 1 668 ? -4.073 -13.307 34.791 1.00 64.31 668 ALA A CA 1
ATOM 5356 C C . ALA A 1 668 ? -2.678 -12.721 34.497 1.00 64.31 668 ALA A C 1
ATOM 5358 O O . ALA A 1 668 ? -2.488 -11.513 34.645 1.00 64.31 668 ALA A O 1
ATOM 5359 N N . ASN A 1 669 ? -1.712 -13.498 34.017 1.00 67.56 669 ASN A N 1
ATOM 5360 C CA . ASN A 1 669 ? -0.406 -12.994 33.583 1.00 67.56 669 ASN A CA 1
ATOM 5361 C C . ASN A 1 669 ? -0.189 -13.093 32.068 1.00 67.56 669 ASN A C 1
ATOM 5363 O O . ASN A 1 669 ? 0.784 -12.538 31.560 1.00 67.56 669 ASN A O 1
ATOM 5367 N N . GLN A 1 670 ? -1.100 -13.729 31.327 1.00 70.69 670 GLN A N 1
ATOM 5368 C CA . GLN A 1 670 ? -0.980 -13.843 29.879 1.00 70.69 670 GLN A CA 1
ATOM 5369 C C . GLN A 1 670 ? -1.276 -12.498 29.207 1.00 70.69 670 GLN A C 1
ATOM 5371 O O . GLN A 1 670 ? -2.360 -11.930 29.368 1.00 70.69 670 GLN A O 1
ATOM 5376 N N . GLN A 1 671 ? -0.295 -11.992 28.458 1.00 72.44 671 GLN A N 1
ATOM 5377 C CA . GLN A 1 671 ? -0.456 -10.830 27.587 1.00 72.44 671 GLN A CA 1
ATOM 5378 C C . GLN A 1 671 ? -1.036 -11.259 26.237 1.00 72.44 671 GLN A C 1
ATOM 5380 O O . GLN A 1 671 ? -0.733 -12.340 25.728 1.00 72.44 671 GLN A O 1
ATOM 5385 N N . VAL A 1 672 ? -1.865 -10.398 25.646 1.00 78.38 672 VAL A N 1
ATOM 5386 C CA . VAL A 1 672 ? -2.413 -10.622 24.306 1.00 78.38 672 VAL A CA 1
ATOM 5387 C C . VAL A 1 672 ? -1.299 -10.465 23.281 1.00 78.38 672 VAL A C 1
ATOM 5389 O O . VAL A 1 672 ? -0.695 -9.399 23.168 1.00 78.38 672 VAL A O 1
ATOM 5392 N N . GLN A 1 673 ? -1.054 -11.517 22.503 1.00 79.75 673 GLN A N 1
ATOM 5393 C CA . GLN A 1 673 ? -0.219 -11.406 21.318 1.00 79.75 673 GLN A CA 1
ATOM 5394 C C . GLN A 1 673 ? -1.006 -10.658 20.239 1.00 79.75 673 GLN A C 1
ATOM 5396 O O . GLN A 1 673 ? -1.966 -11.187 19.681 1.00 79.75 673 GLN A O 1
ATOM 5401 N N . LEU A 1 674 ? -0.616 -9.412 19.973 1.00 87.00 674 LEU A N 1
ATOM 5402 C CA . LEU A 1 674 ? -1.269 -8.587 18.963 1.00 87.00 674 LEU A CA 1
ATOM 5403 C C . LEU A 1 674 ? -0.851 -9.068 17.556 1.00 87.00 674 LEU A C 1
ATOM 5405 O O . LEU A 1 674 ? 0.348 -9.171 17.285 1.00 87.00 674 LEU A O 1
ATOM 5409 N N . PRO A 1 675 ? -1.807 -9.405 16.671 1.00 82.31 675 PRO A N 1
ATOM 5410 C CA . PRO A 1 675 ? -1.518 -9.900 15.334 1.00 82.31 675 PRO A CA 1
ATOM 5411 C C . PRO A 1 675 ? -1.019 -8.778 14.413 1.00 82.31 675 PRO A C 1
ATOM 5413 O O . PRO A 1 675 ? -1.336 -7.610 14.641 1.00 82.31 675 PRO A O 1
ATOM 5416 N N . PRO A 1 676 ? -0.330 -9.122 13.310 1.00 86.38 676 PRO A N 1
ATOM 5417 C CA . PRO A 1 676 ? 0.049 -8.157 12.287 1.00 86.38 676 PRO A CA 1
ATOM 5418 C C . PRO A 1 676 ? -1.126 -7.294 11.789 1.00 86.38 676 PRO A C 1
ATOM 5420 O O . PRO A 1 676 ? -2.278 -7.730 11.676 1.00 86.38 676 PRO A O 1
ATOM 5423 N N . THR A 1 677 ? -0.791 -6.052 11.471 1.00 92.94 677 THR A N 1
ATOM 5424 C CA . THR A 1 677 ? -1.648 -4.981 10.925 1.00 92.94 677 THR A CA 1
ATOM 5425 C C . THR A 1 677 ? -1.332 -4.739 9.456 1.00 92.94 677 THR A C 1
ATOM 5427 O O . THR A 1 677 ? -0.273 -5.174 8.992 1.00 92.94 677 THR A O 1
ATOM 5430 N N . PHE A 1 678 ? -2.199 -4.028 8.732 1.00 94.38 678 PHE A N 1
ATOM 5431 C CA . PHE A 1 678 ? -1.884 -3.664 7.349 1.00 94.38 678 PHE A CA 1
ATOM 5432 C C . PHE A 1 678 ? -0.604 -2.825 7.286 1.00 94.38 678 PHE A C 1
ATOM 5434 O O . PHE A 1 678 ? 0.273 -3.150 6.493 1.00 94.38 678 PHE A O 1
ATOM 5441 N N . ILE A 1 679 ? -0.420 -1.845 8.182 1.00 94.06 679 ILE A N 1
ATOM 5442 C CA . ILE A 1 679 ? 0.810 -1.030 8.192 1.00 94.06 679 ILE A CA 1
ATOM 5443 C C . ILE A 1 679 ? 2.077 -1.858 8.471 1.00 94.06 679 ILE A C 1
ATOM 5445 O O . ILE A 1 679 ? 3.127 -1.591 7.901 1.00 94.06 679 ILE A O 1
ATOM 5449 N N . SER A 1 680 ? 1.994 -2.910 9.297 1.00 86.31 680 SER A N 1
ATOM 5450 C CA . SER A 1 680 ? 3.157 -3.768 9.592 1.00 86.31 680 SER A CA 1
ATOM 5451 C C . SER A 1 680 ? 3.579 -4.673 8.431 1.00 86.31 680 SER A C 1
ATOM 5453 O O . SER A 1 680 ? 4.698 -5.183 8.430 1.00 86.31 680 SER A O 1
ATOM 5455 N N . MET A 1 681 ? 2.684 -4.904 7.466 1.00 83.00 681 MET A N 1
ATOM 5456 C CA . MET A 1 681 ? 2.980 -5.632 6.229 1.00 83.00 681 MET A CA 1
ATOM 5457 C C . MET A 1 681 ? 3.112 -4.692 5.025 1.00 83.00 681 MET A C 1
ATOM 5459 O O . MET A 1 681 ? 3.279 -5.174 3.906 1.00 83.00 681 MET A O 1
ATOM 5463 N N . ASP A 1 682 ? 3.040 -3.373 5.244 1.00 84.62 682 ASP A N 1
ATOM 5464 C CA . ASP A 1 682 ? 2.987 -2.396 4.167 1.00 84.62 682 ASP A CA 1
ATOM 5465 C C . ASP A 1 682 ? 4.361 -2.174 3.540 1.00 84.62 682 ASP A C 1
ATOM 5467 O O . ASP A 1 682 ? 5.165 -1.359 3.991 1.00 84.62 682 ASP A O 1
ATOM 5471 N N . THR A 1 683 ? 4.627 -2.917 2.479 1.00 74.81 683 THR A N 1
ATOM 5472 C CA . THR A 1 683 ? 5.883 -2.853 1.742 1.00 74.81 683 THR A CA 1
ATOM 5473 C C . THR A 1 683 ? 5.749 -1.979 0.467 1.00 74.81 683 THR A C 1
ATOM 5475 O O . THR A 1 683 ? 6.721 -1.360 0.034 1.00 74.81 683 THR A O 1
ATOM 5478 N N . ASP A 1 684 ? 4.524 -1.778 -0.046 1.00 78.00 684 ASP A N 1
ATOM 5479 C CA . ASP A 1 684 ? 4.183 -0.933 -1.206 1.00 78.00 684 ASP A CA 1
ATOM 5480 C C . ASP A 1 684 ? 4.015 0.545 -0.814 1.00 78.00 684 ASP A C 1
ATOM 5482 O O . ASP A 1 684 ? 3.952 1.405 -1.691 1.00 78.00 684 ASP A O 1
ATOM 5486 N N . ARG A 1 685 ? 3.915 0.854 0.488 1.00 89.12 685 ARG A N 1
ATOM 5487 C CA . ARG A 1 685 ? 3.578 2.189 1.021 1.00 89.12 685 ARG A CA 1
ATOM 5488 C C . ARG A 1 685 ? 2.160 2.627 0.642 1.00 89.12 685 ARG A C 1
ATOM 5490 O O . ARG A 1 685 ? 1.930 3.746 0.200 1.00 89.12 685 ARG A O 1
ATOM 5497 N N . ARG A 1 686 ? 1.174 1.747 0.795 1.00 94.06 686 ARG A N 1
ATOM 5498 C CA . ARG A 1 686 ? -0.229 2.029 0.438 1.00 94.06 686 ARG A CA 1
ATOM 5499 C C . ARG A 1 686 ? -1.165 2.164 1.633 1.00 94.06 686 ARG A C 1
ATOM 5501 O O . ARG A 1 686 ? -2.364 2.327 1.422 1.00 94.06 686 ARG A O 1
ATOM 5508 N N . VAL A 1 687 ? -0.668 2.070 2.864 1.00 97.69 687 VAL A N 1
ATOM 5509 C CA . VAL A 1 687 ? -1.508 2.054 4.067 1.00 97.69 687 VAL A CA 1
ATOM 5510 C C . VAL A 1 687 ? -1.443 3.393 4.798 1.00 97.69 687 VAL A C 1
ATOM 5512 O O . VAL A 1 687 ? -0.377 3.862 5.189 1.00 97.69 687 VAL A O 1
ATOM 5515 N N . LEU A 1 688 ? -2.611 3.989 5.039 1.00 98.50 688 LEU A N 1
ATOM 5516 C CA . LEU A 1 688 ? -2.806 4.986 6.087 1.00 98.50 688 LEU A CA 1
ATOM 5517 C C . LEU A 1 688 ? -3.515 4.310 7.255 1.00 98.50 688 LEU A C 1
ATOM 5519 O O . LEU A 1 688 ? -4.676 3.913 7.141 1.00 98.50 688 LEU A O 1
ATOM 5523 N N . ARG A 1 689 ? -2.814 4.190 8.378 1.00 98.62 689 ARG A N 1
ATOM 5524 C CA . ARG A 1 689 ? -3.364 3.678 9.630 1.00 98.62 689 ARG A CA 1
ATOM 5525 C C . ARG A 1 689 ? -3.888 4.821 10.489 1.00 98.62 689 ARG A C 1
ATOM 5527 O O . ARG A 1 689 ? -3.201 5.827 10.658 1.00 98.62 689 ARG A O 1
ATOM 5534 N N . PHE A 1 690 ? -5.069 4.636 11.072 1.00 98.69 690 PHE A N 1
ATOM 5535 C CA . PHE A 1 690 ? -5.725 5.589 11.964 1.00 98.69 690 PHE A CA 1
ATOM 5536 C C . PHE A 1 690 ? -5.867 4.997 13.363 1.00 98.69 690 PHE A C 1
ATOM 5538 O O . PHE A 1 690 ? -6.657 4.081 13.598 1.00 98.69 690 PHE A O 1
ATOM 5545 N N . ASP A 1 691 ? -5.146 5.572 14.317 1.00 98.25 691 ASP A N 1
ATOM 5546 C CA . ASP A 1 691 ? -5.198 5.181 15.722 1.00 98.25 691 ASP A CA 1
ATOM 5547 C C . ASP A 1 691 ? -5.882 6.266 16.571 1.00 98.25 691 ASP A C 1
ATOM 5549 O O . ASP A 1 691 ? -5.883 7.463 16.256 1.00 98.25 691 ASP A O 1
ATOM 5553 N N . SER A 1 692 ? -6.451 5.866 17.714 1.00 97.38 692 SER A N 1
ATOM 5554 C CA . SER A 1 692 ? -7.015 6.817 18.675 1.00 97.38 692 SER A CA 1
ATOM 5555 C C . SER A 1 692 ? -6.897 6.366 20.122 1.00 97.38 692 SER A C 1
ATOM 5557 O O . SER A 1 692 ? -7.200 5.232 20.483 1.00 97.38 692 SER A O 1
ATOM 5559 N N . PHE A 1 693 ? -6.623 7.332 21.001 1.00 97.56 693 PHE A N 1
ATOM 5560 C CA . PHE A 1 693 ? -6.704 7.143 22.450 1.00 97.56 693 PHE A CA 1
ATOM 5561 C C . PHE A 1 693 ? -8.139 7.009 22.978 1.00 97.56 693 PHE A C 1
ATOM 5563 O O . PHE A 1 693 ? -8.340 6.739 24.163 1.00 97.56 693 PHE A O 1
ATOM 5570 N N . SER A 1 694 ? -9.155 7.169 22.125 1.00 97.50 694 SER A N 1
ATOM 5571 C CA . SER A 1 694 ? -10.556 7.253 22.545 1.00 97.50 694 SER A CA 1
ATOM 5572 C C . SER A 1 694 ? -11.079 6.012 23.264 1.00 97.50 694 SER A C 1
ATOM 5574 O O . SER A 1 694 ? -12.011 6.127 24.061 1.00 97.50 694 SER A O 1
ATOM 5576 N N . LYS A 1 695 ? -10.536 4.832 22.944 1.00 96.56 695 LYS A N 1
ATOM 5577 C CA . LYS A 1 695 ? -11.017 3.538 23.457 1.00 96.56 695 LYS A CA 1
ATOM 5578 C C . LYS A 1 695 ? -10.091 2.909 24.493 1.00 96.56 695 LYS A C 1
ATOM 5580 O O . LYS A 1 695 ? -10.515 1.991 25.185 1.00 96.56 695 LYS A O 1
ATOM 5585 N N . ILE A 1 696 ? -8.876 3.443 24.628 1.00 94.94 696 ILE A N 1
ATOM 5586 C CA . ILE A 1 696 ? -7.845 2.928 25.534 1.00 94.94 696 ILE A CA 1
ATOM 5587 C C . ILE A 1 696 ? -7.501 3.886 26.678 1.00 94.94 696 ILE A C 1
ATOM 5589 O O . ILE A 1 696 ? -7.102 3.420 27.738 1.00 94.94 696 ILE A O 1
ATOM 5593 N N . LEU A 1 697 ? -7.691 5.201 26.513 1.00 95.19 697 LEU A N 1
ATOM 5594 C CA . LEU A 1 697 ? -7.503 6.200 27.573 1.00 95.19 697 LEU A CA 1
ATOM 5595 C C . LEU A 1 697 ? -8.809 6.942 27.862 1.00 95.19 697 LEU A C 1
ATOM 5597 O O . LEU A 1 697 ? -9.439 6.728 28.893 1.00 95.19 697 LEU A O 1
ATOM 5601 N N . SER A 1 698 ? -9.223 7.827 26.952 1.00 95.12 698 SER A N 1
ATOM 5602 C CA . SER A 1 698 ? -10.438 8.627 27.101 1.00 95.12 698 SER A CA 1
ATOM 5603 C C . SER A 1 698 ? -10.842 9.267 25.777 1.00 95.12 698 SER A C 1
ATOM 5605 O O . SER A 1 698 ? -10.060 9.966 25.134 1.00 95.12 698 SER A O 1
ATOM 5607 N N . SER A 1 699 ? -12.107 9.086 25.396 1.00 94.56 699 SER A N 1
ATOM 5608 C CA . SER A 1 699 ? -12.692 9.727 24.211 1.00 94.56 699 SER A CA 1
ATOM 5609 C C . SER A 1 699 ? -12.811 11.247 24.330 1.00 94.56 699 SER A C 1
ATOM 5611 O O . SER A 1 699 ? -12.842 11.920 23.300 1.00 94.56 699 SER A O 1
ATOM 5613 N N . GLY A 1 700 ? -12.823 11.787 25.555 1.00 96.38 700 GLY A N 1
ATOM 5614 C CA . GLY A 1 700 ? -12.896 13.223 25.830 1.00 96.38 700 GLY A CA 1
ATOM 5615 C C . GLY A 1 700 ? -11.585 13.971 25.588 1.00 96.38 700 GLY A C 1
ATOM 5616 O O . GLY A 1 700 ? -11.617 15.181 25.402 1.00 96.38 700 GLY A O 1
ATOM 5617 N N . LEU A 1 701 ? -10.446 13.267 25.516 1.00 96.00 701 LEU A N 1
ATOM 5618 C CA . LEU A 1 701 ? -9.157 13.883 25.175 1.00 96.00 701 LEU A CA 1
ATOM 5619 C C . LEU A 1 701 ? -9.104 14.382 23.730 1.00 96.00 701 LEU A C 1
ATOM 5621 O O . LEU A 1 701 ? -8.242 15.195 23.419 1.00 96.00 701 LEU A O 1
ATOM 5625 N N . ARG A 1 702 ? -9.998 13.877 22.861 1.00 97.50 702 ARG A N 1
ATOM 5626 C CA . ARG A 1 702 ? -10.023 14.181 21.423 1.00 97.50 702 ARG A CA 1
ATOM 5627 C C . ARG A 1 702 ? -8.623 14.070 20.821 1.00 97.50 702 ARG A C 1
ATOM 5629 O O . ARG A 1 702 ? -8.081 15.050 20.334 1.00 97.50 702 ARG A O 1
ATOM 5636 N N . LEU A 1 703 ? -8.028 12.880 20.915 1.00 97.88 703 LEU A N 1
ATOM 5637 C CA . LEU A 1 703 ? -6.661 12.640 20.461 1.00 97.88 703 LEU A CA 1
ATOM 5638 C C . LEU A 1 703 ? -6.559 11.324 19.680 1.00 97.88 703 LEU A C 1
ATOM 5640 O O . LEU A 1 703 ? -7.078 10.275 20.091 1.00 97.88 703 LEU A O 1
ATOM 5644 N N . GLY A 1 704 ? -5.901 11.394 18.534 1.00 97.81 704 GLY A N 1
ATOM 5645 C CA . GLY A 1 704 ? -5.574 10.276 17.658 1.00 97.81 704 GLY A CA 1
ATOM 5646 C C . GLY A 1 704 ? -4.431 10.661 16.736 1.00 97.81 704 GLY A C 1
ATOM 5647 O O . GLY A 1 704 ? -3.871 11.750 16.870 1.00 97.81 704 GLY A O 1
ATOM 5648 N N . TRP A 1 705 ? -4.057 9.766 15.835 1.00 98.38 705 TRP A N 1
ATOM 5649 C CA . TRP A 1 705 ? -2.983 10.035 14.891 1.00 98.38 705 TRP A CA 1
ATOM 5650 C C . TRP A 1 705 ? -3.098 9.169 13.640 1.00 98.38 705 TRP A C 1
ATOM 5652 O O . TRP A 1 705 ? -3.770 8.136 13.637 1.00 98.38 705 TRP A O 1
ATOM 5662 N N . ILE A 1 706 ? -2.445 9.631 12.580 1.00 98.62 706 ILE A N 1
ATOM 5663 C CA . ILE A 1 706 ? -2.246 8.891 11.336 1.00 98.62 706 ILE A CA 1
ATOM 5664 C C . ILE A 1 706 ? -0.828 8.331 11.344 1.00 98.62 706 ILE A C 1
ATOM 5666 O O . ILE A 1 706 ? 0.087 8.989 11.832 1.00 98.62 706 ILE A O 1
ATOM 5670 N N . THR A 1 707 ? -0.629 7.132 10.811 1.00 98.31 707 THR A N 1
ATOM 5671 C CA . THR A 1 707 ? 0.695 6.578 10.498 1.00 98.31 707 THR A CA 1
ATOM 5672 C C . THR A 1 707 ? 0.691 6.085 9.060 1.00 98.31 707 THR A C 1
ATOM 5674 O O . THR A 1 707 ? -0.221 5.364 8.659 1.00 98.31 707 THR A O 1
ATOM 5677 N N . GLY A 1 708 ? 1.680 6.494 8.269 1.00 96.69 708 GLY A N 1
ATOM 5678 C CA . GLY A 1 708 ? 1.756 6.101 6.865 1.00 96.69 708 GLY A CA 1
ATOM 5679 C C . GLY A 1 708 ? 2.891 6.776 6.096 1.00 96.69 708 GLY A C 1
ATOM 5680 O O . GLY A 1 708 ? 3.744 7.425 6.706 1.00 96.69 708 GLY A O 1
ATOM 5681 N N . PRO A 1 709 ? 2.917 6.642 4.759 1.00 93.88 709 PRO A N 1
ATOM 5682 C CA . PRO A 1 709 ? 3.993 7.154 3.915 1.00 93.88 709 PRO A CA 1
ATOM 5683 C C . PRO A 1 709 ? 4.143 8.670 4.048 1.00 93.88 709 PRO A C 1
ATOM 5685 O O . PRO A 1 709 ? 3.155 9.396 3.921 1.00 93.88 709 PRO A O 1
ATOM 5688 N N . ALA A 1 710 ? 5.371 9.159 4.240 1.00 93.12 710 ALA A N 1
ATOM 5689 C CA . ALA A 1 710 ? 5.640 10.568 4.544 1.00 93.12 710 ALA A CA 1
ATOM 5690 C C . ALA A 1 710 ? 5.004 11.534 3.532 1.00 93.12 710 ALA A C 1
ATOM 5692 O O . ALA A 1 710 ? 4.327 12.485 3.917 1.00 93.12 710 ALA A O 1
ATOM 5693 N N . LYS A 1 711 ? 5.135 11.233 2.233 1.00 92.12 711 LYS A N 1
ATOM 5694 C CA . LYS A 1 711 ? 4.549 12.040 1.152 1.00 92.12 711 LYS A CA 1
ATOM 5695 C C . LYS A 1 711 ? 3.028 12.121 1.237 1.00 92.12 711 LYS A C 1
ATOM 5697 O O . LYS A 1 711 ? 2.461 13.168 0.955 1.00 92.12 711 LYS A O 1
ATOM 5702 N N . LEU A 1 712 ? 2.356 11.031 1.606 1.00 94.25 712 LEU A N 1
ATOM 5703 C CA . LEU A 1 712 ? 0.900 11.013 1.703 1.00 94.25 712 LEU A CA 1
ATOM 5704 C C . LEU A 1 712 ? 0.422 11.702 2.987 1.00 94.25 712 LEU A C 1
ATOM 5706 O O . LEU A 1 712 ? -0.511 12.504 2.938 1.00 94.25 712 LEU A O 1
ATOM 5710 N N . VAL A 1 713 ? 1.104 11.457 4.110 1.00 96.94 713 VAL A N 1
ATOM 5711 C CA . VAL A 1 713 ? 0.853 12.136 5.391 1.00 96.94 713 VAL A CA 1
ATOM 5712 C C . VAL A 1 713 ? 1.021 13.652 5.248 1.00 96.94 713 VAL A C 1
ATOM 5714 O O . VAL A 1 713 ? 0.169 14.399 5.718 1.00 96.94 713 VAL A O 1
ATOM 5717 N N . GLU A 1 714 ? 2.026 14.122 4.507 1.00 94.56 714 GLU A N 1
ATOM 5718 C CA . GLU A 1 714 ? 2.218 15.548 4.208 1.00 94.56 714 GLU A CA 1
ATOM 5719 C C . GLU A 1 714 ? 0.998 16.168 3.498 1.00 94.56 714 GLU A C 1
ATOM 5721 O O . GLU A 1 714 ? 0.563 17.278 3.821 1.00 94.56 714 GLU A O 1
ATOM 5726 N N . ARG A 1 715 ? 0.378 15.454 2.548 1.00 95.88 715 ARG A N 1
ATOM 5727 C CA . ARG A 1 715 ? -0.834 15.953 1.869 1.00 95.88 715 ARG A CA 1
ATOM 5728 C C . ARG A 1 715 ? -2.006 16.099 2.831 1.00 95.88 715 ARG A C 1
ATOM 5730 O O . ARG A 1 715 ? -2.747 17.082 2.733 1.00 95.88 715 ARG A O 1
ATOM 5737 N N . VAL A 1 716 ? -2.139 15.167 3.773 1.00 97.38 716 VAL A N 1
ATOM 5738 C CA . VAL A 1 716 ? -3.143 15.235 4.842 1.00 97.38 716 VAL A CA 1
ATOM 5739 C C . VAL A 1 716 ? -2.844 16.400 5.790 1.00 97.38 716 VAL A C 1
ATOM 5741 O O . VAL A 1 716 ? -3.744 17.177 6.115 1.00 97.38 716 VAL A O 1
ATOM 5744 N N . GLN A 1 717 ? -1.577 16.600 6.147 1.00 96.25 717 GLN A N 1
ATOM 5745 C CA . GLN A 1 717 ? -1.125 17.706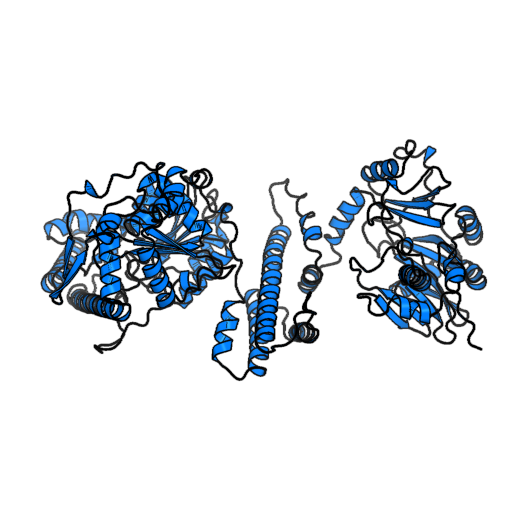 6.986 1.00 96.25 717 GLN A CA 1
ATOM 5746 C C . GLN A 1 717 ? -1.515 19.069 6.399 1.00 96.25 717 GLN A C 1
ATOM 5748 O O . GLN A 1 717 ? -1.988 19.952 7.116 1.00 96.25 717 GLN A O 1
ATOM 5753 N N . TYR A 1 718 ? -1.374 19.264 5.085 1.00 95.56 718 TYR A N 1
ATOM 5754 C CA . TYR A 1 718 ? -1.775 20.523 4.444 1.00 95.56 718 TYR A CA 1
ATOM 5755 C C . TYR A 1 718 ? -3.283 20.771 4.546 1.00 95.56 718 TYR A C 1
ATOM 5757 O O . TYR A 1 718 ? -3.717 21.923 4.593 1.00 95.56 718 TYR A O 1
ATOM 5765 N N . ASN A 1 719 ? -4.094 19.710 4.591 1.00 95.44 719 ASN A N 1
ATOM 5766 C CA . ASN A 1 719 ? -5.517 19.841 4.879 1.00 95.44 719 ASN A CA 1
ATOM 5767 C C . ASN A 1 719 ? -5.748 20.292 6.331 1.00 95.44 719 ASN A C 1
ATOM 5769 O O . ASN A 1 719 ? -6.513 21.224 6.589 1.00 95.44 719 ASN A O 1
ATOM 5773 N N . GLN A 1 720 ? -5.020 19.707 7.280 1.00 96.75 720 GLN A N 1
ATOM 5774 C CA . GLN A 1 720 ? -5.119 20.079 8.691 1.00 96.75 720 GLN A CA 1
ATOM 5775 C C . GLN A 1 720 ? -4.699 21.534 8.949 1.00 96.75 720 GLN A C 1
ATOM 5777 O O . GLN A 1 720 ? -5.365 22.254 9.694 1.00 96.75 720 GLN A O 1
ATOM 5782 N N . GLN A 1 721 ? -3.662 22.023 8.257 1.00 94.44 721 GLN A N 1
ATOM 5783 C CA . GLN A 1 721 ? -3.243 23.432 8.300 1.00 94.44 721 GLN A CA 1
ATOM 5784 C C . GLN A 1 721 ? -4.353 24.409 7.879 1.00 94.44 721 GLN A C 1
ATOM 5786 O O . GLN A 1 721 ? -4.335 25.562 8.302 1.00 94.44 721 GLN A O 1
ATOM 5791 N N . ALA A 1 722 ? -5.294 23.974 7.039 1.00 92.00 722 ALA A N 1
ATOM 5792 C CA . ALA A 1 722 ? -6.399 24.798 6.552 1.00 92.00 722 ALA A CA 1
ATOM 5793 C C . ALA A 1 722 ? -7.686 24.649 7.383 1.00 92.00 722 ALA A C 1
ATOM 5795 O O . ALA A 1 722 ? -8.649 25.375 7.137 1.00 92.00 722 ALA A O 1
ATOM 5796 N N . THR A 1 723 ? -7.721 23.713 8.334 1.00 93.56 723 THR A N 1
ATOM 5797 C CA . THR A 1 723 ? -8.921 23.364 9.105 1.00 93.56 723 THR A CA 1
ATOM 5798 C C . THR A 1 723 ? -8.690 23.572 10.600 1.00 93.56 723 THR A C 1
ATOM 5800 O O . THR A 1 723 ? -8.992 24.643 11.121 1.00 93.56 723 THR A O 1
ATOM 5803 N N . THR A 1 724 ? -8.142 22.583 11.305 1.00 94.94 724 THR A N 1
ATOM 5804 C CA . THR A 1 724 ? -7.994 22.601 12.771 1.00 94.94 724 THR A CA 1
ATOM 5805 C C . THR A 1 724 ? -6.638 23.095 13.260 1.00 94.94 724 THR A C 1
ATOM 5807 O O . THR A 1 724 ? -6.464 23.292 14.460 1.00 94.94 724 THR A O 1
ATOM 5810 N N . LEU A 1 725 ? -5.694 23.353 12.351 1.00 93.12 725 LEU A N 1
ATOM 5811 C CA . LEU A 1 725 ? -4.310 23.775 12.596 1.00 93.12 725 LEU A CA 1
ATOM 5812 C C . LEU A 1 725 ? -3.432 22.725 13.277 1.00 93.12 725 LEU A C 1
ATOM 5814 O O . LEU A 1 725 ? -2.364 22.436 12.750 1.00 93.12 725 LEU A O 1
ATOM 5818 N N . HIS A 1 726 ? -3.823 22.236 14.450 1.00 94.56 726 HIS A N 1
ATOM 5819 C CA . HIS A 1 726 ? -3.197 21.144 15.199 1.00 94.56 726 HIS A CA 1
ATOM 5820 C C . HIS A 1 726 ? -4.139 20.692 16.322 1.00 94.56 726 HIS A C 1
ATOM 5822 O O . HIS A 1 726 ? -4.969 21.464 16.806 1.00 94.56 726 HIS A O 1
ATOM 5828 N N . ALA A 1 727 ? -3.978 19.461 16.809 1.00 96.75 727 ALA A N 1
ATOM 5829 C CA . ALA A 1 727 ? -4.696 19.017 18.004 1.00 96.75 727 ALA A CA 1
ATOM 5830 C C . ALA A 1 727 ? -4.304 19.843 19.247 1.00 96.75 727 ALA A C 1
ATOM 5832 O O . ALA A 1 727 ? -3.207 20.403 19.324 1.00 96.75 727 ALA A O 1
ATOM 5833 N N . SER A 1 728 ? -5.176 19.883 20.260 1.00 97.25 728 SER A N 1
ATOM 5834 C CA . SER A 1 728 ? -4.934 20.612 21.517 1.00 97.25 728 SER A CA 1
ATOM 5835 C C . SER A 1 728 ? -3.575 20.260 22.138 1.00 97.25 728 SER A C 1
ATOM 5837 O O . SER A 1 728 ? -3.334 19.104 22.493 1.00 97.25 728 SER A O 1
ATOM 5839 N N . GLY A 1 729 ? -2.703 21.261 22.306 1.00 96.06 729 GLY A N 1
ATOM 5840 C CA . GLY A 1 729 ? -1.383 21.082 22.922 1.00 96.06 729 GLY A CA 1
ATOM 5841 C C . GLY A 1 729 ? -1.476 20.586 24.368 1.00 96.06 729 GLY A C 1
ATOM 5842 O O . GLY A 1 729 ? -0.682 19.752 24.788 1.00 96.06 729 GLY A O 1
ATOM 5843 N N . VAL A 1 730 ? -2.518 20.988 25.104 1.00 96.50 730 VAL A N 1
ATOM 5844 C CA . VAL A 1 730 ? -2.796 20.500 26.464 1.00 96.50 730 VAL A CA 1
ATOM 5845 C C . VAL A 1 730 ? -3.069 18.997 26.468 1.00 96.50 730 VAL A C 1
ATOM 5847 O O . VAL A 1 730 ? -2.479 18.265 27.260 1.00 96.50 730 VAL A O 1
ATOM 5850 N N . CYS A 1 731 ? -3.927 18.517 25.567 1.00 97.06 731 CYS A N 1
ATOM 5851 C CA . CYS A 1 731 ? -4.263 17.095 25.481 1.00 97.06 731 CYS A CA 1
ATOM 5852 C C . CYS A 1 731 ? -3.067 16.257 25.010 1.00 97.06 731 CYS A C 1
ATOM 5854 O O . CYS A 1 731 ? -2.844 15.172 25.549 1.00 97.06 731 CYS A O 1
ATOM 5856 N N . GLN A 1 732 ? -2.276 16.778 24.063 1.00 97.62 732 GLN A N 1
ATOM 5857 C CA . GLN A 1 732 ? -1.015 16.163 23.639 1.00 97.62 732 GLN A CA 1
ATOM 5858 C C . GLN A 1 732 ? -0.041 16.026 24.815 1.00 97.62 732 GLN A C 1
ATOM 5860 O O . GLN A 1 732 ? 0.477 14.937 25.049 1.00 97.62 732 GLN A O 1
ATOM 5865 N N . THR A 1 733 ? 0.165 17.087 25.601 1.00 96.25 733 THR A N 1
ATOM 5866 C CA . THR A 1 733 ? 1.076 17.059 26.754 1.00 96.25 733 THR A CA 1
ATOM 5867 C C . THR A 1 733 ? 0.585 16.122 27.855 1.00 96.25 733 THR A C 1
ATOM 5869 O O . THR A 1 733 ? 1.394 15.388 28.412 1.00 96.25 733 THR A O 1
ATOM 5872 N N . ILE A 1 734 ? -0.721 16.067 28.143 1.00 95.62 734 ILE A N 1
ATOM 5873 C CA . ILE A 1 734 ? -1.276 15.098 29.107 1.00 95.62 734 ILE A CA 1
ATOM 5874 C C . ILE A 1 734 ? -0.987 13.662 28.657 1.00 95.62 734 ILE A C 1
ATOM 5876 O O . ILE A 1 734 ? -0.459 12.874 29.441 1.00 95.62 734 ILE A O 1
ATOM 5880 N N . ALA A 1 735 ? -1.298 13.322 27.402 1.00 96.31 735 ALA A N 1
ATOM 5881 C CA . ALA A 1 735 ? -1.074 11.978 26.873 1.00 96.31 735 ALA A CA 1
ATOM 5882 C C . ALA A 1 735 ? 0.420 11.621 26.835 1.00 96.31 735 ALA A C 1
ATOM 5884 O O . ALA A 1 735 ? 0.805 10.543 27.276 1.00 96.31 735 ALA A O 1
ATOM 5885 N N . MET A 1 736 ? 1.266 12.541 26.369 1.00 95.75 736 MET A N 1
ATOM 5886 C CA . MET A 1 736 ? 2.716 12.364 26.323 1.00 95.75 736 MET A CA 1
ATOM 5887 C C . MET A 1 736 ? 3.303 12.121 27.714 1.00 95.75 736 MET A C 1
ATOM 5889 O O . MET A 1 736 ? 4.058 11.171 27.900 1.00 95.75 736 MET A O 1
ATOM 5893 N N . THR A 1 737 ? 2.967 12.964 28.694 1.00 94.69 737 THR A N 1
ATOM 5894 C CA . THR A 1 737 ? 3.495 12.822 30.054 1.00 94.69 737 THR A CA 1
ATOM 5895 C C . THR A 1 737 ? 3.014 11.521 30.681 1.00 94.69 737 THR A C 1
ATOM 5897 O O . THR A 1 737 ? 3.820 10.818 31.276 1.00 94.69 737 THR A O 1
ATOM 5900 N N . LEU A 1 738 ? 1.750 11.141 30.469 1.00 95.31 738 LEU A N 1
ATOM 5901 C CA . LEU A 1 738 ? 1.218 9.863 30.940 1.00 95.31 738 LEU A CA 1
ATOM 5902 C C . LEU A 1 738 ? 1.984 8.663 30.362 1.00 95.31 738 LEU A C 1
ATOM 5904 O O . LEU A 1 738 ? 2.410 7.787 31.113 1.00 95.31 738 LEU A O 1
ATOM 5908 N N . LEU A 1 739 ? 2.206 8.642 29.044 1.00 95.12 739 LEU A N 1
ATOM 5909 C CA . LEU A 1 739 ? 2.967 7.581 28.379 1.00 95.12 739 LEU A CA 1
ATOM 5910 C C . LEU A 1 739 ? 4.426 7.537 28.848 1.00 95.12 739 LEU A C 1
ATOM 5912 O O . LEU A 1 739 ? 4.973 6.455 29.039 1.00 95.12 739 LEU A O 1
ATOM 5916 N N . ASN A 1 740 ? 5.048 8.694 29.082 1.00 94.12 740 ASN A N 1
ATOM 5917 C CA . ASN A 1 740 ? 6.408 8.767 29.616 1.00 94.12 740 ASN A CA 1
ATOM 5918 C C . ASN A 1 740 ? 6.489 8.270 31.065 1.00 94.12 740 ASN A C 1
ATOM 5920 O O . ASN A 1 740 ? 7.438 7.570 31.407 1.00 94.12 740 ASN A O 1
ATOM 5924 N N . THR A 1 741 ? 5.506 8.605 31.907 1.00 94.19 741 THR A N 1
ATOM 5925 C CA . THR A 1 741 ? 5.439 8.148 33.303 1.00 94.19 741 THR A CA 1
ATOM 5926 C C . THR A 1 741 ? 5.250 6.639 33.389 1.00 94.19 741 THR A C 1
ATOM 5928 O O . THR A 1 741 ? 5.921 5.984 34.181 1.00 94.19 741 THR A O 1
ATOM 5931 N N . TRP A 1 742 ? 4.361 6.073 32.574 1.00 95.00 742 TRP A N 1
ATOM 5932 C CA . TRP A 1 742 ? 4.150 4.627 32.537 1.00 95.00 742 TRP A CA 1
ATOM 5933 C C . TRP A 1 742 ? 5.296 3.868 31.868 1.00 95.00 742 TRP A C 1
ATOM 5935 O O . TRP A 1 742 ? 5.534 2.700 32.182 1.00 95.00 742 TRP A O 1
ATOM 5945 N N . GLY A 1 743 ? 5.982 4.504 30.919 1.00 95.25 743 GLY A N 1
ATOM 5946 C CA . GLY A 1 743 ? 6.832 3.798 29.976 1.00 95.25 743 GLY A CA 1
ATOM 5947 C C . GLY A 1 743 ? 6.036 2.789 29.142 1.00 95.25 743 GLY A C 1
ATOM 5948 O O . GLY A 1 743 ? 4.810 2.676 29.225 1.00 95.25 743 GLY A O 1
ATOM 5949 N N . PHE A 1 744 ? 6.750 2.020 28.322 1.00 93.69 744 PHE A N 1
ATOM 5950 C CA . PHE A 1 744 ? 6.116 1.020 27.463 1.00 93.69 744 PHE A CA 1
ATOM 5951 C C . PHE A 1 744 ? 5.433 -0.089 28.278 1.00 93.69 744 PHE A C 1
ATOM 5953 O O . PHE A 1 744 ? 4.275 -0.406 28.024 1.00 93.69 744 PHE A O 1
ATOM 5960 N N . ASP A 1 745 ? 6.105 -0.625 29.299 1.00 93.25 745 ASP A N 1
ATOM 5961 C CA . ASP A 1 745 ? 5.575 -1.740 30.093 1.00 93.25 745 ASP A CA 1
ATOM 5962 C C . ASP A 1 745 ? 4.350 -1.330 30.919 1.00 93.25 745 ASP A C 1
ATOM 5964 O O . ASP A 1 745 ? 3.363 -2.063 30.973 1.00 93.25 745 ASP A O 1
ATOM 5968 N N . GLY A 1 746 ? 4.364 -0.131 31.513 1.00 94.19 746 GLY A N 1
ATOM 5969 C CA . GLY A 1 746 ? 3.202 0.405 32.222 1.00 94.19 746 GLY A CA 1
ATOM 5970 C C . GLY A 1 746 ? 2.016 0.637 31.285 1.00 94.19 746 GLY A C 1
ATOM 5971 O O . GLY A 1 746 ? 0.885 0.297 31.632 1.00 94.19 746 GLY A O 1
ATOM 5972 N N . PHE A 1 747 ? 2.268 1.124 30.066 1.00 95.00 747 PHE A N 1
ATOM 5973 C CA . PHE A 1 747 ? 1.228 1.262 29.049 1.00 95.00 747 PHE A CA 1
ATOM 5974 C C . PHE A 1 747 ? 0.647 -0.100 28.642 1.00 95.00 747 PHE A C 1
ATOM 5976 O O . PHE A 1 747 ? -0.574 -0.260 28.633 1.00 95.00 747 PHE A O 1
ATOM 5983 N N . MET A 1 748 ? 1.486 -1.110 28.392 1.00 93.19 748 MET A N 1
ATOM 5984 C CA . MET A 1 748 ? 1.026 -2.470 28.077 1.00 93.19 748 MET A CA 1
ATOM 5985 C C . MET A 1 748 ? 0.237 -3.103 29.234 1.00 93.19 748 MET A C 1
ATOM 5987 O O . MET A 1 748 ? -0.773 -3.768 29.000 1.00 93.19 748 MET A O 1
ATOM 5991 N N . ASN A 1 749 ? 0.626 -2.849 30.487 1.00 92.44 749 ASN A N 1
ATOM 5992 C CA . ASN A 1 749 ? -0.115 -3.299 31.670 1.00 92.44 749 ASN A CA 1
ATOM 5993 C C . ASN A 1 749 ? -1.491 -2.627 31.791 1.00 92.44 749 ASN A C 1
ATOM 5995 O O . ASN A 1 749 ? -2.488 -3.291 32.104 1.00 92.44 749 ASN A O 1
ATOM 5999 N N . HIS A 1 750 ? -1.570 -1.325 31.505 1.00 94.81 750 HIS A N 1
ATOM 6000 C CA . HIS A 1 750 ? -2.843 -0.609 31.416 1.00 94.81 750 HIS A CA 1
ATOM 6001 C C . HIS A 1 750 ? -3.738 -1.218 30.329 1.00 94.81 750 HIS A C 1
ATOM 6003 O O . HIS A 1 750 ? -4.892 -1.552 30.601 1.00 94.81 750 HIS A O 1
ATOM 6009 N N . LEU A 1 751 ? -3.202 -1.461 29.127 1.00 94.62 751 LEU A N 1
ATOM 6010 C CA . LEU A 1 751 ? -3.946 -2.100 28.036 1.00 94.62 751 LEU A CA 1
ATOM 6011 C C . LEU A 1 751 ? -4.463 -3.491 28.413 1.00 94.62 751 LEU A C 1
ATOM 6013 O O . LEU A 1 751 ? -5.636 -3.774 28.192 1.00 94.62 751 LEU A O 1
ATOM 6017 N N . ASN A 1 752 ? -3.640 -4.328 29.043 1.00 92.50 752 ASN A N 1
ATOM 6018 C CA . ASN A 1 752 ? -4.051 -5.651 29.516 1.00 92.50 752 ASN A CA 1
ATOM 6019 C C . ASN A 1 752 ? -5.217 -5.573 30.524 1.00 92.50 752 ASN A C 1
ATOM 6021 O O . ASN A 1 752 ? -6.167 -6.356 30.462 1.00 92.50 752 ASN A O 1
ATOM 6025 N N . THR A 1 753 ? -5.199 -4.575 31.413 1.00 93.25 753 THR A N 1
ATOM 6026 C CA . THR A 1 753 ? -6.310 -4.313 32.344 1.00 93.25 753 THR A CA 1
ATOM 6027 C C . THR A 1 753 ? -7.593 -3.957 31.588 1.00 93.25 753 THR A C 1
ATOM 6029 O O . THR A 1 753 ? -8.664 -4.496 31.877 1.00 93.25 753 THR A O 1
ATOM 6032 N N . VAL A 1 754 ? -7.489 -3.092 30.576 1.00 95.56 754 VAL A N 1
ATOM 6033 C CA . VAL A 1 754 ? -8.620 -2.699 29.722 1.00 95.56 754 VAL A CA 1
ATOM 6034 C C . VAL A 1 754 ? -9.154 -3.890 28.911 1.00 95.56 754 VAL A C 1
ATOM 6036 O O . VAL A 1 754 ? -10.366 -4.094 28.854 1.00 95.56 754 VAL A O 1
ATOM 6039 N N . GLN A 1 755 ? -8.280 -4.710 28.325 1.00 95.31 755 GLN A N 1
ATOM 6040 C CA . GLN A 1 755 ? -8.646 -5.906 27.556 1.00 95.31 755 GLN A CA 1
ATOM 6041 C C . GLN A 1 755 ? -9.446 -6.899 28.398 1.00 95.31 755 GLN A C 1
ATOM 6043 O O . GLN A 1 755 ? -10.483 -7.388 27.951 1.00 95.31 755 GLN A O 1
ATOM 6048 N N . ARG A 1 756 ? -9.013 -7.165 29.635 1.00 93.06 756 ARG A N 1
ATOM 6049 C CA . ARG A 1 756 ? -9.722 -8.072 30.552 1.00 93.06 756 ARG A CA 1
ATOM 6050 C C . ARG A 1 756 ? -11.073 -7.537 30.974 1.00 93.06 756 ARG A C 1
ATOM 6052 O O . ARG A 1 756 ? -12.044 -8.287 30.947 1.00 93.06 756 ARG A O 1
ATOM 6059 N N . PHE A 1 757 ? -11.145 -6.244 31.283 1.00 95.25 757 PHE A N 1
ATOM 6060 C CA . PHE A 1 757 ? -12.413 -5.588 31.580 1.00 95.25 757 PHE A CA 1
ATOM 6061 C C . PHE A 1 757 ? -13.420 -5.785 30.439 1.00 95.25 757 PHE A C 1
ATOM 6063 O O . PHE A 1 757 ? -14.566 -6.157 30.679 1.00 95.25 757 PHE A O 1
ATOM 6070 N N . TYR A 1 758 ? -13.004 -5.592 29.184 1.00 97.31 758 TYR A N 1
ATOM 6071 C CA . TYR A 1 758 ? -13.901 -5.804 28.048 1.00 97.31 758 TYR A CA 1
ATOM 6072 C C . TYR A 1 758 ? -14.176 -7.283 27.748 1.00 97.31 758 TYR A C 1
ATOM 6074 O O . TYR A 1 758 ? -15.311 -7.597 27.392 1.00 97.31 758 TYR A O 1
ATOM 6082 N N . LYS A 1 759 ? -13.211 -8.191 27.953 1.00 95.50 759 LYS A N 1
ATOM 6083 C CA . LYS A 1 759 ? -13.424 -9.642 27.820 1.00 95.50 759 LYS A CA 1
ATOM 6084 C C . LYS A 1 759 ? -14.495 -10.133 28.790 1.00 95.50 759 LYS A C 1
ATOM 6086 O O . LYS A 1 759 ? -15.438 -10.782 28.357 1.00 95.50 759 LYS A O 1
ATOM 6091 N N . GLU A 1 760 ? -14.392 -9.791 30.075 1.00 95.81 760 GLU A N 1
ATOM 6092 C CA . GLU A 1 760 ? -15.357 -10.219 31.099 1.00 95.81 760 GLU A CA 1
ATOM 6093 C C . GLU A 1 760 ? -16.777 -9.747 30.755 1.00 95.81 760 GLU A C 1
ATOM 6095 O O . GLU A 1 760 ? -17.749 -10.495 30.848 1.00 95.81 760 GLU A O 1
ATOM 6100 N N . ARG A 1 761 ? -16.892 -8.510 30.266 1.00 97.62 761 ARG A N 1
ATOM 6101 C CA . ARG A 1 761 ? -18.165 -7.920 29.841 1.00 97.62 761 ARG A CA 1
ATOM 6102 C C . ARG A 1 761 ? -18.728 -8.574 28.592 1.00 97.62 761 ARG A C 1
ATOM 6104 O O . ARG A 1 761 ? -19.934 -8.807 28.531 1.00 97.62 761 ARG A O 1
ATOM 6111 N N . ARG A 1 762 ? -17.870 -8.897 27.624 1.00 97.12 762 ARG A N 1
ATOM 6112 C CA . ARG A 1 762 ? -18.242 -9.688 26.450 1.00 97.12 762 ARG A CA 1
ATOM 6113 C C . ARG A 1 762 ? -18.763 -11.053 26.884 1.00 97.12 762 ARG A C 1
ATOM 6115 O O . ARG A 1 762 ? -19.862 -11.417 26.484 1.00 97.12 762 ARG A O 1
ATOM 6122 N N . ASP A 1 763 ? -18.017 -11.771 27.722 1.00 96.81 763 ASP A N 1
ATOM 6123 C CA . ASP A 1 763 ? -18.370 -13.112 28.204 1.00 96.81 763 ASP A CA 1
ATOM 6124 C C . ASP A 1 763 ? -19.726 -13.089 28.935 1.00 96.81 763 ASP A C 1
ATOM 6126 O O . ASP A 1 763 ? -20.608 -13.894 28.634 1.00 96.81 763 ASP A O 1
ATOM 6130 N N . LYS A 1 764 ? -19.949 -12.097 29.811 1.00 97.94 764 LYS A N 1
ATOM 6131 C CA . LYS A 1 764 ? -21.230 -11.903 30.509 1.00 97.94 764 LYS A CA 1
ATOM 6132 C C . LYS A 1 764 ? -22.386 -11.577 29.573 1.00 97.94 764 LYS A C 1
ATOM 6134 O O . LYS A 1 764 ? -23.470 -12.133 29.731 1.00 97.94 764 LYS A O 1
ATOM 6139 N N . PHE A 1 765 ? -22.186 -10.704 28.589 1.00 98.00 765 PHE A N 1
ATOM 6140 C CA . PHE A 1 765 ? -23.241 -10.414 27.620 1.00 98.00 765 PHE A CA 1
ATOM 6141 C C . PHE A 1 765 ? -23.602 -11.661 26.807 1.00 98.00 765 PHE A C 1
ATOM 6143 O O . PHE A 1 765 ? -24.785 -11.937 26.626 1.00 98.00 765 PHE A O 1
ATOM 6150 N N . VAL A 1 766 ? -22.609 -12.431 26.347 1.00 97.62 766 VAL A N 1
ATOM 6151 C CA . VAL A 1 766 ? -22.831 -13.678 25.596 1.00 97.62 766 VAL A CA 1
ATOM 6152 C C . VAL A 1 766 ? -23.586 -14.704 26.444 1.00 97.62 766 VAL A C 1
ATOM 6154 O O . VAL A 1 766 ? -24.535 -15.310 25.952 1.00 97.62 766 VAL A O 1
ATOM 6157 N N . GLU A 1 767 ? -23.241 -14.851 27.727 1.00 98.19 767 GLU A N 1
ATOM 6158 C CA . GLU A 1 767 ? -23.987 -15.684 28.683 1.00 98.19 767 GLU A CA 1
ATOM 6159 C C . GLU A 1 767 ? -25.472 -15.282 28.737 1.00 98.19 767 GLU A C 1
ATOM 6161 O O . GLU A 1 767 ? -26.358 -16.127 28.591 1.00 98.19 767 GLU A O 1
ATOM 6166 N N . TYR A 1 768 ? -25.766 -13.987 28.888 1.00 98.38 768 TYR A N 1
ATOM 6167 C CA . TYR A 1 768 ? -27.143 -13.489 28.953 1.00 98.38 768 TYR A CA 1
ATOM 6168 C C . TYR A 1 768 ? -27.892 -13.593 27.625 1.00 98.38 768 TYR A C 1
ATOM 6170 O O . TYR A 1 768 ? -29.081 -13.918 27.624 1.00 98.38 768 TYR A O 1
ATOM 6178 N N . ALA A 1 769 ? -27.217 -13.349 26.505 1.00 97.62 769 ALA A N 1
ATOM 6179 C CA . ALA A 1 769 ? -27.791 -13.509 25.178 1.00 97.62 769 ALA A CA 1
ATOM 6180 C C . ALA A 1 769 ? -28.166 -14.976 24.930 1.00 97.62 769 ALA A C 1
ATOM 6182 O O . ALA A 1 769 ? -29.306 -15.251 24.572 1.00 97.62 769 ALA A O 1
ATOM 6183 N N . ASN A 1 770 ? -27.278 -15.924 25.238 1.00 97.75 770 ASN A N 1
ATOM 6184 C CA . ASN A 1 770 ? -27.578 -17.356 25.137 1.00 97.75 770 ASN A CA 1
ATOM 6185 C C . ASN A 1 770 ? -28.712 -17.781 26.080 1.00 97.75 770 ASN A C 1
ATOM 6187 O O . ASN A 1 770 ? -29.521 -18.632 25.737 1.00 97.75 770 ASN A O 1
ATOM 6191 N N . LYS A 1 771 ? -28.813 -17.178 27.268 1.00 98.12 771 LYS A N 1
ATOM 6192 C CA . LYS A 1 771 ? -29.873 -17.502 28.232 1.00 98.12 771 LYS A CA 1
ATOM 6193 C C . LYS A 1 771 ? -31.256 -16.989 27.814 1.00 98.12 771 LYS A C 1
ATOM 6195 O O . LYS A 1 771 ? -32.250 -17.665 28.062 1.00 98.12 771 LYS A O 1
ATOM 6200 N N . HIS A 1 772 ? -31.339 -15.783 27.247 1.00 98.12 772 HIS A N 1
ATOM 6201 C CA . HIS A 1 772 ? -32.618 -15.078 27.041 1.00 98.12 772 HIS A CA 1
ATOM 6202 C C . HIS A 1 772 ? -33.029 -14.923 25.577 1.00 98.12 772 HIS A C 1
ATOM 6204 O O . HIS A 1 772 ? -34.212 -14.716 25.304 1.00 98.12 772 HIS A O 1
ATOM 6210 N N . LEU A 1 773 ? -32.080 -14.999 24.645 1.00 97.31 773 LEU A N 1
ATOM 6211 C CA . LEU A 1 773 ? -32.283 -14.758 23.214 1.00 97.31 773 LEU A CA 1
ATOM 6212 C C . LEU A 1 773 ? -32.074 -16.013 22.355 1.00 97.31 773 LEU A C 1
ATOM 6214 O O . LEU A 1 773 ? -32.139 -15.914 21.128 1.00 97.31 773 LEU A O 1
ATOM 6218 N N . ASP A 1 774 ? -31.857 -17.181 22.968 1.00 95.56 774 ASP A N 1
ATOM 6219 C CA . ASP A 1 774 ? -31.757 -18.442 22.233 1.00 95.56 774 ASP A CA 1
ATOM 6220 C C . ASP A 1 774 ? -33.004 -18.685 21.370 1.00 95.56 774 ASP A C 1
ATOM 6222 O O . ASP A 1 774 ? -34.140 -18.403 21.765 1.00 95.56 774 ASP A O 1
ATOM 6226 N N . GLY A 1 775 ? -32.775 -19.125 20.135 1.00 95.44 775 GLY A N 1
ATOM 6227 C CA . GLY A 1 775 ? -33.812 -19.264 19.111 1.00 95.44 775 GLY A CA 1
ATOM 6228 C C . GLY A 1 775 ? -34.411 -17.953 18.573 1.00 95.44 775 GLY A C 1
ATOM 6229 O O . GLY A 1 775 ? -35.170 -18.013 17.609 1.00 95.44 775 GLY A O 1
ATOM 6230 N N . LEU A 1 776 ? -34.070 -16.780 19.124 1.00 97.31 776 LEU A N 1
ATOM 6231 C CA . LEU A 1 776 ? -34.585 -15.471 18.682 1.00 97.31 776 LEU A CA 1
ATOM 6232 C C . LEU A 1 776 ? -33.563 -14.654 17.893 1.00 97.31 776 LEU A C 1
ATOM 6234 O O . LEU A 1 776 ? -33.954 -13.823 17.073 1.00 97.31 776 LEU A O 1
ATOM 6238 N N . VAL A 1 777 ? -32.269 -14.870 18.132 1.00 97.25 777 VAL A N 1
ATOM 6239 C CA . VAL A 1 777 ? -31.189 -14.155 17.442 1.00 97.25 777 VAL A CA 1
ATOM 6240 C C . VAL A 1 777 ? -30.092 -15.098 16.949 1.00 97.25 777 VAL A C 1
ATOM 6242 O O . VAL A 1 777 ? -29.989 -16.235 17.404 1.00 97.25 777 VAL A O 1
ATOM 6245 N N . GLU A 1 778 ? -29.269 -14.623 16.016 1.00 95.81 778 GLU A N 1
ATOM 6246 C CA . GLU A 1 778 ? -28.002 -15.253 15.608 1.00 95.81 778 GLU A CA 1
ATOM 6247 C C . GLU A 1 778 ? -26.879 -14.230 15.761 1.00 95.81 778 GLU A C 1
ATOM 6249 O O . GLU A 1 778 ? -27.037 -13.083 15.337 1.00 95.81 778 GLU A O 1
ATOM 6254 N N . PHE A 1 779 ? -25.764 -14.622 16.369 1.00 95.00 779 PHE A N 1
ATOM 6255 C CA . PHE A 1 779 ? -24.578 -13.778 16.493 1.00 95.00 779 PHE A CA 1
ATOM 6256 C C . PHE A 1 779 ? -23.329 -14.633 16.690 1.00 95.00 779 PHE A C 1
ATOM 6258 O O . PHE A 1 779 ? -23.406 -15.743 17.216 1.00 95.00 779 PHE A O 1
ATOM 6265 N N . ASP A 1 780 ? -22.181 -14.064 16.336 1.00 91.94 780 ASP A N 1
ATOM 6266 C CA . ASP A 1 780 ? -20.870 -14.599 16.680 1.00 91.94 780 ASP A CA 1
ATOM 6267 C C . ASP A 1 780 ? -20.318 -13.874 17.910 1.00 91.94 780 ASP A C 1
ATOM 6269 O O . ASP A 1 780 ? -20.489 -12.661 18.074 1.00 91.94 780 ASP A O 1
ATOM 6273 N N . ALA A 1 781 ? -19.648 -14.608 18.800 1.00 93.81 781 ALA A N 1
ATOM 6274 C CA . ALA A 1 781 ? -19.010 -14.008 19.965 1.00 93.81 781 ALA A CA 1
ATOM 6275 C C . ALA A 1 781 ? -17.758 -13.218 19.523 1.00 93.81 781 ALA A C 1
ATOM 6277 O O . ALA A 1 781 ? -16.791 -13.820 19.051 1.00 93.81 781 ALA A O 1
ATOM 6278 N N . PRO A 1 782 ? -17.720 -11.885 19.703 1.00 94.62 782 PRO A N 1
ATOM 6279 C CA . PRO A 1 782 ? -16.645 -11.049 19.178 1.00 94.62 782 PRO A CA 1
ATOM 6280 C C . PRO A 1 782 ? -15.361 -11.294 19.960 1.00 94.62 782 PRO A C 1
ATOM 6282 O O . PRO A 1 782 ? -15.384 -11.328 21.189 1.00 94.62 782 PRO A O 1
ATOM 6285 N N . VAL A 1 783 ? -14.233 -11.437 19.270 1.00 93.75 783 VAL A N 1
ATOM 6286 C CA . VAL A 1 783 ? -12.913 -11.680 19.889 1.00 93.75 783 VAL A CA 1
ATOM 6287 C C . VAL A 1 783 ? -12.159 -10.391 20.232 1.00 93.75 783 VAL A C 1
ATOM 6289 O O . VAL A 1 783 ? -11.090 -10.438 20.841 1.00 93.75 783 VAL A O 1
ATOM 6292 N N . ALA A 1 784 ? -12.712 -9.240 19.846 1.00 96.00 784 ALA A N 1
ATOM 6293 C CA . ALA A 1 784 ? -12.157 -7.924 20.112 1.00 96.00 784 ALA A CA 1
ATOM 6294 C C . ALA A 1 784 ? -13.247 -6.841 20.151 1.00 96.00 784 ALA A C 1
ATOM 6296 O O . ALA A 1 784 ? -14.378 -7.048 19.711 1.00 96.00 784 ALA A O 1
ATOM 6297 N N . GLY A 1 785 ? -12.887 -5.652 20.630 1.00 96.69 785 GLY A N 1
ATOM 6298 C CA . GLY A 1 785 ? -13.738 -4.467 20.576 1.00 96.69 785 GLY A CA 1
ATOM 6299 C C . GLY A 1 785 ? -14.786 -4.418 21.689 1.00 96.69 785 GLY A C 1
ATOM 6300 O O . GLY A 1 785 ? -14.527 -4.778 22.834 1.00 96.69 785 GLY A O 1
ATOM 6301 N N . MET A 1 786 ? -15.963 -3.871 21.377 1.00 97.44 786 MET A N 1
ATOM 6302 C CA . MET A 1 786 ? -16.996 -3.555 22.379 1.00 97.44 786 MET A CA 1
ATOM 6303 C C . MET A 1 786 ? -18.437 -3.675 21.861 1.00 97.44 786 MET A C 1
ATOM 6305 O O . MET A 1 786 ? -19.356 -3.060 22.425 1.00 97.44 786 MET A O 1
ATOM 6309 N N . PHE A 1 787 ? -18.629 -4.422 20.770 1.00 97.75 787 PHE A N 1
ATOM 6310 C CA . PHE A 1 787 ? -19.908 -4.568 20.076 1.00 97.75 787 PHE A CA 1
ATOM 6311 C C . PHE A 1 787 ? -20.249 -6.028 19.816 1.00 97.75 787 PHE A C 1
ATOM 6313 O O . PHE A 1 787 ? -19.363 -6.826 19.540 1.00 97.75 787 PHE A O 1
ATOM 6320 N N . ILE A 1 788 ? -21.541 -6.340 19.880 1.00 96.38 788 ILE A N 1
ATOM 6321 C CA . ILE A 1 788 ? -22.120 -7.601 19.420 1.00 96.38 788 ILE A CA 1
ATOM 6322 C C . ILE A 1 788 ? -23.154 -7.271 18.350 1.00 96.38 788 ILE A C 1
ATOM 6324 O O . ILE A 1 788 ? -23.968 -6.353 18.515 1.00 96.38 788 ILE A O 1
ATOM 6328 N N . TRP A 1 789 ? -23.113 -8.037 17.268 1.00 96.81 789 TRP A N 1
ATOM 6329 C CA . TRP A 1 789 ? -23.969 -7.878 16.106 1.00 96.81 789 TRP A CA 1
ATOM 6330 C C . TRP A 1 789 ? -24.936 -9.044 16.007 1.00 96.81 789 TRP A C 1
ATOM 6332 O O . TRP A 1 789 ? -24.532 -10.180 15.777 1.00 96.81 789 TRP A O 1
ATOM 6342 N N . MET A 1 790 ? -26.216 -8.761 16.234 1.00 97.06 790 MET A N 1
ATOM 6343 C CA . MET A 1 790 ? -27.247 -9.788 16.353 1.00 97.06 790 MET A CA 1
ATOM 6344 C C . MET A 1 790 ? -28.217 -9.692 15.191 1.00 97.06 790 MET A C 1
ATOM 6346 O O . MET A 1 790 ? -28.842 -8.651 14.993 1.00 97.06 790 MET A O 1
ATOM 6350 N N . LYS A 1 791 ? -28.392 -10.788 14.460 1.00 97.06 791 LYS A N 1
ATOM 6351 C CA . LYS A 1 791 ? -29.479 -10.963 13.499 1.00 97.06 791 LYS A CA 1
ATOM 6352 C C . LYS A 1 791 ? -30.753 -11.326 14.249 1.00 97.06 791 LYS A C 1
ATOM 6354 O O . LYS A 1 791 ? -30.759 -12.310 14.978 1.00 97.06 791 LYS A O 1
ATOM 6359 N N . LEU A 1 792 ? -31.832 -10.578 14.062 1.00 96.88 792 LEU A N 1
ATOM 6360 C CA . LEU A 1 792 ? -33.132 -10.862 14.666 1.00 96.88 792 LEU A CA 1
ATOM 6361 C C . LEU A 1 792 ? -33.914 -11.865 13.798 1.00 96.88 792 LEU A C 1
ATOM 6363 O O . LEU A 1 792 ? -34.235 -11.580 12.643 1.00 96.88 792 LEU A O 1
ATOM 6367 N N . LYS A 1 793 ? -34.236 -13.049 14.331 1.00 95.75 793 LYS A N 1
ATOM 6368 C CA . LYS A 1 793 ? -34.970 -14.086 13.585 1.00 95.75 793 LYS A CA 1
ATOM 6369 C C . LYS A 1 793 ? -36.430 -13.689 13.384 1.00 95.75 793 LYS A C 1
ATOM 6371 O O . LYS A 1 793 ? -37.111 -13.276 14.319 1.00 95.75 793 LYS A O 1
ATOM 6376 N N . GLY A 1 794 ? -36.921 -13.841 12.155 1.00 92.19 794 GLY A N 1
ATOM 6377 C CA . GLY A 1 794 ? -38.301 -13.496 11.794 1.00 92.19 794 GLY A CA 1
ATOM 6378 C C . GLY A 1 794 ? -38.595 -11.991 11.755 1.00 92.19 794 GLY A C 1
ATOM 6379 O O . GLY A 1 794 ? -39.746 -11.621 11.575 1.00 92.19 794 GLY A O 1
ATOM 6380 N N . ILE A 1 795 ? -37.582 -11.128 11.901 1.00 94.00 795 ILE A N 1
ATOM 6381 C CA . ILE A 1 795 ? -37.728 -9.671 11.832 1.00 94.00 795 ILE A CA 1
ATOM 6382 C C . ILE A 1 795 ? -36.966 -9.171 10.598 1.00 94.00 795 ILE A C 1
ATOM 6384 O O . ILE A 1 795 ? -35.739 -9.101 10.642 1.00 94.00 795 ILE A O 1
ATOM 6388 N N . PRO A 1 796 ? -37.643 -8.833 9.487 1.00 92.38 796 PRO A N 1
ATOM 6389 C CA . PRO A 1 796 ? -36.960 -8.423 8.257 1.00 92.38 796 PRO A CA 1
ATOM 6390 C C . PRO A 1 796 ? -36.276 -7.054 8.378 1.00 92.38 796 PRO A C 1
ATOM 6392 O O . PRO A 1 796 ? -35.247 -6.828 7.748 1.00 92.38 796 PRO A O 1
ATOM 6395 N N . ASP A 1 797 ? -36.827 -6.158 9.199 1.00 93.69 797 ASP A N 1
ATOM 6396 C CA . ASP A 1 797 ? -36.296 -4.816 9.432 1.00 93.69 797 ASP A CA 1
ATOM 6397 C C . ASP A 1 797 ? -36.344 -4.469 10.925 1.00 93.69 797 ASP A C 1
ATOM 6399 O O . ASP A 1 797 ? -37.412 -4.431 11.543 1.00 93.69 797 ASP A O 1
ATOM 6403 N N . SER A 1 798 ? -35.176 -4.222 11.516 1.00 94.38 798 SER A N 1
ATOM 6404 C CA . SER A 1 798 ? -35.047 -3.870 12.927 1.00 94.38 798 SER A CA 1
ATOM 6405 C C . SER A 1 798 ? -35.354 -2.400 13.213 1.00 94.38 798 SER A C 1
ATOM 6407 O O . SER A 1 798 ? -35.625 -2.060 14.368 1.00 94.38 798 SER A O 1
ATOM 6409 N N . HIS A 1 799 ? -35.371 -1.518 12.206 1.00 92.50 799 HIS A N 1
ATOM 6410 C CA . HIS A 1 799 ? -35.536 -0.081 12.429 1.00 92.50 799 HIS A CA 1
ATOM 6411 C C . HIS A 1 799 ? -36.878 0.264 13.110 1.00 92.50 799 HIS A C 1
ATOM 6413 O O . HIS A 1 799 ? -36.850 0.920 14.158 1.00 92.50 799 HIS A O 1
ATOM 6419 N N . PRO A 1 800 ? -38.054 -0.209 12.640 1.00 90.25 800 PRO A N 1
ATOM 6420 C CA . PRO A 1 800 ? -39.324 0.044 13.321 1.00 90.25 800 PRO A CA 1
ATOM 6421 C C . PRO A 1 800 ? -39.380 -0.563 14.725 1.00 90.25 800 PRO A C 1
ATOM 6423 O O . PRO A 1 800 ? -39.915 0.066 15.637 1.00 90.25 800 PRO A O 1
ATOM 6426 N N . LEU A 1 801 ? -38.821 -1.764 14.911 1.00 89.69 801 LEU A N 1
ATOM 6427 C CA . LEU A 1 801 ? -38.822 -2.459 16.199 1.00 89.69 801 LEU A CA 1
ATOM 6428 C C . LEU A 1 801 ? -38.048 -1.659 17.252 1.00 89.69 801 LEU A C 1
ATOM 6430 O O . LEU A 1 801 ? -38.548 -1.428 18.354 1.00 89.69 801 LEU A O 1
ATOM 6434 N N . ILE A 1 802 ? -36.850 -1.195 16.899 1.00 88.75 802 ILE A N 1
ATOM 6435 C CA . ILE A 1 802 ? -35.995 -0.441 17.811 1.00 88.75 802 ILE A CA 1
ATOM 6436 C C . ILE A 1 802 ? -36.535 0.974 18.053 1.00 88.75 802 ILE A C 1
ATOM 6438 O O . ILE A 1 802 ? -36.741 1.351 19.206 1.00 88.75 802 ILE A O 1
ATOM 6442 N N . TYR A 1 803 ? -36.811 1.750 17.000 1.00 84.88 803 TYR A N 1
ATOM 6443 C CA . TYR A 1 803 ? -37.194 3.159 17.158 1.00 84.88 803 TYR A CA 1
ATOM 6444 C C . TYR A 1 803 ? -38.599 3.359 17.732 1.00 84.88 803 TYR A C 1
ATOM 6446 O O . TYR A 1 803 ? -38.829 4.367 18.396 1.00 84.88 803 TYR A O 1
ATOM 6454 N N . LYS A 1 804 ? -39.539 2.431 17.497 1.00 83.12 804 LYS A N 1
ATOM 6455 C CA . LYS A 1 804 ? -40.909 2.561 18.020 1.00 83.12 804 LYS A CA 1
ATOM 6456 C C . LYS A 1 804 ? -41.092 1.839 19.350 1.00 83.12 804 LYS A C 1
ATOM 6458 O O . LYS A 1 804 ? -41.615 2.430 20.282 1.00 83.12 804 LYS A O 1
ATOM 6463 N N . LYS A 1 805 ? -40.653 0.579 19.455 1.00 83.88 805 LYS A N 1
ATOM 6464 C CA . LYS A 1 805 ? -41.015 -0.289 20.589 1.00 83.88 805 LYS A CA 1
ATOM 6465 C C . LYS A 1 805 ? -39.913 -0.431 21.639 1.00 83.88 805 LYS A C 1
ATOM 6467 O O . LYS A 1 805 ? -40.204 -0.473 22.833 1.00 83.88 805 LYS A O 1
ATOM 6472 N N . ALA A 1 806 ? -38.639 -0.487 21.239 1.00 80.69 806 ALA A N 1
ATOM 6473 C CA . ALA A 1 806 ? -37.554 -0.676 22.210 1.00 80.69 806 ALA A CA 1
ATOM 6474 C C . ALA A 1 806 ? -37.398 0.518 23.164 1.00 80.69 806 ALA A C 1
ATOM 6476 O O . ALA A 1 806 ? -37.124 0.326 24.353 1.00 80.69 806 ALA A O 1
ATOM 6477 N N . PHE A 1 807 ? -37.667 1.732 22.672 1.00 79.62 807 PHE A N 1
ATOM 6478 C CA . PHE A 1 807 ? -37.672 2.941 23.493 1.00 79.62 807 PHE A CA 1
ATOM 6479 C C . PHE A 1 807 ? -38.721 2.883 24.614 1.00 79.62 807 PHE A C 1
ATOM 6481 O O . PHE A 1 807 ? -38.403 3.182 25.765 1.00 79.62 807 PHE A O 1
ATOM 6488 N N . GLU A 1 808 ? -39.936 2.410 24.320 1.00 82.94 808 GLU A N 1
ATOM 6489 C CA . GLU A 1 808 ? -41.002 2.222 25.318 1.00 82.94 808 GLU A CA 1
ATOM 6490 C C . GLU A 1 808 ? -40.598 1.205 26.392 1.00 82.94 808 GLU A C 1
ATOM 6492 O O . GLU A 1 808 ? -40.852 1.401 27.584 1.00 82.94 808 GLU A O 1
ATOM 6497 N N . LYS A 1 809 ? -39.864 0.159 25.994 1.00 84.38 809 LYS A N 1
ATOM 6498 C CA . LYS A 1 809 ? -39.275 -0.820 26.920 1.00 84.38 809 LYS A CA 1
ATOM 6499 C C . LYS A 1 809 ? -37.955 -0.360 27.546 1.00 84.38 809 LYS A C 1
ATOM 6501 O O . LYS A 1 809 ? -37.320 -1.128 28.265 1.00 84.38 809 LYS A O 1
ATOM 6506 N N . LYS A 1 810 ? -37.542 0.895 27.348 1.00 89.31 810 LYS A N 1
ATOM 6507 C CA . LYS A 1 810 ? -36.329 1.496 27.932 1.00 89.31 810 LYS A CA 1
ATOM 6508 C C . LYS A 1 810 ? -35.053 0.704 27.606 1.00 89.31 810 LYS A C 1
ATOM 6510 O O . LYS A 1 810 ? -34.211 0.506 28.483 1.00 89.31 810 LYS A O 1
ATOM 6515 N N . VAL A 1 811 ? -34.926 0.216 26.371 1.00 89.50 811 VAL A N 1
ATOM 6516 C CA . VAL A 1 811 ? -33.696 -0.389 25.831 1.00 89.50 811 VAL A CA 1
ATOM 6517 C C . VAL A 1 811 ? -33.316 0.327 24.549 1.00 89.50 811 VAL A C 1
ATOM 6519 O O . VAL A 1 811 ? -34.158 0.569 23.691 1.00 89.50 811 VAL A O 1
ATOM 6522 N N . ILE A 1 812 ? -32.032 0.655 24.421 1.00 88.69 812 ILE A N 1
ATOM 6523 C CA . ILE A 1 812 ? -31.486 1.326 23.244 1.00 88.69 812 ILE A CA 1
ATOM 6524 C C . ILE A 1 812 ? -30.434 0.413 22.620 1.00 88.69 812 ILE A C 1
ATOM 6526 O O . ILE A 1 812 ? -29.457 0.031 23.262 1.00 88.69 812 ILE A O 1
ATOM 6530 N N . MET A 1 813 ? -30.651 0.085 21.353 1.00 92.94 813 MET A N 1
ATOM 6531 C CA . MET A 1 813 ? -29.701 -0.563 20.450 1.00 92.94 813 MET A CA 1
ATOM 6532 C C . MET A 1 813 ? -29.703 0.227 19.140 1.00 92.94 813 MET A C 1
ATOM 6534 O O . MET A 1 813 ? -30.541 1.109 18.961 1.00 92.94 813 MET A O 1
ATOM 6538 N N . VAL A 1 814 ? -28.770 -0.053 18.233 1.00 95.19 814 VAL A N 1
ATOM 6539 C CA . VAL A 1 814 ? -28.745 0.626 16.929 1.00 95.19 814 VAL A CA 1
ATOM 6540 C C . VAL A 1 814 ? -29.227 -0.342 15.846 1.00 95.19 814 VAL A C 1
ATOM 6542 O O . VAL A 1 814 ? -28.664 -1.439 15.764 1.00 95.19 814 VAL A O 1
ATOM 6545 N N . PRO A 1 815 ? -30.240 0.019 15.034 1.00 95.25 815 PRO A N 1
ATOM 6546 C CA . PRO A 1 815 ? -30.689 -0.803 13.914 1.00 95.25 815 PRO A CA 1
ATOM 6547 C C . PRO A 1 815 ? -29.590 -1.043 12.893 1.00 95.25 815 PRO A C 1
ATOM 6549 O O . PRO A 1 815 ? -28.721 -0.198 12.679 1.00 95.25 815 PRO A O 1
ATOM 6552 N N . GLY A 1 816 ? -29.652 -2.191 12.230 1.00 95.00 816 GLY A N 1
ATOM 6553 C CA . GLY A 1 816 ? -28.587 -2.624 11.346 1.00 95.00 816 GLY A CA 1
ATOM 6554 C C . GLY A 1 816 ? -28.443 -1.761 10.094 1.00 95.00 816 GLY A C 1
ATOM 6555 O O . GLY A 1 816 ? -27.323 -1.517 9.651 1.00 95.00 816 GLY A O 1
ATOM 6556 N N . GLY A 1 817 ? -29.558 -1.219 9.593 1.00 93.75 817 GLY A N 1
ATOM 6557 C CA . GLY A 1 817 ? -29.582 -0.316 8.437 1.00 93.75 817 GLY A CA 1
ATOM 6558 C C . GLY A 1 817 ? -28.820 1.000 8.643 1.00 93.75 817 GLY A C 1
ATOM 6559 O O . GLY A 1 817 ? -28.440 1.641 7.671 1.00 93.75 817 GLY A O 1
ATOM 6560 N N . GLU A 1 818 ? -28.509 1.394 9.885 1.00 94.19 818 GLU A N 1
ATOM 6561 C CA . GLU A 1 818 ? -27.676 2.582 10.148 1.00 94.19 818 GLU A CA 1
ATOM 6562 C C . GLU A 1 818 ? -26.195 2.381 9.785 1.00 94.19 818 GLU A C 1
ATOM 6564 O O . GLU A 1 818 ? -25.431 3.350 9.712 1.00 94.19 818 GLU A O 1
ATOM 6569 N N . PHE A 1 819 ? -25.791 1.128 9.566 1.00 96.25 819 PHE A N 1
ATOM 6570 C CA . PHE A 1 819 ? -24.420 0.718 9.271 1.00 96.25 819 PHE A CA 1
ATOM 6571 C C . PHE A 1 819 ? -24.233 0.243 7.826 1.00 96.25 819 PHE A C 1
ATOM 6573 O O . PHE A 1 819 ? -23.143 -0.200 7.473 1.00 96.25 819 PHE A O 1
ATOM 6580 N N . THR A 1 820 ? -25.263 0.299 6.981 1.00 93.19 820 THR A N 1
ATOM 6581 C CA . THR A 1 820 ? -25.155 -0.097 5.572 1.00 93.19 820 THR A CA 1
ATOM 6582 C C . THR A 1 820 ? -24.976 1.123 4.665 1.00 93.19 820 THR A C 1
ATOM 6584 O O . THR A 1 820 ? -25.540 2.185 4.952 1.00 93.19 820 THR A O 1
ATOM 6587 N N . PRO A 1 821 ? -24.224 1.000 3.551 1.00 89.69 821 PRO A N 1
ATOM 6588 C CA . PRO A 1 821 ? -24.127 2.071 2.554 1.00 89.69 821 PRO A CA 1
ATOM 6589 C C . PRO A 1 821 ? -25.492 2.439 1.962 1.00 89.69 821 PRO A C 1
ATOM 6591 O O . PRO A 1 821 ? -25.828 3.613 1.831 1.00 89.69 821 PRO A O 1
ATOM 6594 N N . ASP A 1 822 ? -26.306 1.425 1.661 1.00 87.94 822 ASP A N 1
ATOM 6595 C CA . ASP A 1 822 ? -27.683 1.581 1.202 1.00 87.94 822 ASP A CA 1
ATOM 6596 C C . ASP A 1 822 ? -28.646 1.440 2.386 1.00 87.94 822 ASP A C 1
ATOM 6598 O O . ASP A 1 822 ? -28.873 0.340 2.899 1.00 87.94 822 ASP A O 1
ATOM 6602 N N . ARG A 1 823 ? -29.200 2.572 2.830 1.00 85.25 823 ARG A N 1
ATOM 6603 C CA . ARG A 1 823 ? -30.168 2.635 3.938 1.00 85.25 823 ARG A CA 1
ATOM 6604 C C . ARG A 1 823 ? -31.611 2.379 3.504 1.00 85.25 823 ARG A C 1
ATOM 6606 O O . ARG A 1 823 ? -32.498 2.353 4.351 1.00 85.25 823 ARG A O 1
ATOM 6613 N N . SER A 1 824 ? -31.874 2.238 2.203 1.00 85.75 824 SER A N 1
ATOM 6614 C CA . SER A 1 824 ? -33.234 2.024 1.693 1.00 85.75 824 SER A CA 1
ATOM 6615 C C . SER A 1 824 ? -33.709 0.578 1.851 1.00 85.75 824 SER A C 1
ATOM 6617 O O . SER A 1 824 ? -34.910 0.309 1.804 1.00 85.75 824 SER A O 1
ATOM 6619 N N . LYS A 1 825 ? -32.775 -0.358 2.046 1.00 88.25 825 LYS A N 1
ATOM 6620 C CA . LYS A 1 825 ? -33.061 -1.787 2.165 1.00 88.25 825 LYS A CA 1
ATOM 6621 C C . LYS A 1 825 ? -33.375 -2.181 3.613 1.00 88.25 825 LYS A C 1
ATOM 6623 O O . LYS A 1 825 ? -32.688 -1.722 4.527 1.00 88.25 825 LYS A O 1
ATOM 6628 N N . PRO A 1 826 ? -34.365 -3.068 3.833 1.00 92.19 826 PRO A N 1
ATOM 6629 C CA . PRO A 1 826 ? -34.652 -3.597 5.162 1.00 92.19 826 PRO A CA 1
ATOM 6630 C C . PRO A 1 826 ? -33.448 -4.377 5.701 1.00 92.19 826 PRO A C 1
ATOM 6632 O O . PRO A 1 826 ? -32.749 -5.057 4.944 1.00 92.19 826 PRO A O 1
ATOM 6635 N N . ASN A 1 827 ? -33.207 -4.289 7.011 1.00 94.75 827 ASN A N 1
ATOM 6636 C CA . ASN A 1 827 ? -32.081 -4.964 7.648 1.00 94.75 827 ASN A CA 1
ATOM 6637 C C . ASN A 1 827 ? -32.475 -5.577 8.999 1.00 94.75 827 ASN A C 1
ATOM 6639 O O . ASN A 1 827 ? -32.888 -4.878 9.923 1.00 94.75 827 ASN A O 1
ATOM 6643 N N . SER A 1 828 ? -32.286 -6.889 9.133 1.00 96.38 828 SER A N 1
ATOM 6644 C CA . SER A 1 828 ? -32.684 -7.663 10.313 1.00 96.38 828 SER A CA 1
ATOM 6645 C C . SER A 1 828 ? -31.715 -7.572 11.495 1.00 96.38 828 SER A C 1
ATOM 6647 O O . SER A 1 828 ? -31.946 -8.219 12.513 1.00 96.38 828 SER A O 1
ATOM 6649 N N . TYR A 1 829 ? -30.592 -6.865 11.380 1.00 96.88 829 TYR A N 1
ATOM 6650 C CA . TYR A 1 829 ? -29.556 -6.852 12.413 1.00 96.88 829 TYR A CA 1
ATOM 6651 C C . TYR A 1 829 ? -29.729 -5.710 13.411 1.00 96.88 829 TYR A C 1
ATOM 6653 O O . TYR A 1 829 ? -30.366 -4.700 13.119 1.00 96.88 829 TYR A O 1
ATOM 6661 N N . VAL A 1 830 ? -29.131 -5.854 14.591 1.00 96.94 830 VAL A N 1
ATOM 6662 C CA . VAL A 1 830 ? -28.970 -4.796 15.593 1.00 96.94 830 VAL A CA 1
ATOM 6663 C C . VAL A 1 830 ? -27.569 -4.847 16.194 1.00 96.94 830 VAL A C 1
ATOM 6665 O O . VAL A 1 830 ? -27.026 -5.924 16.449 1.00 96.94 830 VAL A O 1
ATOM 6668 N N . ARG A 1 831 ? -26.992 -3.675 16.480 1.00 97.50 831 ARG A N 1
ATOM 6669 C CA . ARG A 1 831 ? -25.748 -3.563 17.252 1.00 97.50 831 ARG A CA 1
ATOM 6670 C C . ARG A 1 831 ? -26.058 -3.288 18.716 1.00 97.50 831 ARG A C 1
ATOM 6672 O O . ARG A 1 831 ? -26.639 -2.247 19.044 1.00 97.50 831 ARG A O 1
ATOM 6679 N N . ALA A 1 832 ? -25.574 -4.156 19.596 1.00 96.81 832 ALA A N 1
ATOM 6680 C CA . ALA A 1 832 ? -25.504 -3.914 21.032 1.00 96.81 832 ALA A CA 1
ATOM 6681 C C . ALA A 1 832 ? -24.063 -3.586 21.447 1.00 96.81 832 ALA A C 1
ATOM 6683 O O . ALA 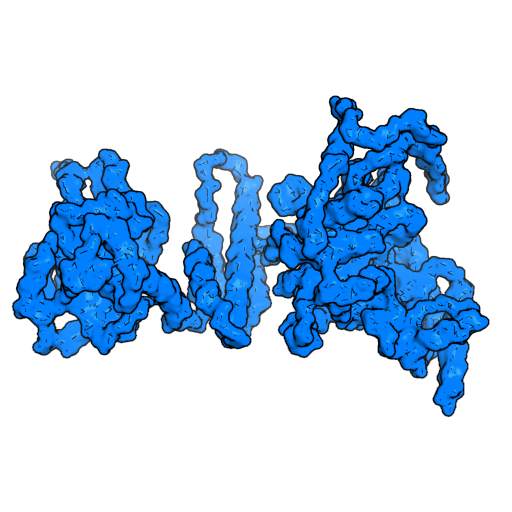A 1 832 ? -23.109 -4.110 20.875 1.00 96.81 832 ALA A O 1
ATOM 6684 N N . SER A 1 833 ? -23.890 -2.722 22.450 1.00 96.88 833 SER A N 1
ATOM 6685 C CA . SER A 1 833 ? -22.583 -2.486 23.070 1.00 96.88 833 SER A CA 1
ATOM 6686 C C . SER A 1 833 ? -22.583 -2.978 24.508 1.00 96.88 833 SER A C 1
ATOM 6688 O O . SER A 1 833 ? -23.460 -2.618 25.291 1.00 96.88 833 SER A O 1
ATOM 6690 N N . PHE A 1 834 ? -21.551 -3.733 24.870 1.00 96.69 834 PHE A N 1
ATOM 6691 C CA . PHE A 1 834 ? -21.306 -4.192 26.239 1.00 96.69 834 PHE A CA 1
ATOM 6692 C C . PHE A 1 834 ? -20.332 -3.266 26.995 1.00 96.69 834 PHE A C 1
ATOM 6694 O O . PHE A 1 834 ? -19.730 -3.654 27.993 1.00 96.69 834 PHE A O 1
ATOM 6701 N N . SER A 1 835 ? -20.157 -2.016 26.543 1.00 95.88 835 SER A N 1
ATOM 6702 C CA . SER A 1 835 ? -19.167 -1.100 27.124 1.00 95.88 835 SER A CA 1
ATOM 6703 C C . SER A 1 835 ? -19.598 -0.482 28.455 1.00 95.88 835 SER A C 1
ATOM 6705 O O . SER A 1 835 ? -18.872 -0.616 29.433 1.00 95.88 835 SER A O 1
ATOM 6707 N N . VAL A 1 836 ? -20.789 0.122 28.549 1.00 95.62 836 VAL A N 1
ATOM 6708 C CA . VAL A 1 836 ? -21.162 0.970 29.707 1.00 95.62 836 VAL A CA 1
ATOM 6709 C C . VAL A 1 836 ? -22.131 0.299 30.688 1.00 95.62 836 VAL A C 1
ATOM 6711 O O . VAL A 1 836 ? -21.959 0.440 31.893 1.00 95.62 836 VAL A O 1
ATOM 6714 N N . ALA A 1 837 ? -23.124 -0.451 30.203 1.00 96.00 837 ALA A N 1
ATOM 6715 C CA . ALA A 1 837 ? -24.220 -0.969 31.035 1.00 96.00 837 ALA A CA 1
ATOM 6716 C C . ALA A 1 837 ? -23.742 -1.926 32.149 1.00 96.00 837 ALA A C 1
ATOM 6718 O O . ALA A 1 837 ? -22.836 -2.718 31.920 1.00 96.00 837 ALA A O 1
ATOM 6719 N N . SER A 1 838 ? -24.323 -1.911 33.348 1.00 97.69 838 SER A N 1
ATOM 6720 C CA . SER A 1 838 ? -23.983 -2.913 34.377 1.00 97.69 838 SER A CA 1
ATOM 6721 C C . SER A 1 838 ? -24.356 -4.335 33.930 1.00 97.69 838 SER A C 1
ATOM 6723 O O . SER A 1 838 ? -25.129 -4.508 32.987 1.00 97.69 838 SER A O 1
ATOM 6725 N N . TYR A 1 839 ? -23.843 -5.370 34.600 1.00 98.19 839 TYR A N 1
ATOM 6726 C CA . TYR A 1 839 ? -24.197 -6.756 34.269 1.00 98.19 839 TYR A CA 1
ATOM 6727 C C . TYR A 1 839 ? -25.703 -7.018 34.396 1.00 98.19 839 TYR A C 1
ATOM 6729 O O . TYR A 1 839 ? -26.292 -7.666 33.535 1.00 98.19 839 TYR A O 1
ATOM 6737 N N . GLU A 1 840 ? -26.347 -6.436 35.403 1.00 97.94 840 GLU A N 1
ATOM 6738 C CA . GLU A 1 840 ? -27.795 -6.510 35.610 1.00 97.94 840 GLU A CA 1
ATOM 6739 C C . GLU A 1 840 ? -28.547 -5.807 34.474 1.00 97.94 840 GLU A C 1
ATOM 6741 O O . GLU A 1 840 ? -29.540 -6.324 33.964 1.00 97.94 840 GLU A O 1
ATOM 6746 N N . GLN A 1 841 ? -28.051 -4.645 34.034 1.00 97.62 841 GLN A N 1
ATOM 6747 C CA . GLN A 1 841 ? -28.626 -3.916 32.903 1.00 97.62 841 GLN A CA 1
ATOM 6748 C C . GLN A 1 841 ? -28.455 -4.676 31.581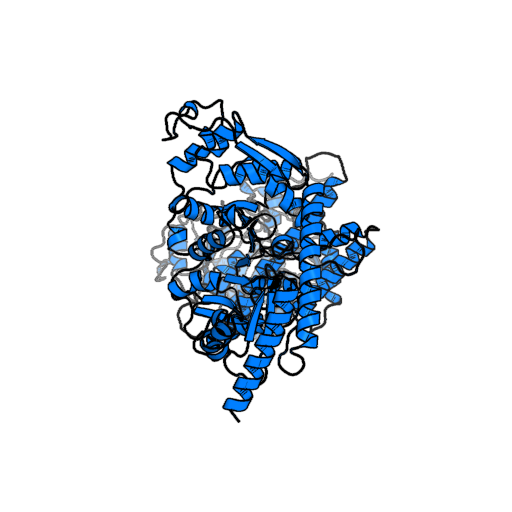 1.00 97.62 841 GLN A C 1
ATOM 6750 O O . GLN A 1 841 ? -29.358 -4.626 30.749 1.00 97.62 841 GLN A O 1
ATOM 6755 N N . MET A 1 842 ? -27.339 -5.386 31.377 1.00 97.81 842 MET A N 1
ATOM 6756 C CA . MET A 1 842 ? -27.134 -6.234 30.195 1.00 97.81 842 MET A CA 1
ATOM 6757 C C . MET A 1 842 ? -28.125 -7.400 30.162 1.00 97.81 842 MET A C 1
ATOM 6759 O O . MET A 1 842 ? -28.748 -7.636 29.125 1.00 97.81 842 MET A O 1
ATOM 6763 N N . GLU A 1 843 ? -28.308 -8.105 31.284 1.00 98.12 843 GLU A N 1
ATOM 6764 C CA . GLU A 1 843 ? -29.270 -9.211 31.354 1.00 98.12 843 GLU A CA 1
ATOM 6765 C C . GLU A 1 843 ? -30.701 -8.707 31.113 1.00 98.12 843 GLU A C 1
ATOM 6767 O O . GLU A 1 843 ? -31.453 -9.284 30.325 1.00 98.12 843 GLU A O 1
ATOM 6772 N N . GLU A 1 844 ? -31.070 -7.595 31.748 1.00 97.88 844 GLU A N 1
ATOM 6773 C CA . GLU A 1 844 ? -32.379 -6.970 31.576 1.00 97.88 844 GLU A CA 1
ATOM 6774 C C . GLU A 1 844 ? -32.611 -6.488 30.135 1.00 97.88 844 GLU A C 1
ATOM 6776 O O . GLU A 1 844 ? -33.702 -6.665 29.588 1.00 97.88 844 GLU A O 1
ATOM 6781 N N . ALA A 1 845 ? -31.587 -5.938 29.476 1.00 96.38 845 ALA A N 1
ATOM 6782 C CA . ALA A 1 845 ? -31.666 -5.563 28.067 1.00 96.38 845 ALA A CA 1
ATOM 6783 C C . ALA A 1 845 ? -31.927 -6.780 27.164 1.00 96.38 845 ALA A C 1
ATOM 6785 O O . ALA A 1 845 ? -32.754 -6.687 26.254 1.00 96.38 845 ALA A O 1
ATOM 6786 N N . CYS A 1 846 ? -31.297 -7.927 27.443 1.00 97.12 846 CYS A N 1
ATOM 6787 C CA . CYS A 1 846 ? -31.556 -9.175 26.719 1.00 97.12 846 CYS A CA 1
ATOM 6788 C C . CYS A 1 846 ? -33.000 -9.659 26.929 1.00 97.12 846 CYS A C 1
ATOM 6790 O O . CYS A 1 846 ? -33.690 -9.949 25.955 1.00 97.12 846 CYS A O 1
ATOM 6792 N N . LYS A 1 847 ? -33.512 -9.668 28.169 1.00 97.12 847 LYS A N 1
ATOM 6793 C CA . LYS A 1 847 ? -34.913 -10.046 28.467 1.00 97.12 847 LYS A CA 1
ATOM 6794 C C . LYS A 1 847 ? -35.916 -9.182 27.701 1.00 97.12 847 LYS A C 1
ATOM 6796 O O . LYS A 1 847 ? -36.871 -9.686 27.107 1.00 97.12 847 LYS A O 1
ATOM 6801 N N . ARG A 1 848 ? -35.688 -7.869 27.690 1.00 95.88 848 ARG A N 1
ATOM 6802 C CA . ARG A 1 848 ? -36.552 -6.904 27.001 1.00 95.88 848 ARG A CA 1
ATOM 6803 C C . ARG A 1 848 ? -36.492 -7.053 25.488 1.00 95.88 848 ARG A C 1
ATOM 6805 O O . ARG A 1 848 ? -37.543 -7.009 24.856 1.00 95.88 848 ARG A O 1
ATOM 6812 N N . LEU A 1 849 ? -35.311 -7.293 24.914 1.00 95.19 849 LEU A N 1
ATOM 6813 C CA . LEU A 1 849 ? -35.184 -7.609 23.491 1.00 95.19 849 LEU A CA 1
ATOM 6814 C C . LEU A 1 849 ? -35.935 -8.903 23.135 1.00 95.19 849 LEU A C 1
ATOM 6816 O O . LEU A 1 849 ? -36.665 -8.924 22.148 1.00 95.19 849 LEU A O 1
ATOM 6820 N N . ALA A 1 850 ? -35.845 -9.943 23.970 1.00 95.31 850 ALA A N 1
ATOM 6821 C CA . ALA A 1 850 ? -36.580 -11.192 23.765 1.00 95.31 850 ALA A CA 1
ATOM 6822 C C . ALA A 1 850 ? -38.100 -10.963 23.717 1.00 95.31 850 ALA A C 1
ATOM 6824 O O . ALA A 1 850 ? -38.792 -11.480 22.840 1.00 95.31 850 ALA A O 1
ATOM 6825 N N . SER A 1 851 ? -38.615 -10.165 24.657 1.00 94.00 851 SER A N 1
ATOM 6826 C CA . SER A 1 851 ? -40.027 -9.773 24.715 1.00 94.00 851 SER A CA 1
ATOM 6827 C C . SER A 1 851 ? -40.450 -8.978 23.477 1.00 94.00 851 SER A C 1
ATOM 6829 O O . SER A 1 851 ? -41.497 -9.278 22.914 1.00 94.00 851 SER A O 1
ATOM 6831 N N . LEU A 1 852 ? -39.620 -8.042 22.999 1.00 92.12 852 LEU A N 1
ATOM 6832 C CA . LEU A 1 852 ? -39.893 -7.264 21.782 1.00 92.12 852 LEU A CA 1
ATOM 6833 C C . LEU A 1 852 ? -40.012 -8.142 20.534 1.00 92.12 852 LEU A C 1
ATOM 6835 O O . LEU A 1 852 ? -40.941 -7.961 19.750 1.00 92.12 852 LEU A O 1
ATOM 6839 N N . ILE A 1 853 ? -39.085 -9.088 20.353 1.00 93.19 853 ILE A N 1
ATOM 6840 C CA . ILE A 1 853 ? -39.088 -9.990 19.192 1.00 93.19 853 ILE A CA 1
ATOM 6841 C C . ILE A 1 853 ? -40.343 -10.870 19.220 1.00 93.19 853 ILE A C 1
ATOM 6843 O O . ILE A 1 853 ? -41.052 -10.953 18.221 1.00 93.19 853 ILE A O 1
ATOM 6847 N N . LYS A 1 854 ? -40.663 -11.469 20.375 1.00 92.44 854 LYS A N 1
ATOM 6848 C CA . LYS A 1 854 ? -41.834 -12.348 20.535 1.00 92.44 854 LYS A CA 1
ATOM 6849 C C . LYS A 1 854 ? -43.154 -11.611 20.317 1.00 92.44 854 LYS A C 1
ATOM 6851 O O . LYS A 1 854 ? -44.012 -12.108 19.599 1.00 92.44 854 LYS A O 1
ATOM 6856 N N . GLU A 1 855 ? -43.316 -10.424 20.900 1.00 90.38 855 GLU A N 1
ATOM 6857 C CA . GLU A 1 855 ? -44.521 -9.604 20.708 1.00 90.38 855 GLU A CA 1
ATOM 6858 C C . GLU A 1 855 ? -44.699 -9.204 19.245 1.00 90.38 855 GLU A C 1
ATOM 6860 O O . GLU A 1 855 ? -45.805 -9.271 18.716 1.00 90.38 855 GLU A O 1
ATOM 6865 N N . ASN A 1 856 ? -43.612 -8.841 18.559 1.00 87.62 856 ASN A N 1
ATOM 6866 C CA . ASN A 1 856 ? -43.700 -8.489 17.149 1.00 87.62 856 ASN A CA 1
ATOM 6867 C C . ASN A 1 856 ? -44.038 -9.685 16.252 1.00 87.62 856 ASN A C 1
ATOM 6869 O O . ASN A 1 856 ? -44.806 -9.512 15.312 1.00 87.62 856 ASN A O 1
ATOM 6873 N N . GLN A 1 857 ? -43.518 -10.876 16.557 1.00 85.12 857 GLN A N 1
ATOM 6874 C CA . GLN A 1 857 ? -43.874 -12.104 15.842 1.00 85.12 857 GLN A CA 1
ATOM 6875 C C . GLN A 1 857 ? -45.357 -12.466 16.027 1.00 85.12 857 GLN A C 1
ATOM 6877 O O . GLN A 1 857 ? -45.986 -12.879 15.060 1.00 85.12 857 GLN A O 1
ATOM 6882 N N . ILE A 1 858 ? -45.928 -12.257 17.223 1.00 84.12 858 ILE A N 1
ATOM 6883 C CA . ILE A 1 858 ? -47.362 -12.482 17.497 1.00 84.12 858 ILE A CA 1
ATOM 6884 C C . ILE A 1 858 ? -48.249 -11.481 16.746 1.00 84.12 858 ILE A C 1
ATOM 6886 O O . ILE A 1 858 ? -49.317 -11.841 16.276 1.00 84.12 858 ILE A O 1
ATOM 6890 N N . GLU A 1 859 ? -47.836 -10.218 16.631 1.00 80.00 859 GLU A N 1
ATOM 6891 C CA . GLU A 1 859 ? -48.601 -9.213 15.876 1.00 80.00 859 GLU A CA 1
ATOM 6892 C C . GLU A 1 859 ? -48.594 -9.449 14.356 1.00 80.00 859 GLU A C 1
ATOM 6894 O O . GLU A 1 859 ? -49.438 -8.895 13.653 1.00 80.00 859 GLU A O 1
ATOM 6899 N N . GLN A 1 860 ? -47.617 -10.203 13.841 1.00 67.38 860 GLN A N 1
ATOM 6900 C CA . GLN A 1 860 ? -47.475 -10.503 12.412 1.00 67.38 860 GLN A CA 1
ATOM 6901 C C . GLN A 1 860 ? -48.063 -11.861 12.002 1.00 67.38 860 GLN A C 1
ATOM 6903 O O . GLN A 1 860 ? -48.260 -12.081 10.805 1.00 67.38 860 GLN A O 1
ATOM 6908 N N . SER A 1 861 ? -48.317 -12.756 12.963 1.00 56.41 861 SER A N 1
ATOM 6909 C CA . SER A 1 861 ? -49.054 -14.017 12.786 1.00 56.41 861 SER A CA 1
ATOM 6910 C C . SER A 1 861 ? -50.556 -13.803 12.883 1.00 56.41 861 SER A C 1
ATOM 6912 O O . SER A 1 861 ? -51.287 -14.411 12.072 1.00 56.41 861 SER A O 1
#

Organism: Heterostelium pallidum (strain ATCC 26659 / Pp 5 / PN500) (NCBI:txid670386)

Radius of gyration: 38.98 Å; chains: 1; bounding box: 114×66×111 Å

Sequence (861 aa):
MEETIDYKVRNSTLFPHNITVEDCRLAIKDVVGFREVKRENTIVFTYDSLYDESFPNPDEESDPKKSFLLKIRRECRGIIFDQSNGKLLSRKFHKFFNINELRETKAELIDLNQPFILTEKVDGSLIAPILVGGSVLWGSKQGASTDLADKIEDFIARNQEFYSYNQFSLEWLNKDYTPMFEYSSKSQQIILFYGEEKLSLIGIRDNVTGAYISYEEMSKSATGFNVPVIKRIDIANHPELSLIKTTTDLVHAAKRMRNVEGFVLKLENTGHHYKVKTEWYIDLARLHLQSPKEVKNEKDVWSLILSGHIDDTIAMLSDTLETDELSPINQKLIRIKKFSAVLIERIEIVARGLIKLYLTEKQSAYSELDGCQSKKLIAGAFQFYDLIKEDSTLEEHISFVTTAIQKKCKDSTNNSAKLEECRKEIIMVVIEDYTPFLSSRAARRRPSPLRELVKYATNPEIISLGGGLPNPKTFPFKSFKFELKDGTSIDIEGSNLETALQYTPTYGIPSFIKCLKDLQKRIHNLPESNTSGQEWEIEITTGSQEALALAIETLLEEGDSVILESPTYSGTLSILNPLNLHLVGIDIDGNGMKPDELENTLANWDTLHSGKPFPRVLYTIPTGQNPSGCTLSVDRKYKIYEICSKYNLIILEDDPYYFLQFPTGDDANQQVQLPPTFISMDTDRRVLRFDSFSKILSSGLRLGWITGPAKLVERVQYNQQATTLHASGVCQTIAMTLLNTWGFDGFMNHLNTVQRFYKERRDKFVEYANKHLDGLVEFDAPVAGMFIWMKLKGIPDSHPLIYKKAFEKKVIMVPGGEFTPDRSKPNSYVRASFSVASYEQMEEACKRLASLIKENQIEQS

pLDDT: mean 80.64, std 21.24, range [29.64, 98.88]

Foldseek 3Di:
DPPPDDLCVQQVAPAGFPDFPVLLCVLCPPPPFWDWDDDDQKTATAGDDDDPPQQDQLVPDPDSSNSSSSNSSQQSQGFMAGNPPRHGFAGDDRRAEAQVPDPCRDQVNDAPVFDKWKFFDDPFFKKWWGQDPNFIFIDGSNGGDDPVSVVVVVVCVVCVVQFVVRVLNVVQSVVQKIWMWGWDDCVDDLFADDPHTATATEWMARNRGRATDDLVVVVVSRVVRNHHYTDIDPQCPDPQRVPDRTSVSQLVSLQPDENGQFIWMARNVRRHIHTRGYVNNVLSSLVVVVPDPDPVDPVVLLVCLVVPPVVSVVVNLPPPPPDDDDDPVNVVVVVVNVVSVFVVQLVVLLVVVVVVVVVVPDPDDDDDDDDDDDPVVVVLLVVLVVVDDDPDDPVRVLVSSLVSVLVVVVVVDPDPVVSVVSVQRNDDQAPPDCVVQFDPVLVPFDADPQLVVQQVVPDPVDDDPPHPKDDLVPDPDAKDWDADPVRDIDIQHDPLVSQLQIQHRQQAHPLLQVLVVVVCCVQLVQDDCPDVPFHKGKRKFLALLVVLLLLCNGGDAAQAEEEEAVQADLSSLVSVVVRNYHYHHAYADLQGGDLVSVLVCQVCVCPVPPPGDRHQEYEFAQALGPAALHHHDPVNLVSNLVSCRVSNHAYEHEYQWQLLFADDDDDPPDADDRDHDNVSSPPNQRYWYKYGCCLLPNSVLSIIMIITHPVSVVSSSSSSCVPVSHRRSNSSSVVSSVCVVCPPVNSSVSSNVSNVVQVVLLVLLVVLCCVQCVVQWDWDRRRIDFKTKIFGPPQQACPCLQVPPVVVVVAHWATSLSRGSDSPGGGRMIMDGSPDDDSVRSNSNSNSVSVSSVVVVVVVD

InterPro domains:
  IPR004839 Aminotransferase, class I/classII, large domain [PF00155] (498-849)
  IPR015421 Pyridoxal phosphate-dependent transferase, major domain [G3DSA:3.40.640.10] (428-859)
  IPR015424 Pyridoxal phosphate-dependent transferase [SSF53383] (433-855)
  IPR019039 T4 RNA ligase 1-like, N-terminal [PF09511] (75-281)
  IPR050859 Class-I pyridoxal-phosphate-dependent aminotransferase-like [PTHR42790] (433-856)

Secondary structure (DSSP, 8-state):
------HHHHTSSSS-SS--HHHHHHHHTT-TTEEEEEETTEEEEEES---TTSS--GGG--SHHHHHHHHHHHH-SSEEEETTT--EEE--PPP--BTTTSGGG-GGG--SSS-EEEEE---SEEEEEEEETTEEEEEETTEESSHHHHHHHHHHHHTTTT--HHHHHHHHHTTTEEEEEEEEBTTB-SSS--SS-EEEEEEEEETTT-PBPPHHHHHHHHHTTT--BPPBP-TTT-TTTTT--SHHHHHHHHHH--SS-EEEEEETTT--EEEEE-HHHHHHHHHHHTS-S---SHHHHHHHHTTT-HHHHHTTSSTT--SS---HHHHHHHHHHHHHHHHHHHHHHHHHHHHHHHHTT----SSS-SS---HHHHHHHHTTGGG--TT--HHHHHHHHHHHHHHHHHHH---THHHHHHTSSS--------GGGS-HHHHH----HHHHHHHHHT-TTS---SS-PPPGGG-S-SEEEEE-TTS-EEEEEHHHHHHHHS---TT--HHHHHHHHHHHHHHH-PPPTTSTT--EEEEEESSHHHHHHHHHHHH--TT-EEEEEES--HHHHHHHGGGT-EEEEEEEETTEE-HHHHHHHHHTHHHHSTTSPPP-EEEE--SS-TTT-----HHHHHHHHHHHHHHTPEEEEE-TTGGGBPPSSS-TTPPP-PPP-TGGG-SSS-EEEEEETIIIIIGGG--EEEEEEHHHHHHHHHHHHHTT-S--HHHHHHHHHHHHHHHHHHHHHHHHHHHHHHHHHHHHHHHHHHHHSTTTEE-PPPSBSSEEEEEETT-S-HHHIIIIIITTTT---EEGGGGSS--SS---EEEEE-SSS-HHHHHHHHHHHHHHHHHHHHHH-